Protein AF-0000000087805393 (afdb_homodimer)

InterPro domains:
  IPR003439 ABC transporter-like, ATP-binding domain [PF00005] (348-496)
  IPR003439 ABC transporter-like, ATP-binding domain [PS50893] (333-565)
  IPR003593 AAA+ ATPase domain [SM00382] (357-542)
  IPR011527 ABC transporter type 1, transmembrane domain [PF00664] (20-288)
  IPR011527 ABC transporter type 1, transmembrane domain [PS50929] (19-300)
  IPR017871 ABC transporter-like, conserved site [PS00211] (469-483)
  IPR027417 P-loop containing nucleoside triphosphate hydrolase [G3DSA:3.40.50.300] (324-570)
  IPR027417 P-loop containing nucleoside triphosphate hydrolase [SSF52540] (329-566)
  IPR036640 ABC transporter type 1, transmembrane domain superfamily [G3DSA:1.20.1560.10] (1-318)
  IPR036640 ABC transporter type 1, transmembrane domain superfamily [SSF90123] (7-321)
  IPR039421 Type 1 protein exporter [PTHR43394] (3-567)

Solvent-accessible surface area (backbone atoms only — not comparable to full-atom values): 58254 Å² total; per-residue (Å²): 122,57,74,63,54,60,49,44,59,44,39,70,74,43,28,66,48,35,49,49,13,52,53,32,47,50,49,38,55,54,56,55,62,46,48,33,52,51,55,11,50,44,44,39,35,52,71,64,70,46,89,60,54,67,62,48,45,52,52,50,52,52,51,49,53,50,42,42,53,37,44,29,49,16,37,36,30,32,51,47,39,38,48,50,45,43,45,51,51,39,50,52,50,50,54,47,61,64,29,38,50,56,62,54,43,76,72,61,38,51,61,53,59,50,40,45,57,46,55,27,40,47,36,34,36,45,20,65,42,60,35,46,52,51,51,51,48,35,51,48,34,44,51,53,44,48,52,53,45,31,72,71,73,32,63,70,61,41,48,65,32,48,46,49,54,56,53,45,53,51,48,49,53,56,53,47,52,53,43,48,55,36,44,52,52,22,49,51,35,44,49,50,42,51,51,50,50,52,52,50,46,73,31,43,68,58,37,54,38,39,67,31,50,67,59,52,45,51,53,47,47,53,45,47,50,51,27,40,53,34,44,45,54,34,45,50,53,47,23,48,52,55,46,53,57,67,44,36,46,54,54,25,40,47,46,37,49,54,55,46,45,52,36,32,65,71,65,77,38,52,72,13,55,48,50,17,54,51,45,44,48,48,58,37,46,51,50,56,58,51,45,70,60,39,53,56,38,42,51,50,13,50,54,27,48,50,52,49,45,56,58,70,61,49,70,60,57,77,73,56,94,56,87,48,61,61,74,82,42,36,36,40,34,42,60,30,62,40,58,55,91,91,48,97,54,65,42,28,47,60,29,64,52,73,45,60,55,31,35,40,35,18,38,35,59,55,89,83,15,30,68,67,57,52,51,34,36,70,50,53,60,36,89,52,58,74,84,18,41,22,53,54,88,44,46,53,63,75,50,54,56,32,28,46,16,55,20,35,18,64,23,57,59,69,64,67,54,63,66,36,26,56,55,53,51,29,52,60,44,63,92,49,91,61,41,52,50,69,67,59,15,30,55,46,37,55,37,58,80,82,41,39,70,53,51,72,30,87,76,48,57,40,42,69,72,34,68,83,46,52,72,38,56,42,34,30,47,38,42,14,23,24,46,16,48,48,30,35,27,34,40,34,39,41,52,61,75,65,47,54,70,69,59,48,52,55,33,45,62,61,52,71,77,44,60,81,29,26,36,41,34,36,44,88,48,60,81,62,43,59,68,22,68,33,33,40,32,31,50,83,12,24,70,78,47,75,36,33,52,71,57,36,57,73,35,96,47,71,62,30,51,55,46,34,68,55,41,39,94,68,78,74,75,89,120,120,56,73,64,55,60,48,43,58,45,39,71,74,43,27,64,48,34,48,48,13,51,51,29,47,50,49,37,55,54,56,56,62,46,47,32,52,52,55,10,50,45,45,40,34,51,72,64,70,45,89,60,52,66,61,48,43,52,52,50,54,52,48,50,52,50,42,43,51,35,45,28,50,15,37,36,30,33,52,48,38,38,48,50,45,43,44,50,50,38,49,50,50,50,53,47,60,66,29,37,50,56,63,54,43,75,71,62,37,52,63,53,58,50,41,45,57,46,56,27,41,48,36,33,36,44,19,65,40,60,35,45,53,51,50,51,47,36,51,48,32,44,52,52,45,48,51,53,45,30,72,73,71,33,62,70,60,42,49,64,32,48,47,50,52,56,55,44,52,51,47,49,53,56,53,46,52,53,44,48,55,37,43,51,53,23,49,51,36,45,50,50,43,52,50,50,50,53,53,49,46,72,30,43,68,56,38,56,38,37,66,29,48,68,60,52,45,51,53,48,46,54,45,45,49,50,29,41,54,34,43,46,53,33,46,50,52,46,23,48,52,55,46,53,56,66,44,36,49,54,54,24,40,48,47,37,50,54,55,46,46,52,37,31,62,73,65,78,39,52,72,12,54,46,52,18,53,50,45,43,46,48,58,37,44,51,50,56,61,54,45,71,60,39,52,56,37,41,51,49,13,51,53,27,47,51,54,50,44,57,58,71,62,48,69,62,56,78,73,56,93,54,88,50,61,61,74,81,42,36,37,40,33,44,59,30,62,41,58,55,92,92,47,96,54,66,41,29,47,59,28,65,51,73,46,62,55,30,35,40,34,18,39,35,59,56,90,83,14,29,70,67,56,52,51,33,36,70,50,54,60,36,87,52,60,73,82,19,41,22,54,52,88,43,46,54,63,75,50,53,54,32,29,45,15,56,20,36,18,66,23,57,59,68,65,68,53,62,65,37,26,57,54,53,54,31,54,60,44,61,91,49,91,60,39,52,49,70,65,58,16,30,55,47,36,56,38,57,80,81,41,40,71,53,51,72,30,84,78,48,58,40,41,68,73,33,67,82,46,52,73,41,54,42,34,30,46,38,42,13,22,23,47,16,48,48,29,36,30,34,40,34,38,42,51,62,74,67,47,54,70,67,58,49,51,55,32,45,62,61,53,70,76,42,61,81,30,25,35,42,34,36,44,86,48,62,80,62,42,57,70,21,66,33,32,40,34,32,50,83,11,24,71,78,47,74,37,33,54,70,58,36,55,71,34,96,46,70,61,29,52,56,47,34,68,55,39,41,92,68,78,75,76,89,119

Structure (mmCIF, N/CA/C/O backbone):
data_AF-0000000087805393-model_v1
#
loop_
_entity.id
_entity.type
_entity.pdbx_description
1 polymer 'ABC transporter ATP-binding protein'
#
loop_
_atom_site.group_PDB
_atom_site.id
_atom_site.type_symbol
_atom_site.label_atom_id
_atom_site.label_alt_id
_atom_site.label_comp_id
_atom_site.label_asym_id
_atom_site.label_entity_id
_atom_site.label_seq_id
_atom_site.pdbx_PDB_ins_code
_atom_site.Cartn_x
_atom_site.Cartn_y
_atom_site.Cartn_z
_atom_site.occupancy
_atom_site.B_iso_or_equiv
_atom_site.auth_seq_id
_atom_site.auth_comp_id
_atom_site.auth_asym_id
_atom_site.auth_atom_id
_atom_site.pdbx_PDB_model_num
ATOM 1 N N . MET A 1 1 ? -23.406 -13.211 14.641 1 61.66 1 MET A N 1
ATOM 2 C CA . MET A 1 1 ? -23.453 -13.867 13.336 1 61.66 1 MET A CA 1
ATOM 3 C C . MET A 1 1 ? -22.312 -14.875 13.203 1 61.66 1 MET A C 1
ATOM 5 O O . MET A 1 1 ? -21.172 -14.57 13.539 1 61.66 1 MET A O 1
ATOM 9 N N . LYS A 1 2 ? -22.672 -16.125 13.18 1 68.19 2 LYS A N 1
ATOM 10 C CA . LYS A 1 2 ? -21.672 -17.172 12.945 1 68.19 2 LYS A CA 1
ATOM 11 C C . LYS A 1 2 ? -21.156 -17.125 11.516 1 68.19 2 LYS A C 1
ATOM 13 O O . LYS A 1 2 ? -21.859 -16.672 10.609 1 68.19 2 LYS A O 1
ATOM 18 N N . PRO A 1 3 ? -19.75 -17.359 11.289 1 74.56 3 PRO A N 1
ATOM 19 C CA . PRO A 1 3 ? -19.188 -17.375 9.938 1 74.56 3 PRO A CA 1
ATOM 20 C C . PRO A 1 3 ? -20.078 -18.125 8.945 1 74.56 3 PRO A C 1
ATOM 22 O O . PRO A 1 3 ? -20.219 -17.703 7.797 1 74.56 3 PRO A O 1
ATOM 25 N N . ILE A 1 4 ? -20.656 -19.172 9.391 1 74.12 4 ILE A N 1
ATOM 26 C CA . ILE A 1 4 ? -21.484 -20.016 8.539 1 74.12 4 ILE A CA 1
ATOM 27 C C . ILE A 1 4 ? -22.703 -19.25 8.055 1 74.12 4 ILE A C 1
ATOM 29 O O . ILE A 1 4 ? -23.172 -19.438 6.934 1 74.12 4 ILE A O 1
ATOM 33 N N . ASP A 1 5 ? -23.156 -18.344 8.883 1 75.25 5 ASP A N 1
ATOM 34 C CA . ASP A 1 5 ? -24.328 -17.547 8.508 1 75.25 5 ASP A CA 1
ATOM 35 C C . ASP A 1 5 ? -24 -16.594 7.352 1 75.25 5 ASP A C 1
ATOM 37 O O . ASP A 1 5 ? -24.828 -16.391 6.461 1 75.25 5 ASP A O 1
ATOM 41 N N . LEU A 1 6 ? -22.812 -16.125 7.398 1 75.94 6 LEU A N 1
ATOM 42 C CA . LEU A 1 6 ? -22.359 -15.234 6.332 1 75.94 6 LEU A CA 1
ATOM 43 C C . LEU A 1 6 ? -22.266 -15.984 5.008 1 75.94 6 LEU A C 1
ATOM 45 O O . LEU A 1 6 ? -22.719 -15.484 3.975 1 75.94 6 LEU A O 1
ATOM 49 N N . PHE A 1 7 ? -21.781 -17.156 5.184 1 79.75 7 PHE A N 1
ATOM 50 C CA . PHE A 1 7 ? -21.625 -17.969 3.984 1 79.75 7 PHE A CA 1
ATOM 51 C C . PHE A 1 7 ? -22.969 -18.484 3.496 1 79.75 7 PHE A C 1
ATOM 53 O O . PHE A 1 7 ? -23.203 -18.578 2.289 1 79.75 7 PHE A O 1
ATOM 60 N N . MET A 1 8 ? -23.812 -18.734 4.43 1 74.88 8 MET A N 1
ATOM 61 C CA . MET A 1 8 ? -25.125 -19.25 4.074 1 74.88 8 MET A CA 1
ATOM 62 C C . MET A 1 8 ? -25.938 -18.203 3.312 1 74.88 8 MET A C 1
ATOM 64 O O . MET A 1 8 ? -26.719 -18.547 2.424 1 74.88 8 MET A O 1
ATOM 68 N N . GLN A 1 9 ? -25.688 -16.953 3.717 1 72.88 9 GLN A N 1
ATOM 69 C CA . GLN A 1 9 ? -26.375 -15.898 2.977 1 72.88 9 GLN A CA 1
ATOM 70 C C . GLN A 1 9 ? -25.922 -15.875 1.516 1 72.88 9 GLN A C 1
ATOM 72 O O . GLN A 1 9 ? -26.75 -15.672 0.617 1 72.88 9 GLN A O 1
ATOM 77 N N . PHE A 1 10 ? -24.75 -16.141 1.365 1 75.31 10 PHE A N 1
ATOM 78 C CA . PHE A 1 10 ? -24.234 -16.203 0.006 1 75.31 10 PHE A CA 1
ATOM 79 C C . PHE A 1 10 ? -24.672 -17.5 -0.679 1 75.31 10 PHE A C 1
ATOM 81 O O . PHE A 1 10 ? -25.109 -17.469 -1.83 1 75.31 10 PHE A O 1
ATOM 88 N N . PHE A 1 11 ? -24.547 -18.516 0.058 1 76.56 11 PHE A N 1
ATOM 89 C CA . PHE A 1 11 ? -24.844 -19.828 -0.528 1 76.56 11 PHE A CA 1
ATOM 90 C C . PHE A 1 11 ? -26.328 -19.969 -0.806 1 76.56 11 PHE A C 1
ATOM 92 O O . PHE A 1 11 ? -26.734 -20.688 -1.728 1 76.56 11 PHE A O 1
ATOM 99 N N . ARG A 1 12 ? -27.172 -19.266 -0.081 1 74.88 12 ARG A N 1
ATOM 100 C CA . ARG A 1 12 ? -28.609 -19.328 -0.311 1 74.88 12 ARG A CA 1
ATOM 101 C C . ARG A 1 12 ? -28.984 -18.625 -1.609 1 74.88 12 ARG A C 1
ATOM 103 O O . ARG A 1 12 ? -29.875 -19.062 -2.332 1 74.88 12 ARG A O 1
ATOM 110 N N . ARG A 1 13 ? -28.234 -17.641 -1.979 1 72.88 13 ARG A N 1
ATOM 111 C CA . ARG A 1 13 ? -28.578 -16.875 -3.176 1 72.88 13 ARG A CA 1
ATOM 112 C C . ARG A 1 13 ? -27.844 -17.422 -4.398 1 72.88 13 ARG A C 1
ATOM 114 O O . ARG A 1 13 ? -28.438 -17.578 -5.465 1 72.88 13 ARG A O 1
ATOM 121 N N . GLU A 1 14 ? -26.547 -17.703 -4.23 1 78.56 14 GLU A N 1
ATOM 122 C CA . GLU A 1 14 ? -25.719 -18.141 -5.355 1 78.56 14 GLU A CA 1
ATOM 123 C C . GLU A 1 14 ? -25.156 -19.531 -5.113 1 78.56 14 GLU A C 1
ATOM 125 O O . GLU A 1 14 ? -24.266 -19.984 -5.84 1 78.56 14 GLU A O 1
ATOM 130 N N . GLY A 1 15 ? -25.781 -20.188 -4.168 1 80.81 15 GLY A N 1
ATOM 131 C CA . GLY A 1 15 ? -25.25 -21.469 -3.779 1 80.81 15 GLY A CA 1
ATOM 132 C C . GLY A 1 15 ? -25.406 -22.531 -4.852 1 80.81 15 GLY A C 1
ATOM 133 O O . GLY A 1 15 ? -24.5 -23.344 -5.07 1 80.81 15 GLY A O 1
ATOM 134 N N . TRP A 1 16 ? -26.453 -22.297 -5.582 1 84.75 16 TRP A N 1
ATOM 135 C CA . TRP A 1 16 ? -26.719 -23.297 -6.613 1 84.75 16 TRP A CA 1
ATOM 136 C C . TRP A 1 16 ? -25.703 -23.188 -7.742 1 84.75 16 TRP A C 1
ATOM 138 O O . TRP A 1 16 ? -25.266 -24.203 -8.297 1 84.75 16 TRP A O 1
ATOM 148 N N . ILE A 1 17 ? -25.328 -22.031 -8.109 1 88.81 17 ILE A N 1
ATOM 149 C CA . ILE A 1 17 ? -24.359 -21.828 -9.18 1 88.81 17 ILE A CA 1
ATOM 150 C C . ILE A 1 17 ? -22.984 -22.328 -8.734 1 88.81 17 ILE A C 1
ATOM 152 O O . ILE A 1 17 ? -22.25 -22.953 -9.516 1 88.81 17 ILE A O 1
ATOM 156 N N . TYR A 1 18 ? -22.703 -22.078 -7.5 1 89.31 18 TYR A N 1
ATOM 157 C CA . TYR A 1 18 ? -21.438 -22.562 -6.934 1 89.31 18 TYR A CA 1
ATOM 158 C C . TYR A 1 18 ? -21.422 -24.078 -6.871 1 89.31 18 TYR A C 1
ATOM 160 O O . TYR A 1 18 ? -20.406 -24.703 -7.188 1 89.31 18 TYR A O 1
ATOM 168 N N . ALA A 1 19 ? -22.5 -24.703 -6.516 1 89.06 19 ALA A N 1
ATOM 169 C CA . ALA A 1 19 ? -22.609 -26.156 -6.453 1 89.06 19 ALA A CA 1
ATOM 170 C C . ALA A 1 19 ? -22.469 -26.781 -7.84 1 89.06 19 ALA A C 1
ATOM 172 O O . ALA A 1 19 ? -21.859 -27.844 -7.996 1 89.06 19 ALA A O 1
ATOM 173 N N . ILE A 1 20 ? -23.047 -26.094 -8.758 1 90.94 20 ILE A N 1
ATOM 174 C CA . ILE A 1 20 ? -22.922 -26.547 -10.141 1 90.94 20 ILE A CA 1
ATOM 175 C C . ILE A 1 20 ? -21.453 -26.531 -10.562 1 90.94 20 ILE A C 1
ATOM 177 O O . ILE A 1 20 ? -20.969 -27.453 -11.211 1 90.94 20 ILE A O 1
ATOM 181 N N . GLY A 1 21 ? -20.828 -25.453 -10.195 1 91.06 21 GLY A N 1
ATOM 182 C CA . GLY A 1 21 ? -19.406 -25.375 -10.5 1 91.06 21 GLY A CA 1
ATOM 183 C C . GLY A 1 21 ? -18.594 -26.469 -9.852 1 91.06 21 GLY A C 1
ATOM 184 O O . GLY A 1 21 ? -17.719 -27.062 -10.484 1 91.06 21 GLY A O 1
ATOM 185 N N . LEU A 1 22 ? -18.922 -26.828 -8.688 1 90.12 22 LEU A N 1
ATOM 186 C CA . LEU A 1 22 ? -18.219 -27.875 -7.961 1 90.12 22 LEU A CA 1
ATOM 187 C C . LEU A 1 22 ? -18.516 -29.25 -8.555 1 90.12 22 LEU A C 1
ATOM 189 O O . LEU A 1 22 ? -17.625 -30.109 -8.641 1 90.12 22 LEU A O 1
ATOM 193 N N . THR A 1 23 ? -19.734 -29.469 -8.906 1 91.12 23 THR A N 1
ATOM 194 C CA . THR A 1 23 ? -20.125 -30.734 -9.531 1 91.12 23 THR A CA 1
ATOM 195 C C . THR A 1 23 ? -19.406 -30.906 -10.867 1 91.12 23 THR A C 1
ATOM 197 O O . THR A 1 23 ? -18.984 -32 -11.211 1 91.12 23 THR A O 1
ATOM 200 N N . MET A 1 24 ? -19.359 -29.797 -11.562 1 92.31 24 MET A N 1
ATOM 201 C CA . MET A 1 24 ? -18.641 -29.844 -12.836 1 92.31 24 MET A CA 1
ATOM 202 C C . MET A 1 24 ? -17.156 -30.141 -12.609 1 92.31 24 MET A C 1
ATOM 204 O O . MET A 1 24 ? -16.531 -30.828 -13.406 1 92.31 24 MET A O 1
ATOM 208 N N . LEU A 1 25 ? -16.656 -29.625 -11.578 1 90.38 25 LEU A N 1
ATOM 209 C CA . LEU A 1 25 ? -15.258 -29.875 -11.234 1 90.38 25 LEU A CA 1
ATOM 210 C C . LEU A 1 25 ? -15.039 -31.359 -10.93 1 90.38 25 LEU A C 1
ATOM 212 O O . LEU A 1 25 ? -14.055 -31.953 -11.375 1 90.38 25 LEU A O 1
ATOM 216 N N . MET A 1 26 ? -15.922 -31.953 -10.266 1 90.88 26 MET A N 1
ATOM 217 C CA . MET A 1 26 ? -15.836 -33.375 -9.961 1 90.88 26 MET A CA 1
ATOM 218 C C . MET A 1 26 ? -15.977 -34.219 -11.227 1 90.88 26 MET A C 1
ATOM 220 O O . MET A 1 26 ? -15.297 -35.219 -11.383 1 90.88 26 MET A O 1
ATOM 224 N N . ALA A 1 27 ? -16.859 -33.719 -12.031 1 91.12 27 ALA A N 1
ATOM 225 C CA . ALA A 1 27 ? -17.047 -34.438 -13.305 1 91.12 27 ALA A CA 1
ATOM 226 C C . ALA A 1 27 ? -15.758 -34.375 -14.141 1 91.12 27 ALA A C 1
ATOM 228 O O . ALA A 1 27 ? -15.43 -35.375 -14.82 1 91.12 27 ALA A O 1
ATOM 229 N N . ILE A 1 28 ? -15.141 -33.281 -14.078 1 90.06 28 ILE A N 1
ATOM 230 C CA . ILE A 1 28 ? -13.875 -33.125 -14.781 1 90.06 28 ILE A CA 1
ATOM 231 C C . ILE A 1 28 ? -12.852 -34.125 -14.211 1 90.06 28 ILE A C 1
ATOM 233 O O . ILE A 1 28 ? -12.141 -34.781 -14.969 1 90.06 28 ILE A O 1
ATOM 237 N N . ASP A 1 29 ? -12.789 -34.188 -12.922 1 87.38 29 ASP A N 1
ATOM 238 C CA . ASP A 1 29 ? -11.844 -35.094 -12.273 1 87.38 29 ASP A CA 1
ATOM 239 C C . ASP A 1 29 ? -12.133 -36.562 -12.648 1 87.38 29 ASP A C 1
ATOM 241 O O . ASP A 1 29 ? -11.203 -37.344 -12.891 1 87.38 29 ASP A O 1
ATOM 245 N N . VAL A 1 30 ? -13.383 -36.906 -12.773 1 86.25 30 VAL A N 1
ATOM 246 C CA . VAL A 1 30 ? -13.766 -38.25 -13.172 1 86.25 30 VAL A CA 1
ATOM 247 C C . VAL A 1 30 ? -13.367 -38.5 -14.625 1 86.25 30 VAL A C 1
ATOM 249 O O . VAL A 1 30 ? -12.859 -39.562 -14.953 1 86.25 30 VAL A O 1
ATOM 252 N N . ALA A 1 31 ? -13.648 -37.469 -15.406 1 87.62 31 ALA A N 1
ATOM 253 C CA . ALA A 1 31 ? -13.305 -37.625 -16.828 1 87.62 31 ALA A CA 1
ATOM 254 C C . ALA A 1 31 ? -11.805 -37.812 -17.016 1 87.62 31 ALA A C 1
ATOM 256 O O . ALA A 1 31 ? -11.375 -38.594 -17.859 1 87.62 31 ALA A O 1
ATOM 257 N N . PHE A 1 32 ? -11.039 -37.156 -16.25 1 85.88 32 PHE A N 1
ATOM 258 C CA . PHE A 1 32 ? -9.586 -37.219 -16.359 1 85.88 32 PHE A CA 1
ATOM 259 C C . PHE A 1 32 ? -9.078 -38.594 -15.898 1 85.88 32 PHE A C 1
ATOM 261 O O . PHE A 1 32 ? -8.016 -39.031 -16.328 1 85.88 32 PHE A O 1
ATOM 268 N N . LEU A 1 33 ? -9.836 -39.219 -15.055 1 83.69 33 LEU A N 1
ATOM 269 C CA . LEU A 1 33 ? -9.461 -40.531 -14.562 1 83.69 33 LEU A CA 1
ATOM 270 C C . LEU A 1 33 ? -9.562 -41.562 -15.672 1 83.69 33 LEU A C 1
ATOM 272 O O . LEU A 1 33 ? -8.938 -42.625 -15.594 1 83.69 33 LEU A O 1
ATOM 276 N N . PHE A 1 34 ? -10.281 -41.25 -16.719 1 85.19 34 PHE A N 1
ATOM 277 C CA . PHE A 1 34 ? -10.438 -42.188 -17.828 1 85.19 34 PHE A CA 1
ATOM 278 C C . PHE A 1 34 ? -9.297 -42.031 -18.828 1 85.19 34 PHE A C 1
ATOM 280 O O . PHE A 1 34 ? -9.078 -42.906 -19.656 1 85.19 34 PHE A O 1
ATOM 287 N N . VAL A 1 35 ? -8.562 -40.969 -18.672 1 83.44 35 VAL A N 1
ATOM 288 C CA . VAL A 1 35 ? -7.535 -40.688 -19.656 1 83.44 35 VAL A CA 1
ATOM 289 C C . VAL A 1 35 ? -6.441 -41.75 -19.625 1 83.44 35 VAL A C 1
ATOM 291 O O . VAL A 1 35 ? -6.117 -42.344 -20.641 1 83.44 35 VAL A O 1
ATOM 294 N N . PRO A 1 36 ? -5.906 -42.094 -18.422 1 82 36 PRO A N 1
ATOM 295 C CA . PRO A 1 36 ? -4.879 -43.125 -18.375 1 82 36 PRO A CA 1
ATOM 296 C C . PRO A 1 36 ? -5.383 -44.469 -18.906 1 82 36 PRO A C 1
ATOM 298 O O . PRO A 1 36 ? -4.637 -45.188 -19.578 1 82 36 PRO A O 1
ATOM 301 N N . GLN A 1 37 ? -6.602 -44.812 -18.641 1 82.88 37 GLN A N 1
ATOM 302 C CA . GLN A 1 37 ? -7.168 -46.094 -19.109 1 82.88 37 GLN A CA 1
ATOM 303 C C . GLN A 1 37 ? -7.266 -46.094 -20.641 1 82.88 37 GLN A C 1
ATOM 305 O O . GLN A 1 37 ? -7.031 -47.156 -21.266 1 82.88 37 GLN A O 1
ATOM 310 N N . PHE A 1 38 ? -7.621 -45.031 -21.172 1 82.94 38 PHE A N 1
ATOM 311 C CA . PHE A 1 38 ? -7.715 -44.938 -22.625 1 82.94 38 PHE A CA 1
ATOM 312 C C . PHE A 1 38 ? -6.344 -45.125 -23.266 1 82.94 38 PHE A C 1
ATOM 314 O O . PHE A 1 38 ? -6.219 -45.812 -24.281 1 82.94 38 PHE A O 1
ATOM 321 N N . ILE A 1 39 ? -5.332 -44.5 -22.656 1 80.38 39 ILE A N 1
ATOM 322 C CA . ILE A 1 39 ? -3.975 -44.625 -23.172 1 80.38 39 ILE A CA 1
ATOM 323 C C . ILE A 1 39 ? -3.51 -46.062 -23.078 1 80.38 39 ILE A C 1
ATOM 325 O O . ILE A 1 39 ? -2.945 -46.625 -24.031 1 80.38 39 ILE A O 1
ATOM 329 N N . GLY A 1 40 ? -3.748 -46.719 -21.922 1 81.94 40 GLY A N 1
ATOM 330 C CA . GLY A 1 40 ? -3.385 -48.125 -21.734 1 81.94 40 GLY A CA 1
ATOM 331 C C . GLY A 1 40 ? -4.07 -49.062 -22.719 1 81.94 40 GLY A C 1
ATOM 332 O O . GLY A 1 40 ? -3.43 -49.938 -23.297 1 81.94 40 GLY A O 1
ATOM 333 N N . ASN A 1 41 ? -5.371 -48.844 -22.938 1 81.81 41 ASN A N 1
ATOM 334 C CA . ASN A 1 41 ? -6.121 -49.656 -23.875 1 81.81 41 ASN A CA 1
ATOM 335 C C . ASN A 1 41 ? -5.621 -49.5 -25.297 1 81.81 41 ASN A C 1
ATOM 337 O O . ASN A 1 41 ? -5.605 -50.438 -26.078 1 81.81 41 ASN A O 1
ATOM 341 N N . ALA A 1 42 ? -5.293 -48.281 -25.609 1 79.5 42 ALA A N 1
ATOM 342 C CA . ALA A 1 42 ? -4.73 -48.031 -26.938 1 79.5 42 ALA A CA 1
ATOM 343 C C . ALA A 1 42 ? -3.424 -48.781 -27.125 1 79.5 42 ALA A C 1
ATOM 345 O O . ALA A 1 42 ? -3.189 -49.375 -28.203 1 79.5 42 ALA A O 1
ATOM 346 N N . ILE A 1 43 ? -2.637 -48.844 -26.109 1 79.44 43 ILE A N 1
ATOM 347 C CA . ILE A 1 43 ? -1.349 -49.531 -26.156 1 79.44 43 ILE A CA 1
ATOM 348 C C . ILE A 1 43 ? -1.569 -51.031 -26.266 1 79.44 43 ILE A C 1
ATOM 350 O O . ILE A 1 43 ? -0.891 -51.719 -27.031 1 79.44 43 ILE A O 1
ATOM 354 N N . ASP A 1 44 ? -2.494 -51.562 -25.5 1 81.31 44 ASP A N 1
ATOM 355 C CA . ASP A 1 44 ? -2.797 -53 -25.562 1 81.31 44 ASP A CA 1
ATOM 356 C C . ASP A 1 44 ? -3.318 -53.375 -26.938 1 81.31 44 ASP A C 1
ATOM 358 O O . ASP A 1 44 ? -3.012 -54.469 -27.438 1 81.31 44 ASP A O 1
ATOM 362 N N . THR A 1 45 ? -4.141 -52.531 -27.484 1 79.94 45 THR A N 1
ATOM 363 C CA . THR A 1 45 ? -4.652 -52.812 -28.828 1 79.94 45 THR A CA 1
ATOM 364 C C . THR A 1 45 ? -3.523 -52.781 -29.844 1 79.94 45 THR A C 1
ATOM 366 O O . THR A 1 45 ? -3.508 -53.594 -30.781 1 79.94 45 THR A O 1
ATOM 369 N N . LEU A 1 46 ? -2.633 -51.875 -29.656 1 74.62 46 LEU A N 1
ATOM 370 C CA . LEU A 1 46 ? -1.476 -51.781 -30.531 1 74.62 46 LEU A CA 1
ATOM 371 C C . LEU A 1 46 ? -0.587 -53.031 -30.391 1 74.62 46 LEU A C 1
ATOM 373 O O . LEU A 1 46 ? -0.015 -53.5 -31.391 1 74.62 46 LEU A O 1
ATOM 377 N N . SER A 1 47 ? -0.491 -53.438 -29.156 1 71.81 47 SER A N 1
ATOM 378 C CA . SER A 1 47 ? 0.356 -54.594 -28.891 1 71.81 47 SER A CA 1
ATOM 379 C C . SER A 1 47 ? -0.25 -55.875 -29.469 1 71.81 47 SER A C 1
ATOM 381 O O . SER A 1 47 ? 0.475 -56.781 -29.859 1 71.81 47 SER A O 1
ATOM 383 N N . ASN A 1 48 ? -1.533 -55.906 -29.516 1 69.44 48 ASN A N 1
ATOM 384 C CA . ASN A 1 48 ? -2.184 -57.094 -30 1 69.44 48 ASN A CA 1
ATOM 385 C C . ASN A 1 48 ? -2.674 -56.938 -31.438 1 69.44 48 ASN A C 1
ATOM 387 O O . ASN A 1 48 ? -3.414 -57.781 -31.938 1 69.44 48 ASN A O 1
ATOM 391 N N . ASN A 1 49 ? -2.094 -56.031 -32.312 1 61.34 49 ASN A N 1
ATOM 392 C CA . ASN A 1 49 ? -2.305 -55.812 -33.75 1 61.34 49 ASN A CA 1
ATOM 393 C C . ASN A 1 49 ? -3.791 -55.719 -34.094 1 61.34 49 ASN A C 1
ATOM 395 O O . ASN A 1 49 ? -4.215 -56.156 -35.156 1 61.34 49 ASN A O 1
ATOM 399 N N . LYS A 1 50 ? -4.492 -55.25 -33.156 1 63.59 50 LYS A N 1
ATOM 400 C CA . LYS A 1 50 ? -5.926 -55.25 -33.438 1 63.59 50 LYS A CA 1
ATOM 401 C C . LYS A 1 50 ? -6.387 -53.938 -34.062 1 63.59 50 LYS A C 1
ATOM 403 O O . LYS A 1 50 ? -5.773 -52.906 -33.844 1 63.59 50 LYS A O 1
ATOM 408 N N . GLU A 1 51 ? -7.23 -53.844 -35.094 1 65.56 51 GLU A N 1
ATOM 409 C CA . GLU A 1 51 ? -7.781 -52.812 -35.969 1 65.56 51 GLU A CA 1
ATOM 410 C C . GLU A 1 51 ? -8.555 -51.781 -35.125 1 65.56 51 GLU A C 1
ATOM 412 O O . GLU A 1 51 ? -8.867 -50.688 -35.625 1 65.56 51 GLU A O 1
ATOM 417 N N . GLY A 1 52 ? -8.445 -51.75 -33.812 1 72.88 52 GLY A N 1
ATOM 418 C CA . GLY A 1 52 ? -9.328 -50.875 -33.031 1 72.88 52 GLY A CA 1
ATOM 419 C C . GLY A 1 52 ? -8.656 -49.594 -32.562 1 72.88 52 GLY A C 1
ATOM 420 O O . GLY A 1 52 ? -9.195 -48.906 -31.703 1 72.88 52 GLY A O 1
ATOM 421 N N . LEU A 1 53 ? -7.621 -49.156 -33.25 1 76.5 53 LEU A N 1
ATOM 422 C CA . LEU A 1 53 ? -6.875 -48 -32.75 1 76.5 53 LEU A CA 1
ATOM 423 C C . LEU A 1 53 ? -7.582 -46.719 -33.094 1 76.5 53 LEU A C 1
ATOM 425 O O . LEU A 1 53 ? -7.617 -45.781 -32.312 1 76.5 53 LEU A O 1
ATOM 429 N N . VAL A 1 54 ? -8.234 -46.656 -34.312 1 76.94 54 VAL A N 1
ATOM 430 C CA . VAL A 1 54 ? -8.898 -45.438 -34.781 1 76.94 54 VAL A CA 1
ATOM 431 C C . VAL A 1 54 ? -10.078 -45.125 -33.875 1 76.94 54 VAL A C 1
ATOM 433 O O . VAL A 1 54 ? -10.344 -43.938 -33.562 1 76.94 54 VAL A O 1
ATOM 436 N N . THR A 1 55 ? -10.688 -46.156 -33.406 1 78.94 55 THR A N 1
ATOM 437 C CA . THR A 1 55 ? -11.836 -45.969 -32.5 1 78.94 55 THR A CA 1
ATOM 438 C C . THR A 1 55 ? -11.391 -45.375 -31.172 1 78.94 55 THR A C 1
ATOM 440 O O . THR A 1 55 ? -12.055 -44.5 -30.625 1 78.94 55 THR A O 1
ATOM 443 N N . TYR A 1 56 ? -10.281 -45.719 -30.656 1 77.12 56 TYR A N 1
ATOM 444 C CA . TYR A 1 56 ? -9.773 -45.219 -29.375 1 77.12 56 TYR A CA 1
ATOM 445 C C . TYR A 1 56 ? -9.336 -43.781 -29.516 1 77.12 56 TYR A C 1
ATOM 447 O O . TYR A 1 56 ? -9.508 -42.969 -28.578 1 77.12 56 TYR A O 1
ATOM 455 N N . ILE A 1 57 ? -8.906 -43.438 -30.688 1 77.12 57 ILE A N 1
ATOM 456 C CA . ILE A 1 57 ? -8.477 -42.062 -30.922 1 77.12 57 ILE A CA 1
ATOM 457 C C . ILE A 1 57 ? -9.695 -41.125 -30.906 1 77.12 57 ILE A C 1
ATOM 459 O O . ILE A 1 57 ? -9.641 -40.031 -30.328 1 77.12 57 ILE A O 1
ATOM 463 N N . PHE A 1 58 ? -10.648 -41.656 -31.531 1 79.81 58 PHE A N 1
ATOM 464 C CA . PHE A 1 58 ? -11.867 -40.844 -31.562 1 79.81 58 PHE A CA 1
ATOM 465 C C . PHE A 1 58 ? -12.422 -40.656 -30.156 1 79.81 58 PHE A C 1
ATOM 467 O O . PHE A 1 58 ? -12.844 -39.562 -29.797 1 79.81 58 PHE A O 1
ATOM 474 N N . TYR A 1 59 ? -12.367 -41.688 -29.344 1 81.81 59 TYR A N 1
ATOM 475 C CA . TYR A 1 59 ? -12.844 -41.594 -27.969 1 81.81 59 TYR A CA 1
ATOM 476 C C . TYR A 1 59 ? -11.977 -40.625 -27.141 1 81.81 59 TYR A C 1
ATOM 478 O O . TYR A 1 59 ? -12.477 -39.906 -26.281 1 81.81 59 TYR A O 1
ATOM 486 N N . PHE A 1 60 ? -10.742 -40.625 -27.453 1 82.31 60 PHE A N 1
ATOM 487 C CA . PHE A 1 60 ? -9.797 -39.781 -26.719 1 82.31 60 PHE A CA 1
ATOM 488 C C . PHE A 1 60 ? -10.055 -38.312 -27.031 1 82.31 60 PHE A C 1
ATOM 490 O O . PHE A 1 60 ? -10.109 -37.469 -26.125 1 82.31 60 PHE A O 1
ATOM 497 N N . ILE A 1 61 ? -10.242 -37.969 -28.266 1 81.38 61 ILE A N 1
ATOM 498 C CA . ILE A 1 61 ? -10.5 -36.594 -28.688 1 81.38 61 ILE A CA 1
ATOM 499 C C . ILE A 1 61 ? -11.836 -36.125 -28.109 1 81.38 61 ILE A C 1
ATOM 501 O O . ILE A 1 61 ? -11.945 -35 -27.594 1 81.38 61 ILE A O 1
ATOM 505 N N . LEU A 1 62 ? -12.781 -37 -28.219 1 85.38 62 LEU A N 1
ATOM 506 C CA . LEU A 1 62 ? -14.102 -36.688 -27.703 1 85.38 62 LEU A CA 1
ATOM 507 C C . LEU A 1 62 ? -14.047 -36.438 -26.203 1 85.38 62 LEU A C 1
ATOM 509 O O . LEU A 1 62 ? -14.68 -35.5 -25.703 1 85.38 62 LEU A O 1
ATOM 513 N N . LEU A 1 63 ? -13.305 -37.188 -25.484 1 88.25 63 LEU A N 1
ATOM 514 C CA . LEU A 1 63 ? -13.164 -37.031 -24.047 1 88.25 63 LEU A CA 1
ATOM 515 C C . LEU A 1 63 ? -12.531 -35.688 -23.688 1 88.25 63 LEU A C 1
ATOM 517 O O . LEU A 1 63 ? -12.977 -35 -22.75 1 88.25 63 LEU A O 1
ATOM 521 N N . PHE A 1 64 ? -11.633 -35.25 -24.438 1 84.31 64 PHE A N 1
ATOM 522 C CA . PHE A 1 64 ? -10.93 -34.031 -24.125 1 84.31 64 PHE A CA 1
ATOM 523 C C . PHE A 1 64 ? -11.789 -32.812 -24.469 1 84.31 64 PHE A C 1
ATOM 525 O O . PHE A 1 64 ? -11.719 -31.781 -23.797 1 84.31 64 PHE A O 1
ATOM 532 N N . ILE A 1 65 ? -12.523 -32.938 -25.516 1 84.62 65 ILE A N 1
ATOM 533 C CA . ILE A 1 65 ? -13.469 -31.875 -25.844 1 84.62 65 ILE A CA 1
ATOM 534 C C . ILE A 1 65 ? -14.469 -31.703 -24.703 1 84.62 65 ILE A C 1
ATOM 536 O O . ILE A 1 65 ? -14.766 -30.578 -24.281 1 84.62 65 ILE A O 1
ATOM 540 N N . ILE A 1 66 ? -14.914 -32.844 -24.203 1 89.94 66 ILE A N 1
ATOM 541 C CA . ILE A 1 66 ? -15.867 -32.812 -23.109 1 89.94 66 ILE A CA 1
ATOM 542 C C . ILE A 1 66 ? -15.211 -32.219 -21.875 1 89.94 66 ILE A C 1
ATOM 544 O O . ILE A 1 66 ? -15.805 -31.375 -21.188 1 89.94 66 ILE A O 1
ATOM 548 N N . ILE A 1 67 ? -14.016 -32.562 -21.625 1 89.94 67 ILE A N 1
ATOM 549 C CA . ILE A 1 67 ? -13.289 -32.062 -20.453 1 89.94 67 ILE A CA 1
ATOM 550 C C . ILE A 1 67 ? -13.102 -30.562 -20.578 1 89.94 67 ILE A C 1
ATOM 552 O O . ILE A 1 67 ? -13.281 -29.828 -19.609 1 89.94 67 ILE A O 1
ATOM 556 N N . THR A 1 68 ? -12.828 -30.109 -21.766 1 86.81 68 THR A N 1
ATOM 557 C CA . THR A 1 68 ? -12.609 -28.688 -21.984 1 86.81 68 THR A CA 1
ATOM 558 C C . THR A 1 68 ? -13.898 -27.906 -21.766 1 86.81 68 THR A C 1
ATOM 560 O O . THR A 1 68 ? -13.875 -26.859 -21.109 1 86.81 68 THR A O 1
ATOM 563 N N . ILE A 1 69 ? -14.914 -28.391 -22.25 1 89.81 69 ILE A N 1
ATOM 564 C CA . ILE A 1 69 ? -16.203 -27.734 -22.078 1 89.81 69 ILE A CA 1
ATOM 565 C C . ILE A 1 69 ? -16.578 -27.703 -20.594 1 89.81 69 ILE A C 1
ATOM 567 O O . ILE A 1 69 ? -17.031 -26.688 -20.078 1 89.81 69 ILE A O 1
ATOM 571 N N . LEU A 1 70 ? -16.406 -28.828 -19.969 1 91.88 70 LEU A N 1
ATOM 572 C CA . LEU A 1 70 ? -16.719 -28.906 -18.547 1 91.88 70 LEU A CA 1
ATOM 573 C C . LEU A 1 70 ? -15.836 -27.938 -17.75 1 91.88 70 LEU A C 1
ATOM 575 O O . LEU A 1 70 ? -16.297 -27.328 -16.781 1 91.88 70 LEU A O 1
ATOM 579 N N . LYS A 1 71 ? -14.664 -27.812 -18.172 1 89.19 71 LYS A N 1
ATOM 580 C CA . LYS A 1 71 ? -13.742 -26.922 -17.469 1 89.19 71 LYS A CA 1
ATOM 581 C C . LYS A 1 71 ? -14.148 -25.469 -17.641 1 89.19 71 LYS A C 1
ATOM 583 O O . LYS A 1 71 ? -14.078 -24.688 -16.688 1 89.19 71 LYS A O 1
ATOM 588 N N . VAL A 1 72 ? -14.516 -25.125 -18.812 1 88.94 72 VAL A N 1
ATOM 589 C CA . VAL A 1 72 ? -14.945 -23.766 -19.062 1 88.94 72 VAL A CA 1
ATOM 590 C C . VAL A 1 72 ? -16.188 -23.438 -18.25 1 88.94 72 VAL A C 1
ATOM 592 O O . VAL A 1 72 ? -16.266 -22.391 -17.594 1 88.94 72 VAL A O 1
ATOM 595 N N . ILE A 1 73 ? -17.047 -24.344 -18.219 1 90.75 73 ILE A N 1
ATOM 596 C CA . ILE A 1 73 ? -18.281 -24.156 -17.484 1 90.75 73 ILE A CA 1
ATOM 597 C C . ILE A 1 73 ? -18 -24.094 -15.984 1 90.75 73 ILE A C 1
ATOM 599 O O . ILE A 1 73 ? -18.531 -23.234 -15.273 1 90.75 73 ILE A O 1
ATOM 603 N N . SER A 1 74 ? -17.234 -24.969 -15.555 1 90.88 74 SER A N 1
ATOM 604 C CA . SER A 1 74 ? -16.891 -25.016 -14.141 1 90.88 74 SER A CA 1
ATOM 605 C C . SER A 1 74 ? -16.219 -23.734 -13.688 1 90.88 74 SER A C 1
ATOM 607 O O . SER A 1 74 ? -16.594 -23.156 -12.664 1 90.88 74 SER A O 1
ATOM 609 N N . ARG A 1 75 ? -15.312 -23.328 -14.484 1 87.12 75 ARG A N 1
ATOM 610 C CA . ARG A 1 75 ? -14.562 -22.125 -14.125 1 87.12 75 ARG A CA 1
ATOM 611 C C . ARG A 1 75 ? -15.461 -20.891 -14.156 1 87.12 75 ARG A C 1
ATOM 613 O O . ARG A 1 75 ? -15.367 -20.016 -13.289 1 87.12 75 ARG A O 1
ATOM 620 N N . ARG A 1 76 ? -16.281 -20.859 -15.172 1 87.44 76 ARG A N 1
ATOM 621 C CA . ARG A 1 76 ? -17.203 -19.719 -15.297 1 87.44 76 ARG A CA 1
ATOM 622 C C . ARG A 1 76 ? -18.156 -19.672 -14.117 1 87.44 76 ARG A C 1
ATOM 624 O O . ARG A 1 76 ? -18.422 -18.594 -13.57 1 87.44 76 ARG A O 1
ATOM 631 N N . THR A 1 77 ? -18.641 -20.766 -13.773 1 90 77 THR A N 1
ATOM 632 C CA . THR A 1 77 ? -19.641 -20.797 -12.711 1 90 77 THR A CA 1
ATOM 633 C C . THR A 1 77 ? -18.969 -20.578 -11.352 1 90 77 THR A C 1
ATOM 635 O O . THR A 1 77 ? -19.484 -19.828 -10.523 1 90 77 THR A O 1
ATOM 638 N N . LEU A 1 78 ? -17.906 -21.172 -11.18 1 88.62 78 LEU A N 1
ATOM 639 C CA . LEU A 1 78 ? -17.234 -21.062 -9.891 1 88.62 78 LEU A CA 1
ATOM 640 C C . LEU A 1 78 ? -16.656 -19.672 -9.695 1 88.62 78 LEU A C 1
ATOM 642 O O . LEU A 1 78 ? -16.875 -19.031 -8.656 1 88.62 78 LEU A O 1
ATOM 646 N N . LEU A 1 79 ? -15.922 -19.25 -10.648 1 85.75 79 LEU A N 1
ATOM 647 C CA . LEU A 1 79 ? -15.297 -17.938 -10.531 1 85.75 79 LEU A CA 1
ATOM 648 C C . LEU A 1 79 ? -16.344 -16.828 -10.539 1 85.75 79 LEU A C 1
ATOM 650 O O . LEU A 1 79 ? -16.188 -15.812 -9.844 1 85.75 79 LEU A O 1
ATOM 654 N N . GLY A 1 80 ? -17.359 -17.031 -11.352 1 87.19 80 GLY A N 1
ATOM 655 C CA . GLY A 1 80 ? -18.438 -16.078 -11.344 1 87.19 80 GLY A CA 1
ATOM 656 C C . GLY A 1 80 ? -19.141 -15.977 -10.008 1 87.19 80 GLY A C 1
ATOM 657 O O . GLY A 1 80 ? -19.438 -14.875 -9.539 1 87.19 80 GLY A O 1
ATOM 658 N N . SER A 1 81 ? -19.391 -17.047 -9.414 1 88.94 81 SER A N 1
ATOM 659 C CA . SER A 1 81 ? -20.078 -17.062 -8.125 1 88.94 81 SER A CA 1
ATOM 660 C C . SER A 1 81 ? -19.219 -16.422 -7.039 1 88.94 81 SER A C 1
ATOM 662 O O . SER A 1 81 ? -19.734 -15.719 -6.172 1 88.94 81 SER A O 1
ATOM 664 N N . ILE A 1 82 ? -17.984 -16.672 -7.109 1 89.75 82 ILE A N 1
ATOM 665 C CA . ILE A 1 82 ? -17.109 -16.156 -6.066 1 89.75 82 ILE A CA 1
ATOM 666 C C . ILE A 1 82 ? -16.938 -14.641 -6.223 1 89.75 82 ILE A C 1
ATOM 668 O O . ILE A 1 82 ? -16.828 -13.922 -5.234 1 89.75 82 ILE A O 1
ATOM 672 N N . ARG A 1 83 ? -16.906 -14.211 -7.445 1 89.75 83 ARG A N 1
ATOM 673 C CA . ARG A 1 83 ? -16.859 -12.766 -7.68 1 89.75 83 ARG A CA 1
ATOM 674 C C . ARG A 1 83 ? -18.125 -12.086 -7.152 1 89.75 83 ARG A C 1
ATOM 676 O O . ARG A 1 83 ? -18.062 -10.969 -6.641 1 89.75 83 ARG A O 1
ATOM 683 N N . ARG A 1 84 ? -19.203 -12.695 -7.344 1 89.56 84 ARG A N 1
ATOM 684 C CA . ARG A 1 84 ? -20.438 -12.164 -6.797 1 89.56 84 ARG A CA 1
ATOM 685 C C . ARG A 1 84 ? -20.406 -12.141 -5.273 1 89.56 84 ARG A C 1
ATOM 687 O O . ARG A 1 84 ? -20.953 -11.234 -4.648 1 89.56 84 ARG A O 1
ATOM 694 N N . MET A 1 85 ? -19.875 -13.141 -4.742 1 89.75 85 MET A N 1
ATOM 695 C CA . MET A 1 85 ? -19.703 -13.164 -3.295 1 89.75 85 MET A CA 1
ATOM 696 C C . MET A 1 85 ? -18.859 -11.992 -2.826 1 89.75 85 MET A C 1
ATOM 698 O O . MET A 1 85 ? -19.156 -11.367 -1.805 1 89.75 85 MET A O 1
ATOM 702 N N . GLU A 1 86 ? -17.719 -11.773 -3.506 1 92.12 86 GLU A N 1
ATOM 703 C CA . GLU A 1 86 ? -16.859 -10.633 -3.205 1 92.12 86 GLU A CA 1
ATOM 704 C C . GLU A 1 86 ? -17.641 -9.328 -3.232 1 92.12 86 GLU A C 1
ATOM 706 O O . GLU A 1 86 ? -17.484 -8.484 -2.348 1 92.12 86 GLU A O 1
ATOM 711 N N . TYR A 1 87 ? -18.5 -9.188 -4.215 1 92 87 TYR A N 1
ATOM 712 C CA . TYR A 1 87 ? -19.375 -8.031 -4.363 1 92 87 TYR A CA 1
ATOM 713 C C . TYR A 1 87 ? -20.312 -7.902 -3.164 1 92 87 TYR A C 1
ATOM 715 O O . TYR A 1 87 ? -20.422 -6.828 -2.566 1 92 87 TYR A O 1
ATOM 723 N N . LEU A 1 88 ? -20.953 -8.93 -2.822 1 89.88 88 LEU A N 1
ATOM 724 C CA . LEU A 1 88 ? -21.938 -8.93 -1.741 1 89.88 88 LEU A CA 1
ATOM 725 C C . LEU A 1 88 ? -21.266 -8.633 -0.402 1 89.88 88 LEU A C 1
ATOM 727 O O . LEU A 1 88 ? -21.812 -7.891 0.419 1 89.88 88 LEU A O 1
ATOM 731 N N . PHE A 1 89 ? -20.156 -9.219 -0.177 1 91.12 89 PHE A N 1
ATOM 732 C CA . PHE A 1 89 ? -19.469 -9.023 1.094 1 91.12 89 PHE A CA 1
ATOM 733 C C . PHE A 1 89 ? -19.016 -7.578 1.252 1 91.12 89 PHE A C 1
ATOM 735 O O . PHE A 1 89 ? -19.078 -7.02 2.35 1 91.12 89 PHE A O 1
ATOM 742 N N . ARG A 1 90 ? -18.516 -7.039 0.177 1 93 90 ARG A N 1
ATOM 743 C CA . ARG A 1 90 ? -18.125 -5.633 0.235 1 93 90 ARG A CA 1
ATOM 744 C C . ARG A 1 90 ? -19.328 -4.746 0.543 1 93 90 ARG A C 1
ATOM 746 O O . ARG A 1 90 ? -19.203 -3.77 1.285 1 93 90 ARG A O 1
ATOM 753 N N . GLU A 1 91 ? -20.422 -5.09 -0.054 1 91.44 91 GLU A N 1
ATOM 754 C CA . GLU A 1 91 ? -21.656 -4.34 0.193 1 91.44 91 GLU A CA 1
ATOM 755 C C . GLU A 1 91 ? -22.078 -4.445 1.653 1 91.44 91 GLU A C 1
ATOM 757 O O . GLU A 1 91 ? -22.469 -3.447 2.266 1 91.44 91 GLU A O 1
ATOM 762 N N . ILE A 1 92 ? -22.047 -5.594 2.174 1 90.44 92 ILE A N 1
ATOM 763 C CA . ILE A 1 92 ? -22.438 -5.836 3.557 1 90.44 92 ILE A CA 1
ATOM 764 C C . ILE A 1 92 ? -21.5 -5.094 4.504 1 90.44 92 ILE A C 1
ATOM 766 O O . ILE A 1 92 ? -21.953 -4.477 5.473 1 90.44 92 ILE A O 1
ATOM 770 N N . LEU A 1 93 ? -20.203 -5.184 4.199 1 92.12 93 LEU A N 1
ATOM 771 C CA . LEU A 1 93 ? -19.219 -4.539 5.055 1 92.12 93 LEU A CA 1
ATOM 772 C C . LEU A 1 93 ? -19.375 -3.021 5.02 1 92.12 93 LEU A C 1
ATOM 774 O O . LEU A 1 93 ? -19.25 -2.355 6.047 1 92.12 93 LEU A O 1
ATOM 778 N N . CYS A 1 94 ? -19.609 -2.52 3.848 1 92.06 94 CYS A N 1
ATOM 779 C CA . CYS A 1 94 ? -19.812 -1.078 3.736 1 92.06 94 CYS A CA 1
ATOM 780 C C . CYS A 1 94 ? -21.078 -0.646 4.488 1 92.06 94 CYS A C 1
ATOM 782 O O . CYS A 1 94 ? -21.047 0.348 5.215 1 92.06 94 CYS A O 1
ATOM 784 N N . SER A 1 95 ? -22.141 -1.319 4.297 1 90.12 95 SER A N 1
ATOM 785 C CA . SER A 1 95 ? -23.375 -1.011 4.992 1 90.12 95 SER A CA 1
ATOM 786 C C . SER A 1 95 ? -23.203 -1.08 6.504 1 90.12 95 SER A C 1
ATOM 788 O O . SER A 1 95 ? -23.703 -0.218 7.234 1 90.12 95 SER A O 1
ATOM 790 N N . LYS A 1 96 ? -22.484 -2.105 6.887 1 91.19 96 LYS A N 1
ATOM 791 C CA . LYS A 1 96 ? -22.203 -2.25 8.312 1 91.19 96 LYS A CA 1
ATOM 792 C C . LYS A 1 96 ? -21.312 -1.115 8.82 1 91.19 96 LYS A C 1
ATOM 794 O O . LYS A 1 96 ? -21.547 -0.588 9.914 1 91.19 96 LYS A O 1
ATOM 799 N N . ALA A 1 97 ? -20.312 -0.801 8.086 1 91.5 97 ALA A N 1
ATOM 800 C CA . ALA A 1 97 ? -19.375 0.255 8.469 1 91.5 97 ALA A CA 1
ATOM 801 C C . ALA A 1 97 ? -20.109 1.58 8.68 1 91.5 97 ALA A C 1
ATO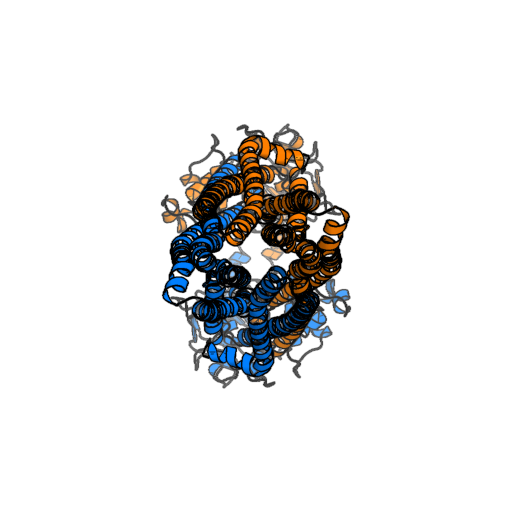M 803 O O . ALA A 1 97 ? -19.719 2.375 9.539 1 91.5 97 ALA A O 1
ATOM 804 N N . LEU A 1 98 ? -21.156 1.783 7.926 1 89.81 98 LEU A N 1
ATOM 805 C CA . LEU A 1 98 ? -21.906 3.031 8 1 89.81 98 LEU A CA 1
ATOM 806 C C . LEU A 1 98 ? -22.844 3.029 9.203 1 89.81 98 LEU A C 1
ATOM 808 O O . LEU A 1 98 ? -23.406 4.066 9.555 1 89.81 98 LEU A O 1
ATOM 812 N N . GLN A 1 99 ? -22.891 1.931 9.883 1 89.88 99 GLN A N 1
ATOM 813 C CA . GLN A 1 99 ? -23.797 1.834 11.023 1 89.88 99 GLN A CA 1
ATOM 814 C C . GLN A 1 99 ? -23.031 1.665 12.328 1 89.88 99 GLN A C 1
ATOM 816 O O . GLN A 1 99 ? -23.578 1.86 13.414 1 89.88 99 GLN A O 1
ATOM 821 N N . VAL A 1 100 ? -21.828 1.305 12.219 1 90.62 100 VAL A N 1
ATOM 822 C CA . VAL A 1 100 ? -21 1.088 13.406 1 90.62 100 VAL A CA 1
ATOM 823 C C . VAL A 1 100 ? -20.766 2.414 14.125 1 90.62 100 VAL A C 1
ATOM 825 O O . VAL A 1 100 ? -20.688 3.469 13.484 1 90.62 100 VAL A O 1
ATOM 828 N N . LYS A 1 101 ? -20.625 2.324 15.414 1 87.31 101 LYS A N 1
ATOM 829 C CA . LYS A 1 101 ? -20.422 3.52 16.234 1 87.31 101 LYS A CA 1
ATOM 830 C C . LYS A 1 101 ? -19.125 4.23 15.828 1 87.31 101 LYS A C 1
ATOM 832 O O . LYS A 1 101 ? -18.125 3.584 15.516 1 87.31 101 LYS A O 1
ATOM 837 N N . THR A 1 102 ? -19.141 5.473 15.883 1 82.06 102 THR A N 1
ATOM 838 C CA . THR A 1 102 ? -18.016 6.293 15.445 1 82.06 102 THR A CA 1
ATOM 839 C C . THR A 1 102 ? -16.812 6.109 16.375 1 82.06 102 THR A C 1
ATOM 841 O O . THR A 1 102 ? -15.672 6.363 15.977 1 82.06 102 THR A O 1
ATOM 844 N N . THR A 1 103 ? -17.094 5.711 17.594 1 80.62 103 THR A N 1
ATOM 845 C CA . THR A 1 103 ? -16.016 5.492 18.562 1 80.62 103 THR A CA 1
ATOM 846 C C . THR A 1 103 ? -15.031 4.449 18.047 1 80.62 103 THR A C 1
ATOM 848 O O . THR A 1 103 ? -13.844 4.484 18.391 1 80.62 103 THR A O 1
ATOM 851 N N . TYR A 1 104 ? -15.594 3.605 17.266 1 83.69 104 TYR A N 1
ATOM 852 C CA . TYR A 1 104 ? -14.742 2.57 16.688 1 83.69 104 TYR A CA 1
ATOM 853 C C . TYR A 1 104 ? -13.688 3.18 15.766 1 83.69 104 TYR A C 1
ATOM 855 O O . TYR A 1 104 ? -12.531 2.756 15.773 1 83.69 104 TYR A O 1
ATOM 863 N N . TYR A 1 105 ? -14.047 4.121 14.992 1 79.88 105 TYR A N 1
ATOM 864 C CA . TYR A 1 105 ? -13.156 4.719 14.008 1 79.88 105 TYR A CA 1
ATOM 865 C C . TYR A 1 105 ? -12.117 5.609 14.68 1 79.88 105 TYR A C 1
ATOM 867 O O . TYR A 1 105 ? -11.016 5.789 14.156 1 79.88 105 TYR A O 1
ATOM 875 N N . GLU A 1 106 ? -12.469 6.164 15.742 1 73.81 106 GLU A N 1
ATOM 876 C CA . GLU A 1 106 ? -11.516 6.961 16.516 1 73.81 106 GLU A CA 1
ATOM 877 C C . GLU A 1 106 ? -10.406 6.09 17.094 1 73.81 106 GLU A C 1
ATOM 879 O O . GLU A 1 106 ? -9.25 6.508 17.172 1 73.81 106 GLU A O 1
ATOM 884 N N . ALA A 1 107 ? -10.789 4.887 17.406 1 72.44 107 ALA A N 1
ATOM 885 C CA . ALA A 1 107 ? -9.844 3.971 18.047 1 72.44 107 ALA A CA 1
ATOM 886 C C . ALA A 1 107 ? -9.023 3.211 17.016 1 72.44 107 ALA A C 1
ATOM 888 O O . ALA A 1 107 ? -7.84 2.939 17.219 1 72.44 107 ALA A O 1
ATOM 889 N N . ASN A 1 108 ? -9.617 2.793 15.984 1 76.75 108 ASN A N 1
ATOM 890 C CA . ASN A 1 108 ? -8.977 1.888 15.039 1 76.75 108 ASN A CA 1
ATOM 891 C C . ASN A 1 108 ? -8.578 2.609 13.75 1 76.75 108 ASN A C 1
ATOM 893 O O . ASN A 1 108 ? -7.75 2.115 12.984 1 76.75 108 ASN A O 1
ATOM 897 N N . GLY A 1 109 ? -9.094 3.744 13.477 1 74.5 109 GLY A N 1
ATOM 898 C CA . GLY A 1 109 ? -8.789 4.488 12.266 1 74.5 109 GLY A CA 1
ATOM 899 C C . GLY A 1 109 ? -9.562 4.004 11.055 1 74.5 109 GLY A C 1
ATOM 900 O O . GLY A 1 109 ? -10.094 2.891 11.055 1 74.5 109 GLY A O 1
ATOM 901 N N . PRO A 1 110 ? -9.633 4.758 10 1 74.75 110 PRO A N 1
ATOM 902 C CA . PRO A 1 110 ? -10.336 4.387 8.766 1 74.75 110 PRO A CA 1
ATOM 903 C C . PRO A 1 110 ? -9.609 3.299 7.98 1 74.75 110 PRO A C 1
ATOM 905 O O . PRO A 1 110 ? -10.234 2.564 7.211 1 74.75 110 PRO A O 1
ATOM 908 N N . GLY A 1 111 ? -8.414 3.127 8.195 1 75.56 111 GLY A N 1
ATOM 909 C CA . GLY A 1 111 ? -7.598 2.178 7.461 1 75.56 111 GLY A CA 1
ATOM 910 C C . GLY A 1 111 ? -7.973 0.731 7.73 1 75.56 111 GLY A C 1
ATOM 911 O O . GLY A 1 111 ? -7.906 -0.11 6.828 1 75.56 111 GLY A O 1
ATOM 912 N N . LYS A 1 112 ? -8.375 0.483 8.898 1 83.38 112 LYS A N 1
ATOM 913 C CA . LYS A 1 112 ? -8.703 -0.891 9.266 1 83.38 112 LYS A CA 1
ATOM 914 C C . LYS A 1 112 ? -9.922 -1.389 8.492 1 83.38 112 LYS A C 1
ATOM 916 O O . LYS A 1 112 ? -9.938 -2.52 8.008 1 83.38 112 LYS A O 1
ATOM 921 N N . VAL A 1 113 ? -10.906 -0.601 8.438 1 87.25 113 VAL A N 1
ATOM 922 C CA . VAL A 1 113 ? -12.117 -1.002 7.734 1 87.25 113 VAL A CA 1
ATOM 923 C C . VAL A 1 113 ? -11.836 -1.109 6.238 1 87.25 113 VAL A C 1
ATOM 925 O O . VAL A 1 113 ? -12.375 -1.99 5.562 1 87.25 113 VAL A O 1
ATOM 928 N N . MET A 1 114 ? -11.047 -0.215 5.805 1 86.5 114 MET A N 1
ATOM 929 C CA . MET A 1 114 ? -10.664 -0.279 4.395 1 86.5 114 MET A CA 1
ATOM 930 C C . MET A 1 114 ? -9.945 -1.585 4.086 1 86.5 114 MET A C 1
ATOM 932 O O . MET A 1 114 ? -10.18 -2.197 3.043 1 86.5 114 MET A O 1
ATOM 936 N N . ALA A 1 115 ? -9.094 -1.996 4.957 1 86.69 115 ALA A N 1
ATOM 937 C CA . ALA A 1 115 ? -8.375 -3.254 4.785 1 86.69 115 ALA A CA 1
ATOM 938 C C . ALA A 1 115 ? -9.336 -4.438 4.75 1 86.69 115 ALA A C 1
ATOM 940 O O . ALA A 1 115 ? -9.117 -5.395 4 1 86.69 115 ALA A O 1
ATOM 941 N N . LEU A 1 116 ? -10.312 -4.426 5.52 1 90.94 116 LEU A N 1
ATOM 942 C CA . LEU A 1 116 ? -11.32 -5.484 5.535 1 90.94 116 LEU A CA 1
ATOM 943 C C . LEU A 1 116 ? -12.047 -5.566 4.195 1 90.94 116 LEU A C 1
ATOM 945 O O . LEU A 1 116 ? -12.227 -6.656 3.648 1 90.94 116 LEU A O 1
ATOM 949 N N . MET A 1 117 ? -12.344 -4.387 3.645 1 90.5 117 MET A N 1
ATOM 950 C CA . MET A 1 117 ? -13.148 -4.316 2.43 1 90.5 117 MET A CA 1
ATOM 951 C C . MET A 1 117 ? -12.312 -4.664 1.202 1 90.5 117 MET A C 1
ATOM 953 O O . MET A 1 117 ? -12.859 -5.039 0.162 1 90.5 117 MET A O 1
ATOM 957 N N . THR A 1 118 ? -11.086 -4.566 1.317 1 89.94 118 THR A N 1
ATOM 958 C CA . THR A 1 118 ? -10.25 -4.777 0.142 1 89.94 118 THR A CA 1
ATOM 959 C C . THR A 1 118 ? -9.445 -6.062 0.277 1 89.94 118 THR A C 1
ATOM 961 O O . THR A 1 118 ? -9.859 -7.117 -0.21 1 89.94 118 THR A O 1
ATOM 964 N N . ASN A 1 119 ? -8.5 -6.078 1.228 1 86.69 119 ASN A N 1
ATOM 965 C CA . ASN A 1 119 ? -7.562 -7.191 1.351 1 86.69 119 ASN A CA 1
ATOM 966 C C . ASN A 1 119 ? -8.242 -8.438 1.899 1 86.69 119 ASN A C 1
ATOM 968 O O . ASN A 1 119 ? -8.062 -9.539 1.367 1 86.69 119 ASN A O 1
ATOM 972 N N . ASP A 1 120 ? -8.922 -8.273 2.906 1 90.25 120 ASP A N 1
ATOM 973 C CA . ASP A 1 120 ? -9.508 -9.43 3.572 1 90.25 120 ASP A CA 1
ATOM 974 C C . ASP A 1 120 ? -10.578 -10.078 2.701 1 90.25 120 ASP A C 1
ATOM 976 O O . ASP A 1 120 ? -10.656 -11.312 2.613 1 90.25 120 ASP A O 1
ATOM 980 N N . VAL A 1 121 ? -11.398 -9.25 2.082 1 93.12 121 VAL A N 1
ATOM 981 C CA . VAL A 1 121 ? -12.43 -9.797 1.207 1 93.12 121 VAL A CA 1
ATOM 982 C C . VAL A 1 121 ? -11.773 -10.523 0.033 1 93.12 121 VAL A C 1
ATOM 984 O O . VAL A 1 121 ? -12.242 -11.586 -0.384 1 93.12 121 VAL A O 1
ATOM 987 N N . THR A 1 122 ? -10.758 -9.992 -0.485 1 90.81 122 THR A N 1
ATOM 988 C CA . THR A 1 122 ? -10.047 -10.617 -1.592 1 90.81 122 THR A CA 1
ATOM 989 C C . THR A 1 122 ? -9.414 -11.938 -1.15 1 90.81 122 THR A C 1
ATOM 991 O O . THR A 1 122 ? -9.461 -12.93 -1.881 1 90.81 122 THR A O 1
ATOM 994 N N . SER A 1 123 ? -8.82 -11.891 0.004 1 89.69 123 SER A N 1
ATOM 995 C CA . SER A 1 123 ? -8.227 -13.117 0.532 1 89.69 123 SER A CA 1
ATOM 996 C C . SER A 1 123 ? -9.281 -14.211 0.7 1 89.69 123 SER A C 1
ATOM 998 O O . SER A 1 123 ? -9.008 -15.383 0.432 1 89.69 123 SER A O 1
ATOM 1000 N N . LEU A 1 124 ? -10.352 -13.828 1.15 1 89.94 124 LEU A N 1
ATOM 1001 C CA . LEU A 1 124 ? -11.453 -14.781 1.308 1 89.94 124 LEU A CA 1
ATOM 1002 C C . LEU A 1 124 ? -11.906 -15.312 -0.046 1 89.94 124 LEU A C 1
ATOM 1004 O O . LEU A 1 124 ? -12.219 -16.5 -0.176 1 89.94 124 LEU A O 1
ATOM 1008 N N . ARG A 1 125 ? -11.992 -14.438 -1 1 90.5 125 ARG A N 1
ATOM 1009 C CA . ARG A 1 125 ? -12.352 -14.844 -2.352 1 90.5 125 ARG A CA 1
ATOM 1010 C C . ARG A 1 125 ? -11.375 -15.875 -2.895 1 90.5 125 ARG A C 1
ATOM 1012 O O . ARG A 1 125 ? -11.781 -16.891 -3.459 1 90.5 125 ARG A O 1
ATOM 1019 N N . VAL A 1 126 ? -10.148 -15.68 -2.74 1 89.94 126 VAL A N 1
ATOM 1020 C CA . VAL A 1 126 ? -9.109 -16.578 -3.244 1 89.94 126 VAL A CA 1
ATOM 1021 C C . VAL A 1 126 ? -9.203 -17.922 -2.529 1 89.94 126 VAL A C 1
ATOM 1023 O O . VAL A 1 126 ? -9.094 -18.984 -3.16 1 89.94 126 VAL A O 1
ATOM 1026 N N . ALA A 1 127 ? -9.406 -17.875 -1.261 1 88.62 127 ALA A N 1
ATOM 1027 C CA . ALA A 1 127 ? -9.523 -19.109 -0.479 1 88.62 127 ALA A CA 1
ATOM 1028 C C . ALA A 1 127 ? -10.742 -19.922 -0.916 1 88.62 127 ALA A C 1
ATOM 1030 O O . ALA A 1 127 ? -10.648 -21.141 -1.093 1 88.62 127 ALA A O 1
ATOM 1031 N N . LEU A 1 128 ? -11.82 -19.281 -1.166 1 87.5 128 LEU A N 1
ATOM 1032 C CA . LEU A 1 128 ? -13.055 -19.969 -1.511 1 87.5 128 LEU A CA 1
ATOM 1033 C C . LEU A 1 128 ? -13.078 -20.344 -2.99 1 87.5 128 LEU A C 1
ATOM 1035 O O . LEU A 1 128 ? -13.812 -21.25 -3.398 1 87.5 128 LEU A O 1
ATOM 1039 N N . GLY A 1 129 ? -12.336 -19.547 -3.693 1 88.06 129 GLY A N 1
ATOM 1040 C CA . GLY A 1 129 ? -12.227 -19.875 -5.105 1 88.06 129 GLY A CA 1
ATOM 1041 C C . GLY A 1 129 ? -11.141 -20.891 -5.406 1 88.06 129 GLY A C 1
ATOM 1042 O O . GLY A 1 129 ? -11.414 -22.078 -5.508 1 88.06 129 GLY A O 1
ATOM 1043 N N . LEU A 1 130 ? -9.922 -20.406 -5.477 1 84.94 130 LEU A N 1
ATOM 1044 C CA . LEU A 1 130 ? -8.766 -21.234 -5.809 1 84.94 130 LEU A CA 1
ATOM 1045 C C . LEU A 1 130 ? -8.516 -22.281 -4.73 1 84.94 130 LEU A C 1
ATOM 1047 O O . LEU A 1 130 ? -8.18 -23.422 -5.039 1 84.94 130 LEU A O 1
ATOM 1051 N N . GLY A 1 131 ? -8.672 -21.906 -3.465 1 86.38 131 GLY A N 1
ATOM 1052 C CA . GLY A 1 131 ? -8.445 -22.844 -2.375 1 86.38 131 GLY A CA 1
ATOM 1053 C C . GLY A 1 131 ? -9.375 -24.047 -2.412 1 86.38 131 GLY A C 1
ATOM 1054 O O . GLY A 1 131 ? -8.922 -25.188 -2.334 1 86.38 131 GLY A O 1
ATOM 1055 N N . VAL A 1 132 ? -10.586 -23.859 -2.59 1 86.5 132 VAL A N 1
ATOM 1056 C CA . VAL A 1 132 ? -11.578 -24.922 -2.611 1 86.5 132 VAL A CA 1
ATOM 1057 C C . VAL A 1 132 ? -11.359 -25.797 -3.844 1 86.5 132 VAL A C 1
ATOM 1059 O O . VAL A 1 132 ? -11.5 -27.031 -3.775 1 86.5 132 VAL A O 1
ATOM 1062 N N . MET A 1 133 ? -11.023 -25.172 -4.965 1 86.56 133 MET A N 1
ATOM 1063 C CA . MET A 1 133 ? -10.766 -25.938 -6.176 1 86.56 133 MET A CA 1
ATOM 1064 C C . MET A 1 133 ? -9.602 -26.906 -5.969 1 86.56 133 MET A C 1
ATOM 1066 O O . MET A 1 133 ? -9.688 -28.078 -6.352 1 86.56 133 MET A O 1
ATOM 1070 N N . ILE A 1 134 ? -8.555 -26.484 -5.344 1 85.94 134 ILE A N 1
ATOM 1071 C CA . ILE A 1 134 ? -7.375 -27.312 -5.105 1 85.94 134 ILE A CA 1
ATOM 1072 C C . ILE A 1 134 ? -7.719 -28.422 -4.121 1 85.94 134 ILE A C 1
ATOM 1074 O O . ILE A 1 134 ? -7.312 -29.578 -4.309 1 85.94 134 ILE A O 1
ATOM 1078 N N . ILE A 1 135 ? -8.492 -28.141 -3.119 1 87.25 135 ILE A N 1
ATOM 1079 C CA . ILE A 1 135 ? -8.875 -29.125 -2.115 1 87.25 135 ILE A CA 1
ATOM 1080 C C . ILE A 1 135 ? -9.703 -30.234 -2.766 1 87.25 135 ILE A C 1
ATOM 1082 O O . ILE A 1 135 ? -9.469 -31.422 -2.514 1 87.25 135 ILE A O 1
ATOM 1086 N N . VAL A 1 136 ? -10.633 -29.828 -3.551 1 87.06 136 VAL A N 1
ATOM 1087 C CA . VAL A 1 136 ? -11.484 -30.797 -4.219 1 87.06 136 VAL A CA 1
ATOM 1088 C C . VAL A 1 136 ? -10.641 -31.688 -5.137 1 87.06 136 VAL A C 1
ATOM 1090 O O . VAL A 1 136 ? -10.805 -32.906 -5.156 1 87.06 136 VAL A O 1
ATOM 1093 N N . ASP A 1 137 ? -9.711 -31.047 -5.852 1 84.94 137 ASP A N 1
ATOM 1094 C CA . ASP A 1 137 ? -8.844 -31.797 -6.746 1 84.94 137 ASP A CA 1
ATOM 1095 C C . ASP A 1 137 ? -7.996 -32.812 -5.965 1 84.94 137 ASP A C 1
ATOM 1097 O O . ASP A 1 137 ? -7.902 -33.969 -6.34 1 84.94 137 ASP A O 1
ATOM 1101 N N . ILE A 1 138 ? -7.449 -32.375 -4.883 1 83.25 138 ILE A N 1
ATOM 1102 C CA . ILE A 1 138 ? -6.566 -33.188 -4.078 1 83.25 138 ILE A CA 1
ATOM 1103 C C . ILE A 1 138 ? -7.352 -34.375 -3.498 1 83.25 138 ILE A C 1
ATOM 1105 O O . ILE A 1 138 ? -6.934 -35.531 -3.619 1 83.25 138 ILE A O 1
ATOM 1109 N N . ILE A 1 139 ? -8.453 -34.094 -2.963 1 83.56 139 ILE A N 1
ATOM 1110 C CA . ILE A 1 139 ? -9.25 -35.125 -2.297 1 83.56 139 ILE A CA 1
ATOM 1111 C C . ILE A 1 139 ? -9.781 -36.125 -3.33 1 83.56 139 ILE A C 1
ATOM 1113 O O . ILE A 1 139 ? -9.656 -37.312 -3.156 1 83.56 139 ILE A O 1
ATOM 1117 N N . PHE A 1 140 ? -10.258 -35.594 -4.383 1 84.56 140 PHE A N 1
ATOM 1118 C CA . PHE A 1 140 ? -10.891 -36.469 -5.375 1 84.56 140 PHE A CA 1
ATOM 1119 C C . PHE A 1 140 ? -9.859 -37.344 -6.07 1 84.56 140 PHE A C 1
ATOM 1121 O O . PHE A 1 140 ? -10.047 -38.562 -6.199 1 84.56 140 PHE A O 1
ATOM 1128 N N . TYR A 1 141 ? -8.75 -36.719 -6.543 1 81.56 141 TYR A N 1
ATOM 1129 C CA . TYR A 1 141 ? -7.719 -37.5 -7.234 1 81.56 141 TYR A CA 1
ATOM 1130 C C . TYR A 1 141 ? -7.059 -38.5 -6.293 1 81.56 141 TYR A C 1
ATOM 1132 O O . TYR A 1 141 ? -6.738 -39.625 -6.695 1 81.56 141 TYR A O 1
ATOM 1140 N N . SER A 1 142 ? -6.844 -38.094 -5.059 1 77.94 142 SER A N 1
ATOM 1141 C CA . SER A 1 142 ? -6.176 -38.969 -4.105 1 77.94 142 SER A CA 1
ATOM 1142 C C . SER A 1 142 ? -7.062 -40.156 -3.732 1 77.94 142 SER A C 1
ATOM 1144 O O . SER A 1 142 ? -6.605 -41.281 -3.715 1 77.94 142 SER A O 1
ATOM 1146 N N . ILE A 1 143 ? -8.305 -39.844 -3.492 1 82 143 ILE A N 1
ATOM 1147 C CA . ILE A 1 143 ? -9.211 -40.906 -3.025 1 82 143 ILE A CA 1
ATOM 1148 C C . ILE A 1 143 ? -9.586 -41.812 -4.191 1 82 143 ILE A C 1
ATOM 1150 O O . ILE A 1 143 ? -9.383 -43.031 -4.133 1 82 143 ILE A O 1
ATOM 1154 N N . VAL A 1 144 ? -10.062 -41.25 -5.234 1 82.19 144 VAL A N 1
ATOM 1155 C CA . VAL A 1 144 ? -10.539 -42.062 -6.359 1 82.19 144 VAL A CA 1
ATOM 1156 C C . VAL A 1 144 ? -9.359 -42.719 -7.055 1 82.19 144 VAL A C 1
ATOM 1158 O O . VAL A 1 144 ? -9.445 -43.875 -7.457 1 82.19 144 VAL A O 1
ATOM 1161 N N . GLY A 1 145 ? -8.289 -41.969 -7.176 1 77.88 145 GLY A N 1
ATOM 1162 C CA . GLY A 1 145 ? -7.098 -42.531 -7.77 1 77.88 145 GLY A CA 1
ATOM 1163 C C . GLY A 1 145 ? -6.562 -43.719 -7.004 1 77.88 145 GLY A C 1
ATOM 1164 O O . GLY A 1 145 ? -6.16 -44.719 -7.602 1 77.88 145 GLY A O 1
ATOM 1165 N N . SER A 1 146 ? -6.598 -43.656 -5.699 1 80.25 146 SER A N 1
ATOM 1166 C CA . SER A 1 146 ? -6.125 -44.781 -4.863 1 80.25 146 SER A CA 1
ATOM 1167 C C . SER A 1 146 ? -7.043 -45.969 -4.965 1 80.25 146 SER A C 1
ATOM 1169 O O . SER A 1 146 ? -6.574 -47.125 -4.977 1 80.25 146 SER A O 1
ATOM 1171 N N . ILE A 1 147 ? -8.297 -45.688 -5.066 1 84.38 147 ILE A N 1
ATOM 1172 C CA . ILE A 1 147 ? -9.266 -46.781 -5.172 1 84.38 147 ILE A CA 1
ATOM 1173 C C . ILE A 1 147 ? -9.047 -47.531 -6.48 1 84.38 147 ILE A C 1
ATOM 1175 O O . ILE A 1 147 ? -9.039 -48.781 -6.496 1 84.38 147 ILE A O 1
ATOM 1179 N N . ILE A 1 148 ? -8.828 -46.844 -7.523 1 81.88 148 ILE A N 1
ATOM 1180 C CA . ILE A 1 148 ? -8.617 -47.469 -8.828 1 81.88 148 ILE A CA 1
ATOM 1181 C C . ILE A 1 148 ? -7.309 -48.25 -8.82 1 81.88 148 ILE A C 1
ATOM 1183 O O . ILE A 1 148 ? -7.246 -49.344 -9.359 1 81.88 148 ILE A O 1
ATOM 1187 N N . LEU A 1 149 ? -6.266 -47.719 -8.25 1 81.88 149 LEU A N 1
ATOM 1188 C CA . LEU A 1 149 ? -4.973 -48.406 -8.172 1 81.88 149 LEU A CA 1
ATOM 1189 C C . LEU A 1 149 ? -5.086 -49.719 -7.383 1 81.88 149 LEU A C 1
ATOM 1191 O O . LEU A 1 149 ? -4.516 -50.719 -7.781 1 81.88 149 LEU A O 1
ATOM 1195 N N . ILE A 1 150 ? -5.828 -49.688 -6.332 1 85.75 150 ILE A N 1
ATOM 1196 C CA . ILE A 1 150 ? -6.008 -50.844 -5.48 1 85.75 150 ILE A CA 1
ATOM 1197 C C . ILE A 1 150 ? -6.773 -51.938 -6.238 1 85.75 150 ILE A C 1
ATOM 1199 O O . ILE A 1 150 ? -6.453 -53.125 -6.133 1 85.75 150 ILE A O 1
ATOM 1203 N N . GLN A 1 151 ? -7.723 -51.562 -7.004 1 85 151 GLN A N 1
ATOM 1204 C CA . GLN A 1 151 ? -8.539 -52.5 -7.762 1 85 151 GLN A CA 1
ATOM 1205 C C . GLN A 1 151 ? -7.73 -53.156 -8.875 1 85 151 GLN A C 1
ATOM 1207 O O . GLN A 1 151 ? -7.934 -54.312 -9.195 1 85 151 GLN A O 1
ATOM 1212 N N . LYS A 1 152 ? -6.828 -52.469 -9.453 1 81.12 152 LYS A N 1
ATOM 1213 C CA . LYS A 1 152 ? -6.086 -53 -10.602 1 81.12 152 LYS A CA 1
ATOM 1214 C C . LYS A 1 152 ? -4.914 -53.875 -10.164 1 81.12 152 LYS A C 1
ATOM 1216 O O . LYS A 1 152 ? -4.5 -54.781 -10.883 1 81.12 152 LYS A O 1
ATOM 1221 N N . ILE A 1 153 ? -4.285 -53.656 -9.148 1 82.5 153 ILE A N 1
ATOM 1222 C CA . ILE A 1 153 ? -3.121 -54.438 -8.742 1 82.5 153 ILE A CA 1
ATOM 1223 C C . ILE A 1 153 ? -3.428 -55.188 -7.449 1 82.5 153 ILE A C 1
ATOM 1225 O O . ILE A 1 153 ? -3.486 -56.406 -7.441 1 82.5 153 ILE A O 1
ATOM 1229 N N . ASN A 1 154 ? -3.25 -54.812 -6.289 1 85.56 154 ASN A N 1
ATOM 1230 C CA . ASN A 1 154 ? -3.484 -55.312 -4.934 1 85.56 154 ASN A CA 1
ATOM 1231 C C . ASN A 1 154 ? -3.203 -54.219 -3.896 1 85.56 154 ASN A C 1
ATOM 1233 O O . ASN A 1 154 ? -2.523 -53.25 -4.188 1 85.56 154 ASN A O 1
ATOM 1237 N N . THR A 1 155 ? -3.838 -54.344 -2.852 1 87.31 155 THR A N 1
ATOM 1238 C CA . THR A 1 155 ? -3.781 -53.344 -1.797 1 87.31 155 THR A CA 1
ATOM 1239 C C . THR A 1 155 ? -2.354 -53.188 -1.278 1 87.31 155 THR A C 1
ATOM 1241 O O . THR A 1 155 ? -1.885 -52.062 -1.068 1 87.31 155 THR A O 1
ATOM 1244 N N . VAL A 1 156 ? -1.648 -54.281 -1.192 1 88.12 156 VAL A N 1
ATOM 1245 C CA . VAL A 1 156 ? -0.307 -54.25 -0.619 1 88.12 156 VAL A CA 1
ATOM 1246 C C . VAL A 1 156 ? 0.661 -53.594 -1.591 1 88.12 156 VAL A C 1
ATOM 1248 O O . VAL A 1 156 ? 1.456 -52.719 -1.193 1 88.12 156 VAL A O 1
ATOM 1251 N N . LEU A 1 157 ? 0.499 -53.875 -2.873 1 88.12 157 LEU A N 1
ATOM 1252 C CA . LEU A 1 157 ? 1.393 -53.312 -3.883 1 88.12 157 LEU A CA 1
ATOM 1253 C C . LEU A 1 157 ? 1.087 -51.844 -4.129 1 88.12 157 LEU A C 1
ATOM 1255 O O . LEU A 1 157 ? 2 -51.062 -4.34 1 88.12 157 LEU A O 1
ATOM 1259 N N . ALA A 1 158 ? -0.144 -51.562 -4.039 1 89.06 158 ALA A N 1
ATOM 1260 C CA . ALA A 1 158 ? -0.542 -50.188 -4.199 1 89.06 158 ALA A CA 1
ATOM 1261 C C . ALA A 1 158 ? 0.039 -49.312 -3.088 1 89.06 158 ALA A C 1
ATOM 1263 O O . ALA A 1 158 ? 0.504 -48.188 -3.342 1 89.06 158 ALA A O 1
ATOM 1264 N N . PHE A 1 159 ? 0.056 -49.781 -1.93 1 88.5 159 PHE A N 1
ATOM 1265 C CA . PHE A 1 159 ? 0.596 -49.031 -0.796 1 88.5 159 PHE A CA 1
ATOM 1266 C C . PHE A 1 159 ? 2.104 -48.875 -0.934 1 88.5 159 PHE A C 1
ATOM 1268 O O . PHE A 1 159 ? 2.648 -47.812 -0.558 1 88.5 159 PHE A O 1
ATOM 1275 N N . LYS A 1 160 ? 2.758 -49.844 -1.433 1 87.19 160 LYS A N 1
ATOM 1276 C CA . LYS A 1 160 ? 4.203 -49.75 -1.636 1 87.19 160 LYS A CA 1
ATOM 1277 C C . LYS A 1 160 ? 4.543 -48.656 -2.66 1 87.19 160 LYS A C 1
ATOM 1279 O O . LYS A 1 160 ? 5.547 -47.969 -2.523 1 87.19 160 LYS A O 1
ATOM 1284 N N . ILE A 1 161 ? 3.668 -48.531 -3.598 1 87.94 161 ILE A N 1
ATOM 1285 C CA . ILE A 1 161 ? 3.889 -47.531 -4.652 1 87.94 161 ILE A CA 1
ATOM 1286 C C . ILE A 1 161 ? 3.607 -46.156 -4.117 1 87.94 161 ILE A C 1
ATOM 1288 O O . ILE A 1 161 ? 4.297 -45.188 -4.477 1 87.94 161 ILE A O 1
ATOM 1292 N N . MET A 1 162 ? 2.68 -46.031 -3.158 1 87 162 MET A N 1
ATOM 1293 C CA . MET A 1 162 ? 2.234 -44.719 -2.689 1 87 162 MET A CA 1
ATOM 1294 C C . MET A 1 162 ? 3.02 -44.281 -1.455 1 87 162 MET A C 1
ATOM 1296 O O . MET A 1 162 ? 2.879 -43.156 -0.99 1 87 162 MET A O 1
ATOM 1300 N N . THR A 1 163 ? 3.898 -45.031 -0.952 1 86.12 163 THR A N 1
ATOM 1301 C CA . THR A 1 163 ? 4.645 -44.75 0.275 1 86.12 163 THR A CA 1
ATOM 1302 C C . THR A 1 163 ? 5.453 -43.469 0.159 1 86.12 163 THR A C 1
ATOM 1304 O O . THR A 1 163 ? 5.477 -42.656 1.089 1 86.12 163 THR A O 1
ATOM 1307 N N . PRO A 1 164 ? 6.109 -43.125 -1.023 1 82.44 164 PRO A N 1
ATOM 1308 C CA . PRO A 1 164 ? 6.875 -41.875 -1.117 1 82.44 164 PRO A CA 1
ATOM 1309 C C . PRO A 1 164 ? 5.996 -40.656 -0.979 1 82.44 164 PRO A C 1
ATOM 1311 O O . PRO A 1 164 ? 6.469 -39.594 -0.53 1 82.44 164 PRO A O 1
ATOM 1314 N N . VAL A 1 165 ? 4.789 -40.781 -1.441 1 80.75 165 VAL A N 1
ATOM 1315 C CA . VAL A 1 165 ? 3.869 -39.656 -1.362 1 80.75 165 VAL A CA 1
ATOM 1316 C C . VAL A 1 165 ? 3.643 -39.281 0.099 1 80.75 165 VAL A C 1
ATOM 1318 O O . VAL A 1 165 ? 3.607 -38.094 0.439 1 80.75 165 VAL A O 1
ATOM 1321 N N . PHE A 1 166 ? 3.5 -40.188 0.909 1 82.19 166 PHE A N 1
ATOM 1322 C CA . PHE A 1 166 ? 3.318 -39.938 2.334 1 82.19 166 PHE A CA 1
ATOM 1323 C C . PHE A 1 166 ? 4.543 -39.25 2.924 1 82.19 166 PHE A C 1
ATOM 1325 O O . PHE A 1 166 ? 4.414 -38.312 3.723 1 82.19 166 PHE A O 1
ATOM 1332 N N . LEU A 1 167 ? 5.695 -39.688 2.541 1 82.62 167 LEU A N 1
ATOM 1333 C CA . LEU A 1 167 ? 6.938 -39.094 3.043 1 82.62 167 LEU A CA 1
ATOM 1334 C C . LEU A 1 167 ? 7.09 -37.656 2.59 1 82.62 167 LEU A C 1
ATOM 1336 O O . LEU A 1 167 ? 7.547 -36.812 3.355 1 82.62 167 LEU A O 1
ATOM 1340 N N . ILE A 1 168 ? 6.668 -37.438 1.496 1 79.56 168 ILE A N 1
ATOM 1341 C CA . ILE A 1 168 ? 6.816 -36.094 0.938 1 79.56 168 ILE A CA 1
ATOM 1342 C C . ILE A 1 168 ? 5.82 -35.156 1.602 1 79.56 168 ILE A C 1
ATOM 1344 O O . ILE A 1 168 ? 6.141 -33.969 1.856 1 79.56 168 ILE A O 1
ATOM 1348 N N . ILE A 1 169 ? 4.652 -35.656 1.851 1 79.19 169 ILE A N 1
ATOM 1349 C CA . ILE A 1 169 ? 3.652 -34.844 2.539 1 79.19 169 ILE A CA 1
ATOM 1350 C C . ILE A 1 169 ? 4.184 -34.406 3.906 1 79.19 169 ILE A C 1
ATOM 1352 O O . ILE A 1 169 ? 4.039 -33.25 4.301 1 79.19 169 ILE A O 1
ATOM 1356 N N . VAL A 1 170 ? 4.824 -35.312 4.57 1 82.25 170 VAL A N 1
ATOM 1357 C CA . VAL A 1 170 ? 5.402 -35 5.879 1 82.25 170 VAL A CA 1
ATOM 1358 C C . VAL A 1 170 ? 6.527 -34 5.727 1 82.25 170 VAL A C 1
ATOM 1360 O O . VAL A 1 170 ? 6.637 -33.062 6.527 1 82.25 170 VAL A O 1
ATOM 1363 N N . ALA A 1 171 ? 7.34 -34.125 4.73 1 81.44 171 ALA A N 1
ATOM 1364 C CA . ALA A 1 171 ? 8.43 -33.188 4.477 1 81.44 171 ALA A CA 1
ATOM 1365 C C . ALA A 1 171 ? 7.902 -31.781 4.184 1 81.44 171 ALA A C 1
ATOM 1367 O O . ALA A 1 171 ? 8.469 -30.781 4.641 1 81.44 171 ALA A O 1
ATOM 1368 N N . ILE A 1 172 ? 6.855 -31.781 3.475 1 79.25 172 ILE A N 1
ATOM 1369 C CA . ILE A 1 172 ? 6.238 -30.5 3.121 1 79.25 172 ILE A CA 1
ATOM 1370 C C . ILE A 1 172 ? 5.719 -29.812 4.379 1 79.25 172 ILE A C 1
ATOM 1372 O O . ILE A 1 172 ? 5.887 -28.594 4.547 1 79.25 172 ILE A O 1
ATOM 1376 N N . PHE A 1 173 ? 5.23 -30.609 5.27 1 80.75 173 PHE A N 1
ATOM 1377 C CA . PHE A 1 173 ? 4.668 -30.047 6.488 1 80.75 173 PHE A CA 1
ATOM 1378 C C . PHE A 1 173 ? 5.773 -29.531 7.402 1 80.75 173 PHE A C 1
ATOM 1380 O O . PHE A 1 173 ? 5.66 -28.438 7.965 1 80.75 173 PHE A O 1
ATOM 1387 N N . VAL A 1 174 ? 6.812 -30.219 7.535 1 85.62 174 VAL A N 1
ATOM 1388 C CA . VAL A 1 174 ? 7.891 -29.859 8.453 1 85.62 174 VAL A CA 1
ATOM 1389 C C . VAL A 1 174 ? 8.688 -28.703 7.879 1 85.62 174 VAL A C 1
ATOM 1391 O O . VAL A 1 174 ? 8.898 -27.688 8.555 1 85.62 174 VAL A O 1
ATOM 1394 N N . LEU A 1 175 ? 9.117 -28.781 6.637 1 85.94 175 LEU A N 1
ATOM 1395 C CA . LEU A 1 175 ? 9.914 -27.75 6.004 1 85.94 175 LEU A CA 1
ATOM 1396 C C . LEU A 1 175 ? 9.07 -26.516 5.699 1 85.94 175 LEU A C 1
ATOM 1398 O O . LEU A 1 175 ? 9.57 -25.391 5.707 1 85.94 175 LEU A O 1
ATOM 1402 N N . GLY A 1 176 ? 7.852 -26.781 5.41 1 82 176 GLY A N 1
ATOM 1403 C CA . GLY A 1 176 ? 6.938 -25.688 5.156 1 82 176 GLY A CA 1
ATOM 1404 C C . GLY A 1 176 ? 6.734 -24.781 6.363 1 82 176 GLY A C 1
ATOM 1405 O O . GLY A 1 176 ? 6.688 -23.562 6.23 1 82 176 GLY A O 1
ATOM 1406 N N . ARG A 1 177 ? 6.652 -25.406 7.504 1 83.19 177 ARG A N 1
ATOM 1407 C CA . ARG A 1 177 ? 6.516 -24.641 8.734 1 83.19 177 ARG A CA 1
ATOM 1408 C C . ARG A 1 177 ? 7.754 -23.781 8.984 1 83.19 177 ARG A C 1
ATOM 1410 O O . ARG A 1 177 ? 7.641 -22.625 9.375 1 83.19 177 ARG A O 1
ATOM 1417 N N . LYS A 1 178 ? 8.891 -24.328 8.805 1 88.19 178 LYS A N 1
ATOM 1418 C CA . LYS A 1 178 ? 10.133 -23.594 8.961 1 88.19 178 LYS A CA 1
ATOM 1419 C C . LYS A 1 178 ? 10.227 -22.453 7.949 1 88.19 178 LYS A C 1
ATOM 1421 O O . LYS A 1 178 ? 10.703 -21.359 8.273 1 88.19 178 LYS A O 1
ATOM 1426 N N . LEU A 1 179 ? 9.828 -22.703 6.824 1 86.06 179 LEU A N 1
ATOM 1427 C CA . LEU A 1 179 ? 9.828 -21.688 5.77 1 86.06 179 LEU A CA 1
ATOM 1428 C C . LEU A 1 179 ? 8.93 -20.516 6.141 1 86.06 179 LEU A C 1
ATOM 1430 O O . LEU A 1 179 ? 9.289 -19.359 5.918 1 86.06 179 LEU A O 1
ATOM 1434 N N . ARG A 1 180 ? 7.902 -20.844 6.738 1 83.06 180 ARG A N 1
ATOM 1435 C CA . ARG A 1 180 ? 6.949 -19.812 7.137 1 83.06 180 ARG A CA 1
ATOM 1436 C C . ARG A 1 180 ? 7.547 -18.906 8.203 1 83.06 180 ARG A C 1
ATOM 1438 O O . ARG A 1 180 ? 7.348 -17.688 8.164 1 83.06 180 ARG A O 1
ATOM 1445 N N . ILE A 1 181 ? 8.188 -19.453 9.125 1 87.19 181 ILE A N 1
ATOM 1446 C CA . ILE A 1 181 ? 8.82 -18.672 10.18 1 87.19 181 ILE A CA 1
ATOM 1447 C C . ILE A 1 181 ? 9.875 -17.75 9.586 1 87.19 181 ILE A C 1
ATOM 1449 O O . ILE A 1 181 ? 9.938 -16.562 9.93 1 87.19 181 ILE A O 1
ATOM 1453 N N . LYS A 1 182 ? 10.648 -18.297 8.68 1 90.06 182 LYS A N 1
ATOM 1454 C CA . LYS A 1 182 ? 11.68 -17.484 8.047 1 90.06 182 LYS A CA 1
ATOM 1455 C C . LYS A 1 182 ? 11.07 -16.406 7.164 1 90.06 182 LYS A C 1
ATOM 1457 O O . LYS A 1 182 ? 11.602 -15.289 7.07 1 90.06 182 LYS A O 1
ATOM 1462 N N . GLN A 1 183 ? 10.031 -16.703 6.574 1 87.19 183 GLN A N 1
ATOM 1463 C CA . GLN A 1 183 ? 9.336 -15.727 5.738 1 87.19 183 GLN A CA 1
ATOM 1464 C C . GLN A 1 183 ? 8.797 -14.57 6.57 1 87.19 183 GLN A C 1
ATOM 1466 O O . GLN A 1 183 ? 8.836 -13.414 6.141 1 87.19 183 GLN A O 1
ATOM 1471 N N . ARG A 1 184 ? 8.297 -14.898 7.699 1 86.19 184 ARG A N 1
ATOM 1472 C CA . ARG A 1 184 ? 7.805 -13.867 8.609 1 86.19 184 ARG A CA 1
ATOM 1473 C C . ARG A 1 184 ? 8.93 -12.938 9.047 1 86.19 184 ARG A C 1
ATOM 1475 O O . ARG A 1 184 ? 8.742 -11.719 9.117 1 86.19 184 ARG A O 1
ATOM 1482 N N . SER A 1 185 ? 9.961 -13.531 9.312 1 90.88 185 SER A N 1
ATOM 1483 C CA . SER A 1 185 ? 11.125 -12.734 9.711 1 90.88 185 SER A CA 1
ATOM 1484 C C . SER A 1 185 ? 11.602 -11.852 8.562 1 90.88 185 SER A C 1
ATOM 1486 O O . SER A 1 185 ? 11.961 -10.688 8.781 1 90.88 185 SER A O 1
ATOM 1488 N N . ALA A 1 186 ? 11.664 -12.344 7.352 1 90.94 186 ALA A N 1
ATOM 1489 C CA . ALA A 1 186 ? 12.062 -11.57 6.176 1 90.94 186 ALA A CA 1
ATOM 1490 C C . ALA A 1 186 ? 11.078 -10.43 5.914 1 90.94 186 ALA A C 1
ATOM 1492 O O . ALA A 1 186 ? 11.477 -9.336 5.52 1 90.94 186 ALA A O 1
ATOM 1493 N N . GLN A 1 187 ? 9.891 -10.711 6.133 1 87.19 187 GLN A N 1
ATOM 1494 C CA . GLN A 1 187 ? 8.859 -9.688 5.934 1 87.19 187 GLN A CA 1
ATOM 1495 C C . GLN A 1 187 ? 9.008 -8.562 6.949 1 87.19 187 GLN A C 1
ATOM 1497 O O . GLN A 1 187 ? 8.797 -7.391 6.617 1 87.19 187 GLN A O 1
ATOM 1502 N N . ALA A 1 188 ? 9.281 -8.891 8.156 1 87.69 188 ALA A N 1
ATOM 1503 C CA . ALA A 1 188 ? 9.492 -7.883 9.195 1 87.69 188 ALA A CA 1
ATOM 1504 C C . ALA A 1 188 ? 10.648 -6.961 8.836 1 87.69 188 ALA A C 1
ATOM 1506 O O . ALA A 1 188 ? 10.555 -5.742 8.992 1 87.69 188 ALA A O 1
ATOM 1507 N N . THR A 1 189 ? 11.688 -7.559 8.375 1 90.75 189 THR A N 1
ATOM 1508 C CA . THR A 1 189 ? 12.852 -6.758 8 1 90.75 189 THR A CA 1
ATOM 1509 C C . THR A 1 189 ? 12.547 -5.902 6.773 1 90.75 189 THR A C 1
ATOM 1511 O O . THR A 1 189 ? 13.047 -4.785 6.648 1 90.75 189 THR A O 1
ATOM 1514 N N . TYR A 1 190 ? 11.781 -6.379 5.934 1 89.62 190 TYR A N 1
ATOM 1515 C CA . TYR A 1 190 ? 11.344 -5.613 4.77 1 89.62 190 TYR A CA 1
ATOM 1516 C C . TYR A 1 190 ? 10.5 -4.418 5.188 1 89.62 190 TYR A C 1
ATOM 1518 O O . TYR A 1 190 ? 10.633 -3.33 4.625 1 89.62 190 TYR A O 1
ATOM 1526 N N . SER A 1 191 ? 9.719 -4.629 6.152 1 85.31 191 SER A N 1
ATOM 1527 C CA . SER A 1 191 ? 8.922 -3.541 6.703 1 85.31 191 SER A CA 1
ATOM 1528 C C . SER A 1 191 ? 9.805 -2.461 7.312 1 85.31 191 SER A C 1
ATOM 1530 O O . SER A 1 191 ? 9.555 -1.268 7.133 1 85.31 191 SER A O 1
ATOM 1532 N N . ASP A 1 192 ? 10.742 -2.941 7.977 1 87.5 192 ASP A N 1
ATOM 1533 C CA . ASP A 1 192 ? 11.711 -2.01 8.547 1 87.5 192 ASP A CA 1
ATOM 1534 C C . ASP A 1 192 ? 12.406 -1.202 7.457 1 87.5 192 ASP A C 1
ATOM 1536 O O . ASP A 1 192 ? 12.625 0.002 7.609 1 87.5 192 ASP A O 1
ATOM 1540 N N . LEU A 1 193 ? 12.773 -1.85 6.441 1 90.06 193 LEU A N 1
ATOM 1541 C CA . LEU A 1 193 ? 13.453 -1.212 5.32 1 90.06 193 LEU A CA 1
ATOM 1542 C C . LEU A 1 193 ? 12.562 -0.157 4.676 1 90.06 193 LEU A C 1
ATOM 1544 O O . LEU A 1 193 ? 13.016 0.954 4.387 1 90.06 193 LEU A O 1
ATOM 1548 N N . THR A 1 194 ? 11.398 -0.481 4.492 1 86.19 194 THR A N 1
ATOM 1549 C CA . THR A 1 194 ? 10.445 0.432 3.867 1 86.19 194 THR A CA 1
ATOM 1550 C C . THR A 1 194 ? 10.172 1.629 4.773 1 86.19 194 THR A C 1
ATOM 1552 O O . THR A 1 194 ? 10.062 2.762 4.297 1 86.19 194 THR A O 1
ATOM 1555 N N . GLU A 1 195 ? 10.023 1.312 5.977 1 82.81 195 GLU A N 1
ATOM 1556 C CA . GLU A 1 195 ? 9.82 2.381 6.953 1 82.81 195 GLU A CA 1
ATOM 1557 C C . GLU A 1 195 ? 11 3.34 6.984 1 82.81 195 GLU A C 1
ATOM 1559 O O . GLU A 1 195 ? 10.82 4.559 7.004 1 82.81 195 GLU A O 1
ATOM 1564 N N . PHE A 1 196 ? 12.102 2.854 7.039 1 85.81 196 PHE A N 1
ATOM 1565 C CA . PHE A 1 196 ? 13.32 3.664 7.031 1 85.81 196 PHE A CA 1
ATOM 1566 C C . PHE A 1 196 ? 13.414 4.48 5.75 1 85.81 196 PHE A C 1
ATOM 1568 O O . PHE A 1 196 ? 13.781 5.656 5.781 1 85.81 196 PHE A O 1
ATOM 1575 N N . GLY A 1 197 ? 13.148 3.844 4.664 1 86 197 GLY A N 1
ATOM 1576 C CA . GLY A 1 197 ? 13.125 4.562 3.4 1 86 197 GLY A CA 1
ATOM 1577 C C . GLY A 1 197 ? 12.164 5.738 3.398 1 86 197 GLY A C 1
ATOM 1578 O O . GLY A 1 197 ? 12.5 6.816 2.898 1 86 197 GLY A O 1
ATOM 1579 N N . GLN A 1 198 ? 11.062 5.531 3.924 1 82.44 198 GLN A N 1
ATOM 1580 C CA . GLN A 1 198 ? 10.07 6.598 4.004 1 82.44 198 GLN A CA 1
ATOM 1581 C C . GLN A 1 198 ? 10.578 7.758 4.859 1 82.44 198 GLN A C 1
ATOM 1583 O O . GLN A 1 198 ? 10.383 8.922 4.508 1 82.44 198 GLN A O 1
ATOM 1588 N N . GLU A 1 199 ? 11.164 7.441 5.926 1 80.56 199 GLU A N 1
ATOM 1589 C CA . GLU A 1 199 ? 11.75 8.453 6.797 1 80.56 199 GLU A CA 1
ATOM 1590 C C . GLU A 1 199 ? 12.852 9.234 6.078 1 80.56 199 GLU A C 1
ATOM 1592 O O . GLU A 1 199 ? 12.945 10.453 6.219 1 80.56 199 GLU A O 1
ATOM 1597 N N . LEU A 1 200 ? 13.625 8.516 5.391 1 84.5 200 LEU A N 1
ATOM 1598 C CA . LEU A 1 200 ? 14.742 9.125 4.676 1 84.5 200 LEU A CA 1
ATOM 1599 C C . LEU A 1 200 ? 14.242 10.141 3.652 1 84.5 200 LEU A C 1
ATOM 1601 O O . LEU A 1 200 ? 14.742 11.266 3.588 1 84.5 200 LEU A O 1
ATOM 1605 N N . PHE A 1 201 ? 13.25 9.852 3.051 1 82.44 201 PHE A N 1
ATOM 1606 C CA . PHE A 1 201 ? 12.852 10.672 1.915 1 82.44 201 PHE A CA 1
ATOM 1607 C C . PHE A 1 201 ? 11.945 11.812 2.365 1 82.44 201 PHE A C 1
ATOM 1609 O O . PHE A 1 201 ? 11.883 12.859 1.713 1 82.44 201 PHE A O 1
ATOM 1616 N N . GLN A 1 202 ? 11.359 11.625 3.514 1 78.44 202 GLN A N 1
ATOM 1617 C CA . GLN A 1 202 ? 10.609 12.727 4.105 1 78.44 202 GLN A CA 1
ATOM 1618 C C . GLN A 1 202 ? 11.547 13.781 4.691 1 78.44 202 GLN A C 1
ATOM 1620 O O . GLN A 1 202 ? 11.203 14.961 4.746 1 78.44 202 GLN A O 1
ATOM 1625 N N . GLY A 1 203 ? 12.656 13.344 5.078 1 83.81 203 GLY A N 1
ATOM 1626 C CA . GLY A 1 203 ? 13.625 14.242 5.699 1 83.81 203 GLY A CA 1
ATOM 1627 C C . GLY A 1 203 ? 14.789 14.578 4.797 1 83.81 203 GLY A C 1
ATOM 1628 O O . GLY A 1 203 ? 15.875 14.922 5.277 1 83.81 203 GLY A O 1
ATOM 1629 N N . MET A 1 204 ? 14.609 14.547 3.57 1 85.94 204 MET A N 1
ATOM 1630 C CA . MET A 1 204 ? 15.703 14.727 2.619 1 85.94 204 MET A CA 1
ATOM 1631 C C . MET A 1 204 ? 16.344 16.109 2.779 1 85.94 204 MET A C 1
ATOM 1633 O O . MET A 1 204 ? 17.562 16.234 2.729 1 85.94 204 MET A O 1
ATOM 1637 N N . ASP A 1 205 ? 15.516 17.109 2.996 1 85.31 205 ASP A N 1
ATOM 1638 C CA . ASP A 1 205 ? 16.016 18.469 3.148 1 85.31 205 ASP A CA 1
ATOM 1639 C C . ASP A 1 205 ? 16.969 18.578 4.344 1 85.31 205 ASP A C 1
ATOM 1641 O O . ASP A 1 205 ? 18 19.234 4.266 1 85.31 205 ASP A O 1
ATOM 1645 N N . VAL A 1 206 ? 16.578 17.922 5.375 1 87.38 206 VAL A N 1
ATOM 1646 C CA . VAL A 1 206 ? 17.375 17.953 6.594 1 87.38 206 VAL A CA 1
ATOM 1647 C C . VAL A 1 206 ? 18.672 17.156 6.395 1 87.38 206 VAL A C 1
ATOM 1649 O O . VAL A 1 206 ? 19.734 17.594 6.812 1 87.38 206 VAL A O 1
ATOM 1652 N N . ILE A 1 207 ? 18.547 16.094 5.777 1 88.88 207 ILE A N 1
ATOM 1653 C CA . ILE A 1 207 ? 19.703 15.242 5.531 1 88.88 207 ILE A CA 1
ATOM 1654 C C . ILE A 1 207 ? 20.734 16 4.695 1 88.88 207 ILE A C 1
ATOM 1656 O O . ILE A 1 207 ? 21.938 15.953 4.984 1 88.88 207 ILE A O 1
ATOM 1660 N N . ARG A 1 208 ? 20.25 16.719 3.783 1 88.06 208 ARG A N 1
ATOM 1661 C CA . ARG A 1 208 ? 21.125 17.5 2.916 1 88.06 208 ARG A CA 1
ATOM 1662 C C . ARG A 1 208 ? 21.703 18.703 3.658 1 88.06 208 ARG A C 1
ATOM 1664 O O . ARG A 1 208 ? 22.891 19.031 3.49 1 88.06 208 ARG A O 1
ATOM 1671 N N . ALA A 1 209 ? 20.859 19.328 4.352 1 88.12 209 ALA A N 1
ATOM 1672 C CA . ALA A 1 209 ? 21.281 20.531 5.074 1 88.12 209 ALA A CA 1
ATOM 1673 C C . ALA A 1 209 ? 22.375 20.203 6.086 1 88.12 209 ALA A C 1
ATOM 1675 O O . ALA A 1 209 ? 23.203 21.062 6.402 1 88.12 209 ALA A O 1
ATOM 1676 N N . PHE A 1 210 ? 22.422 18.969 6.496 1 88.06 210 PHE A N 1
ATOM 1677 C CA . PHE A 1 210 ? 23.391 18.609 7.531 1 88.06 210 PHE A CA 1
ATOM 1678 C C . PHE A 1 210 ? 24.484 17.719 6.965 1 88.06 210 PHE A C 1
ATOM 1680 O O . PHE A 1 210 ? 25.297 17.156 7.715 1 88.06 210 PHE A O 1
ATOM 1687 N N . ASN A 1 211 ? 24.594 17.547 5.711 1 85.12 211 ASN A N 1
ATOM 1688 C CA . ASN A 1 211 ? 25.625 16.781 5.02 1 85.12 211 ASN A CA 1
ATOM 1689 C C . ASN A 1 211 ? 25.75 15.375 5.598 1 85.12 211 ASN A C 1
ATOM 1691 O O . ASN A 1 211 ? 26.859 14.938 5.93 1 85.12 211 ASN A O 1
ATOM 1695 N N . ARG A 1 212 ? 24.625 14.688 5.742 1 83.06 212 ARG A N 1
ATOM 1696 C CA . ARG A 1 212 ? 24.656 13.375 6.379 1 83.06 212 ARG A CA 1
ATOM 1697 C C . ARG A 1 212 ? 24.297 12.281 5.383 1 83.06 212 ARG A C 1
ATOM 1699 O O . ARG A 1 212 ? 23.797 11.227 5.766 1 83.06 212 ARG A O 1
ATOM 1706 N N . GLU A 1 213 ? 24.562 12.477 4.207 1 86.38 213 GLU A N 1
ATOM 1707 C CA . GLU A 1 213 ? 24.203 11.5 3.184 1 86.38 213 GLU A CA 1
ATOM 1708 C C . GLU A 1 213 ? 24.938 10.188 3.389 1 86.38 213 GLU A C 1
ATOM 1710 O O . GLU A 1 213 ? 24.344 9.109 3.285 1 86.38 213 GLU A O 1
ATOM 1715 N N . SER A 1 214 ? 26.219 10.258 3.76 1 82.81 214 SER A N 1
ATOM 1716 C CA . SER A 1 214 ? 27.031 9.055 3.9 1 82.81 214 SER A CA 1
ATOM 1717 C C . SER A 1 214 ? 26.594 8.219 5.098 1 82.81 214 SER A C 1
ATOM 1719 O O . SER A 1 214 ? 26.547 6.992 5.023 1 82.81 214 SER A O 1
ATOM 1721 N N . ILE A 1 215 ? 26.25 8.875 6.113 1 82.75 215 ILE A N 1
ATOM 1722 C CA . ILE A 1 215 ? 25.828 8.172 7.324 1 82.75 215 ILE A CA 1
ATOM 1723 C C . ILE A 1 215 ? 24.484 7.484 7.09 1 82.75 215 ILE A C 1
ATOM 1725 O O . ILE A 1 215 ? 24.281 6.34 7.508 1 82.75 215 ILE A O 1
ATOM 1729 N N . ILE A 1 216 ? 23.656 8.25 6.484 1 87.69 216 ILE A N 1
ATOM 1730 C CA . ILE A 1 216 ? 22.328 7.707 6.215 1 87.69 216 ILE A CA 1
ATOM 1731 C C . ILE A 1 216 ? 22.438 6.551 5.223 1 87.69 216 ILE A C 1
ATOM 1733 O O . ILE A 1 216 ? 21.734 5.543 5.359 1 87.69 216 ILE A O 1
ATOM 1737 N N . SER A 1 217 ? 23.297 6.699 4.277 1 88.62 217 SER A N 1
ATOM 1738 C CA . SER A 1 217 ? 23.531 5.621 3.318 1 88.62 217 SER A CA 1
ATOM 1739 C C . SER A 1 217 ? 24.031 4.363 4.016 1 88.62 217 SER A C 1
ATOM 1741 O O . SER A 1 217 ? 23.594 3.254 3.686 1 88.62 217 SER A O 1
ATOM 1743 N N . ASN A 1 218 ? 24.891 4.527 4.973 1 88.88 218 ASN A N 1
ATOM 1744 C CA . ASN A 1 218 ? 25.422 3.395 5.719 1 88.88 218 ASN A CA 1
ATOM 1745 C C . ASN A 1 218 ? 24.344 2.746 6.594 1 88.88 218 ASN A C 1
ATOM 1747 O O . ASN A 1 218 ? 24.328 1.523 6.746 1 88.88 218 ASN A O 1
ATOM 1751 N N . SER A 1 219 ? 23.547 3.543 7.16 1 88.38 219 SER A N 1
ATOM 1752 C CA . SER A 1 219 ? 22.453 3.01 7.969 1 88.38 219 SER A CA 1
ATOM 1753 C C . SER A 1 219 ? 21.469 2.207 7.121 1 88.38 219 SER A C 1
ATOM 1755 O O . SER A 1 219 ? 20.984 1.157 7.551 1 88.38 219 SER A O 1
ATOM 1757 N N . PHE A 1 220 ? 21.25 2.705 5.98 1 90.88 220 PHE A N 1
ATOM 1758 C CA . PHE A 1 220 ? 20.391 1.982 5.055 1 90.88 220 PHE A CA 1
ATOM 1759 C C . PHE A 1 220 ? 21.016 0.657 4.648 1 90.88 220 PHE A C 1
ATOM 1761 O O . PHE A 1 220 ? 20.328 -0.357 4.535 1 90.88 220 PHE A O 1
ATOM 1768 N N . GLU A 1 221 ? 22.234 0.713 4.406 1 92.81 221 GLU A N 1
ATOM 1769 C CA . GLU A 1 221 ? 22.953 -0.496 3.998 1 92.81 221 GLU A CA 1
ATOM 1770 C C . GLU A 1 221 ? 22.844 -1.586 5.059 1 92.81 221 GLU A C 1
ATOM 1772 O O . GLU A 1 221 ? 22.688 -2.766 4.73 1 92.81 221 GLU A O 1
ATOM 1777 N N . LYS A 1 222 ? 22.906 -1.148 6.27 1 92.44 222 LYS A N 1
ATOM 1778 C CA . LYS A 1 222 ? 22.812 -2.119 7.359 1 92.44 222 LYS A CA 1
ATOM 1779 C C . LYS A 1 222 ? 21.453 -2.793 7.375 1 92.44 222 LYS A C 1
ATOM 1781 O O . LYS A 1 222 ? 21.359 -4.016 7.512 1 92.44 222 LYS A O 1
ATOM 1786 N N . ILE A 1 223 ? 20.438 -2.045 7.211 1 92.81 223 ILE A N 1
ATOM 1787 C CA . ILE A 1 223 ? 19.078 -2.58 7.215 1 92.81 223 ILE A CA 1
ATOM 1788 C C . ILE A 1 223 ? 18.859 -3.43 5.965 1 92.81 223 ILE A C 1
ATOM 1790 O O . ILE A 1 223 ? 18.25 -4.5 6.039 1 92.81 223 ILE A O 1
ATOM 1794 N N . ASN A 1 224 ? 19.328 -2.912 4.867 1 94.25 224 ASN A N 1
ATOM 1795 C CA . ASN A 1 224 ? 19.219 -3.639 3.605 1 94.25 224 ASN A CA 1
ATOM 1796 C C . ASN A 1 224 ? 19.969 -4.969 3.658 1 94.25 224 ASN A C 1
ATOM 1798 O O . ASN A 1 224 ? 19.5 -5.969 3.105 1 94.25 224 ASN A O 1
ATOM 1802 N N . LYS A 1 225 ? 21.141 -4.969 4.281 1 94.38 225 LYS A N 1
ATOM 1803 C CA . LYS A 1 225 ? 21.938 -6.191 4.422 1 94.38 225 LYS A CA 1
ATOM 1804 C C . LYS A 1 225 ? 21.203 -7.219 5.285 1 94.38 225 LYS A C 1
ATOM 1806 O O . LYS A 1 225 ? 21.234 -8.414 4.992 1 94.38 225 LYS A O 1
ATOM 1811 N N . LEU A 1 226 ? 20.625 -6.766 6.297 1 94.56 226 LEU A N 1
ATOM 1812 C CA . LEU A 1 226 ? 19.844 -7.664 7.141 1 94.56 226 LEU A CA 1
ATOM 1813 C C . LEU A 1 226 ? 18.672 -8.25 6.367 1 94.56 226 LEU A C 1
ATOM 1815 O O . LEU A 1 226 ? 18.375 -9.445 6.484 1 94.56 226 LEU A O 1
ATOM 1819 N N . ASN A 1 227 ? 17.953 -7.43 5.613 1 94.31 227 ASN A N 1
ATOM 1820 C CA . ASN A 1 227 ? 16.859 -7.902 4.766 1 94.31 227 ASN A CA 1
ATOM 1821 C C . ASN A 1 227 ? 17.344 -8.953 3.768 1 94.31 227 ASN A C 1
ATOM 1823 O O . ASN A 1 227 ? 16.656 -9.953 3.533 1 94.31 227 ASN A O 1
ATOM 1827 N N . TYR A 1 228 ? 18.484 -8.703 3.225 1 93.12 228 TYR A N 1
ATOM 1828 C CA . TYR A 1 228 ? 19.094 -9.641 2.289 1 93.12 228 TYR A CA 1
ATOM 1829 C C . TYR A 1 228 ? 19.359 -10.984 2.959 1 93.12 228 TYR A C 1
ATOM 1831 O O . TYR A 1 228 ? 19 -12.031 2.414 1 93.12 228 TYR A O 1
ATOM 1839 N N . LYS A 1 229 ? 19.938 -10.938 4.121 1 94.19 229 LYS A N 1
ATOM 1840 C CA . LYS A 1 229 ? 20.266 -12.164 4.836 1 94.19 229 LYS A CA 1
ATOM 1841 C C . LYS A 1 229 ? 19.016 -12.977 5.152 1 94.19 229 LYS A C 1
ATOM 1843 O O . LYS A 1 229 ? 19.016 -14.203 4.977 1 94.19 229 LYS A O 1
ATOM 1848 N N . LYS A 1 230 ? 18.016 -12.352 5.602 1 93.75 230 LYS A N 1
ATOM 1849 C CA . LYS A 1 230 ? 16.781 -13.047 5.945 1 93.75 230 LYS A CA 1
ATOM 1850 C C . LYS A 1 230 ? 16.094 -13.617 4.703 1 93.75 230 LYS A C 1
ATOM 1852 O O . LYS A 1 230 ? 15.562 -14.727 4.734 1 93.75 230 LYS A O 1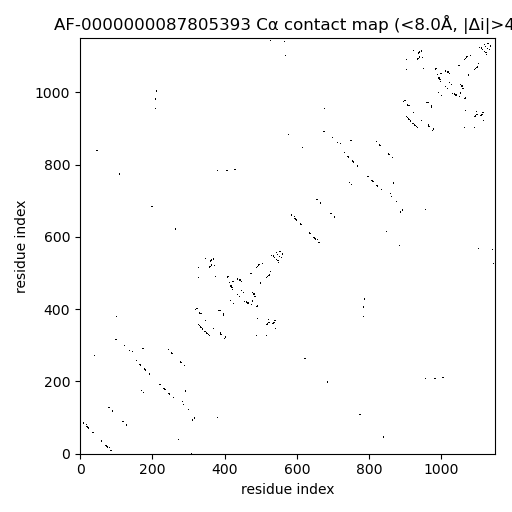
ATOM 1857 N N . ASN A 1 231 ? 16.109 -12.891 3.646 1 91.81 231 ASN A N 1
ATOM 1858 C CA . ASN A 1 231 ? 15.531 -13.383 2.398 1 91.81 231 ASN A CA 1
ATOM 1859 C C . ASN A 1 231 ? 16.344 -14.531 1.819 1 91.81 231 ASN A C 1
ATOM 1861 O O . ASN A 1 231 ? 15.789 -15.438 1.187 1 91.81 231 ASN A O 1
ATOM 1865 N N . MET A 1 232 ? 17.625 -14.453 2.041 1 91 232 MET A N 1
ATOM 1866 C CA . MET A 1 232 ? 18.484 -15.547 1.595 1 91 232 MET A CA 1
ATOM 1867 C C . MET A 1 232 ? 18.141 -16.828 2.344 1 91 232 MET A C 1
ATOM 1869 O O . MET A 1 232 ? 18.141 -17.922 1.752 1 91 232 MET A O 1
ATOM 1873 N N . ASP A 1 233 ? 17.844 -16.719 3.566 1 92.06 233 ASP A N 1
ATOM 1874 C CA . ASP A 1 233 ? 17.422 -17.891 4.344 1 92.06 233 ASP A CA 1
ATOM 1875 C C . ASP A 1 233 ? 16.156 -18.5 3.771 1 92.06 233 ASP A C 1
ATOM 1877 O O . ASP A 1 233 ? 16.016 -19.734 3.707 1 92.06 233 ASP A O 1
ATOM 1881 N N . VAL A 1 234 ? 15.258 -17.688 3.395 1 88.75 234 VAL A N 1
ATOM 1882 C CA . VAL A 1 234 ? 14.008 -18.141 2.797 1 88.75 234 VAL A CA 1
ATOM 1883 C C . VAL A 1 234 ? 14.297 -18.844 1.464 1 88.75 234 VAL A C 1
ATOM 1885 O O . VAL A 1 234 ? 13.797 -19.938 1.208 1 88.75 234 VAL A O 1
ATOM 1888 N N . ALA A 1 235 ? 15.148 -18.172 0.688 1 86.31 235 ALA A N 1
ATOM 1889 C CA . ALA A 1 235 ? 15.469 -18.703 -0.638 1 86.31 235 ALA A CA 1
ATOM 1890 C C . ALA A 1 235 ? 16.156 -20.062 -0.541 1 86.31 235 ALA A C 1
ATOM 1892 O O . ALA A 1 235 ? 15.875 -20.953 -1.336 1 86.31 235 ALA A O 1
ATOM 1893 N N . LEU A 1 236 ? 17.016 -20.281 0.375 1 88.19 236 LEU A N 1
ATOM 1894 C CA . LEU A 1 236 ? 17.766 -21.531 0.55 1 88.19 236 LEU A CA 1
ATOM 1895 C C . LEU A 1 236 ? 16.828 -22.656 0.963 1 88.19 236 LEU A C 1
ATOM 1897 O O . LEU A 1 236 ? 16.953 -23.781 0.467 1 88.19 236 LEU A O 1
ATOM 1901 N N . LEU A 1 237 ? 15.969 -22.344 1.823 1 87.5 237 LEU A N 1
ATOM 1902 C CA . LEU A 1 237 ? 15.016 -23.359 2.244 1 87.5 237 LEU A CA 1
ATOM 1903 C C . LEU A 1 237 ? 14.031 -23.688 1.121 1 87.5 237 LEU A C 1
ATOM 1905 O O . LEU A 1 237 ? 13.656 -24.859 0.941 1 87.5 237 LEU A O 1
ATOM 1909 N N . ASP A 1 238 ? 13.625 -22.719 0.406 1 84.5 238 ASP A N 1
ATOM 1910 C CA . ASP A 1 238 ? 12.742 -22.938 -0.737 1 84.5 238 ASP A CA 1
ATOM 1911 C C . ASP A 1 238 ? 13.438 -23.75 -1.828 1 84.5 238 ASP A C 1
ATOM 1913 O O . ASP A 1 238 ? 12.805 -24.531 -2.523 1 84.5 238 ASP A O 1
ATOM 1917 N N . ALA A 1 239 ? 14.719 -23.531 -2.008 1 86.12 239 ALA A N 1
ATOM 1918 C CA . ALA A 1 239 ? 15.508 -24.234 -3.004 1 86.12 239 ALA A CA 1
ATOM 1919 C C . ALA A 1 239 ? 15.531 -25.734 -2.723 1 86.12 239 ALA A C 1
ATOM 1921 O O . ALA A 1 239 ? 15.742 -26.547 -3.633 1 86.12 239 ALA A O 1
ATOM 1922 N N . ILE A 1 240 ? 15.195 -26.094 -1.504 1 85.69 240 ILE A N 1
ATOM 1923 C CA . ILE A 1 240 ? 15.164 -27.5 -1.136 1 85.69 240 ILE A CA 1
ATOM 1924 C C . ILE A 1 240 ? 13.734 -28.031 -1.212 1 85.69 240 ILE A C 1
ATOM 1926 O O . ILE A 1 240 ? 13.492 -29.125 -1.732 1 85.69 240 ILE A O 1
ATOM 1930 N N . LEU A 1 241 ? 12.859 -27.297 -0.705 1 81.69 241 LEU A N 1
ATOM 1931 C CA . LEU A 1 241 ? 11.477 -27.75 -0.581 1 81.69 241 LEU A CA 1
ATOM 1932 C C . LEU A 1 241 ? 10.836 -27.938 -1.953 1 81.69 241 LEU A C 1
ATOM 1934 O O . LEU A 1 241 ? 10.172 -28.938 -2.199 1 81.69 241 LEU A O 1
ATOM 1938 N N . THR A 1 242 ? 11.047 -27.078 -2.9 1 79.44 242 THR A N 1
ATOM 1939 C CA . THR A 1 242 ? 10.367 -27.078 -4.188 1 79.44 242 THR A CA 1
ATOM 1940 C C . THR A 1 242 ? 10.805 -28.281 -5.02 1 79.44 242 THR A C 1
ATOM 1942 O O . THR A 1 242 ? 9.961 -29.047 -5.516 1 79.44 242 THR A O 1
ATOM 1945 N N . PRO A 1 243 ? 12.109 -28.562 -5.109 1 78.06 243 PRO A N 1
ATOM 1946 C CA . PRO A 1 243 ? 12.523 -29.766 -5.844 1 78.06 243 PRO A CA 1
ATOM 1947 C C . PRO A 1 243 ? 12.07 -31.047 -5.168 1 78.06 243 PRO A C 1
ATOM 1949 O O . PRO A 1 243 ? 11.742 -32.031 -5.852 1 78.06 243 PRO A O 1
ATOM 1952 N N . LEU A 1 244 ? 12 -31.047 -3.91 1 77.19 244 LEU A N 1
ATOM 1953 C CA . LEU A 1 244 ? 11.586 -32.25 -3.195 1 77.19 244 LEU A CA 1
ATOM 1954 C C . LEU A 1 244 ? 10.133 -32.594 -3.514 1 77.19 244 LEU A C 1
ATOM 1956 O O . LEU A 1 244 ? 9.789 -33.781 -3.652 1 77.19 244 LEU A O 1
ATOM 1960 N N . THR A 1 245 ? 9.32 -31.672 -3.666 1 75.69 245 THR A N 1
ATOM 1961 C CA . THR A 1 245 ? 7.91 -31.906 -3.957 1 75.69 245 THR A CA 1
ATOM 1962 C C . THR A 1 245 ? 7.727 -32.344 -5.41 1 75.69 245 THR A C 1
ATOM 1964 O O . THR A 1 245 ? 6.793 -33.062 -5.734 1 75.69 245 THR A O 1
ATOM 1967 N N . ARG A 1 246 ? 8.594 -32.031 -6.297 1 72.94 246 ARG A N 1
ATOM 1968 C CA . ARG A 1 246 ? 8.445 -32.312 -7.719 1 72.94 246 ARG A CA 1
ATOM 1969 C C . ARG A 1 246 ? 9.023 -33.688 -8.055 1 72.94 246 ARG A C 1
ATOM 1971 O O . ARG A 1 246 ? 8.656 -34.281 -9.07 1 72.94 246 ARG A O 1
ATOM 1978 N N . ILE A 1 247 ? 9.836 -34.219 -7.137 1 77.69 247 ILE A N 1
ATOM 1979 C CA . ILE A 1 247 ? 10.5 -35.5 -7.426 1 77.69 247 ILE A CA 1
ATOM 1980 C C . ILE A 1 247 ? 9.641 -36.656 -6.93 1 77.69 247 ILE A C 1
ATOM 1982 O O . ILE A 1 247 ? 9.805 -37.781 -7.375 1 77.69 247 ILE A O 1
ATOM 1986 N N . ALA A 1 248 ? 8.703 -36.375 -6.109 1 77 248 ALA A N 1
ATOM 1987 C CA . ALA A 1 248 ? 7.914 -37.406 -5.453 1 77 248 ALA A CA 1
ATOM 1988 C C . ALA A 1 248 ? 7.234 -38.312 -6.48 1 77 248 ALA A C 1
ATOM 1990 O O . ALA A 1 248 ? 7.316 -39.531 -6.391 1 77 248 ALA A O 1
ATOM 1991 N N . PRO A 1 249 ? 6.648 -37.75 -7.566 1 77.88 249 PRO A N 1
ATOM 1992 C CA . PRO A 1 249 ? 5.98 -38.625 -8.531 1 77.88 249 PRO A CA 1
ATOM 1993 C C . PRO A 1 249 ? 6.945 -39.562 -9.258 1 77.88 249 PRO A C 1
ATOM 1995 O O . PRO A 1 249 ? 6.594 -40.719 -9.547 1 77.88 249 PRO A O 1
ATOM 1998 N N . PHE A 1 250 ? 8.055 -39.125 -9.406 1 77.56 250 PHE A N 1
ATOM 1999 C CA . PHE A 1 250 ? 9.008 -39.906 -10.164 1 77.56 250 PHE A CA 1
ATOM 2000 C C . PHE A 1 250 ? 9.555 -41.062 -9.32 1 77.56 250 PHE A C 1
ATOM 2002 O O . PHE A 1 250 ? 9.852 -42.156 -9.836 1 77.56 250 PHE A O 1
ATOM 2009 N N . ILE A 1 251 ? 9.664 -40.781 -8.055 1 81.25 251 ILE A N 1
ATOM 2010 C CA . ILE A 1 251 ? 10.047 -41.875 -7.164 1 81.25 251 ILE A CA 1
ATOM 2011 C C . ILE A 1 251 ? 8.945 -42.938 -7.141 1 81.25 251 ILE A C 1
ATOM 2013 O O . ILE A 1 251 ? 9.234 -44.125 -7.168 1 81.25 251 ILE A O 1
ATOM 2017 N N . CYS A 1 252 ? 7.754 -42.5 -7.125 1 84.81 252 CYS A N 1
ATOM 2018 C CA . CYS A 1 252 ? 6.633 -43.438 -7.156 1 84.81 252 CYS A CA 1
ATOM 2019 C C . CYS A 1 252 ? 6.621 -44.219 -8.453 1 84.81 252 CYS A C 1
ATOM 2021 O O . CYS A 1 252 ? 6.395 -45.438 -8.438 1 84.81 252 CYS A O 1
ATOM 2023 N N . ILE A 1 253 ? 6.891 -43.562 -9.492 1 84.19 253 ILE A N 1
ATOM 2024 C CA . ILE A 1 253 ? 6.898 -44.188 -10.797 1 84.19 253 ILE A CA 1
ATOM 2025 C C . ILE A 1 253 ? 8.016 -45.219 -10.859 1 84.19 253 ILE A C 1
ATOM 2027 O O . ILE A 1 253 ? 7.832 -46.312 -11.406 1 84.19 253 ILE A O 1
ATOM 2031 N N . SER A 1 254 ? 9.141 -44.875 -10.281 1 82 254 SER A N 1
ATOM 2032 C CA . SER A 1 254 ? 10.258 -45.812 -10.25 1 82 254 SER A CA 1
ATOM 2033 C C . SER A 1 254 ? 9.883 -47.062 -9.5 1 82 254 SER A C 1
ATOM 2035 O O . SER A 1 254 ? 10.18 -48.188 -9.961 1 82 254 SER A O 1
ATOM 2037 N N . ILE A 1 255 ? 9.234 -46.938 -8.438 1 85.38 255 ILE A N 1
ATOM 2038 C CA . ILE A 1 255 ? 8.805 -48.094 -7.648 1 85.38 255 ILE A CA 1
ATOM 2039 C C . ILE A 1 255 ? 7.746 -48.875 -8.422 1 85.38 255 ILE A C 1
ATOM 2041 O O . ILE A 1 255 ? 7.754 -50.094 -8.422 1 85.38 255 ILE A O 1
ATOM 2045 N N . SER A 1 256 ? 6.887 -48.125 -9.086 1 87.62 256 SER A N 1
ATOM 2046 C CA . SER A 1 256 ? 5.836 -48.75 -9.883 1 87.62 256 SER A CA 1
ATOM 2047 C C . SER A 1 256 ? 6.422 -49.562 -11.031 1 87.62 256 SER A C 1
ATOM 2049 O O . SER A 1 256 ? 5.945 -50.656 -11.336 1 87.62 256 SER A O 1
ATOM 2051 N N . ILE A 1 257 ? 7.398 -49 -11.672 1 83.56 257 ILE A N 1
ATOM 2052 C CA . ILE A 1 257 ? 8.031 -49.688 -12.781 1 83.56 257 ILE A CA 1
ATOM 2053 C C . ILE A 1 257 ? 8.633 -51 -12.281 1 83.56 257 ILE A C 1
ATOM 2055 O O . ILE A 1 257 ? 8.555 -52.031 -12.969 1 83.56 257 ILE A O 1
ATOM 2059 N N . PHE A 1 258 ? 9.172 -50.969 -11.125 1 83.12 258 PHE A N 1
ATOM 2060 C CA . PHE A 1 258 ? 9.766 -52.156 -10.547 1 83.12 258 PHE A CA 1
ATOM 2061 C C . PHE A 1 258 ? 8.688 -53.219 -10.227 1 83.12 258 PHE A C 1
ATOM 2063 O O . PHE A 1 258 ? 8.789 -54.375 -10.641 1 83.12 258 PHE A O 1
ATOM 2070 N N . ILE A 1 259 ? 7.719 -52.844 -9.578 1 87.44 259 ILE A N 1
ATOM 2071 C CA . ILE A 1 259 ? 6.691 -53.781 -9.094 1 87.44 259 ILE A CA 1
ATOM 2072 C C . ILE A 1 259 ? 5.824 -54.219 -10.266 1 87.44 259 ILE A C 1
ATOM 2074 O O . ILE A 1 259 ? 5.668 -55.438 -10.5 1 87.44 259 ILE A O 1
ATOM 2078 N N . CYS A 1 260 ? 5.301 -53.281 -11.008 1 86.81 260 CYS A N 1
ATOM 2079 C CA . CYS A 1 260 ? 4.406 -53.594 -12.109 1 86.81 260 CYS A CA 1
ATOM 2080 C C . CYS A 1 260 ? 5.172 -54.25 -13.258 1 86.81 260 CYS A C 1
ATOM 2082 O O . CYS A 1 260 ? 4.617 -55.062 -14 1 86.81 260 CYS A O 1
ATOM 2084 N N . GLY A 1 261 ? 6.402 -53.812 -13.422 1 82.94 261 GLY A N 1
ATOM 2085 C CA . GLY A 1 261 ? 7.23 -54.469 -14.422 1 82.94 261 GLY A CA 1
ATOM 2086 C C . GLY A 1 261 ? 7.402 -55.938 -14.172 1 82.94 261 GLY A C 1
ATOM 2087 O O . GLY A 1 261 ? 7.301 -56.75 -15.102 1 82.94 261 GLY A O 1
ATOM 2088 N N . HIS A 1 262 ? 7.645 -56.344 -12.914 1 83.31 262 HIS A N 1
ATOM 2089 C CA . HIS A 1 262 ? 7.773 -57.75 -12.555 1 83.31 262 HIS A CA 1
ATOM 2090 C C . HIS A 1 262 ? 6.461 -58.5 -12.773 1 83.31 262 HIS A C 1
ATOM 2092 O O . HIS A 1 262 ? 6.465 -59.656 -13.219 1 83.31 262 HIS A O 1
ATOM 2098 N N . LEU A 1 263 ? 5.406 -57.844 -12.508 1 86.5 263 LEU A N 1
ATOM 2099 C CA . LEU A 1 263 ? 4.098 -58.469 -12.695 1 86.5 263 LEU A CA 1
ATOM 2100 C C . LEU A 1 263 ? 3.801 -58.656 -14.18 1 86.5 263 LEU A C 1
ATOM 2102 O O . LEU A 1 263 ? 3.18 -59.656 -14.57 1 86.5 263 LEU A O 1
ATOM 2106 N N . ALA A 1 264 ? 4.242 -57.75 -14.938 1 83.38 264 ALA A N 1
ATOM 2107 C CA . ALA A 1 264 ? 4.039 -57.844 -16.375 1 83.38 264 ALA A CA 1
ATOM 2108 C C . ALA A 1 264 ? 4.871 -58.969 -16.984 1 83.38 264 ALA A C 1
ATOM 2110 O O . ALA A 1 264 ? 4.402 -59.688 -17.875 1 83.38 264 ALA A O 1
ATOM 2111 N N . VAL A 1 265 ? 6.105 -59.156 -16.547 1 80.44 265 VAL A N 1
ATOM 2112 C CA . VAL A 1 265 ? 6.988 -60.219 -17.047 1 80.44 265 VAL A CA 1
ATOM 2113 C C . VAL A 1 265 ? 6.426 -61.594 -16.672 1 80.44 265 VAL A C 1
ATOM 2115 O O . VAL A 1 265 ? 6.543 -62.531 -17.438 1 80.44 265 VAL A O 1
ATOM 2118 N N . GLU A 1 266 ? 5.812 -61.625 -15.531 1 83.94 266 GLU A N 1
ATOM 2119 C CA . GLU A 1 266 ? 5.219 -62.875 -15.078 1 83.94 266 GLU A CA 1
ATOM 2120 C C . GLU A 1 266 ? 3.883 -63.125 -15.766 1 83.94 266 GLU A C 1
ATOM 2122 O O . GLU A 1 266 ? 3.279 -64.188 -15.586 1 83.94 266 GLU A O 1
ATOM 2127 N N . GLY A 1 267 ? 3.355 -62.188 -16.609 1 82.19 267 GLY A N 1
ATOM 2128 C CA . GLY A 1 267 ? 2.125 -62.344 -17.375 1 82.19 267 GLY A CA 1
ATOM 2129 C C . GLY A 1 267 ? 0.883 -62 -16.578 1 82.19 267 GLY A C 1
ATOM 2130 O O . GLY A 1 267 ? -0.238 -62.281 -17 1 82.19 267 GLY A O 1
ATOM 2131 N N . LYS A 1 268 ? 1.078 -61.469 -15.469 1 85.88 268 LYS A N 1
ATOM 2132 C CA . LYS A 1 268 ? -0.058 -61.156 -14.602 1 85.88 268 LYS A CA 1
ATOM 2133 C C . LYS A 1 268 ? -0.648 -59.781 -14.945 1 85.88 268 LYS A C 1
ATOM 2135 O O . LYS A 1 268 ? -1.74 -59.438 -14.484 1 85.88 268 LYS A O 1
ATOM 2140 N N . MET A 1 269 ? 0.083 -59 -15.758 1 86.75 269 MET A N 1
ATOM 2141 C CA . MET A 1 269 ? -0.362 -57.656 -16.156 1 86.75 269 MET A CA 1
ATOM 2142 C C . MET A 1 269 ? 0.021 -57.375 -17.609 1 86.75 269 MET A C 1
ATOM 2144 O O . MET A 1 269 ? 1.068 -57.812 -18.078 1 86.75 269 MET A O 1
ATOM 2148 N N . THR A 1 270 ? -0.879 -56.719 -18.266 1 85.56 270 THR A N 1
ATOM 2149 C CA . THR A 1 270 ? -0.583 -56.344 -19.641 1 85.56 270 THR A CA 1
ATOM 2150 C C . THR A 1 270 ? 0.269 -55.094 -19.719 1 85.56 270 THR A C 1
ATOM 2152 O O . THR A 1 270 ? 0.444 -54.406 -18.703 1 85.56 270 THR A O 1
ATOM 2155 N N . ILE A 1 271 ? 0.833 -54.812 -20.922 1 81.5 271 ILE A N 1
ATOM 2156 C CA . ILE A 1 271 ? 1.636 -53.625 -21.141 1 81.5 271 ILE A CA 1
ATOM 2157 C C . ILE A 1 271 ? 0.756 -52.375 -21 1 81.5 271 ILE A C 1
ATOM 2159 O O . ILE A 1 271 ? 1.18 -51.375 -20.438 1 81.5 271 ILE A O 1
ATOM 2163 N N . GLY A 1 272 ? -0.423 -52.469 -21.484 1 82.5 272 GLY A N 1
ATOM 2164 C CA . GLY A 1 272 ? -1.367 -51.375 -21.344 1 82.5 272 GLY A CA 1
ATOM 2165 C C . GLY A 1 272 ? -1.716 -51.062 -19.906 1 82.5 272 GLY A C 1
ATOM 2166 O O . GLY A 1 272 ? -1.808 -49.875 -19.516 1 82.5 272 GLY A O 1
ATOM 2167 N N . GLU A 1 273 ? -1.876 -52.094 -19.125 1 85.19 273 GLU A N 1
ATOM 2168 C CA . GLU A 1 273 ? -2.166 -51.906 -17.719 1 85.19 273 GLU A CA 1
ATOM 2169 C C . GLU A 1 273 ? -0.986 -51.281 -16.984 1 85.19 273 GLU A C 1
ATOM 2171 O O . GLU A 1 273 ? -1.177 -50.469 -16.078 1 85.19 273 GLU A O 1
ATOM 2176 N N . PHE A 1 274 ? 0.164 -51.688 -17.391 1 84.25 274 PHE A N 1
ATOM 2177 C CA . PHE A 1 274 ? 1.385 -51.094 -16.828 1 84.25 274 PHE A CA 1
ATOM 2178 C C . PHE A 1 274 ? 1.428 -49.594 -17.078 1 84.25 274 PHE A C 1
ATOM 2180 O O . PHE A 1 274 ? 1.684 -48.812 -16.156 1 84.25 274 PHE A O 1
ATOM 2187 N N . VAL A 1 275 ? 1.145 -49.156 -18.297 1 82.38 275 VAL A N 1
ATOM 2188 C CA . VAL A 1 275 ? 1.169 -47.75 -18.656 1 82.38 275 VAL A CA 1
ATOM 2189 C C . VAL A 1 275 ? 0.038 -47 -17.938 1 82.38 275 VAL A C 1
ATOM 2191 O O . VAL A 1 275 ? 0.214 -45.875 -17.5 1 82.38 275 VAL A O 1
ATOM 2194 N N . THR A 1 276 ? -1.02 -47.656 -17.812 1 85.25 276 THR A N 1
ATOM 2195 C CA . THR A 1 276 ? -2.17 -47.062 -17.141 1 85.25 276 THR A CA 1
ATOM 2196 C C . THR A 1 276 ? -1.849 -46.75 -15.68 1 85.25 276 THR A C 1
ATOM 2198 O O . THR A 1 276 ? -2.131 -45.656 -15.195 1 85.25 276 THR A O 1
ATOM 2201 N N . ILE A 1 277 ? -1.264 -47.656 -14.984 1 86.19 277 ILE A N 1
ATOM 2202 C CA . ILE A 1 277 ? -0.954 -47.5 -13.562 1 86.19 277 ILE A CA 1
ATOM 2203 C C . ILE A 1 277 ? 0.046 -46.344 -13.383 1 86.19 277 ILE A C 1
ATOM 2205 O O . ILE A 1 277 ? -0.109 -45.531 -12.484 1 86.19 277 ILE A O 1
ATOM 2209 N N . ASN A 1 278 ? 1 -46.219 -14.18 1 83.06 278 ASN A N 1
ATOM 2210 C CA . ASN A 1 278 ? 1.992 -45.156 -14.094 1 83.06 278 ASN A CA 1
ATOM 2211 C C . ASN A 1 278 ? 1.378 -43.781 -14.383 1 83.06 278 ASN A C 1
ATOM 2213 O O . ASN A 1 278 ? 1.768 -42.781 -13.773 1 83.06 278 ASN A O 1
ATOM 2217 N N . SER A 1 279 ? 0.495 -43.75 -15.32 1 82.94 279 SER A N 1
ATOM 2218 C CA . SER A 1 279 ? -0.204 -42.5 -15.617 1 82.94 279 SER A CA 1
ATOM 2219 C C . SER A 1 279 ? -1.083 -42.062 -14.445 1 82.94 279 SER A C 1
ATOM 2221 O O . SER A 1 279 ? -1.234 -40.875 -14.18 1 82.94 279 SER A O 1
ATOM 2223 N N . PHE A 1 280 ? -1.604 -43.031 -13.75 1 83.56 280 PHE A N 1
ATOM 2224 C CA . PHE A 1 280 ? -2.438 -42.75 -12.586 1 83.56 280 PHE A CA 1
ATOM 2225 C C . PHE A 1 280 ? -1.61 -42.125 -11.469 1 83.56 280 PHE A C 1
ATOM 2227 O O . PHE A 1 280 ? -2.1 -41.281 -10.727 1 83.56 280 PHE A O 1
ATOM 2234 N N . ILE A 1 281 ? -0.454 -42.594 -11.344 1 84.12 281 ILE A N 1
ATOM 2235 C CA . ILE A 1 281 ? 0.426 -42.062 -10.305 1 84.12 281 ILE A CA 1
ATOM 2236 C C . ILE A 1 281 ? 0.638 -40.562 -10.523 1 84.12 281 ILE A C 1
ATOM 2238 O O . ILE A 1 281 ? 0.567 -39.781 -9.57 1 84.12 281 ILE A O 1
ATOM 2242 N N . MET A 1 282 ? 0.793 -40.125 -11.758 1 80.12 282 MET A N 1
ATOM 2243 C CA . MET A 1 282 ? 0.993 -38.719 -12.086 1 80.12 282 MET A CA 1
ATOM 2244 C C . MET A 1 282 ? -0.252 -37.906 -11.758 1 80.12 282 MET A C 1
ATOM 2246 O O . MET A 1 282 ? -0.148 -36.781 -11.297 1 80.12 282 MET A O 1
ATOM 2250 N N . LEU A 1 283 ? -1.335 -38.469 -12.008 1 80 283 LEU A N 1
ATOM 2251 C CA . LEU A 1 283 ? -2.598 -37.781 -11.742 1 80 283 LEU A CA 1
ATOM 2252 C C . LEU A 1 283 ? -2.816 -37.594 -10.242 1 80 283 LEU A C 1
ATOM 2254 O O . LEU A 1 283 ? -3.373 -36.594 -9.812 1 80 283 LEU A O 1
ATOM 2258 N N . ILE A 1 284 ? -2.385 -38.562 -9.453 1 80.31 284 ILE A N 1
ATOM 2259 C CA . ILE A 1 284 ? -2.598 -38.531 -8.008 1 80.31 284 ILE A CA 1
ATOM 2260 C C . ILE A 1 284 ? -1.617 -37.562 -7.355 1 80.31 284 ILE A C 1
ATOM 2262 O O . ILE A 1 284 ? -1.993 -36.812 -6.465 1 80.31 284 ILE A O 1
ATOM 2266 N N . VAL A 1 285 ? -0.467 -37.562 -7.816 1 77.81 285 VAL A N 1
ATOM 2267 C CA . VAL A 1 285 ? 0.587 -36.812 -7.145 1 77.81 285 VAL A CA 1
ATOM 2268 C C . VAL A 1 285 ? 0.581 -35.375 -7.633 1 77.81 285 VAL A C 1
ATOM 2270 O O . VAL A 1 285 ? 1.032 -34.469 -6.922 1 77.81 285 VAL A O 1
ATOM 2273 N N . GLY A 1 286 ? 0.028 -35.031 -8.82 1 75.56 286 GLY A N 1
ATOM 2274 C CA . GLY A 1 286 ? 0.019 -33.719 -9.414 1 75.56 286 GLY A CA 1
ATOM 2275 C C . GLY A 1 286 ? -0.545 -32.656 -8.492 1 75.56 286 GLY A C 1
ATOM 2276 O O . GLY A 1 286 ? 0.144 -31.688 -8.148 1 75.56 286 GLY A O 1
ATOM 2277 N N . PRO A 1 287 ? -1.716 -32.844 -8.039 1 73.88 287 PRO A N 1
ATOM 2278 C CA . PRO A 1 287 ? -2.357 -31.859 -7.18 1 73.88 287 PRO A CA 1
ATOM 2279 C C . PRO A 1 287 ? -1.614 -31.641 -5.863 1 73.88 287 PRO A C 1
ATOM 2281 O O . PRO A 1 287 ? -1.786 -30.609 -5.215 1 73.88 287 PRO A O 1
ATOM 2284 N N . LEU A 1 288 ? -0.829 -32.562 -5.5 1 72.94 288 LEU A N 1
ATOM 2285 C CA . LEU A 1 288 ? -0.129 -32.469 -4.223 1 72.94 288 LEU A CA 1
ATOM 2286 C C . LEU A 1 288 ? 0.947 -31.375 -4.27 1 72.94 288 LEU A C 1
ATOM 2288 O O . LEU A 1 288 ? 1.364 -30.875 -3.229 1 72.94 288 LEU A O 1
ATOM 2292 N N . ILE A 1 289 ? 1.318 -31.016 -5.484 1 70.94 289 ILE A N 1
ATOM 2293 C CA . ILE A 1 289 ? 2.314 -29.953 -5.668 1 70.94 289 ILE A CA 1
ATOM 2294 C C . ILE A 1 289 ? 1.748 -28.625 -5.195 1 70.94 289 ILE A C 1
ATOM 2296 O O . ILE A 1 289 ? 2.469 -27.797 -4.621 1 70.94 289 ILE A O 1
ATOM 2300 N N . GLY A 1 290 ? 0.474 -28.438 -5.406 1 69.06 290 GLY A N 1
ATOM 2301 C CA . GLY A 1 290 ? -0.179 -27.203 -4.988 1 69.06 290 GLY A CA 1
ATOM 2302 C C . GLY A 1 290 ? -0.501 -27.172 -3.508 1 69.06 290 GLY A C 1
ATOM 2303 O O . GLY A 1 290 ? -0.912 -26.141 -2.979 1 69.06 290 GLY A O 1
ATOM 2304 N N . PHE A 1 291 ? -0.254 -28.219 -2.811 1 70.81 291 PHE A N 1
ATOM 2305 C CA . PHE A 1 291 ? -0.674 -28.359 -1.421 1 70.81 291 PHE A CA 1
ATOM 2306 C C . PHE A 1 291 ? 0.049 -27.359 -0.531 1 70.81 291 PHE A C 1
ATOM 2308 O O . PHE A 1 291 ? -0.539 -26.812 0.407 1 70.81 291 PHE A O 1
ATOM 2315 N N . GLY A 1 292 ? 1.335 -27.188 -0.772 1 66.31 292 GLY A N 1
ATOM 2316 C CA . GLY A 1 292 ? 2.074 -26.234 0.03 1 66.31 292 GLY A CA 1
ATOM 2317 C C . GLY A 1 292 ? 1.488 -24.828 -0.024 1 66.31 292 GLY A C 1
ATOM 2318 O O . GLY A 1 292 ? 1.338 -24.172 1.008 1 66.31 292 GLY A O 1
ATOM 2319 N N . GLY A 1 293 ? 1.096 -24.375 -1.261 1 72.56 293 GLY A N 1
ATOM 2320 C CA . GLY A 1 293 ? 0.477 -23.062 -1.417 1 72.56 293 GLY A CA 1
ATOM 2321 C C . GLY A 1 293 ? -0.926 -23 -0.845 1 72.56 293 GLY A C 1
ATOM 2322 O O . GLY A 1 293 ? -1.365 -21.938 -0.389 1 72.56 293 GLY A O 1
ATOM 2323 N N . LEU A 1 294 ? -1.605 -24.109 -0.703 1 79.44 294 LEU A N 1
ATOM 2324 C CA . LEU A 1 294 ? -2.979 -24.203 -0.219 1 79.44 294 LEU A CA 1
ATOM 2325 C C . LEU A 1 294 ? -3.057 -23.828 1.26 1 79.44 294 LEU A C 1
ATOM 2327 O O . LEU A 1 294 ? -3.994 -23.156 1.688 1 79.44 294 LEU A O 1
ATOM 2331 N N . ILE A 1 295 ? -2.08 -24.25 1.931 1 75.75 295 ILE A N 1
ATOM 2332 C CA . ILE A 1 295 ? -2.094 -24 3.367 1 75.75 295 ILE A CA 1
ATOM 2333 C C . ILE A 1 295 ? -2.059 -22.5 3.629 1 75.75 295 ILE A C 1
ATOM 2335 O O . ILE A 1 295 ? -2.834 -21.984 4.438 1 75.75 295 ILE A O 1
ATOM 2339 N N . SER A 1 296 ? -1.247 -21.828 2.928 1 75.31 296 SER A N 1
ATOM 2340 C CA . SER A 1 296 ? -1.134 -20.375 3.082 1 75.31 296 SER A CA 1
ATOM 2341 C C . SER A 1 296 ? -2.42 -19.672 2.66 1 75.31 296 SER A C 1
ATOM 2343 O O . SER A 1 296 ? -2.879 -18.75 3.334 1 75.31 296 SER A O 1
ATOM 2345 N N . ILE A 1 297 ? -2.992 -20.125 1.607 1 84.81 297 ILE A N 1
ATOM 2346 C CA . ILE A 1 297 ? -4.211 -19.531 1.07 1 84.81 297 ILE A CA 1
ATOM 2347 C C . ILE A 1 297 ? -5.352 -19.703 2.07 1 84.81 297 ILE A C 1
ATOM 2349 O O . ILE A 1 297 ? -6.059 -18.75 2.393 1 84.81 297 ILE A O 1
ATOM 2353 N N . VAL A 1 298 ? -5.457 -20.859 2.65 1 84.31 298 VAL A N 1
ATOM 2354 C CA . VAL A 1 298 ? -6.555 -21.188 3.557 1 84.31 298 VAL A CA 1
ATOM 2355 C C . VAL A 1 298 ? -6.363 -20.453 4.883 1 84.31 298 VAL A C 1
ATOM 2357 O O . VAL A 1 298 ? -7.316 -19.891 5.438 1 84.31 298 VAL A O 1
ATOM 2360 N N . GLN A 1 299 ? -5.258 -20.484 5.32 1 80.62 299 GLN A N 1
ATOM 2361 C CA . GLN A 1 299 ? -4.992 -19.812 6.586 1 80.62 299 GLN A CA 1
ATOM 2362 C C . GLN A 1 299 ? -5.234 -18.297 6.477 1 80.62 299 GLN A C 1
ATOM 2364 O O . GLN A 1 299 ? -5.828 -17.703 7.375 1 80.62 299 GLN A O 1
ATOM 2369 N N . LYS A 1 300 ? -4.75 -17.75 5.422 1 83.81 300 LYS A N 1
ATOM 2370 C CA . LYS A 1 300 ? -5 -16.328 5.191 1 83.81 300 LYS A CA 1
ATOM 2371 C C . LYS A 1 300 ? -6.492 -16.047 5.066 1 83.81 300 LYS A C 1
ATOM 2373 O O . LYS A 1 300 ? -6.984 -15.039 5.59 1 83.81 300 LYS A O 1
ATOM 2378 N N . GLY A 1 301 ? -7.16 -16.906 4.363 1 88.25 301 GLY A N 1
ATOM 2379 C CA . GLY A 1 301 ? -8.602 -16.766 4.234 1 88.25 301 GLY A CA 1
ATOM 2380 C C . GLY A 1 301 ? -9.336 -16.859 5.559 1 88.25 301 GLY A C 1
ATOM 2381 O O . GLY A 1 301 ? -10.242 -16.078 5.836 1 88.25 301 GLY A O 1
ATOM 2382 N N . LEU A 1 302 ? -8.914 -17.781 6.387 1 87.06 302 LEU A N 1
ATOM 2383 C CA . LEU A 1 302 ? -9.547 -17.984 7.684 1 87.06 302 LEU A CA 1
ATOM 2384 C C . LEU A 1 302 ? -9.281 -16.812 8.609 1 87.06 302 LEU A C 1
ATOM 2386 O O . LEU A 1 302 ? -10.18 -16.375 9.336 1 87.06 302 LEU A O 1
ATOM 2390 N N . ALA A 1 303 ? -8.117 -16.344 8.617 1 86.56 303 ALA A N 1
ATOM 2391 C CA . ALA A 1 303 ? -7.793 -15.156 9.406 1 86.56 303 ALA A CA 1
ATOM 2392 C C . ALA A 1 303 ? -8.633 -13.961 8.969 1 86.56 303 ALA A C 1
ATOM 2394 O O . ALA A 1 303 ? -9.117 -13.203 9.812 1 86.56 303 ALA A O 1
ATOM 2395 N N . SER A 1 304 ? -8.711 -13.789 7.629 1 90.94 304 SER A N 1
ATOM 2396 C CA . SER A 1 304 ? -9.531 -12.703 7.098 1 90.94 304 SER A CA 1
ATOM 2397 C C . SER A 1 304 ? -10.992 -12.867 7.508 1 90.94 304 SER A C 1
ATOM 2399 O O . SER A 1 304 ? -11.664 -11.891 7.836 1 90.94 304 SER A O 1
ATOM 2401 N N . LEU A 1 305 ? -11.438 -14.086 7.465 1 90.12 305 LEU A N 1
ATOM 2402 C CA . LEU A 1 305 ? -12.812 -14.367 7.879 1 90.12 305 LEU A CA 1
ATOM 2403 C C . LEU A 1 305 ? -13.023 -13.992 9.336 1 90.12 305 LEU A C 1
ATOM 2405 O O . LEU A 1 305 ? -14.055 -13.406 9.688 1 90.12 305 LEU A O 1
ATOM 2409 N N . ASP A 1 306 ? -12.125 -14.305 10.133 1 90.19 306 ASP A N 1
ATOM 2410 C CA . ASP A 1 306 ? -12.219 -13.969 11.547 1 90.19 306 ASP A CA 1
ATOM 2411 C C . ASP A 1 306 ? -12.305 -12.461 11.758 1 90.19 306 ASP A C 1
ATOM 2413 O O . ASP A 1 306 ? -13.117 -11.984 12.555 1 90.19 306 ASP A O 1
ATOM 2417 N N . ARG A 1 307 ? -11.492 -11.742 11.055 1 90.5 307 ARG A N 1
ATOM 2418 C CA . ARG A 1 307 ? -11.5 -10.289 11.172 1 90.5 307 ARG A CA 1
ATOM 2419 C C . ARG A 1 307 ? -12.828 -9.703 10.68 1 90.5 307 ARG A C 1
ATOM 2421 O O . ARG A 1 307 ? -13.375 -8.789 11.297 1 90.5 307 ARG A O 1
ATOM 2428 N N . ILE A 1 308 ? -13.25 -10.227 9.625 1 92.12 308 ILE A N 1
ATOM 2429 C CA . ILE A 1 308 ? -14.516 -9.766 9.062 1 92.12 308 ILE A CA 1
ATOM 2430 C C . ILE A 1 308 ? -15.656 -10.062 10.039 1 92.12 308 ILE A C 1
ATOM 2432 O O . ILE A 1 308 ? -16.516 -9.203 10.281 1 92.12 308 ILE A O 1
ATOM 2436 N N . MET A 1 309 ? -15.633 -11.219 10.617 1 91.31 309 MET A N 1
ATOM 2437 C CA . MET A 1 309 ? -16.688 -11.617 11.562 1 91.31 309 MET A CA 1
ATOM 2438 C C . MET A 1 309 ? -16.641 -10.75 12.812 1 91.31 309 MET A C 1
ATOM 2440 O O . MET A 1 309 ? -17.672 -10.359 13.344 1 91.31 309 MET A O 1
ATOM 2444 N N . ASP A 1 310 ? -15.453 -10.445 13.258 1 90.62 310 ASP A N 1
ATOM 2445 C CA . ASP A 1 310 ? -15.289 -9.562 14.414 1 90.62 310 ASP A CA 1
ATOM 2446 C C . ASP A 1 310 ? -15.898 -8.188 14.141 1 90.62 310 ASP A C 1
ATOM 2448 O O . ASP A 1 310 ? -16.547 -7.602 15.016 1 90.62 310 ASP A O 1
ATOM 2452 N N . PHE A 1 311 ? -15.68 -7.762 12.984 1 92.44 311 PHE A N 1
ATOM 2453 C CA . PHE A 1 311 ? -16.203 -6.457 12.609 1 92.44 311 PHE A CA 1
ATOM 2454 C C . PHE A 1 311 ? -17.734 -6.5 12.5 1 92.44 311 PHE A C 1
ATOM 2456 O O . PHE A 1 311 ? -18.406 -5.57 12.93 1 92.44 311 PHE A O 1
ATOM 2463 N N . LEU A 1 312 ? -18.266 -7.523 11.953 1 91 312 LEU A N 1
ATOM 2464 C CA . LEU A 1 312 ? -19.719 -7.652 11.742 1 91 312 LEU A CA 1
ATOM 2465 C C . LEU A 1 312 ? -20.438 -7.824 13.07 1 91 312 LEU A C 1
ATOM 2467 O O . LEU A 1 312 ? -21.641 -7.559 13.164 1 91 312 LEU A O 1
ATOM 2471 N N . HIS A 1 313 ? -19.75 -8.211 14.086 1 91.25 313 HIS A N 1
ATOM 2472 C CA . HIS A 1 313 ? -20.359 -8.422 15.391 1 91.25 313 HIS A CA 1
ATOM 2473 C C . HIS A 1 313 ? -20.359 -7.141 16.219 1 91.25 313 HIS A C 1
ATOM 2475 O O . HIS A 1 313 ? -20.953 -7.086 17.297 1 91.25 313 HIS A O 1
ATOM 2481 N N . LEU A 1 314 ? -19.781 -6.184 15.664 1 90.62 314 LEU A N 1
ATOM 2482 C CA . LEU A 1 314 ? -19.734 -4.914 16.391 1 90.62 314 LEU A CA 1
ATOM 2483 C C . LEU A 1 314 ? -21.141 -4.332 16.531 1 90.62 314 LEU A C 1
ATOM 2485 O O . LEU A 1 314 ? -21.984 -4.512 15.656 1 90.62 314 LEU A O 1
ATOM 2489 N N . PRO A 1 315 ? -21.328 -3.664 17.625 1 88.69 315 PRO A N 1
ATOM 2490 C CA . PRO A 1 315 ? -22.641 -3.039 17.812 1 88.69 315 PRO A CA 1
ATOM 2491 C C . PRO A 1 315 ? -22.875 -1.881 16.844 1 88.69 315 PRO A C 1
ATOM 2493 O O . PRO A 1 315 ? -21.953 -1.147 16.516 1 88.69 315 PRO A O 1
ATOM 2496 N N . THR A 1 316 ? -24.109 -1.774 16.359 1 89.75 316 THR A N 1
ATOM 2497 C CA . THR A 1 316 ? -24.484 -0.742 15.406 1 89.75 316 THR A CA 1
ATOM 2498 C C . THR A 1 316 ? -25.422 0.275 16.047 1 89.75 316 THR A C 1
ATOM 2500 O O . THR A 1 316 ? -26.047 -0.012 17.062 1 89.75 316 THR A O 1
ATOM 2503 N N . GLU A 1 317 ? -25.328 1.488 15.477 1 87 317 GLU A N 1
ATOM 2504 C CA . GLU A 1 317 ? -26.281 2.525 15.875 1 87 317 GLU A CA 1
ATOM 2505 C C . GLU A 1 317 ? -27.609 2.355 15.164 1 87 317 GLU A C 1
ATOM 2507 O O . GLU A 1 317 ? -27.656 1.912 14.016 1 87 317 GLU A O 1
ATOM 2512 N N . THR A 1 318 ? -28.688 2.518 15.938 1 78.19 318 THR A N 1
ATOM 2513 C CA . THR A 1 318 ? -30.016 2.451 15.328 1 78.19 318 THR A CA 1
ATOM 2514 C C . THR A 1 318 ? -30.359 3.768 14.641 1 78.19 318 THR A C 1
ATOM 2516 O O . THR A 1 318 ? -30.422 4.816 15.281 1 78.19 318 THR A O 1
ATOM 2519 N N . ILE A 1 319 ? -30.297 3.686 13.398 1 74.38 319 ILE A N 1
ATOM 2520 C CA . ILE A 1 319 ? -30.656 4.891 12.664 1 74.38 319 ILE A CA 1
ATOM 2521 C C . ILE A 1 319 ? -32.094 4.77 12.156 1 74.38 319 ILE A C 1
ATOM 2523 O O . ILE A 1 319 ? -32.438 3.797 11.484 1 74.38 319 ILE A O 1
ATOM 2527 N N . ASP A 1 320 ? -32.906 5.648 12.773 1 77.88 320 ASP A N 1
ATOM 2528 C CA . ASP A 1 320 ? -34.281 5.703 12.289 1 77.88 320 ASP A CA 1
ATOM 2529 C C . ASP A 1 320 ? -34.406 6.715 11.156 1 77.88 320 ASP A C 1
ATOM 2531 O O . ASP A 1 320 ? -33.688 7.691 11.094 1 77.88 320 ASP A O 1
ATOM 2535 N N . ASP A 1 321 ? -34.875 6.395 10.102 1 77.31 321 ASP A N 1
ATOM 2536 C CA . ASP A 1 321 ? -35.031 7.277 8.945 1 77.31 321 ASP A CA 1
ATOM 2537 C C . ASP A 1 321 ? -36.219 8.25 9.156 1 77.31 321 ASP A C 1
ATOM 2539 O O . ASP A 1 321 ? -37.188 8.219 8.414 1 77.31 321 ASP A O 1
ATOM 2543 N N . THR A 1 322 ? -36 9.133 10.18 1 83.81 322 THR A N 1
ATOM 2544 C CA . THR A 1 322 ? -37.062 10.117 10.438 1 83.81 322 THR A CA 1
ATOM 2545 C C . THR A 1 322 ? -36.656 11.492 9.906 1 83.81 322 THR A C 1
ATOM 2547 O O . THR A 1 322 ? -35.469 11.766 9.719 1 83.81 322 THR A O 1
ATOM 2550 N N . ASP A 1 323 ? -37.625 12.289 9.57 1 86.31 323 ASP A N 1
ATOM 2551 C CA . ASP A 1 323 ? -37.406 13.664 9.125 1 86.31 323 ASP A CA 1
ATOM 2552 C C . ASP A 1 323 ? -37.719 14.664 10.227 1 86.31 323 ASP A C 1
ATOM 2554 O O . ASP A 1 323 ? -37.781 15.875 9.977 1 86.31 323 ASP A O 1
ATOM 2558 N N . GLU A 1 324 ? -37.875 14.141 11.367 1 89.94 324 GLU A N 1
ATOM 2559 C CA . GLU A 1 324 ? -38.219 15.016 12.477 1 89.94 324 GLU A CA 1
ATOM 2560 C C . GLU A 1 324 ? -37.031 15.867 12.914 1 89.94 324 GLU A C 1
ATOM 2562 O O . GLU A 1 324 ? -35.875 15.453 12.789 1 89.94 324 GLU A O 1
ATOM 2567 N N . VAL A 1 325 ? -37.375 17.078 13.359 1 92.69 325 VAL A N 1
ATOM 2568 C CA . VAL A 1 325 ? -36.375 18.031 13.836 1 92.69 325 VAL A CA 1
ATOM 2569 C C . VAL A 1 325 ? -36.781 18.562 15.203 1 92.69 325 VAL A C 1
ATOM 2571 O O . VAL A 1 325 ? -37.969 18.734 15.477 1 92.69 325 VAL A O 1
ATOM 2574 N N . LEU A 1 326 ? -35.844 18.812 16 1 93.94 326 LEU A N 1
ATOM 2575 C CA . LEU A 1 326 ? -36.094 19.406 17.297 1 93.94 326 LEU A CA 1
ATOM 2576 C C . LEU A 1 326 ? -36.438 20.891 17.156 1 93.94 326 LEU A C 1
ATOM 2578 O O . LEU A 1 326 ? -35.844 21.594 16.328 1 93.94 326 LEU A O 1
ATOM 2582 N N . PRO A 1 327 ? -37.344 21.312 17.938 1 93.44 327 PRO A N 1
ATOM 2583 C CA . PRO A 1 327 ? -37.625 22.75 17.938 1 93.44 327 PRO A CA 1
ATOM 2584 C C . PRO A 1 327 ? -36.5 23.562 18.594 1 93.44 327 PRO A C 1
ATOM 2586 O O . PRO A 1 327 ? -35.75 23.031 19.391 1 93.44 327 PRO A O 1
ATOM 2589 N N . LEU A 1 328 ? -36.469 24.781 18.141 1 95.62 328 LEU A N 1
ATOM 2590 C CA . LEU A 1 328 ? -35.469 25.672 18.734 1 95.62 328 LEU A CA 1
ATOM 2591 C C . LEU A 1 328 ? -35.812 25.969 20.188 1 95.62 328 LEU A C 1
ATOM 2593 O O . LEU A 1 328 ? -36.875 26.531 20.484 1 95.62 328 LEU A O 1
ATOM 2597 N N . GLU A 1 329 ? -34.969 25.5 21.094 1 96.62 329 GLU A N 1
ATOM 2598 C CA . GLU A 1 329 ? -35.125 25.688 22.531 1 96.62 329 GLU A CA 1
ATOM 2599 C C . GLU A 1 329 ? -33.781 25.969 23.203 1 96.62 329 GLU A C 1
ATOM 2601 O O . GLU A 1 329 ? -32.75 25.953 22.547 1 96.62 329 GLU A O 1
ATOM 2606 N N . ASP A 1 330 ? -33.906 26.344 24.453 1 97.38 330 ASP A N 1
ATOM 2607 C CA . ASP A 1 330 ? -32.688 26.5 25.234 1 97.38 330 ASP A CA 1
ATOM 2608 C C . ASP A 1 330 ? -31.984 25.156 25.453 1 97.38 330 ASP A C 1
ATOM 2610 O O . ASP A 1 330 ? -32.656 24.125 25.562 1 97.38 330 ASP A O 1
ATOM 2614 N N . ILE A 1 331 ? -30.703 25.156 25.422 1 97.5 331 ILE A N 1
ATOM 2615 C CA . ILE A 1 331 ? -29.938 23.953 25.75 1 97.5 331 ILE A CA 1
ATOM 2616 C C . ILE A 1 331 ? -29.438 24.047 27.203 1 97.5 331 ILE A C 1
ATOM 2618 O O . ILE A 1 331 ? -28.766 25.016 27.562 1 97.5 331 ILE A O 1
ATOM 2622 N N . HIS A 1 332 ? -29.781 23.078 28 1 97.5 332 HIS A N 1
ATOM 2623 C CA . HIS A 1 332 ? -29.359 23.047 29.391 1 97.5 332 HIS A CA 1
ATOM 2624 C C . HIS A 1 332 ? -28.375 21.906 29.625 1 97.5 332 HIS A C 1
ATOM 2626 O O . HIS A 1 332 ? -28.672 20.734 29.375 1 97.5 332 HIS A O 1
ATOM 2632 N N . ILE A 1 333 ? -27.203 22.266 30.031 1 97.5 333 ILE A N 1
ATOM 2633 C CA . ILE A 1 333 ? -26.188 21.281 30.406 1 97.5 333 ILE A CA 1
ATOM 2634 C C . ILE A 1 333 ? -26.047 21.25 31.922 1 97.5 333 ILE A C 1
ATOM 2636 O O . ILE A 1 333 ? -25.766 22.281 32.562 1 97.5 333 ILE A O 1
ATOM 2640 N N . ARG A 1 334 ? -26.297 20.062 32.469 1 95.94 334 ARG A N 1
ATOM 2641 C CA . ARG A 1 334 ? -26.312 19.938 33.906 1 95.94 334 ARG A CA 1
ATOM 2642 C C . ARG A 1 334 ? -25.281 18.906 34.375 1 95.94 334 ARG A C 1
ATOM 2644 O O . ARG A 1 334 ? -25.469 17.703 34.219 1 95.94 334 ARG A O 1
ATOM 2651 N N . TYR A 1 335 ? -24.219 19.344 35.094 1 94.62 335 TYR A N 1
ATOM 2652 C CA . TYR A 1 335 ? -23.203 18.516 35.719 1 94.62 335 TYR A CA 1
ATOM 2653 C C . TYR A 1 335 ? -22.766 17.406 34.781 1 94.62 335 TYR A C 1
ATOM 2655 O O . TYR A 1 335 ? -22.781 16.219 35.156 1 94.62 335 TYR A O 1
ATOM 2663 N N . LEU A 1 336 ? -22.484 17.781 33.625 1 95.62 336 LEU A N 1
ATOM 2664 C CA . LEU A 1 336 ? -22.109 16.828 32.594 1 95.62 336 LEU A CA 1
ATOM 2665 C C . LEU A 1 336 ? -20.703 16.297 32.812 1 95.62 336 LEU A C 1
ATOM 2667 O O . LEU A 1 336 ? -19.734 17.062 32.906 1 95.62 336 LEU A O 1
ATOM 2671 N N . ASP A 1 337 ? -20.562 14.977 33.031 1 94.25 337 ASP A N 1
ATOM 2672 C CA . ASP A 1 337 ? -19.297 14.242 33.094 1 94.25 337 ASP A CA 1
ATOM 2673 C C . ASP A 1 337 ? -19.172 13.266 31.938 1 94.25 337 ASP A C 1
ATOM 2675 O O . ASP A 1 337 ? -20.109 12.531 31.625 1 94.25 337 ASP A O 1
ATOM 2679 N N . PHE A 1 338 ? -18.078 13.375 31.297 1 93.06 338 PHE A N 1
ATOM 2680 C CA . PHE A 1 338 ? -17.891 12.453 30.172 1 93.06 338 PHE A CA 1
ATOM 2681 C C . PHE A 1 338 ? -16.453 11.969 30.109 1 93.06 338 PHE A C 1
ATOM 2683 O O . PHE A 1 338 ? -15.516 12.766 30.234 1 93.06 338 PHE A O 1
ATOM 2690 N N . THR A 1 339 ? -16.328 10.719 30.016 1 89.44 339 THR A N 1
ATOM 2691 C CA . THR A 1 339 ? -15.039 10.07 29.828 1 89.44 339 THR A CA 1
ATOM 2692 C C . THR A 1 339 ? -15.07 9.141 28.609 1 89.44 339 THR A C 1
ATOM 2694 O O . THR A 1 339 ? -16.016 8.359 28.438 1 89.44 339 THR A O 1
ATOM 2697 N N . TYR A 1 340 ? -14.109 9.352 27.781 1 83.88 340 TYR A N 1
ATOM 2698 C CA . TY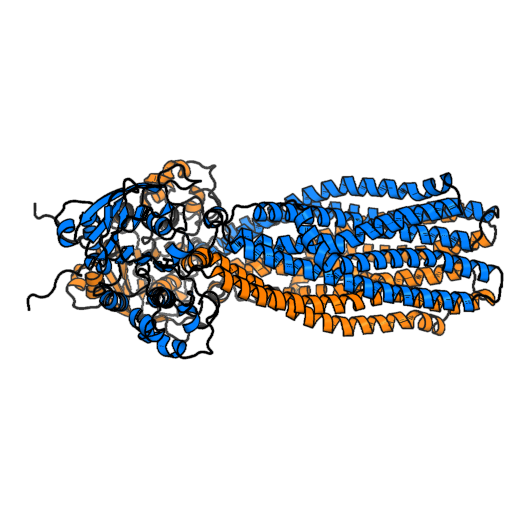R A 1 340 ? -14.008 8.445 26.641 1 83.88 340 TYR A CA 1
ATOM 2699 C C . TYR A 1 340 ? -13.719 7.02 27.109 1 83.88 340 TYR A C 1
ATOM 2701 O O . TYR A 1 340 ? -13.07 6.809 28.125 1 83.88 340 TYR A O 1
ATOM 2709 N N . GLU A 1 341 ? -14.211 6.047 26.438 1 73.81 341 GLU A N 1
ATOM 2710 C CA . GLU A 1 341 ? -14.062 4.645 26.812 1 73.81 341 GLU A CA 1
ATOM 2711 C C . GLU A 1 341 ? -12.594 4.266 26.984 1 73.81 341 GLU A C 1
ATOM 2713 O O . GLU A 1 341 ? -12.25 3.523 27.906 1 73.81 341 GLU A O 1
ATOM 2718 N N . ASN A 1 342 ? -11.672 4.703 26.188 1 66.31 342 ASN A N 1
ATOM 2719 C CA . ASN A 1 342 ? -10.281 4.258 26.266 1 66.31 342 ASN A CA 1
ATOM 2720 C C . ASN A 1 342 ? -9.383 5.336 26.859 1 66.31 342 ASN A C 1
ATOM 2722 O O . ASN A 1 342 ? -8.164 5.301 26.672 1 66.31 342 ASN A O 1
ATOM 2726 N N . SER A 1 343 ? -10.016 6.227 27.578 1 66 343 SER A N 1
ATOM 2727 C CA . SER A 1 343 ? -9.203 7.281 28.172 1 66 343 SER A CA 1
ATOM 2728 C C . SER A 1 343 ? -9.289 7.258 29.688 1 66 343 SER A C 1
ATOM 2730 O O . SER A 1 343 ? -10.297 6.824 30.25 1 66 343 SER A O 1
ATOM 2732 N N . LYS A 1 344 ? -8.148 7.406 30.469 1 63.97 344 LYS A N 1
ATOM 2733 C CA . LYS A 1 344 ? -8.094 7.367 31.922 1 63.97 344 LYS A CA 1
ATOM 2734 C C . LYS A 1 344 ? -8.594 8.68 32.531 1 63.97 344 LYS A C 1
ATOM 2736 O O . LYS A 1 344 ? -9.039 8.711 33.656 1 63.97 344 LYS A O 1
ATOM 2741 N N . GLY A 1 345 ? -8.758 9.75 31.75 1 71.56 345 GLY A N 1
ATOM 2742 C CA . GLY A 1 345 ? -9.148 11.023 32.344 1 71.56 345 GLY A CA 1
ATOM 2743 C C . GLY A 1 345 ? -10.453 11.562 31.781 1 71.56 345 GLY A C 1
ATOM 2744 O O . GLY A 1 345 ? -10.891 11.133 30.703 1 71.56 345 GLY A O 1
ATOM 2745 N N . HIS A 1 346 ? -11.18 12.391 32.688 1 82 346 HIS A N 1
ATOM 2746 C CA . HIS A 1 346 ? -12.406 13.047 32.25 1 82 346 HIS A CA 1
ATOM 2747 C C . HIS A 1 346 ? -12.125 14.055 31.156 1 82 346 HIS A C 1
ATOM 2749 O O . HIS A 1 346 ? -11.266 14.93 31.297 1 82 346 HIS A O 1
ATOM 2755 N N . ALA A 1 347 ? -12.773 13.789 30.062 1 87.38 347 ALA A N 1
ATOM 2756 C CA . ALA A 1 347 ? -12.711 14.805 29.016 1 87.38 347 ALA A CA 1
ATOM 2757 C C . ALA A 1 347 ? -13.523 16.031 29.391 1 87.38 347 ALA A C 1
ATOM 2759 O O . ALA A 1 347 ? -13.148 17.172 29.062 1 87.38 347 ALA A O 1
ATOM 2760 N N . LEU A 1 348 ? -14.703 15.82 30 1 92.88 348 LEU A N 1
ATOM 2761 C CA . LEU A 1 348 ? -15.547 16.859 30.578 1 92.88 348 LEU A CA 1
ATOM 2762 C C . LEU A 1 348 ? -15.883 16.547 32.031 1 92.88 348 LEU A C 1
ATOM 2764 O O . LEU A 1 348 ? -16.125 15.391 32.375 1 92.88 348 LEU A O 1
ATOM 2768 N N . SER A 1 349 ? -15.758 17.578 32.844 1 94.5 349 SER A N 1
ATOM 2769 C CA . SER A 1 349 ? -15.984 17.391 34.281 1 94.5 349 SER A CA 1
ATOM 2770 C C . SER A 1 349 ? -16.984 18.422 34.812 1 94.5 349 SER A C 1
ATOM 2772 O O . SER A 1 349 ? -16.656 19.609 34.906 1 94.5 349 SER A O 1
ATOM 2774 N N . GLN A 1 350 ? -18.078 17.953 35.25 1 93.69 350 GLN A N 1
ATOM 2775 C CA . GLN A 1 350 ? -19.109 18.734 35.938 1 93.69 350 GLN A CA 1
ATOM 2776 C C . GLN A 1 350 ? -19.422 20.016 35.156 1 93.69 350 GLN A C 1
ATOM 2778 O O . GLN A 1 350 ? -19.438 21.109 35.75 1 93.69 350 GLN A O 1
ATOM 2783 N N . LEU A 1 351 ? -19.562 19.891 33.938 1 95.56 351 LEU A N 1
ATOM 2784 C CA . LEU A 1 351 ? -19.875 21.047 33.094 1 95.56 351 LEU A CA 1
ATOM 2785 C C . LEU A 1 351 ? -21.328 21.469 33.25 1 95.56 351 LEU A C 1
ATOM 2787 O O . LEU A 1 351 ? -22.25 20.656 33.125 1 95.56 351 LEU A O 1
ATOM 2791 N N . THR A 1 352 ? -21.516 22.688 33.656 1 96.38 352 THR A N 1
ATOM 2792 C CA . THR A 1 352 ? -22.859 23.219 33.844 1 96.38 352 THR A CA 1
ATOM 2793 C C . THR A 1 352 ? -23 24.578 33.188 1 96.38 352 THR A C 1
ATOM 2795 O O . THR A 1 352 ? -22.188 25.484 33.406 1 96.38 352 THR A O 1
ATOM 2798 N N . THR A 1 353 ? -23.922 24.719 32.312 1 96.75 353 THR A N 1
ATOM 2799 C CA . THR A 1 353 ? -24.188 25.984 31.641 1 96.75 353 THR A CA 1
ATOM 2800 C C . THR A 1 353 ? -25.531 25.953 30.922 1 96.75 353 THR A C 1
ATOM 2802 O O . THR A 1 353 ? -26.141 24.891 30.766 1 96.75 353 THR A O 1
ATOM 2805 N N . THR A 1 354 ? -26.031 27.094 30.625 1 97.06 354 THR A N 1
ATOM 2806 C CA . THR A 1 354 ? -27.25 27.219 29.828 1 97.06 354 THR A CA 1
ATOM 2807 C C . THR A 1 354 ? -26.984 28.016 28.562 1 97.06 354 THR A C 1
ATOM 2809 O O . THR A 1 354 ? -26.422 29.109 28.625 1 97.06 354 THR A O 1
ATOM 2812 N N . ILE A 1 355 ? -27.422 27.484 27.469 1 96.94 355 ILE A N 1
ATOM 2813 C CA . ILE A 1 355 ? -27.297 28.141 26.172 1 96.94 355 ILE A CA 1
ATOM 2814 C C . ILE A 1 355 ? -28.656 28.656 25.719 1 96.94 355 ILE A C 1
ATOM 2816 O O . ILE A 1 355 ? -29.547 27.859 25.359 1 96.94 355 ILE A O 1
ATOM 2820 N N . PRO A 1 356 ? -28.812 29.938 25.688 1 95.81 356 PRO A N 1
ATOM 2821 C CA . PRO A 1 356 ? -30.125 30.484 25.297 1 95.81 356 PRO A CA 1
ATOM 2822 C C . PRO A 1 356 ? -30.438 30.266 23.828 1 95.81 356 PRO A C 1
ATOM 2824 O O . PRO A 1 356 ? -29.547 30.375 22.969 1 95.81 356 PRO A O 1
ATOM 2827 N N . LYS A 1 357 ? -31.734 30.031 23.531 1 95.62 357 LYS A N 1
ATOM 2828 C CA . LYS A 1 357 ? -32.156 29.859 22.141 1 95.62 357 LYS A CA 1
ATOM 2829 C C . LYS A 1 357 ? -31.891 31.141 21.328 1 95.62 357 LYS A C 1
ATOM 2831 O O . LYS A 1 357 ? -32.062 32.25 21.844 1 95.62 357 LYS A O 1
ATOM 2836 N N . GLY A 1 358 ? -31.422 30.984 20.125 1 94.75 358 GLY A N 1
ATOM 2837 C CA . GLY A 1 358 ? -31.234 32.094 19.203 1 94.75 358 GLY A CA 1
ATOM 2838 C C . GLY A 1 358 ? -29.984 32.906 19.469 1 94.75 358 GLY A C 1
ATOM 2839 O O . GLY A 1 358 ? -29.859 34.031 18.984 1 94.75 358 GLY A O 1
ATOM 2840 N N . SER A 1 359 ? -29.094 32.375 20.25 1 94.56 359 SER A N 1
ATOM 2841 C CA . SER A 1 359 ? -27.906 33.125 20.625 1 94.56 359 SER A CA 1
ATOM 2842 C C . SER A 1 359 ? -26.672 32.594 19.875 1 94.56 359 SER A C 1
ATOM 2844 O O . SER A 1 359 ? -26.672 31.469 19.391 1 94.56 359 SER A O 1
ATOM 2846 N N . PHE A 1 360 ? -25.75 33.469 19.734 1 95.69 360 PHE A N 1
ATOM 2847 C CA . PHE A 1 360 ? -24.422 33.125 19.25 1 95.69 360 PHE A CA 1
ATOM 2848 C C . PHE A 1 360 ? -23.453 32.938 20.406 1 95.69 360 PHE A C 1
ATOM 2850 O O . PHE A 1 360 ? -23.094 33.875 21.094 1 95.69 360 PHE A O 1
ATOM 2857 N N . ILE A 1 361 ? -23.016 31.672 20.594 1 95.62 361 ILE A N 1
ATOM 2858 C CA . ILE A 1 361 ? -22.172 31.328 21.734 1 95.62 361 ILE A CA 1
ATOM 2859 C C . ILE A 1 361 ? -20.75 31.031 21.25 1 95.62 361 ILE A C 1
ATOM 2861 O O . ILE A 1 361 ? -20.562 30.219 20.344 1 95.62 361 ILE A O 1
ATOM 2865 N N . GLY A 1 362 ? -19.797 31.688 21.828 1 95.19 362 GLY A N 1
ATOM 2866 C CA . GLY A 1 362 ? -18.391 31.406 21.531 1 95.19 362 GLY A CA 1
ATOM 2867 C C . GLY A 1 362 ? -17.734 30.516 22.578 1 95.19 362 GLY A C 1
ATOM 2868 O O . GLY A 1 362 ? -17.938 30.703 23.781 1 95.19 362 GLY A O 1
ATOM 2869 N N . LEU A 1 363 ? -17.109 29.5 22.109 1 94.75 363 LEU A N 1
ATOM 2870 C CA . LEU A 1 363 ? -16.328 28.625 22.984 1 94.75 363 LEU A CA 1
ATOM 2871 C C . LEU A 1 363 ? -14.828 28.844 22.766 1 94.75 363 LEU A C 1
ATOM 2873 O O . LEU A 1 363 ? -14.336 28.688 21.641 1 94.75 363 LEU A O 1
ATOM 2877 N N . VAL A 1 364 ? -14.156 29.156 23.859 1 90.69 364 VAL A N 1
ATOM 2878 C CA . VAL A 1 364 ? -12.719 29.406 23.781 1 90.69 364 VAL A CA 1
ATOM 2879 C C . VAL A 1 364 ? -11.992 28.594 24.844 1 90.69 364 VAL A C 1
ATOM 2881 O O . VAL A 1 364 ? -12.57 28.266 25.891 1 90.69 364 VAL A O 1
ATOM 2884 N N . GLY A 1 365 ? -10.82 28.25 24.531 1 84.44 365 GLY A N 1
ATOM 2885 C CA . GLY A 1 365 ? -10 27.484 25.453 1 84.44 365 GLY A CA 1
ATOM 2886 C C . GLY A 1 365 ? -8.828 26.797 24.781 1 84.44 365 GLY A C 1
ATOM 2887 O O . GLY A 1 365 ? -8.742 26.75 23.547 1 84.44 365 GLY A O 1
ATOM 2888 N N . LYS A 1 366 ? -8.016 26.266 25.594 1 75 366 LYS A N 1
ATOM 2889 C CA . LYS A 1 366 ? -6.844 25.562 25.078 1 75 366 LYS A CA 1
ATOM 2890 C C . LYS A 1 366 ? -7.25 24.297 24.312 1 75 366 LYS A C 1
ATOM 2892 O O . LYS A 1 366 ? -8.328 23.75 24.547 1 75 366 LYS A O 1
ATOM 2897 N N . PRO A 1 367 ? -6.438 23.969 23.344 1 72 367 PRO A N 1
ATOM 2898 C CA . PRO A 1 367 ? -6.703 22.688 22.703 1 72 367 PRO A CA 1
ATOM 2899 C C . PRO A 1 367 ? -6.789 21.531 23.703 1 72 367 PRO A C 1
ATOM 2901 O O . PRO A 1 367 ? -6 21.469 24.641 1 72 367 PRO A O 1
ATOM 2904 N N . GLY A 1 368 ? -7.742 20.703 23.547 1 75.44 368 GLY A N 1
ATOM 2905 C CA . GLY A 1 368 ? -7.902 19.578 24.453 1 75.44 368 GLY A CA 1
ATOM 2906 C C . GLY A 1 368 ? -8.734 19.922 25.672 1 75.44 368 GLY A C 1
ATOM 2907 O O . GLY A 1 368 ? -8.875 19.094 26.578 1 75.44 368 GLY A O 1
ATOM 2908 N N . SER A 1 369 ? -9.242 21.078 25.656 1 83.44 369 SER A N 1
ATOM 2909 C CA . SER A 1 369 ? -9.977 21.516 26.844 1 83.44 369 SER A CA 1
ATOM 2910 C C . SER A 1 369 ? -11.383 20.922 26.875 1 83.44 369 SER A C 1
ATOM 2912 O O . SER A 1 369 ? -12.125 21.125 27.844 1 83.44 369 SER A O 1
ATOM 2914 N N . GLY A 1 370 ? -11.812 20.219 25.828 1 88.88 370 GLY A N 1
ATOM 2915 C CA . GLY A 1 370 ? -13.086 19.516 25.859 1 88.88 370 GLY A CA 1
ATOM 2916 C C . GLY A 1 370 ? -14.125 20.125 24.938 1 88.88 370 GLY A C 1
ATOM 2917 O O . GLY A 1 370 ? -15.242 19.625 24.828 1 88.88 370 GLY A O 1
ATOM 2918 N N . LYS A 1 371 ? -13.844 21.141 24.266 1 90.94 371 LYS A N 1
ATOM 2919 C CA . LYS A 1 371 ? -14.773 21.859 23.406 1 90.94 371 LYS A CA 1
ATOM 2920 C C . LYS A 1 371 ? -15.352 20.938 22.328 1 90.94 371 LYS A C 1
ATOM 2922 O O . LYS A 1 371 ? -16.578 20.859 22.172 1 90.94 371 LYS A O 1
ATOM 2927 N N . SER A 1 372 ? -14.484 20.25 21.656 1 89 372 SER A N 1
ATOM 2928 C CA . SER A 1 372 ? -14.922 19.359 20.578 1 89 372 SER A CA 1
ATOM 2929 C C . SER A 1 372 ? -15.695 18.172 21.125 1 89 372 SER A C 1
ATOM 2931 O O . SER A 1 372 ? -16.594 17.656 20.469 1 89 372 SER A O 1
ATOM 2933 N N . THR A 1 373 ? -15.336 17.719 22.312 1 91.38 373 THR A N 1
ATOM 2934 C CA . THR A 1 373 ? -16.062 16.641 22.953 1 91.38 373 THR A CA 1
ATOM 2935 C C . THR A 1 373 ? -17.516 17.016 23.188 1 91.38 373 THR A C 1
ATOM 2937 O O . THR A 1 373 ? -18.422 16.203 22.984 1 91.38 373 THR A O 1
ATOM 2940 N N . LEU A 1 374 ? -17.672 18.234 23.609 1 95.31 374 LEU A N 1
ATOM 2941 C CA . LEU A 1 374 ? -19.047 18.719 23.797 1 95.31 374 LEU A CA 1
ATOM 2942 C C . LEU A 1 374 ? -19.828 18.656 22.484 1 95.31 374 LEU A C 1
ATOM 2944 O O . LEU A 1 374 ? -20.984 18.234 22.469 1 95.31 374 LEU A O 1
ATOM 2948 N N . PHE A 1 375 ? -19.25 19.047 21.391 1 95.38 375 PHE A N 1
ATOM 2949 C CA . PHE A 1 375 ? -19.891 19 20.078 1 95.38 375 PHE A CA 1
ATOM 2950 C C . PHE A 1 375 ? -20.234 17.562 19.688 1 95.38 375 PHE A C 1
ATOM 2952 O O . PHE A 1 375 ? -21.328 17.297 19.188 1 95.38 375 PHE A O 1
ATOM 2959 N N . LYS A 1 376 ? -19.359 16.656 19.953 1 92.62 376 LYS A N 1
ATOM 2960 C CA . LYS A 1 376 ? -19.594 15.258 19.609 1 92.62 376 LYS A CA 1
ATOM 2961 C C . LYS A 1 376 ? -20.766 14.68 20.391 1 92.62 376 LYS A C 1
ATOM 2963 O O . LYS A 1 376 ? -21.516 13.852 19.875 1 92.62 376 LYS A O 1
ATOM 2968 N N . LEU A 1 377 ? -20.875 15.141 21.609 1 94.62 377 LEU A N 1
ATOM 2969 C CA . LEU A 1 377 ? -22 14.711 22.422 1 94.62 377 LEU A CA 1
ATOM 2970 C C . LEU A 1 377 ? -23.297 15.32 21.906 1 94.62 377 LEU A C 1
ATOM 2972 O O . LEU A 1 377 ? -24.328 14.633 21.844 1 94.62 377 LEU A O 1
ATOM 2976 N N . LEU A 1 378 ? -23.219 16.547 21.516 1 95.69 378 LEU A N 1
ATOM 2977 C CA . LEU A 1 378 ? -24.406 17.266 21.062 1 95.69 378 LEU A CA 1
ATOM 2978 C C . LEU A 1 378 ? -24.938 16.672 19.766 1 95.69 378 LEU A C 1
ATOM 2980 O O . LEU A 1 378 ? -26.141 16.656 19.531 1 95.69 378 LEU A O 1
ATOM 2984 N N . ILE A 1 379 ? -24.062 16.172 18.938 1 93.44 379 ILE A N 1
ATOM 2985 C CA . ILE A 1 379 ? -24.484 15.664 17.641 1 93.44 379 ILE A CA 1
ATOM 2986 C C . ILE A 1 379 ? -24.703 14.156 17.719 1 93.44 379 ILE A C 1
ATOM 2988 O O . ILE A 1 379 ? -25.125 13.539 16.734 1 93.44 379 ILE A O 1
ATOM 2992 N N . GLY A 1 380 ? -24.344 13.578 18.781 1 91.94 380 GLY A N 1
ATOM 2993 C CA . GLY A 1 380 ? -24.625 12.164 19 1 91.94 380 GLY A CA 1
ATOM 2994 C C . GLY A 1 380 ? -23.547 11.258 18.438 1 91.94 380 GLY A C 1
ATOM 2995 O O . GLY A 1 380 ? -23.797 10.094 18.141 1 91.94 380 GLY A O 1
ATOM 2996 N N . LEU A 1 381 ? -22.438 11.805 18.188 1 90.25 381 LEU A N 1
ATOM 2997 C CA . LEU A 1 381 ? -21.328 10.961 17.781 1 90.25 381 LEU A CA 1
ATOM 2998 C C . LEU A 1 381 ? -20.797 10.156 18.953 1 90.25 381 LEU A C 1
ATOM 3000 O O . LEU A 1 381 ? -20.156 9.117 18.781 1 90.25 381 LEU A O 1
ATOM 3004 N N . GLN A 1 382 ? -20.953 10.711 20.141 1 90.06 382 GLN A N 1
ATOM 3005 C CA . GLN A 1 382 ? -20.719 10.031 21.406 1 90.06 382 GLN A CA 1
ATOM 3006 C C . GLN A 1 382 ? -22 9.93 22.219 1 90.06 382 GLN A C 1
ATOM 3008 O O . GLN A 1 382 ? -22.875 10.789 22.141 1 90.06 382 GLN A O 1
ATOM 3013 N N . GLU A 1 383 ? -22.062 8.891 22.938 1 88.88 383 GLU A N 1
ATOM 3014 C CA . GLU A 1 383 ? -23.266 8.695 23.75 1 88.88 383 GLU A CA 1
ATOM 3015 C C . GLU A 1 383 ? -23.281 9.633 24.953 1 88.88 383 GLU A C 1
ATOM 3017 O O . GLU A 1 383 ? -22.344 9.625 25.75 1 88.88 383 GLU A O 1
ATOM 3022 N N . CYS A 1 384 ? -24.281 10.352 24.969 1 91.5 384 CYS A N 1
ATOM 3023 C CA . CYS A 1 384 ? -24.453 11.297 26.062 1 91.5 384 CYS A CA 1
ATOM 3024 C C . CYS A 1 384 ? -25.031 10.617 27.297 1 91.5 384 CYS A C 1
ATOM 3026 O O . CYS A 1 384 ? -25.984 9.836 27.188 1 91.5 384 CYS A O 1
ATOM 3028 N N . PRO A 1 385 ? -24.453 10.922 28.453 1 92.12 385 PRO A N 1
ATOM 3029 C CA . PRO A 1 385 ? -25.062 10.391 29.688 1 92.12 385 PRO A CA 1
ATOM 3030 C C . PRO A 1 385 ? -26.469 10.914 29.906 1 92.12 385 PRO A C 1
ATOM 3032 O O . PRO A 1 385 ? -26.781 12.047 29.531 1 92.12 385 PRO A O 1
ATOM 3035 N N . GLU A 1 386 ? -27.25 10.102 30.625 1 92.5 386 GLU A N 1
ATOM 3036 C CA . GLU A 1 386 ? -28.641 10.477 30.891 1 92.5 386 GLU A CA 1
ATOM 3037 C C . GLU A 1 386 ? -28.719 11.695 31.797 1 92.5 386 GLU A C 1
ATOM 3039 O O . GLU A 1 386 ? -27.875 11.883 32.656 1 92.5 386 GLU A O 1
ATOM 3044 N N . LYS A 1 387 ? -29.688 12.5 31.547 1 94.12 387 LYS A N 1
ATOM 3045 C CA . LYS A 1 387 ? -30.047 13.648 32.375 1 94.12 387 LYS A CA 1
ATOM 3046 C C . LYS A 1 387 ? -28.891 14.633 32.5 1 94.12 387 LYS A C 1
ATOM 3048 O O . LYS A 1 387 ? -28.656 15.211 33.562 1 94.12 387 LYS A O 1
ATOM 3053 N N . SER A 1 388 ? -28.156 14.789 31.469 1 95.44 388 SER A N 1
ATOM 3054 C CA . SER A 1 388 ? -27 15.672 31.484 1 95.44 388 SER A CA 1
ATOM 3055 C C . SER A 1 388 ? -27.172 16.844 30.531 1 95.44 388 SER A C 1
ATOM 3057 O O . SER A 1 388 ? -26.75 17.969 30.828 1 95.44 388 SER A O 1
ATOM 3059 N N . ILE A 1 389 ? -27.766 16.594 29.375 1 97 389 ILE A N 1
ATOM 3060 C CA . ILE A 1 389 ? -28.016 17.641 28.391 1 97 389 ILE A CA 1
ATOM 3061 C C . ILE A 1 389 ? -29.484 17.641 28 1 97 389 ILE A C 1
ATOM 3063 O O . ILE A 1 389 ? -30.047 16.578 27.688 1 97 389 ILE A O 1
ATOM 3067 N N . TYR A 1 390 ? -30.062 18.828 28.016 1 96.62 390 TYR A N 1
ATOM 3068 C CA . TYR A 1 390 ? -31.484 18.969 27.672 1 96.62 390 TYR A CA 1
ATOM 3069 C C . TYR A 1 390 ? -31.672 20 26.562 1 96.62 390 TYR A C 1
ATOM 3071 O O . TYR A 1 390 ? -31.078 21.078 26.594 1 96.62 390 TYR A O 1
ATOM 3079 N N . PHE A 1 391 ? -32.438 19.625 25.594 1 96.44 391 PHE A N 1
ATOM 3080 C CA . PHE A 1 391 ? -33 20.578 24.656 1 96.44 391 PHE A CA 1
ATOM 3081 C C . PHE A 1 391 ? -34.406 20.969 25.062 1 96.44 391 PHE A C 1
ATOM 3083 O O . PHE A 1 391 ? -35.344 20.234 24.812 1 96.44 391 PHE A O 1
ATOM 3090 N N . GLY A 1 392 ? -34.469 22.109 25.531 1 94.81 392 GLY A N 1
ATOM 3091 C CA . GLY A 1 392 ? -35.719 22.422 26.203 1 94.81 392 GLY A CA 1
ATOM 3092 C C . GLY A 1 392 ? -36.031 21.5 27.375 1 94.81 392 GLY A C 1
ATOM 3093 O O . GLY A 1 392 ? -35.25 21.453 28.328 1 94.81 392 GLY A O 1
ATOM 3094 N N . SER A 1 393 ? -37.062 20.734 27.172 1 93 393 SER A N 1
ATOM 3095 C CA . SER A 1 393 ? -37.438 19.812 28.234 1 93 393 SER A CA 1
ATOM 3096 C C . SER A 1 393 ? -37.062 18.375 27.875 1 93 393 SER A C 1
ATOM 3098 O O . SER A 1 393 ? -37.188 17.469 28.719 1 93 393 SER A O 1
ATOM 3100 N N . GLN A 1 394 ? -36.562 18.219 26.781 1 94.38 394 GLN A N 1
ATOM 3101 C CA . GLN A 1 394 ? -36.312 16.875 26.297 1 94.38 394 GLN A CA 1
ATOM 3102 C C . GLN A 1 394 ? -34.844 16.469 26.594 1 94.38 394 GLN A C 1
ATOM 3104 O O . GLN A 1 394 ? -33.906 17.172 26.203 1 94.38 394 GLN A O 1
ATOM 3109 N N . ASP A 1 395 ? -34.75 15.297 27.141 1 95.69 395 ASP A N 1
ATOM 3110 C CA . ASP A 1 395 ? -33.438 14.742 27.406 1 95.69 395 ASP A CA 1
ATOM 3111 C C . ASP A 1 395 ? -32.781 14.234 26.109 1 95.69 395 ASP A C 1
ATOM 3113 O O . ASP A 1 395 ? -33.375 13.461 25.375 1 95.69 395 ASP A O 1
ATOM 3117 N N . LEU A 1 396 ? -31.531 14.68 25.906 1 94.94 396 LEU A N 1
ATOM 3118 C CA . LEU A 1 396 ? -30.812 14.336 24.688 1 94.94 396 LEU A CA 1
ATOM 3119 C C . LEU A 1 396 ? -30.672 12.82 24.547 1 94.94 396 LEU A C 1
ATOM 3121 O O . LEU A 1 396 ? -30.719 12.289 23.438 1 94.94 396 LEU A O 1
ATOM 3125 N N . ALA A 1 397 ? -30.5 12.133 25.656 1 93 397 ALA A N 1
ATOM 3126 C CA . ALA A 1 397 ? -30.281 10.695 25.641 1 93 397 ALA A CA 1
ATOM 3127 C C . ALA A 1 397 ? -31.5 9.945 25.125 1 93 397 ALA A C 1
ATOM 3129 O O . ALA A 1 397 ? -31.391 8.805 24.656 1 93 397 ALA A O 1
ATOM 3130 N N . THR A 1 398 ? -32.656 10.555 25.125 1 92.12 398 THR A N 1
ATOM 3131 C CA . THR A 1 398 ? -33.875 9.891 24.734 1 92.12 398 THR A CA 1
ATOM 3132 C C . THR A 1 398 ? -34.25 10.273 23.297 1 92.12 398 THR A C 1
ATOM 3134 O O . THR A 1 398 ? -35.188 9.688 22.719 1 92.12 398 THR A O 1
ATOM 3137 N N . VAL A 1 399 ? -33.625 11.18 22.703 1 92.25 399 VAL A N 1
ATOM 3138 C CA . VAL A 1 399 ? -33.906 11.617 21.344 1 92.25 399 VAL A CA 1
ATOM 3139 C C . VAL A 1 399 ? -33.219 10.664 20.359 1 92.25 399 VAL A C 1
ATOM 3141 O O . VAL A 1 399 ? -32.094 10.227 20.562 1 92.25 399 VAL A O 1
ATOM 3144 N N . SER A 1 400 ? -33.969 10.352 19.375 1 92.12 400 SER A N 1
ATOM 3145 C CA . SER A 1 400 ? -33.375 9.5 18.344 1 92.12 400 SER A CA 1
ATOM 3146 C C . SER A 1 400 ? -32.219 10.203 17.641 1 92.12 400 SER A C 1
ATOM 3148 O O . SER A 1 400 ? -32.25 11.422 17.469 1 92.12 400 SER A O 1
ATOM 3150 N N . LEU A 1 401 ? -31.297 9.469 17.234 1 91.94 401 LEU A N 1
ATOM 3151 C CA . LEU A 1 401 ? -30.078 10.016 16.625 1 91.94 401 LEU A CA 1
ATOM 3152 C C . LEU A 1 401 ? -30.422 10.758 15.336 1 91.94 401 LEU A C 1
ATOM 3154 O O . LEU A 1 401 ? -29.844 11.82 15.055 1 91.94 401 LEU A O 1
ATOM 3158 N N . SER A 1 402 ? -31.297 10.227 14.578 1 91.38 402 SER A N 1
ATOM 3159 C CA . SER A 1 402 ? -31.672 10.852 13.32 1 91.38 402 SER A CA 1
ATOM 3160 C C . SER A 1 402 ? -32.312 12.219 13.547 1 91.38 402 SER A C 1
ATOM 3162 O O . SER A 1 402 ? -31.984 13.188 12.859 1 91.38 402 SER A O 1
ATOM 3164 N N . LYS A 1 403 ? -33.188 12.227 14.531 1 92.25 403 LYS A N 1
ATOM 3165 C CA . LYS A 1 403 ? -33.844 13.477 14.883 1 92.25 403 LYS A CA 1
ATOM 3166 C C . LYS A 1 403 ? -32.844 14.516 15.375 1 92.25 403 LYS A C 1
ATOM 3168 O O . LYS A 1 403 ? -32.906 15.688 14.992 1 92.25 403 LYS A O 1
ATOM 3173 N N . LEU A 1 404 ? -31.984 14.055 16.125 1 93.88 404 LEU A N 1
ATOM 3174 C CA . LEU A 1 404 ? -30.953 14.922 16.672 1 93.88 404 LEU A CA 1
ATOM 3175 C C . LEU A 1 404 ? -30.062 15.477 15.578 1 93.88 404 LEU A C 1
ATOM 3177 O O . LEU A 1 404 ? -29.844 16.688 15.492 1 93.88 404 LEU A O 1
ATOM 3181 N N . ARG A 1 405 ? -29.625 14.672 14.766 1 92.75 405 ARG A N 1
ATOM 3182 C CA . ARG A 1 405 ? -28.672 15.047 13.727 1 92.75 405 ARG A CA 1
ATOM 3183 C C . ARG A 1 405 ? -29.344 15.875 12.641 1 92.75 405 ARG A C 1
ATOM 3185 O O . ARG A 1 405 ? -28.734 16.75 12.039 1 92.75 405 ARG A O 1
ATOM 3192 N N . ASN A 1 406 ? -30.625 15.648 12.461 1 92.25 406 ASN A N 1
ATOM 3193 C CA . ASN A 1 406 ? -31.391 16.5 11.562 1 92.25 406 ASN A CA 1
ATOM 3194 C C . ASN A 1 406 ? -31.469 17.938 12.086 1 92.25 406 ASN A C 1
ATOM 3196 O O . ASN A 1 406 ? -31.578 18.875 11.305 1 92.25 406 ASN A O 1
ATOM 3200 N N . SER A 1 407 ? -31.359 18.047 13.32 1 94.44 407 SER A N 1
ATOM 3201 C CA . SER A 1 407 ? -31.594 19.328 13.969 1 94.44 407 SER A CA 1
ATOM 3202 C C . SER A 1 407 ? -30.297 20.125 14.109 1 94.44 407 SER A C 1
ATOM 3204 O O . SER A 1 407 ? -30.328 21.281 14.555 1 94.44 407 SER A O 1
ATOM 3206 N N . ILE A 1 408 ? -29.25 19.547 13.68 1 95 408 ILE A N 1
ATOM 3207 C CA . ILE A 1 408 ? -27.969 20.203 13.922 1 95 408 ILE A CA 1
ATOM 3208 C C . ILE A 1 408 ? -27.172 20.266 12.625 1 95 408 ILE A C 1
ATOM 3210 O O . ILE A 1 408 ? -27 19.266 11.93 1 95 408 ILE A O 1
ATOM 3214 N N . ALA A 1 409 ? -26.781 21.422 12.227 1 93.88 409 ALA A N 1
ATOM 3215 C CA . ALA A 1 409 ? -25.797 21.609 11.156 1 93.88 409 ALA A CA 1
ATOM 3216 C C . ALA A 1 409 ? -24.375 21.656 11.711 1 93.88 409 ALA A C 1
ATOM 3218 O O . ALA A 1 409 ? -24.016 22.594 12.438 1 93.88 409 ALA A O 1
ATOM 3219 N N . TYR A 1 410 ? -23.609 20.688 11.398 1 93.94 410 TYR A N 1
ATOM 3220 C CA . TYR A 1 410 ? -22.25 20.562 11.938 1 93.94 410 TYR A CA 1
ATOM 3221 C C . TYR A 1 410 ? -21.203 20.891 10.883 1 93.94 410 TYR A C 1
ATOM 3223 O O . TYR A 1 410 ? -21.234 20.344 9.773 1 93.94 410 TYR A O 1
ATOM 3231 N N . VAL A 1 411 ? -20.375 21.781 11.172 1 93.69 411 VAL A N 1
ATOM 3232 C CA . VAL A 1 411 ? -19.234 22.109 10.32 1 93.69 411 VAL A CA 1
ATOM 3233 C C . VAL A 1 411 ? -17.938 21.734 11.039 1 93.69 411 VAL A C 1
ATOM 3235 O O . VAL A 1 411 ? -17.469 22.453 11.93 1 93.69 411 VAL A O 1
ATOM 3238 N N . PRO A 1 412 ? -17.297 20.719 10.578 1 90.25 412 PRO A N 1
ATOM 3239 C CA . PRO A 1 412 ? -16.094 20.234 11.266 1 90.25 412 PRO A CA 1
ATOM 3240 C C . PRO A 1 412 ? -14.859 21.078 10.945 1 90.25 412 PRO A C 1
ATOM 3242 O O . PRO A 1 412 ? -14.883 21.891 10.023 1 90.25 412 PRO A O 1
ATOM 3245 N N . THR A 1 413 ? -13.891 20.812 11.805 1 83.62 413 THR A N 1
ATOM 3246 C CA . THR A 1 413 ? -12.602 21.469 11.617 1 83.62 413 THR A CA 1
ATOM 3247 C C . THR A 1 413 ? -11.953 21.016 10.312 1 83.62 413 THR A C 1
ATOM 3249 O O . THR A 1 413 ? -11.445 21.844 9.547 1 83.62 413 THR A O 1
ATOM 3252 N N . GLN A 1 414 ? -12.016 19.719 10.133 1 79.31 414 GLN A N 1
ATOM 3253 C CA . GLN A 1 414 ? -11.43 19.156 8.914 1 79.31 414 GLN A CA 1
ATOM 3254 C C . GLN A 1 414 ? -12.453 19.109 7.785 1 79.31 414 GLN A C 1
ATOM 3256 O O . GLN A 1 414 ? -13.562 18.594 7.969 1 79.31 414 GLN A O 1
ATOM 3261 N N . SER A 1 415 ? -11.984 19.672 6.645 1 78.75 415 SER A N 1
ATOM 3262 C CA . SER A 1 415 ? -12.891 19.703 5.5 1 78.75 415 SER A CA 1
ATOM 3263 C C . SER A 1 415 ? -13.023 18.328 4.859 1 78.75 415 SER A C 1
ATOM 3265 O O . SER A 1 415 ? -12.047 17.578 4.75 1 78.75 415 SER A O 1
ATOM 3267 N N . TYR A 1 416 ? -14.203 17.969 4.641 1 84 416 TYR A N 1
ATOM 3268 C CA . TYR A 1 416 ? -14.523 16.719 3.939 1 84 416 TYR A CA 1
ATOM 3269 C C . TYR A 1 416 ? -15.359 17 2.693 1 84 416 TYR A C 1
ATOM 3271 O O . TYR A 1 416 ? -16.453 17.578 2.785 1 84 416 TYR A O 1
ATOM 3279 N N . LEU A 1 417 ? -14.781 16.688 1.569 1 86.12 417 LEU A N 1
ATOM 3280 C CA . LEU A 1 417 ? -15.477 16.891 0.307 1 86.12 417 LEU A CA 1
ATOM 3281 C C . LEU A 1 417 ? -15.523 15.609 -0.513 1 86.12 417 LEU A C 1
ATOM 3283 O O . LEU A 1 417 ? -14.555 14.844 -0.523 1 86.12 417 LEU A O 1
ATOM 3287 N N . LEU A 1 418 ? -16.641 15.398 -1.09 1 83.62 418 LEU A N 1
ATOM 3288 C CA . LEU A 1 418 ? -16.766 14.289 -2.025 1 83.62 418 LEU A CA 1
ATOM 3289 C C . LEU A 1 418 ? -16.312 14.688 -3.422 1 83.62 418 LEU A C 1
ATOM 3291 O O . LEU A 1 418 ? -16.312 15.875 -3.758 1 83.62 418 LEU A O 1
ATOM 3295 N N . SER A 1 419 ? -15.914 13.672 -4.168 1 83.19 419 SER A N 1
ATOM 3296 C CA . SER A 1 419 ? -15.516 13.93 -5.551 1 83.19 419 SER A CA 1
ATOM 3297 C C . SER A 1 419 ? -16.734 14.133 -6.449 1 83.19 419 SER A C 1
ATOM 3299 O O . SER A 1 419 ? -16.984 13.328 -7.344 1 83.19 419 SER A O 1
ATOM 3301 N N . THR A 1 420 ? -17.391 15.086 -6.25 1 85.31 420 THR A N 1
ATOM 3302 C CA . THR A 1 420 ? -18.578 15.492 -7.004 1 85.31 420 THR A CA 1
ATOM 3303 C C . THR A 1 420 ? -18.594 17 -7.203 1 85.31 420 THR A C 1
ATOM 3305 O O . THR A 1 420 ? -17.594 17.672 -6.961 1 85.31 420 THR A O 1
ATOM 3308 N N . THR A 1 421 ? -19.672 17.516 -7.656 1 88.81 421 THR A N 1
ATOM 3309 C CA . THR A 1 421 ? -19.766 18.953 -7.914 1 88.81 421 THR A CA 1
ATOM 3310 C C . THR A 1 421 ? -19.844 19.734 -6.602 1 88.81 421 THR A C 1
ATOM 3312 O O . THR A 1 421 ? -20.203 19.172 -5.562 1 88.81 421 THR A O 1
ATOM 3315 N N . ILE A 1 422 ? -19.516 21 -6.703 1 91.06 422 ILE A N 1
ATOM 3316 C CA . ILE A 1 422 ? -19.578 21.859 -5.527 1 91.06 422 ILE A CA 1
ATOM 3317 C C . ILE A 1 422 ? -21.031 21.953 -5.039 1 91.06 422 ILE A C 1
ATOM 3319 O O . ILE A 1 422 ? -21.281 21.891 -3.836 1 91.06 422 ILE A O 1
ATOM 3323 N N . ALA A 1 423 ? -21.922 22.031 -5.988 1 90.19 423 ALA A N 1
ATOM 3324 C CA . ALA A 1 423 ? -23.344 22.094 -5.645 1 90.19 423 ALA A CA 1
ATOM 3325 C C . ALA A 1 423 ? -23.797 20.844 -4.902 1 90.19 423 ALA A C 1
ATOM 3327 O O . ALA A 1 423 ? -24.531 20.922 -3.928 1 90.19 423 ALA A O 1
ATOM 3328 N N . ASP A 1 424 ? -23.359 19.766 -5.336 1 88.25 424 ASP A N 1
ATOM 3329 C CA . ASP A 1 424 ? -23.734 18.5 -4.711 1 88.25 424 ASP A CA 1
ATOM 3330 C C . ASP A 1 424 ? -23.125 18.375 -3.322 1 88.25 424 ASP A C 1
ATOM 3332 O O . ASP A 1 424 ? -23.719 17.781 -2.424 1 88.25 424 ASP A O 1
ATOM 3336 N N . ASN A 1 425 ? -21.922 18.844 -3.199 1 90.19 425 ASN A N 1
ATOM 3337 C CA . ASN A 1 425 ? -21.281 18.844 -1.887 1 90.19 425 ASN A CA 1
ATOM 3338 C C . ASN A 1 425 ? -22.047 19.703 -0.889 1 90.19 425 ASN A C 1
ATOM 3340 O O . ASN A 1 425 ? -22.141 19.359 0.292 1 90.19 425 ASN A O 1
ATOM 3344 N N . ILE A 1 426 ? -22.578 20.75 -1.394 1 91.12 426 ILE A N 1
ATOM 3345 C CA . ILE A 1 426 ? -23.359 21.656 -0.547 1 91.12 426 ILE A CA 1
ATOM 3346 C C . ILE A 1 426 ? -24.688 21 -0.191 1 91.12 426 ILE A C 1
ATOM 3348 O O . ILE A 1 426 ? -25.141 21.078 0.959 1 91.12 426 ILE A O 1
ATOM 3352 N N . LYS A 1 427 ? -25.219 20.281 -1.169 1 87.81 427 LYS A N 1
ATOM 3353 C CA . LYS A 1 427 ? -26.516 19.641 -0.975 1 87.81 427 LYS A CA 1
ATOM 3354 C C . LYS A 1 427 ? -26.375 18.312 -0.239 1 87.81 427 LYS A C 1
ATOM 3356 O O . LYS A 1 427 ? -27.312 17.531 -0.185 1 87.81 427 LYS A O 1
ATOM 3361 N N . PHE A 1 428 ? -25.266 17.938 0.245 1 78.12 428 PHE A N 1
ATOM 3362 C CA . PHE A 1 428 ? -24.922 16.641 0.824 1 78.12 428 PHE A CA 1
ATOM 3363 C C . PHE A 1 428 ? -25.953 16.234 1.883 1 78.12 428 PHE A C 1
ATOM 3365 O O . PHE A 1 428 ? -26.219 15.047 2.072 1 78.12 428 PHE A O 1
ATOM 3372 N N . GLY A 1 429 ? -26.828 17 2.404 1 65.31 429 GLY A N 1
ATOM 3373 C CA . GLY A 1 429 ? -27.75 16.672 3.479 1 65.31 429 GLY A CA 1
ATOM 3374 C C . GLY A 1 429 ? -29.109 16.203 2.98 1 65.31 429 GLY A C 1
ATOM 3375 O O . GLY A 1 429 ? -29.359 16.219 1.776 1 65.31 429 GLY A O 1
ATOM 3376 N N . LYS A 1 430 ? -29.688 15.398 3.779 1 67.88 430 LYS A N 1
ATOM 3377 C CA . LYS A 1 430 ? -31.078 15.008 3.52 1 67.88 430 LYS A CA 1
ATOM 3378 C C . LYS A 1 430 ? -31.906 16.203 3.096 1 67.88 430 LYS A C 1
ATOM 3380 O O . LYS A 1 430 ? -31.719 17.312 3.602 1 67.88 430 LYS A O 1
ATOM 3385 N N . ASP A 1 431 ? -32.531 15.898 2.055 1 73.75 431 ASP A N 1
ATOM 3386 C CA . ASP A 1 431 ? -33.469 16.953 1.646 1 73.75 431 ASP A CA 1
ATOM 3387 C C . ASP A 1 431 ? -34.5 17.219 2.719 1 73.75 431 ASP A C 1
ATOM 3389 O O . ASP A 1 431 ? -35.438 16.422 2.885 1 73.75 431 ASP A O 1
ATOM 3393 N N . LEU A 1 432 ? -34.219 18.125 3.494 1 76.19 432 LEU A N 1
ATOM 3394 C CA . LEU A 1 432 ? -35.156 18.5 4.543 1 76.19 432 LEU A CA 1
ATOM 3395 C C . LEU A 1 432 ? -35.969 19.719 4.125 1 76.19 432 LEU A C 1
ATOM 3397 O O . LEU A 1 432 ? -35.594 20.469 3.221 1 76.19 432 LEU A O 1
ATOM 3401 N N . SER A 1 433 ? -37.094 19.828 4.785 1 76.25 433 SER A N 1
ATOM 3402 C CA . SER A 1 433 ? -38.031 20.891 4.41 1 76.25 433 SER A CA 1
ATOM 3403 C C . SER A 1 433 ? -37.469 22.266 4.73 1 76.25 433 SER A C 1
ATOM 3405 O O . SER A 1 433 ? -37.812 23.25 4.078 1 76.25 433 SER A O 1
ATOM 3407 N N . MET A 1 434 ? -36.594 22.281 5.617 1 78 434 MET A N 1
ATOM 3408 C CA . MET A 1 434 ? -36.125 23.578 6.074 1 78 434 MET A CA 1
ATOM 3409 C C . MET A 1 434 ? -34.875 24 5.301 1 78 434 MET A C 1
ATOM 3411 O O . MET A 1 434 ? -34.344 25.078 5.535 1 78 434 MET A O 1
ATOM 3415 N N . HIS A 1 435 ? -34.531 23.281 4.312 1 78.75 435 HIS A N 1
ATOM 3416 C CA . HIS A 1 435 ? -33.25 23.562 3.676 1 78.75 435 HIS A CA 1
ATOM 3417 C C . HIS A 1 435 ? -33.312 24.859 2.861 1 78.75 435 HIS A C 1
ATOM 3419 O O . HIS A 1 435 ? -34.375 25.219 2.357 1 78.75 435 HIS A O 1
ATOM 3425 N N . GLU A 1 436 ? -32.125 25.516 2.883 1 86.69 436 GLU A N 1
ATOM 3426 C CA . GLU A 1 436 ? -31.969 26.719 2.072 1 86.69 436 GLU A CA 1
ATOM 3427 C C . GLU A 1 436 ? -31.609 26.375 0.63 1 86.69 436 GLU A C 1
ATOM 3429 O O . GLU A 1 436 ? -31.641 25.203 0.243 1 86.69 436 GLU A O 1
ATOM 3434 N N . THR A 1 437 ? -31.547 27.438 -0.155 1 88.31 437 THR A N 1
ATOM 3435 C CA . THR A 1 437 ? -31.062 27.234 -1.517 1 88.31 437 THR A CA 1
ATOM 3436 C C . THR A 1 437 ? -29.547 27.203 -1.553 1 88.31 437 THR A C 1
ATOM 3438 O O . THR A 1 437 ? -28.891 27.766 -0.671 1 88.31 437 THR A O 1
ATOM 3441 N N . VAL A 1 438 ? -29.047 26.5 -2.521 1 91.44 438 VAL A N 1
ATOM 3442 C CA . VAL A 1 438 ? -27.609 26.406 -2.699 1 91.44 438 VAL A CA 1
ATOM 3443 C C . VAL A 1 438 ? -27.016 27.797 -2.883 1 91.44 438 VAL A C 1
ATOM 3445 O O . VAL A 1 438 ? -25.938 28.094 -2.369 1 91.44 438 VAL A O 1
ATOM 3448 N N . GLU A 1 439 ? -27.688 28.641 -3.543 1 91.25 439 GLU A N 1
ATOM 3449 C CA . GLU A 1 439 ? -27.219 29.984 -3.816 1 91.25 439 GLU A CA 1
ATOM 3450 C C . GLU A 1 439 ? -27.078 30.797 -2.527 1 91.25 439 GLU A C 1
ATOM 3452 O O . GLU A 1 439 ? -26.062 31.469 -2.322 1 91.25 439 GLU A O 1
ATOM 3457 N N . LEU A 1 440 ? -28.062 30.734 -1.696 1 91.12 440 LEU A N 1
ATOM 3458 C CA . LEU A 1 440 ? -28.047 31.484 -0.445 1 91.12 440 LEU A CA 1
ATOM 3459 C C . LEU A 1 440 ? -26.953 30.953 0.479 1 91.12 440 LEU A C 1
ATOM 3461 O O . LEU A 1 440 ? -26.266 31.734 1.143 1 91.12 440 LEU A O 1
ATOM 3465 N N . ALA A 1 441 ? -26.875 29.641 0.601 1 92.62 441 ALA A N 1
ATOM 3466 C CA . ALA A 1 441 ? -25.844 29.047 1.433 1 92.62 441 ALA A CA 1
ATOM 3467 C C . ALA A 1 441 ? -24.453 29.438 0.945 1 92.62 441 ALA A C 1
ATOM 3469 O O . ALA A 1 441 ? -23.562 29.719 1.752 1 92.62 441 ALA A O 1
ATOM 3470 N N . ALA A 1 442 ? -24.297 29.469 -0.371 1 93.44 442 ALA A N 1
ATOM 3471 C CA . ALA A 1 442 ? -23.016 29.859 -0.974 1 93.44 442 ALA A CA 1
ATOM 3472 C C . ALA A 1 442 ? -22.688 31.312 -0.689 1 93.44 442 ALA A C 1
ATOM 3474 O O . ALA A 1 442 ? -21.531 31.672 -0.485 1 93.44 442 ALA A O 1
ATOM 3475 N N . GLN A 1 443 ? -23.656 32.125 -0.727 1 91.56 443 GLN A N 1
ATOM 3476 C CA . GLN A 1 443 ? -23.484 33.531 -0.43 1 91.56 443 GLN A CA 1
ATOM 3477 C C . GLN A 1 443 ? -23.062 33.75 1.023 1 91.56 443 GLN A C 1
ATOM 3479 O O . GLN A 1 443 ? -22.156 34.531 1.309 1 91.56 443 GLN A O 1
ATOM 3484 N N . LYS A 1 444 ? -23.75 33.031 1.892 1 91.31 444 LYS A N 1
ATOM 3485 C CA . LYS A 1 444 ? -23.438 33.125 3.314 1 91.31 444 LYS A CA 1
ATOM 3486 C C . LYS A 1 444 ? -22 32.719 3.602 1 91.31 444 LYS A C 1
ATOM 3488 O O . LYS A 1 444 ? -21.359 33.281 4.504 1 91.31 444 LYS A O 1
ATOM 3493 N N . ALA A 1 445 ? -21.531 31.766 2.842 1 93.81 445 ALA A N 1
ATOM 3494 C CA . ALA A 1 445 ? -20.188 31.25 3.051 1 93.81 445 ALA A CA 1
ATOM 3495 C C . ALA A 1 445 ? -19.172 31.984 2.168 1 93.81 445 ALA A C 1
ATOM 3497 O O . ALA A 1 445 ? -18.016 31.594 2.088 1 93.81 445 ALA A O 1
ATOM 3498 N N . ASP A 1 446 ? -19.578 32.938 1.407 1 92.06 446 ASP A N 1
ATOM 3499 C CA . ASP A 1 446 ? -18.75 33.781 0.563 1 92.06 446 ASP A CA 1
ATOM 3500 C C . ASP A 1 446 ? -18.047 32.969 -0.511 1 92.06 446 ASP A C 1
ATOM 3502 O O . ASP A 1 446 ? -16.859 33.156 -0.772 1 92.06 446 ASP A O 1
ATOM 3506 N N . LEU A 1 447 ? -18.688 32.062 -1.066 1 91.06 447 LEU A N 1
ATOM 3507 C CA . LEU A 1 447 ? -18.094 31.188 -2.074 1 91.06 447 LEU A CA 1
ATOM 3508 C C . LEU A 1 447 ? -18 31.906 -3.418 1 91.06 447 LEU A C 1
ATOM 3510 O O . LEU A 1 447 ? -17.125 31.594 -4.227 1 91.06 447 LEU A O 1
ATOM 3514 N N . TYR A 1 448 ? -18.812 32.812 -3.703 1 87.62 448 TYR A N 1
ATOM 3515 C CA . TYR A 1 448 ? -18.891 33.469 -5.004 1 87.62 448 TYR A CA 1
ATOM 3516 C C . TYR A 1 448 ? -17.641 34.344 -5.25 1 87.62 448 TYR A C 1
ATOM 3518 O O . TYR A 1 448 ? -17.328 34.656 -6.395 1 87.62 448 TYR A O 1
ATOM 3526 N N . ARG A 1 449 ? -17.078 34.625 -4.273 1 79.12 449 ARG A N 1
ATOM 3527 C CA . ARG A 1 449 ? -15.875 35.469 -4.391 1 79.12 449 ARG A CA 1
ATOM 3528 C C . ARG A 1 449 ? -14.852 34.812 -5.309 1 79.12 449 ARG A C 1
ATOM 3530 O O . ARG A 1 449 ? -14.195 35.469 -6.105 1 79.12 449 ARG A O 1
ATOM 3537 N N . ASP A 1 450 ? -14.625 33.5 -5.242 1 79.94 450 ASP A N 1
ATOM 3538 C CA . ASP A 1 450 ? -13.57 32.875 -6.02 1 79.94 450 ASP A CA 1
ATOM 3539 C C . ASP A 1 450 ? -14.062 31.562 -6.648 1 79.94 450 ASP A C 1
ATOM 3541 O O . ASP A 1 450 ? -13.398 31 -7.523 1 79.94 450 ASP A O 1
ATOM 3545 N N . LEU A 1 451 ? -15.188 31.078 -6.184 1 85.25 451 LEU A N 1
ATOM 3546 C CA . LEU A 1 451 ? -15.633 29.781 -6.684 1 85.25 451 LEU A CA 1
ATOM 3547 C C . LEU A 1 451 ? -16.953 29.922 -7.426 1 85.25 451 LEU A C 1
ATOM 3549 O O . LEU A 1 451 ? -17.656 28.922 -7.648 1 85.25 451 LEU A O 1
ATOM 3553 N N . GLY A 1 452 ? -17.266 31.062 -7.754 1 85.31 452 GLY A N 1
ATOM 3554 C CA . GLY A 1 452 ? -18.531 31.312 -8.406 1 85.31 452 GLY A CA 1
ATOM 3555 C C . GLY A 1 452 ? -18.703 30.547 -9.703 1 85.31 452 GLY A C 1
ATOM 3556 O O . GLY A 1 452 ? -19.734 29.891 -9.922 1 85.31 452 GLY A O 1
ATOM 3557 N N . ASP A 1 453 ? -17.766 30.562 -10.555 1 81.5 453 ASP A N 1
ATOM 3558 C CA . ASP A 1 453 ? -17.812 29.891 -11.852 1 81.5 453 ASP A CA 1
ATOM 3559 C C . ASP A 1 453 ? -17.922 28.375 -11.672 1 81.5 453 ASP A C 1
ATOM 3561 O O . ASP A 1 453 ? -18.672 27.703 -12.406 1 81.5 453 ASP A O 1
ATOM 3565 N N . LEU A 1 454 ? -17.25 27.875 -10.773 1 83.75 454 LEU A N 1
ATOM 3566 C CA . LEU A 1 454 ? -17.25 26.438 -10.539 1 83.75 454 LEU A CA 1
ATOM 3567 C C . LEU A 1 454 ? -18.562 26 -9.906 1 83.75 454 LEU A C 1
ATOM 3569 O O . LEU A 1 454 ? -19.016 24.875 -10.125 1 83.75 454 LEU A O 1
ATOM 3573 N N . LEU A 1 455 ? -19.094 26.797 -9.102 1 86.12 455 LEU A N 1
ATOM 3574 C CA . LEU A 1 455 ? -20.359 26.531 -8.445 1 86.12 455 LEU A CA 1
ATOM 3575 C C . LEU A 1 455 ? -21.484 26.391 -9.469 1 86.12 455 LEU A C 1
ATOM 3577 O O . LEU A 1 455 ? -22.375 25.547 -9.312 1 86.12 455 LEU A O 1
ATOM 3581 N N . ASN A 1 456 ? -21.375 27.156 -10.492 1 82 456 ASN A N 1
ATOM 3582 C CA . ASN A 1 456 ? -22.422 27.172 -11.5 1 82 456 ASN A CA 1
ATOM 3583 C C . ASN A 1 456 ? -22.172 26.125 -12.578 1 82 456 ASN A C 1
ATOM 3585 O O . ASN A 1 456 ? -23.016 25.906 -13.453 1 82 456 ASN A O 1
ATOM 3589 N N . ASP A 1 457 ? -21.062 25.547 -12.492 1 82.06 457 ASP A N 1
ATOM 3590 C CA . ASP A 1 457 ? -20.734 24.5 -13.461 1 82.06 457 ASP A CA 1
ATOM 3591 C C . ASP A 1 457 ? -21.125 23.125 -12.938 1 82.06 457 ASP A C 1
ATOM 3593 O O . ASP A 1 457 ? -20.359 22.5 -12.195 1 82.06 457 ASP A O 1
ATOM 3597 N N . ASP A 1 458 ? -22.188 22.656 -13.469 1 77.88 458 ASP A N 1
ATOM 3598 C CA . ASP A 1 458 ? -22.719 21.391 -13 1 77.88 458 ASP A CA 1
ATOM 3599 C C . ASP A 1 458 ? -21.891 20.219 -13.508 1 77.88 458 ASP A C 1
ATOM 3601 O O . ASP A 1 458 ? -22.078 19.078 -13.07 1 77.88 458 ASP A O 1
ATOM 3605 N N . LEU A 1 459 ? -20.938 20.594 -14.234 1 75.62 459 LEU A N 1
ATOM 3606 C CA . LEU A 1 459 ? -20.188 19.516 -14.859 1 75.62 459 LEU A CA 1
ATOM 3607 C C . LEU A 1 459 ? -18.812 19.359 -14.211 1 75.62 459 LEU A C 1
ATOM 3609 O O . LEU A 1 459 ? -18.156 18.328 -14.375 1 75.62 459 LEU A O 1
ATOM 3613 N N . HIS A 1 460 ? -18.516 20.281 -13.453 1 80.62 460 HIS A N 1
ATOM 3614 C CA . HIS A 1 460 ? -17.172 20.219 -12.891 1 80.62 460 HIS A CA 1
ATOM 3615 C C . HIS A 1 460 ? -17.156 19.422 -11.594 1 80.62 460 HIS A C 1
ATOM 3617 O O . HIS A 1 460 ? -17.734 19.844 -10.594 1 80.62 460 HIS A O 1
ATOM 3623 N N . GLU A 1 461 ? -16.484 18.359 -11.625 1 82.56 461 GLU A N 1
ATOM 3624 C CA . GLU A 1 461 ? -16.328 17.531 -10.43 1 82.56 461 GLU A CA 1
ATOM 3625 C C . GLU A 1 461 ? -15 17.828 -9.734 1 82.56 461 GLU A C 1
ATOM 3627 O O . GLU A 1 461 ? -13.977 18.031 -10.391 1 82.56 461 GLU A O 1
ATOM 3632 N N . LEU A 1 462 ? -15.156 17.938 -8.461 1 80.62 462 LEU A N 1
ATOM 3633 C CA . LEU A 1 462 ? -13.961 18.156 -7.66 1 80.62 462 LEU A CA 1
ATOM 3634 C C . LEU A 1 462 ? -13.055 16.938 -7.676 1 80.62 462 LEU A C 1
ATOM 3636 O O . LEU A 1 462 ? -13.531 15.805 -7.789 1 80.62 462 LEU A O 1
ATOM 3640 N N . ALA A 1 463 ? -11.805 17.297 -7.633 1 71.75 463 ALA A N 1
ATOM 3641 C CA . ALA A 1 463 ? -10.828 16.219 -7.496 1 71.75 463 ALA A CA 1
ATOM 3642 C C . ALA A 1 463 ? -10.945 15.547 -6.133 1 71.75 463 ALA A C 1
ATOM 3644 O O . ALA A 1 463 ? -11.641 16.047 -5.246 1 71.75 463 ALA A O 1
ATOM 3645 N N . GLU A 1 464 ? -10.25 14.516 -6.012 1 70.69 464 GLU A N 1
ATOM 3646 C CA . GLU A 1 464 ? -10.25 13.766 -4.762 1 70.69 464 GLU A CA 1
ATOM 3647 C C . GLU A 1 464 ? -9.844 14.648 -3.586 1 70.69 464 GLU A C 1
ATOM 3649 O O . GLU A 1 464 ? -8.867 15.391 -3.672 1 70.69 464 GLU A O 1
ATOM 3654 N N . GLU A 1 465 ? -10.633 14.523 -2.564 1 65.31 465 GLU A N 1
ATOM 3655 C CA . GLU A 1 465 ? -10.406 15.281 -1.337 1 65.31 465 GLU A CA 1
ATOM 3656 C C . GLU A 1 465 ? -10.281 16.781 -1.625 1 65.31 465 GLU A C 1
ATOM 3658 O O . GLU A 1 465 ? -9.734 17.531 -0.819 1 65.31 465 GLU A O 1
ATOM 3663 N N . GLY A 1 466 ? -10.734 17.188 -2.834 1 68.06 466 GLY A N 1
ATOM 3664 C CA . GLY A 1 466 ? -10.672 18.594 -3.189 1 68.06 466 GLY A CA 1
ATOM 3665 C C . GLY A 1 466 ? -9.25 19.109 -3.342 1 68.06 466 GLY A C 1
ATOM 3666 O O . GLY A 1 466 ? -8.945 20.234 -2.953 1 68.06 466 GLY A O 1
ATOM 3667 N N . HIS A 1 467 ? -8.422 18.25 -3.717 1 63.19 467 HIS A N 1
ATOM 3668 C CA . HIS A 1 467 ? -7.016 18.625 -3.822 1 63.19 467 HIS A CA 1
ATOM 3669 C C . HIS A 1 467 ? -6.824 19.797 -4.781 1 63.19 467 HIS A C 1
ATOM 3671 O O . HIS A 1 467 ? -5.805 20.484 -4.727 1 63.19 467 HIS A O 1
ATOM 3677 N N . ASP A 1 468 ? -7.781 20.109 -5.531 1 65.19 468 ASP A N 1
ATOM 3678 C CA . ASP A 1 468 ? -7.711 21.188 -6.508 1 65.19 468 ASP A CA 1
ATOM 3679 C C . ASP A 1 468 ? -8.117 22.516 -5.879 1 65.19 468 ASP A C 1
ATOM 3681 O O . ASP A 1 468 ? -8.047 23.562 -6.527 1 65.19 468 ASP A O 1
ATOM 3685 N N . LEU A 1 469 ? -8.539 22.406 -4.621 1 76.06 469 LEU A N 1
ATOM 3686 C CA . LEU A 1 469 ? -8.992 23.594 -3.91 1 76.06 469 LEU A CA 1
ATOM 3687 C C . LEU A 1 469 ? -8.031 23.953 -2.781 1 76.06 469 LEU A C 1
ATOM 3689 O O . LEU A 1 469 ? -7.309 23.094 -2.277 1 76.06 469 LEU A O 1
ATOM 3693 N N . SER A 1 470 ? -8.047 25.172 -2.496 1 70.69 470 SER A N 1
ATOM 3694 C CA . SER A 1 470 ? -7.289 25.594 -1.321 1 70.69 470 SER A CA 1
ATOM 3695 C C . SER A 1 470 ? -7.996 25.203 -0.032 1 70.69 470 SER A C 1
ATOM 3697 O O . SER A 1 470 ? -9.18 24.844 -0.051 1 70.69 470 SER A O 1
ATOM 3699 N N . GLY A 1 471 ? -7.242 25.141 1.075 1 76.38 471 GLY A N 1
ATOM 3700 C CA . GLY A 1 471 ? -7.824 24.812 2.369 1 76.38 471 GLY A CA 1
ATOM 3701 C C . GLY A 1 471 ? -9 25.719 2.729 1 76.38 471 GLY A C 1
ATOM 3702 O O . GLY A 1 471 ? -10.016 25.234 3.242 1 76.38 471 GLY A O 1
ATOM 3703 N N . GLY A 1 472 ? -8.867 27 2.48 1 80.56 472 GLY A N 1
ATOM 3704 C CA . GLY A 1 472 ? -9.938 27.938 2.75 1 80.56 472 GLY A CA 1
ATOM 3705 C C . GLY A 1 472 ? -11.172 27.703 1.899 1 80.56 472 GLY A C 1
ATOM 3706 O O . GLY A 1 472 ? -12.297 27.844 2.377 1 80.56 472 GLY A O 1
ATOM 3707 N N . GLN A 1 473 ? -10.906 27.391 0.676 1 82.88 473 GLN A N 1
ATOM 3708 C CA . GLN A 1 473 ? -12.023 27.094 -0.219 1 82.88 473 GLN A CA 1
ATOM 3709 C C . GLN A 1 473 ? -12.789 25.859 0.249 1 82.88 473 GLN A C 1
ATOM 3711 O O . GLN A 1 473 ? -14.023 25.859 0.267 1 82.88 473 GLN A O 1
ATOM 3716 N N . LYS A 1 474 ? -12.078 24.875 0.641 1 88.06 474 LYS A N 1
ATOM 3717 C CA . LYS A 1 474 ? -12.695 23.656 1.139 1 88.06 474 LYS A CA 1
ATOM 3718 C C . LYS A 1 474 ? -13.547 23.922 2.377 1 88.06 474 LYS A C 1
ATOM 3720 O O . LYS A 1 474 ? -14.664 23.422 2.496 1 88.06 474 LYS A O 1
ATOM 3725 N N . GLN A 1 475 ? -12.953 24.672 3.197 1 89.44 475 GLN A N 1
ATOM 3726 C CA . GLN A 1 475 ? -13.648 24.984 4.438 1 89.44 475 GLN A CA 1
ATOM 3727 C C . GLN A 1 475 ? -14.938 25.766 4.168 1 89.44 475 GLN A C 1
ATOM 3729 O O . GLN A 1 475 ? -15.953 25.531 4.824 1 89.44 475 GLN A O 1
ATOM 3734 N N . ARG A 1 476 ? -14.883 26.672 3.264 1 92.44 476 ARG A N 1
ATOM 3735 C CA . ARG A 1 476 ? -16.062 27.469 2.943 1 92.44 476 ARG A CA 1
ATOM 3736 C C . ARG A 1 476 ? -17.156 26.609 2.326 1 92.44 476 ARG A C 1
ATOM 3738 O O . ARG A 1 476 ? -18.344 26.844 2.553 1 92.44 476 ARG A O 1
ATOM 3745 N N . ILE A 1 477 ? -16.781 25.688 1.536 1 91.94 477 ILE A N 1
ATOM 3746 C CA . ILE A 1 477 ? -17.766 24.75 0.99 1 91.94 477 ILE A CA 1
ATOM 3747 C C . ILE A 1 477 ? -18.406 23.953 2.123 1 91.94 477 ILE A C 1
ATOM 3749 O O . ILE A 1 477 ? -19.609 23.734 2.121 1 91.94 477 ILE A O 1
ATOM 3753 N N . ASN A 1 478 ? -17.594 23.5 3.053 1 92.56 478 ASN A N 1
ATOM 3754 C CA . ASN A 1 478 ? -18.125 22.812 4.227 1 92.56 478 ASN A CA 1
ATOM 3755 C C . ASN A 1 478 ? -19.094 23.688 5.004 1 92.56 478 ASN A C 1
ATOM 3757 O O . ASN A 1 478 ? -20.109 23.203 5.5 1 92.56 478 ASN A O 1
ATOM 3761 N N . MET A 1 479 ? -18.688 24.906 5.125 1 94.19 479 MET A N 1
ATOM 3762 C CA . MET A 1 479 ? -19.578 25.844 5.809 1 94.19 479 MET A CA 1
ATOM 3763 C C . MET A 1 479 ? -20.891 26 5.047 1 94.19 479 MET A C 1
ATOM 3765 O O . MET A 1 479 ? -21.969 26 5.652 1 94.19 479 MET A O 1
ATOM 3769 N N . ALA A 1 480 ? -20.766 26.156 3.744 1 92.94 480 ALA A N 1
ATOM 3770 C CA . ALA A 1 480 ? -21.969 26.266 2.916 1 92.94 480 ALA A CA 1
ATOM 3771 C C . ALA A 1 480 ? -22.875 25.062 3.107 1 92.94 480 ALA A C 1
ATOM 3773 O O . ALA A 1 480 ? -24.109 25.188 3.111 1 92.94 480 ALA A O 1
ATOM 3774 N N . ARG A 1 481 ? -22.328 23.922 3.211 1 92.38 481 ARG A N 1
ATOM 3775 C CA . ARG A 1 481 ? -23.078 22.703 3.475 1 92.38 481 ARG A CA 1
ATOM 3776 C C . ARG A 1 481 ? -23.875 22.828 4.773 1 92.38 481 ARG A C 1
ATOM 3778 O O . ARG A 1 481 ? -25.047 22.453 4.828 1 92.38 481 ARG A O 1
ATOM 3785 N N . GLY A 1 482 ? -23.203 23.219 5.766 1 92.12 482 GLY A N 1
ATOM 3786 C CA . GLY A 1 482 ? -23.875 23.438 7.035 1 92.12 482 GLY A CA 1
ATOM 3787 C C . GLY A 1 482 ? -25 24.453 6.949 1 92.12 482 GLY A C 1
ATOM 3788 O O . GLY A 1 482 ? -26.078 24.25 7.508 1 92.12 482 GLY A O 1
ATOM 3789 N N . PHE A 1 483 ? -24.75 25.562 6.23 1 92.88 483 PHE A N 1
ATOM 3790 C CA . PHE A 1 483 ? -25.75 26.625 6.098 1 92.88 483 PHE A CA 1
ATOM 3791 C C . PHE A 1 483 ? -26.922 26.172 5.254 1 92.88 483 PHE A C 1
ATOM 3793 O O . PHE A 1 483 ? -28.062 26.609 5.469 1 92.88 483 PHE A O 1
ATOM 3800 N N . TYR A 1 484 ? -26.656 25.391 4.273 1 92.69 484 TYR A N 1
ATOM 3801 C CA . TYR A 1 484 ? -27.703 24.859 3.408 1 92.69 484 TYR A CA 1
ATOM 3802 C C . TYR A 1 484 ? -28.734 24.094 4.219 1 92.69 484 TYR A C 1
ATOM 3804 O O . TYR A 1 484 ? -29.938 24.188 3.947 1 92.69 484 TYR A O 1
ATOM 3812 N N . LYS A 1 485 ? -28.266 23.328 5.156 1 91 485 LYS A N 1
ATOM 3813 C CA . LYS A 1 485 ? -29.156 22.516 5.977 1 91 485 LYS A CA 1
ATOM 3814 C C . LYS A 1 485 ? -30.156 23.391 6.738 1 91 485 LYS A C 1
ATOM 3816 O O . LYS A 1 485 ? -31.281 22.969 6.988 1 91 485 LYS A O 1
ATOM 3821 N N . ASN A 1 486 ? -29.703 24.625 7.113 1 90.38 486 ASN A N 1
ATOM 3822 C CA . ASN A 1 486 ? -30.547 25.594 7.809 1 90.38 486 ASN A CA 1
ATOM 3823 C C . ASN A 1 486 ? -31.219 24.969 9.031 1 90.38 486 ASN A C 1
ATOM 3825 O O . ASN A 1 486 ? -32.438 25.078 9.211 1 90.38 486 ASN A O 1
ATOM 3829 N N . ALA A 1 487 ? -30.484 24.25 9.859 1 93.44 487 ALA A N 1
ATOM 3830 C CA . ALA A 1 487 ? -30.984 23.609 11.07 1 93.44 487 ALA A CA 1
ATOM 3831 C C . ALA A 1 487 ? -31.141 24.609 12.203 1 93.44 487 ALA A C 1
ATOM 3833 O O . ALA A 1 487 ? -30.5 25.672 12.188 1 93.44 487 ALA A O 1
ATOM 3834 N N . PRO A 1 488 ? -31.938 24.266 13.156 1 95.12 488 PRO A N 1
ATOM 3835 C CA . PRO A 1 488 ? -32.125 25.188 14.281 1 95.12 488 PRO A CA 1
ATOM 3836 C C . PRO A 1 488 ? -30.859 25.391 15.094 1 95.12 488 PRO A C 1
ATOM 3838 O O . PRO A 1 488 ? -30.672 26.453 15.711 1 95.12 488 PRO A O 1
ATOM 3841 N N . TYR A 1 489 ? -30.047 24.406 15.078 1 96.44 489 TYR A N 1
ATOM 3842 C CA . TYR A 1 489 ? -28.781 24.5 15.812 1 96.44 489 TYR A CA 1
ATOM 3843 C C . TYR A 1 489 ? -27.594 24.359 14.867 1 96.44 489 TYR A C 1
ATOM 3845 O O . TYR A 1 489 ? -27.609 23.516 13.977 1 96.44 489 TYR A O 1
ATOM 3853 N N . VAL A 1 490 ? -26.609 25.203 15.008 1 95.94 490 VAL A N 1
ATOM 3854 C CA . VAL A 1 490 ? -25.422 25.188 14.156 1 95.94 490 VAL A CA 1
ATOM 3855 C C . VAL A 1 490 ? -24.172 25.062 15.008 1 95.94 490 VAL A C 1
ATOM 3857 O O . VAL A 1 490 ? -23.969 25.828 15.953 1 95.94 490 VAL A O 1
ATOM 3860 N N . LEU A 1 491 ? -23.422 24.062 14.742 1 96.75 491 LEU A N 1
ATOM 3861 C CA . LEU A 1 491 ? -22.141 23.859 15.43 1 96.75 491 LEU A CA 1
ATOM 3862 C C . LEU A 1 491 ? -20.969 24.109 14.5 1 96.75 491 LEU A C 1
ATOM 3864 O O . LEU A 1 491 ? -20.766 23.359 13.531 1 96.75 491 LEU A O 1
ATOM 3868 N N . LEU A 1 492 ? -20.203 25.109 14.797 1 95.88 492 LEU A N 1
ATOM 3869 C CA . LEU A 1 492 ? -19 25.453 14.031 1 95.88 492 LEU A CA 1
ATOM 3870 C C . LEU A 1 492 ? -17.734 25.078 14.789 1 95.88 492 LEU A C 1
ATOM 3872 O O . LEU A 1 492 ? -17.344 25.766 15.742 1 95.88 492 LEU A O 1
ATOM 3876 N N . ASP A 1 493 ? -17.062 24.109 14.375 1 93.31 493 ASP A N 1
ATOM 3877 C CA . ASP A 1 493 ? -15.898 23.562 15.078 1 93.31 493 ASP A CA 1
ATOM 3878 C C . ASP A 1 493 ? -14.602 24.062 14.461 1 93.31 493 ASP A C 1
ATOM 3880 O O . ASP A 1 493 ? -14 23.391 13.625 1 93.31 493 ASP A O 1
ATOM 3884 N N . ASP A 1 494 ? -14.141 25.172 14.898 1 89.69 494 ASP A N 1
ATOM 3885 C CA . ASP A 1 494 ? -12.891 25.828 14.5 1 89.69 494 ASP A CA 1
ATOM 3886 C C . ASP A 1 494 ? -12.797 25.922 12.977 1 89.69 494 ASP A C 1
ATOM 3888 O O . ASP A 1 494 ? -11.734 25.672 12.398 1 89.69 494 ASP A O 1
ATOM 3892 N N . CYS A 1 495 ? -13.82 26.234 12.391 1 88.5 495 CYS A N 1
ATOM 3893 C CA . CYS A 1 495 ? -13.898 26.219 10.938 1 88.5 495 CYS A CA 1
ATOM 3894 C C . CYS A 1 495 ? -13.391 27.531 10.344 1 88.5 495 CYS A C 1
ATOM 3896 O O . CYS A 1 495 ? -13.234 27.641 9.125 1 88.5 495 CYS A O 1
ATOM 3898 N N . PHE A 1 496 ? -13.031 28.531 11.188 1 87.44 496 PHE A N 1
ATOM 3899 C CA . PHE A 1 496 ? -12.562 29.812 10.695 1 87.44 496 PHE A CA 1
ATOM 3900 C C . PHE A 1 496 ? -11.039 29.859 10.641 1 87.44 496 PHE A C 1
ATOM 3902 O O . PHE A 1 496 ? -10.461 30.828 10.141 1 87.44 496 PHE A O 1
ATOM 3909 N N . SER A 1 497 ? -10.445 28.859 11.086 1 74.75 497 SER A N 1
ATOM 3910 C CA . SER A 1 497 ? -9 28.859 11.297 1 74.75 497 SER A CA 1
ATOM 3911 C C . SER A 1 497 ? -8.25 29.062 9.984 1 74.75 497 SER A C 1
ATOM 3913 O O . SER A 1 497 ? -7.203 29.703 9.953 1 74.75 497 SER A O 1
ATOM 3915 N N . ALA A 1 498 ? -8.719 28.547 8.875 1 68.44 498 ALA A N 1
ATOM 3916 C CA . ALA A 1 498 ? -7.996 28.578 7.609 1 68.44 498 ALA A CA 1
ATOM 3917 C C . ALA A 1 498 ? -8.492 29.719 6.727 1 68.44 498 ALA A C 1
ATOM 3919 O O . ALA A 1 498 ? -8.062 29.859 5.574 1 68.44 498 ALA A O 1
ATOM 3920 N N . LEU A 1 499 ? -9.297 30.609 7.301 1 79 499 LEU A N 1
ATOM 3921 C CA . LEU A 1 499 ? -9.906 31.656 6.492 1 79 499 LEU A CA 1
ATOM 3922 C C . LEU A 1 499 ? -9.203 33 6.719 1 79 499 LEU A C 1
ATOM 3924 O O . LEU A 1 499 ? -8.641 33.219 7.789 1 79 499 LEU A O 1
ATOM 3928 N N . ASP A 1 500 ? -9.211 33.781 5.691 1 72.44 500 ASP A N 1
ATOM 3929 C CA . ASP A 1 500 ? -8.68 35.156 5.816 1 72.44 500 ASP A CA 1
ATOM 3930 C C . ASP A 1 500 ? -9.664 36.031 6.555 1 72.44 500 ASP A C 1
ATOM 3932 O O . ASP A 1 500 ? -10.852 35.719 6.656 1 72.44 500 ASP A O 1
ATOM 3936 N N . ALA A 1 501 ? -9.156 37.156 7.02 1 72.56 501 ALA A N 1
ATOM 3937 C CA . ALA A 1 501 ? -9.898 38.062 7.895 1 72.56 501 ALA A CA 1
ATOM 3938 C C . ALA A 1 501 ? -11.133 38.594 7.188 1 72.56 501 ALA A C 1
ATOM 3940 O O . ALA A 1 501 ? -12.195 38.75 7.801 1 72.56 501 ALA A O 1
ATOM 3941 N N . VAL A 1 502 ? -11 38.906 5.91 1 75.06 502 VAL A N 1
ATOM 3942 C CA . VAL A 1 502 ? -12.109 39.5 5.152 1 75.06 502 VAL A CA 1
ATOM 3943 C C . VAL A 1 502 ? -13.242 38.469 5.043 1 75.06 502 VAL A C 1
ATOM 3945 O O . VAL A 1 502 ? -14.414 38.812 5.254 1 75.06 502 VAL A O 1
ATOM 3948 N N . THR 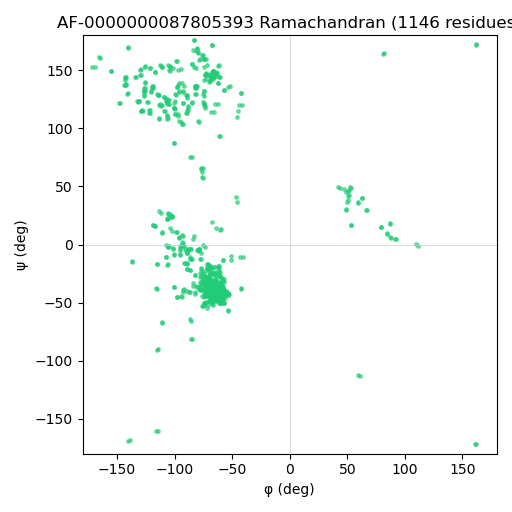A 1 503 ? -12.93 37.344 4.727 1 83.81 503 THR A N 1
ATOM 3949 C CA . THR A 1 503 ? -13.906 36.25 4.605 1 83.81 503 THR A CA 1
ATOM 3950 C C . THR A 1 503 ? -14.578 35.969 5.945 1 83.81 503 THR A C 1
ATOM 3952 O O . THR A 1 503 ? -15.789 35.781 6.008 1 83.81 503 THR A O 1
ATOM 3955 N N . VAL A 1 504 ? -13.758 35.969 6.988 1 86.94 504 VAL A N 1
ATOM 3956 C CA . VAL A 1 504 ? -14.281 35.75 8.328 1 86.94 504 VAL A CA 1
ATOM 3957 C C . VAL A 1 504 ? -15.328 36.812 8.664 1 86.94 504 VAL A C 1
ATOM 3959 O O . VAL A 1 504 ? -16.422 36.469 9.141 1 86.94 504 VAL A O 1
ATOM 3962 N N . THR A 1 505 ? -14.969 38.031 8.383 1 83.38 505 THR A N 1
ATOM 3963 C CA . THR A 1 505 ? -15.875 39.156 8.688 1 83.38 505 THR A CA 1
ATOM 3964 C C . THR A 1 505 ? -17.172 39 7.898 1 83.38 505 THR A C 1
ATOM 3966 O O . THR A 1 505 ? -18.266 39.219 8.438 1 83.38 505 THR A O 1
ATOM 3969 N N . THR A 1 506 ? -17.109 38.688 6.676 1 86.44 506 THR A N 1
ATOM 3970 C CA . THR A 1 506 ? -18.281 38.531 5.816 1 86.44 506 THR A CA 1
ATOM 3971 C C . THR A 1 506 ? -19.203 37.438 6.355 1 86.44 506 THR A C 1
ATOM 3973 O O . THR A 1 506 ? -20.406 37.625 6.445 1 86.44 506 THR A O 1
ATOM 3976 N N . ILE A 1 507 ? -18.641 36.375 6.684 1 91.62 507 ILE A N 1
ATOM 3977 C CA . ILE A 1 507 ? -19.422 35.219 7.164 1 91.62 507 ILE A CA 1
ATOM 3978 C C . ILE A 1 507 ? -20.016 35.562 8.531 1 91.62 507 ILE A C 1
ATOM 3980 O O . ILE A 1 507 ? -21.188 35.25 8.789 1 91.62 507 ILE A O 1
ATOM 3984 N N . LEU A 1 508 ? -19.203 36.188 9.352 1 89.94 508 LEU A N 1
ATOM 3985 C CA . LEU A 1 508 ? -19.688 36.531 10.688 1 89.94 508 LEU A CA 1
ATOM 3986 C C . LEU A 1 508 ? -20.859 37.5 10.602 1 89.94 508 LEU A C 1
ATOM 3988 O O . LEU A 1 508 ? -21.781 37.438 11.422 1 89.94 508 LEU A O 1
ATOM 3992 N N . ASN A 1 509 ? -20.797 38.406 9.664 1 87.06 509 ASN A N 1
ATOM 3993 C CA . ASN A 1 509 ? -21.875 39.375 9.477 1 87.06 509 ASN A CA 1
ATOM 3994 C C . ASN A 1 509 ? -23.172 38.656 9.086 1 87.06 509 ASN A C 1
ATOM 3996 O O . ASN A 1 509 ? -24.266 39.125 9.453 1 87.06 509 ASN A O 1
ATOM 4000 N N . SER A 1 510 ? -23.047 37.625 8.422 1 86.69 510 SER A N 1
ATOM 4001 C CA . SER A 1 510 ? -24.219 36.875 8.016 1 86.69 510 SER A CA 1
ATOM 4002 C C . SER A 1 510 ? -24.781 36.031 9.18 1 86.69 510 SER A C 1
ATOM 4004 O O . SER A 1 510 ? -25.953 35.688 9.188 1 86.69 510 SER A O 1
ATOM 4006 N N . LEU A 1 511 ? -23.984 35.688 10.125 1 87.19 511 LEU A N 1
ATOM 4007 C CA . LEU A 1 511 ? -24.359 34.844 11.234 1 87.19 511 LEU A CA 1
ATOM 4008 C C . LEU A 1 511 ? -24.844 35.656 12.422 1 87.19 511 LEU A C 1
ATOM 4010 O O . LEU A 1 511 ? -25.688 35.219 13.203 1 87.19 511 LEU A O 1
ATOM 4014 N N . HIS A 1 512 ? -24.266 36.75 12.688 1 77.25 512 HIS A N 1
ATOM 4015 C CA . HIS A 1 512 ? -24.484 37.562 13.883 1 77.25 512 HIS A CA 1
ATOM 4016 C C . HIS A 1 512 ? -25.938 38.031 13.969 1 77.25 512 HIS A C 1
ATOM 4018 O O . HIS A 1 512 ? -26.484 38.156 15.07 1 77.25 512 HIS A O 1
ATOM 4024 N N . ASN A 1 513 ? -26.641 38.156 12.883 1 72.94 513 ASN A N 1
ATOM 4025 C CA . ASN A 1 513 ? -27.969 38.75 12.977 1 72.94 513 ASN A CA 1
ATOM 4026 C C . ASN A 1 513 ? -29.062 37.688 12.82 1 72.94 513 ASN A C 1
ATOM 4028 O O . ASN A 1 513 ? -30.234 38 12.695 1 72.94 513 ASN A O 1
ATOM 4032 N N . VAL A 1 514 ? -28.625 36.5 13.086 1 79.06 514 VAL A N 1
ATOM 4033 C CA . VAL A 1 514 ? -29.594 35.406 12.914 1 79.06 514 VAL A CA 1
ATOM 4034 C C . VAL A 1 514 ? -30.172 35.031 14.266 1 79.06 514 VAL A C 1
ATOM 4036 O O . VAL A 1 514 ? -29.438 34.625 15.172 1 79.06 514 VAL A O 1
ATOM 4039 N N . LYS A 1 515 ? -31.484 35.219 14.453 1 85.12 515 LYS A N 1
ATOM 4040 C CA . LYS A 1 515 ? -32.125 34.906 15.727 1 85.12 515 LYS A CA 1
ATOM 4041 C C . LYS A 1 515 ? -32.938 33.625 15.633 1 85.12 515 LYS A C 1
ATOM 4043 O O . LYS A 1 515 ? -33.406 33.094 16.656 1 85.12 515 LYS A O 1
ATOM 4048 N N . ASP A 1 516 ? -32.938 33.094 14.484 1 91.06 516 ASP A N 1
ATOM 4049 C CA . ASP A 1 516 ? -33.75 31.906 14.273 1 91.06 516 ASP A CA 1
ATOM 4050 C C . ASP A 1 516 ? -32.906 30.641 14.422 1 91.06 516 ASP A C 1
ATOM 4052 O O . ASP A 1 516 ? -33.438 29.531 14.266 1 91.06 516 ASP A O 1
ATOM 4056 N N . GLN A 1 517 ? -31.75 30.734 14.789 1 94.81 517 GLN A N 1
ATOM 4057 C CA . GLN A 1 517 ? -30.844 29.609 15.016 1 94.81 517 GLN A CA 1
ATOM 4058 C C . GLN A 1 517 ? -29.938 29.859 16.219 1 94.81 517 GLN A C 1
ATOM 4060 O O . GLN A 1 517 ? -29.609 31 16.531 1 94.81 517 GLN A O 1
ATOM 4065 N N . THR A 1 518 ? -29.625 28.859 16.969 1 96.38 518 THR A N 1
ATOM 4066 C CA . THR A 1 518 ? -28.609 28.906 18 1 96.38 518 THR A CA 1
ATOM 4067 C C . THR A 1 518 ? -27.25 28.453 17.438 1 96.38 518 THR A C 1
ATOM 4069 O O . THR A 1 518 ? -27.141 27.344 16.922 1 96.38 518 THR A O 1
ATOM 4072 N N . ILE A 1 519 ? -26.266 29.266 17.516 1 96.38 519 ILE A N 1
ATOM 4073 C CA . ILE A 1 519 ? -24.969 28.984 16.906 1 96.38 519 ILE A CA 1
ATOM 4074 C C . ILE A 1 519 ? -23.922 28.797 18 1 96.38 519 ILE A C 1
ATOM 4076 O O . ILE A 1 519 ? -23.766 29.672 18.875 1 96.38 519 ILE A O 1
ATOM 4080 N N . LEU A 1 520 ? -23.297 27.672 18.062 1 96.75 520 LEU A N 1
ATOM 4081 C CA . LEU A 1 520 ? -22.141 27.422 18.891 1 96.75 520 LEU A CA 1
ATOM 4082 C C . LEU A 1 520 ? -20.859 27.391 18.062 1 96.75 520 LEU A C 1
ATOM 4084 O O . LEU A 1 520 ? -20.75 26.594 17.125 1 96.75 520 LEU A O 1
ATOM 4088 N N . CYS A 1 521 ? -19.922 28.188 18.406 1 95.75 521 CYS A N 1
ATOM 4089 C CA . CYS A 1 521 ? -18.734 28.344 17.578 1 95.75 521 CYS A CA 1
ATOM 4090 C C . CYS A 1 521 ? -17.469 28.188 18.406 1 95.75 521 CYS A C 1
ATOM 4092 O O . CYS A 1 521 ? -17.219 28.969 19.344 1 95.75 521 CYS A O 1
ATOM 4094 N N . ILE A 1 522 ? -16.75 27.172 18.109 1 93.94 522 ILE A N 1
ATOM 4095 C CA . ILE A 1 522 ? -15.414 27.031 18.656 1 93.94 522 ILE A CA 1
ATOM 4096 C C . ILE A 1 522 ? -14.414 27.797 17.797 1 93.94 522 ILE A C 1
ATOM 4098 O O . ILE A 1 522 ? -14.328 27.562 16.594 1 93.94 522 ILE A O 1
ATOM 4102 N N . SER A 1 523 ? -13.711 28.703 18.312 1 88.75 523 SER A N 1
ATOM 4103 C CA . SER A 1 523 ? -12.703 29.438 17.547 1 88.75 523 SER A CA 1
ATOM 4104 C C . SER A 1 523 ? -11.617 30 18.453 1 88.75 523 SER A C 1
ATOM 4106 O O . SER A 1 523 ? -11.898 30.375 19.594 1 88.75 523 SER A O 1
ATOM 4108 N N . GLN A 1 524 ? -10.555 30.078 17.938 1 74.25 524 GLN A N 1
ATOM 4109 C CA . GLN A 1 524 ? -9.461 30.734 18.656 1 74.25 524 GLN A CA 1
ATOM 4110 C C . GLN A 1 524 ? -9.25 32.156 18.141 1 74.25 524 GLN A C 1
ATOM 4112 O O . GLN A 1 524 ? -8.461 32.906 18.703 1 74.25 524 GLN A O 1
ATOM 4117 N N . ARG A 1 525 ? -9.969 32.438 17.203 1 75.75 525 ARG A N 1
ATOM 4118 C CA . ARG A 1 525 ? -9.852 33.781 16.625 1 75.75 525 ARG A CA 1
ATOM 4119 C C . ARG A 1 525 ? -10.641 34.812 17.438 1 75.75 525 ARG A C 1
ATOM 4121 O O . ARG A 1 525 ? -11.836 34.625 17.672 1 75.75 525 ARG A O 1
ATOM 4128 N N . LEU A 1 526 ? -9.992 35.844 17.75 1 73.38 526 LEU A N 1
ATOM 4129 C CA . LEU A 1 526 ? -10.578 36.875 18.609 1 73.38 526 LEU A CA 1
ATOM 4130 C C . LEU A 1 526 ? -11.75 37.562 17.906 1 73.38 526 LEU A C 1
ATOM 4132 O O . LEU A 1 526 ? -12.758 37.875 18.547 1 73.38 526 LEU A O 1
ATOM 4136 N N . GLU A 1 527 ? -11.602 37.812 16.625 1 76.81 527 GLU A N 1
ATOM 4137 C CA . GLU A 1 527 ? -12.633 38.5 15.875 1 76.81 527 GLU A CA 1
ATOM 4138 C C . GLU A 1 527 ? -13.953 37.75 15.914 1 76.81 527 GLU A C 1
ATOM 4140 O O . GLU A 1 527 ? -15.031 38.344 15.852 1 76.81 527 GLU A O 1
ATOM 4145 N N . VAL A 1 528 ? -13.93 36.469 16.031 1 85.75 528 VAL A N 1
ATOM 4146 C CA . VAL A 1 528 ? -15.109 35.625 16.047 1 85.75 528 VAL A CA 1
ATOM 4147 C C . VAL A 1 528 ? -15.719 35.594 17.453 1 85.75 528 VAL A C 1
ATOM 4149 O O . VAL A 1 528 ? -16.938 35.781 17.609 1 85.75 528 VAL A O 1
ATOM 4152 N N . VAL A 1 529 ? -14.914 35.531 18.375 1 83.88 529 VAL A N 1
ATOM 4153 C CA . VAL A 1 529 ? -15.344 35.344 19.766 1 83.88 529 VAL A CA 1
ATOM 4154 C C . VAL A 1 529 ? -15.914 36.656 20.281 1 83.88 529 VAL A C 1
ATOM 4156 O O . VAL A 1 529 ? -16.859 36.656 21.094 1 83.88 529 VAL A O 1
ATOM 4159 N N . GLU A 1 530 ? -15.367 37.75 19.812 1 86.69 530 GLU A N 1
ATOM 4160 C CA . GLU A 1 530 ? -15.805 39.094 20.266 1 86.69 530 GLU A CA 1
ATOM 4161 C C . GLU A 1 530 ? -17.25 39.344 19.859 1 86.69 530 GLU A C 1
ATOM 4163 O O . GLU A 1 530 ? -17.953 40.125 20.531 1 86.69 530 GLU A O 1
ATOM 4168 N N . LYS A 1 531 ? -17.75 38.719 18.875 1 86.94 531 LYS A N 1
ATOM 4169 C CA . LYS A 1 531 ? -19.094 38.969 18.359 1 86.94 531 LYS A CA 1
ATOM 4170 C C . LYS A 1 531 ? -20.109 38.062 19.047 1 86.94 531 LYS A C 1
ATOM 4172 O O . LYS A 1 531 ? -21.312 38.219 18.844 1 86.94 531 LYS A O 1
ATOM 4177 N N . ALA A 1 532 ? -19.703 37.219 19.844 1 92.62 532 ALA A N 1
ATOM 4178 C CA . ALA A 1 532 ? -20.594 36.25 20.5 1 92.62 532 ALA A CA 1
ATOM 4179 C C . ALA A 1 532 ? -21.422 36.938 21.578 1 92.62 532 ALA A C 1
ATOM 4181 O O . ALA A 1 532 ? -20.969 37.875 22.234 1 92.62 532 ALA A O 1
ATOM 4182 N N . ASP A 1 533 ? -22.656 36.469 21.734 1 92.94 533 ASP A N 1
ATOM 4183 C CA . ASP A 1 533 ? -23.531 36.969 22.781 1 92.94 533 ASP A CA 1
ATOM 4184 C C . ASP A 1 533 ? -23.047 36.5 24.156 1 92.94 533 ASP A C 1
ATOM 4186 O O . ASP A 1 533 ? -23.25 37.188 25.156 1 92.94 533 ASP A O 1
ATOM 4190 N N . LYS A 1 534 ? -22.547 35.375 24.188 1 94.62 534 LYS A N 1
ATOM 4191 C CA . LYS A 1 534 ? -22 34.75 25.391 1 94.62 534 LYS A CA 1
ATOM 4192 C C . LYS A 1 534 ? -20.766 33.906 25.047 1 94.62 534 LYS A C 1
ATOM 4194 O O . LYS A 1 534 ? -20.719 33.25 24.016 1 94.62 534 LYS A O 1
ATOM 4199 N N . ILE A 1 535 ? -19.766 34.031 25.891 1 95.75 535 ILE A N 1
ATOM 4200 C CA . ILE A 1 535 ? -18.516 33.312 25.672 1 95.75 535 ILE A CA 1
ATOM 4201 C C . ILE A 1 535 ? -18.312 32.312 26.812 1 95.75 535 ILE A C 1
ATOM 4203 O O . ILE A 1 535 ? -18.484 32.656 27.984 1 95.75 535 ILE A O 1
ATOM 4207 N N . LEU A 1 536 ? -18.047 31.141 26.469 1 96.06 536 LEU A N 1
ATOM 4208 C CA . LEU A 1 536 ? -17.703 30.094 27.422 1 96.06 536 LEU A CA 1
ATOM 4209 C C . LEU A 1 536 ? -16.219 29.766 27.359 1 96.06 536 LEU A C 1
ATOM 4211 O O . LEU A 1 536 ? -15.711 29.359 26.312 1 96.06 536 LEU A O 1
ATOM 4215 N N . VAL A 1 537 ? -15.531 29.906 28.469 1 94.88 537 VAL A N 1
ATOM 4216 C CA . VAL A 1 537 ? -14.102 29.641 28.516 1 94.88 537 VAL A CA 1
ATOM 4217 C C . VAL A 1 537 ? -13.859 28.266 29.125 1 94.88 537 VAL A C 1
ATOM 4219 O O . VAL A 1 537 ? -14.219 28.016 30.281 1 94.88 537 VAL A O 1
ATOM 4222 N N . PHE A 1 538 ? -13.281 27.438 28.312 1 92.69 538 PHE A N 1
ATOM 4223 C CA . PHE A 1 538 ? -13.023 26.062 28.703 1 92.69 538 PHE A CA 1
ATOM 4224 C C . PHE A 1 538 ? -11.594 25.891 29.203 1 92.69 538 PHE A C 1
ATOM 4226 O O . PHE A 1 538 ? -10.664 26.484 28.656 1 92.69 538 PHE A O 1
ATOM 4233 N N . ASP A 1 539 ? -11.438 25.172 30.25 1 90.56 539 ASP A N 1
ATOM 4234 C CA . ASP A 1 539 ? -10.133 24.797 30.781 1 90.56 539 ASP A CA 1
ATOM 4235 C C . ASP A 1 539 ? -10.18 23.422 31.438 1 90.56 539 ASP A C 1
ATOM 4237 O O . ASP A 1 539 ? -10.953 23.188 32.375 1 90.56 539 ASP A O 1
ATOM 4241 N N . GLU A 1 540 ? -9.375 22.531 30.953 1 88.38 540 GLU A N 1
ATOM 4242 C CA . GLU A 1 540 ? -9.219 21.188 31.5 1 88.38 540 GLU A CA 1
ATOM 4243 C C . GLU A 1 540 ? -10.57 20.516 31.688 1 88.38 540 GLU A C 1
ATOM 4245 O O . GLU A 1 540 ? -10.859 19.984 32.781 1 88.38 540 GLU A O 1
ATOM 4250 N N . GLY A 1 541 ? -11.461 20.734 30.781 1 91.69 541 GLY A N 1
ATOM 4251 C CA . GLY A 1 541 ? -12.727 20 30.766 1 91.69 541 GLY A CA 1
ATOM 4252 C C . GLY A 1 541 ? -13.828 20.703 31.531 1 91.69 541 GLY A C 1
ATOM 4253 O O . GLY A 1 541 ? -14.922 20.156 31.703 1 91.69 541 GLY A O 1
ATOM 4254 N N . ARG A 1 542 ? -13.531 21.922 32.031 1 94.38 542 ARG A N 1
ATOM 4255 C CA . ARG A 1 542 ? -14.516 22.688 32.812 1 94.38 542 ARG A CA 1
ATOM 4256 C C . ARG A 1 542 ? -14.711 24.078 32.219 1 94.38 542 ARG A C 1
ATOM 4258 O O . ARG A 1 542 ? -13.836 24.578 31.484 1 94.38 542 ARG A O 1
ATOM 4265 N N . ILE A 1 543 ? -15.883 24.578 32.469 1 95.69 543 ILE A N 1
ATOM 4266 C CA . ILE A 1 543 ? -16.094 25.984 32.125 1 95.69 543 ILE A CA 1
ATOM 4267 C C . ILE A 1 543 ? -15.68 26.859 33.312 1 95.69 543 ILE A C 1
ATOM 4269 O O . ILE A 1 543 ? -16.297 26.812 34.375 1 95.69 543 ILE A O 1
ATOM 4273 N N . VAL A 1 544 ? -14.734 27.703 33.125 1 94.19 544 VAL A N 1
ATOM 4274 C CA . VAL A 1 544 ? -14.148 28.453 34.219 1 94.19 544 VAL A CA 1
ATOM 4275 C C . VAL A 1 544 ? -14.711 29.859 34.25 1 94.19 544 VAL A C 1
ATOM 4277 O O . VAL A 1 544 ? -14.703 30.531 35.281 1 94.19 544 VAL A O 1
ATOM 4280 N N . GLU A 1 545 ? -14.938 30.375 33.062 1 94.62 545 GLU A N 1
ATOM 4281 C CA . GLU A 1 545 ? -15.523 31.703 32.938 1 94.62 545 GLU A CA 1
ATOM 4282 C C . GLU A 1 545 ? -16.656 31.719 31.906 1 94.62 545 GLU A C 1
ATOM 4284 O O . GLU A 1 545 ? -16.609 30.953 30.938 1 94.62 545 GLU A O 1
ATOM 4289 N N . GLU A 1 546 ? -17.703 32.5 32.156 1 95.44 546 GLU A N 1
ATOM 4290 C CA . GLU A 1 546 ? -18.766 32.719 31.172 1 95.44 546 GLU A CA 1
ATOM 4291 C C . GLU A 1 546 ? -19.266 34.156 31.219 1 95.44 546 GLU A C 1
ATOM 4293 O O . GLU A 1 546 ? -19.359 34.75 32.281 1 95.44 546 GLU A O 1
ATOM 4298 N N . GLY A 1 547 ? -19.469 34.688 30.094 1 94.56 547 GLY A N 1
ATOM 4299 C CA . GLY A 1 547 ? -19.953 36.062 30 1 94.56 547 GLY A CA 1
ATOM 4300 C C . GLY A 1 547 ? -19.719 36.688 28.641 1 94.56 547 GLY A C 1
ATOM 4301 O O . GLY A 1 547 ? -19.453 35.969 27.656 1 94.56 547 GLY A O 1
ATOM 4302 N N . THR A 1 548 ? -19.969 37.938 28.516 1 93.81 548 THR A N 1
ATOM 4303 C CA . THR A 1 548 ? -19.719 38.688 27.266 1 93.81 548 THR A CA 1
ATOM 4304 C C . THR A 1 548 ? -18.25 39.062 27.156 1 93.81 548 THR A C 1
ATOM 4306 O O . THR A 1 548 ? -17.5 38.938 28.125 1 93.81 548 THR A O 1
ATOM 4309 N N . HIS A 1 549 ? -17.953 39.5 25.984 1 91.5 549 HIS A N 1
ATOM 4310 C CA . HIS A 1 549 ? -16.562 39.906 25.734 1 91.5 549 HIS A CA 1
ATOM 4311 C C . HIS A 1 549 ? -16.125 40.969 26.719 1 91.5 549 HIS A C 1
ATOM 4313 O O . HIS A 1 549 ? -15.078 40.875 27.359 1 91.5 549 HIS A O 1
ATOM 4319 N N . GLU A 1 550 ? -16.984 41.969 26.922 1 90.56 550 GLU A N 1
ATOM 4320 C CA . GLU A 1 550 ? -16.672 43.094 27.781 1 90.56 550 GLU A CA 1
ATOM 4321 C C . GLU A 1 550 ? -16.578 42.688 29.25 1 90.56 550 GLU A C 1
ATOM 4323 O O . GLU A 1 550 ? -15.672 43.094 29.969 1 90.56 550 GLU A O 1
ATOM 4328 N N . GLU A 1 551 ? -17.438 41.812 29.609 1 93.19 551 GLU A N 1
ATOM 4329 C CA . GLU A 1 551 ? -17.469 41.344 31 1 93.19 551 GLU A CA 1
ATOM 4330 C C . GLU A 1 551 ? -16.234 40.5 31.312 1 93.19 551 GLU A C 1
ATOM 4332 O O . GLU A 1 551 ? -15.633 40.656 32.375 1 93.19 551 GLU A O 1
ATOM 4337 N N . LEU A 1 552 ? -15.875 39.719 30.406 1 92 552 LEU A N 1
ATOM 4338 C CA . LEU A 1 552 ? -14.781 38.781 30.641 1 92 552 LEU A CA 1
ATOM 4339 C C . LEU A 1 552 ? -13.438 39.531 30.609 1 92 552 LEU A C 1
ATOM 4341 O O . LEU A 1 552 ? -12.492 39.125 31.297 1 92 552 LEU A O 1
ATOM 4345 N N . LEU A 1 553 ? -13.391 40.5 29.797 1 88.81 553 LEU A N 1
ATOM 4346 C CA . LEU A 1 553 ? -12.164 41.312 29.75 1 88.81 553 LEU A CA 1
ATOM 4347 C C . LEU A 1 553 ? -11.969 42.062 31.062 1 88.81 553 LEU A C 1
ATOM 4349 O O . LEU A 1 553 ? -10.836 42.312 31.484 1 88.81 553 LEU A O 1
ATOM 4353 N N . GLY A 1 554 ? -13.055 42.438 31.594 1 87.12 554 GLY A N 1
ATOM 4354 C CA . GLY A 1 554 ? -13.008 43.156 32.844 1 87.12 554 GLY A CA 1
ATOM 4355 C C . GLY A 1 554 ? -12.625 42.281 34.031 1 87.12 554 GLY A C 1
ATOM 4356 O O . GLY A 1 554 ? -12.094 42.75 35.031 1 87.12 554 GLY A O 1
ATOM 4357 N N . ASN A 1 555 ? -12.773 41.031 33.719 1 84 555 ASN A N 1
ATOM 4358 C CA . ASN A 1 555 ? -12.445 40.062 34.75 1 84 555 ASN A CA 1
ATOM 4359 C C . ASN A 1 555 ? -10.992 39.594 34.656 1 84 555 ASN A C 1
ATOM 4361 O O . ASN A 1 555 ? -10.414 39.594 33.562 1 84 555 ASN A O 1
ATOM 4365 N N . ASN A 1 556 ? -10.195 39.562 35.719 1 81.81 556 ASN A N 1
ATOM 4366 C CA . ASN A 1 556 ? -8.82 39.094 35.688 1 81.81 556 ASN A CA 1
ATOM 4367 C C . ASN A 1 556 ? -8.742 37.562 35.625 1 81.81 556 ASN A C 1
ATOM 4369 O O . ASN A 1 556 ? -8.109 36.938 36.469 1 81.81 556 ASN A O 1
ATOM 4373 N N . GLY A 1 557 ? -9.391 37.062 34.531 1 87.19 557 GLY A N 1
ATOM 4374 C CA . GLY A 1 557 ? -9.406 35.594 34.469 1 87.19 557 GLY A CA 1
ATOM 4375 C C . GLY A 1 557 ? -8.641 35.062 33.25 1 87.19 557 GLY A C 1
ATOM 4376 O O . GLY A 1 557 ? -7.738 35.719 32.75 1 87.19 557 GLY A O 1
ATOM 4377 N N . LEU A 1 558 ? -8.945 33.812 32.906 1 86.12 558 LEU A N 1
ATOM 4378 C CA . LEU A 1 558 ? -8.242 33.125 31.828 1 86.12 558 LEU A CA 1
ATOM 4379 C C . LEU A 1 558 ? -8.508 33.781 30.484 1 86.12 558 LEU A C 1
ATOM 4381 O O . LEU A 1 558 ? -7.621 33.844 29.625 1 86.12 558 LEU A O 1
ATOM 4385 N N . TYR A 1 559 ? -9.633 34.281 30.297 1 89.38 559 TYR A N 1
ATOM 4386 C CA . TYR A 1 559 ? -10.008 34.906 29.047 1 89.38 559 TYR A CA 1
ATOM 4387 C C . TYR A 1 559 ? -9.109 36.125 28.766 1 89.38 559 TYR A C 1
ATOM 4389 O O . TYR A 1 559 ? -8.633 36.312 27.641 1 89.38 559 TYR A O 1
ATOM 4397 N N . ARG A 1 560 ? -9 36.906 29.734 1 85.12 560 ARG A N 1
ATOM 4398 C CA . ARG A 1 560 ? -8.148 38.094 29.609 1 85.12 560 ARG A CA 1
ATOM 4399 C C . ARG A 1 560 ? -6.719 37.719 29.266 1 85.12 560 ARG A C 1
ATOM 4401 O O . ARG A 1 560 ? -6.082 38.344 28.422 1 85.12 560 ARG A O 1
ATOM 4408 N N . THR A 1 561 ? -6.305 36.719 29.906 1 78.44 561 THR A N 1
ATOM 4409 C CA . THR A 1 561 ? -4.949 36.25 29.656 1 78.44 561 THR A CA 1
ATOM 4410 C C . THR A 1 561 ? -4.793 35.781 28.203 1 78.44 561 THR A C 1
ATOM 4412 O O . THR A 1 561 ? -3.791 36.094 27.562 1 78.44 561 THR A O 1
ATOM 4415 N N . LEU A 1 562 ? -5.773 35.062 27.781 1 76.06 562 LEU A N 1
ATOM 4416 C CA . LEU A 1 562 ? -5.738 34.562 26.406 1 76.06 562 LEU A CA 1
ATOM 4417 C C . LEU A 1 562 ? -5.828 35.719 25.422 1 76.06 562 LEU A C 1
ATOM 4419 O O . LEU A 1 562 ? -5.148 35.719 24.391 1 76.06 562 LEU A O 1
ATOM 4423 N N . TYR A 1 563 ? -6.621 36.688 25.781 1 75.25 563 TYR A N 1
ATOM 4424 C CA . TYR A 1 563 ? -6.84 37.844 24.938 1 75.25 563 TYR A CA 1
ATOM 4425 C C . TYR A 1 563 ? -5.578 38.688 24.859 1 75.25 563 TYR A C 1
ATOM 4427 O O . TYR A 1 563 ? -5.191 39.156 23.766 1 75.25 563 TYR A O 1
ATOM 4435 N N . GLU A 1 564 ? -4.996 38.969 26.016 1 68 564 GLU A N 1
ATOM 4436 C CA . GLU A 1 564 ? -3.787 39.781 26.078 1 68 564 GLU A CA 1
ATOM 4437 C C . GLU A 1 564 ? -2.621 39.094 25.375 1 68 564 GLU A C 1
ATOM 4439 O O . GLU A 1 564 ? -1.791 39.75 24.75 1 68 564 GLU A O 1
ATOM 4444 N N . ALA A 1 565 ? -2.641 37.875 25.656 1 60.97 565 ALA A N 1
ATOM 4445 C CA . ALA A 1 565 ? -1.585 37.125 24.984 1 60.97 565 ALA A CA 1
ATOM 4446 C C . ALA A 1 565 ? -1.683 37.281 23.469 1 60.97 565 ALA A C 1
ATOM 4448 O O . ALA A 1 565 ? -0.663 37.312 22.781 1 60.97 565 ALA A O 1
ATOM 4449 N N . GLN A 1 566 ? -2.861 37.312 23.109 1 59.34 566 GLN A N 1
ATOM 4450 C CA . GLN A 1 566 ? -3.072 37.469 21.672 1 59.34 566 GLN A CA 1
ATOM 4451 C C . GLN A 1 566 ? -2.873 38.906 21.219 1 59.34 566 GLN A C 1
ATOM 4453 O O . GLN A 1 566 ? -2.344 39.125 20.125 1 59.34 566 GLN A O 1
ATOM 4458 N N . ASN A 1 567 ? -3.416 39.969 22.25 1 51.91 567 ASN A N 1
ATOM 4459 C CA . ASN A 1 567 ? -3.295 41.375 21.906 1 51.91 567 ASN A CA 1
ATOM 4460 C C . ASN A 1 567 ? -1.941 41.938 22.312 1 51.91 567 ASN A C 1
ATOM 4462 O O . ASN A 1 567 ? -1.433 42.875 21.688 1 51.91 567 ASN A O 1
ATOM 4466 N N . GLY A 1 568 ? -1.616 42 23.969 1 46.94 568 GLY A N 1
ATOM 4467 C CA . GLY A 1 568 ? -0.674 42.781 24.766 1 46.94 568 GLY A CA 1
ATOM 4468 C C . GLY A 1 568 ? 0.773 42.406 24.5 1 46.94 568 GLY A C 1
ATOM 4469 O O . GLY A 1 568 ? 1.663 42.781 25.266 1 46.94 568 GLY A O 1
ATOM 4470 N N . GLY A 1 569 ? 1.669 41.938 23.891 1 38.44 569 GLY A N 1
ATOM 4471 C CA . GLY A 1 569 ? 3.006 42.219 24.391 1 38.44 569 GLY A CA 1
ATOM 4472 C C . GLY A 1 569 ? 3.193 43.656 24.797 1 38.44 569 GLY A C 1
ATOM 4473 O O . GLY A 1 569 ? 4.301 44.062 25.156 1 38.44 569 GLY A O 1
ATOM 4474 N N . GLY A 1 570 ? 2.365 44.688 24.562 1 33.72 570 GLY A N 1
ATOM 4475 C CA . GLY A 1 570 ? 2.893 46.031 24.781 1 33.72 570 GLY A CA 1
ATOM 4476 C C . GLY A 1 570 ? 2.689 46.531 26.188 1 33.72 570 GLY A C 1
ATOM 4477 O O . GLY A 1 570 ? 3.158 47.625 26.547 1 33.72 570 GLY A O 1
ATOM 4478 N N . HIS A 1 571 ? 1.617 46.375 26.969 1 33.47 571 HIS A N 1
ATOM 4479 C CA . HIS A 1 571 ? 1.437 47.344 28.047 1 33.47 571 HIS A CA 1
ATOM 4480 C C . HIS A 1 571 ? 2.223 46.969 29.297 1 33.47 571 HIS A C 1
ATOM 4482 O O . HIS A 1 571 ? 1.893 45.969 29.953 1 33.47 571 HIS A O 1
ATOM 4488 N N . HIS A 1 572 ? 3.658 47.156 29.328 1 30.67 572 HIS A N 1
ATOM 4489 C CA . HIS A 1 572 ? 4.367 47.312 30.594 1 30.67 572 HIS A CA 1
ATOM 4490 C C . HIS A 1 572 ? 3.594 48.219 31.547 1 30.67 572 HIS A C 1
ATOM 4492 O O . HIS A 1 572 ? 3.066 49.25 31.125 1 30.67 572 HIS A O 1
ATOM 4498 N N . GLU A 1 573 ? 3.17 47.844 32.719 1 28.12 573 GLU A N 1
ATOM 4499 C CA . GLU A 1 573 ? 2.838 48.625 33.875 1 28.12 573 GLU A CA 1
ATOM 4500 C C . GLU A 1 573 ? 3.914 49.688 34.156 1 28.12 573 GLU A C 1
ATOM 4502 O O . GLU A 1 573 ? 5.109 49.375 34.156 1 28.12 573 GLU A O 1
ATOM 4507 N N . GLU A 1 574 ? 3.758 51.031 34 1 25.69 574 GLU A N 1
ATOM 4508 C CA . GLU A 1 574 ? 4.371 52.156 34.719 1 25.69 574 GLU A CA 1
ATOM 4509 C C . GLU A 1 574 ? 4.309 51.906 36.219 1 25.69 574 GLU A C 1
ATOM 4511 O O . GLU A 1 574 ? 4.727 52.75 37.031 1 25.69 574 GLU A O 1
ATOM 4516 N N . ALA A 1 575 ? 4.543 50.688 36.844 1 28.94 575 ALA A N 1
ATOM 4517 C CA . ALA A 1 575 ? 4.961 50.906 38.219 1 28.94 575 ALA A CA 1
ATOM 4518 C C . ALA A 1 575 ? 6.453 51.219 38.312 1 28.94 575 ALA A C 1
ATOM 4520 O O . ALA A 1 575 ? 7.25 50.625 37.594 1 28.94 575 ALA A O 1
ATOM 4521 N N . MET B 1 1 ? 23.922 5.93 -18.234 1 61.41 1 MET B N 1
ATOM 4522 C CA . MET B 1 1 ? 24.141 4.52 -17.938 1 61.41 1 MET B CA 1
ATOM 4523 C C . MET B 1 1 ? 23.141 3.643 -18.688 1 61.41 1 MET B C 1
ATOM 4525 O O . MET B 1 1 ? 21.953 3.945 -18.719 1 61.41 1 MET B O 1
ATOM 4529 N N . LYS B 1 2 ? 23.656 2.889 -19.609 1 68 2 LYS B N 1
ATOM 4530 C CA . LYS B 1 2 ? 22.812 1.939 -20.328 1 68 2 LYS B CA 1
ATOM 4531 C C . LYS B 1 2 ? 22.375 0.796 -19.422 1 68 2 LYS B C 1
ATOM 4533 O O . LYS B 1 2 ? 23.078 0.461 -18.453 1 68 2 LYS B O 1
ATOM 4538 N N . PRO B 1 3 ? 21.031 0.32 -19.547 1 74.62 3 PRO B N 1
ATOM 4539 C CA . PRO B 1 3 ? 20.547 -0.804 -18.734 1 74.62 3 PRO B CA 1
ATOM 4540 C C . PRO B 1 3 ? 21.578 -1.934 -18.641 1 74.62 3 PRO B C 1
ATOM 4542 O O . PRO B 1 3 ? 21.75 -2.533 -17.578 1 74.62 3 PRO B O 1
ATOM 4545 N N . ILE B 1 4 ? 22.25 -2.17 -19.688 1 73.75 4 ILE B N 1
ATOM 4546 C CA . ILE B 1 4 ? 23.234 -3.256 -19.766 1 73.75 4 ILE B CA 1
ATOM 4547 C C . ILE B 1 4 ? 24.375 -2.992 -18.781 1 73.75 4 ILE B C 1
ATOM 4549 O O . ILE B 1 4 ? 24.922 -3.926 -18.188 1 73.75 4 ILE B O 1
ATOM 4553 N N . ASP B 1 5 ? 24.672 -1.727 -18.578 1 75.38 5 ASP B N 1
ATOM 4554 C CA . ASP B 1 5 ? 25.75 -1.385 -17.656 1 75.38 5 ASP B CA 1
ATOM 4555 C C . ASP B 1 5 ? 25.375 -1.719 -16.219 1 75.38 5 ASP B C 1
ATOM 4557 O O . ASP B 1 5 ? 26.219 -2.178 -15.438 1 75.38 5 ASP B O 1
ATOM 4561 N N . LEU B 1 6 ? 24.141 -1.523 -15.945 1 76.12 6 LEU B N 1
ATOM 4562 C CA . LEU B 1 6 ? 23.656 -1.846 -14.609 1 76.12 6 LEU B CA 1
ATOM 4563 C C . LEU B 1 6 ? 23.719 -3.348 -14.352 1 76.12 6 LEU B C 1
ATOM 4565 O O . LEU B 1 6 ? 24.172 -3.777 -13.281 1 76.12 6 LEU B O 1
ATOM 4569 N N . PHE B 1 7 ? 23.359 -3.996 -15.383 1 79.94 7 PHE B N 1
ATOM 4570 C CA . PHE B 1 7 ? 23.375 -5.449 -15.258 1 79.94 7 PHE B CA 1
ATOM 4571 C C . PHE B 1 7 ? 24.797 -5.984 -15.266 1 79.94 7 PHE B C 1
ATOM 4573 O O . PHE B 1 7 ? 25.109 -6.953 -14.57 1 79.94 7 PHE B O 1
ATOM 4580 N N . MET B 1 8 ? 25.609 -5.332 -16.016 1 75.12 8 MET B N 1
ATOM 4581 C CA . MET B 1 8 ? 27 -5.77 -16.109 1 75.12 8 MET B CA 1
ATOM 4582 C C . MET B 1 8 ? 27.719 -5.609 -14.773 1 75.12 8 MET B C 1
ATOM 4584 O O . MET B 1 8 ? 28.578 -6.414 -14.43 1 75.12 8 MET B O 1
ATOM 4588 N N . GLN B 1 9 ? 27.297 -4.551 -14.07 1 73.12 9 GLN B N 1
ATOM 4589 C CA . GLN B 1 9 ? 27.875 -4.379 -12.742 1 73.12 9 GLN B CA 1
ATOM 4590 C C . GLN B 1 9 ? 27.516 -5.551 -11.828 1 73.12 9 GLN B C 1
ATOM 4592 O O . GLN B 1 9 ? 28.359 -6.02 -11.055 1 73.12 9 GLN B O 1
ATOM 4597 N N . PHE B 1 10 ? 26.391 -5.957 -12.008 1 75.62 10 PHE B N 1
ATOM 4598 C CA . PHE B 1 10 ? 25.953 -7.113 -11.234 1 75.62 10 PHE B CA 1
ATOM 4599 C C . PHE B 1 10 ? 26.594 -8.391 -11.766 1 75.62 10 PHE B C 1
ATOM 4601 O O . PHE B 1 10 ? 27.094 -9.211 -10.992 1 75.62 10 PHE B O 1
ATOM 4608 N N . PHE B 1 11 ? 26.562 -8.484 -13.031 1 76.75 11 PHE B N 1
ATOM 4609 C CA . PHE B 1 11 ? 27.047 -9.711 -13.648 1 76.75 11 PHE B CA 1
ATOM 4610 C C . PHE B 1 11 ? 28.547 -9.836 -13.5 1 76.75 11 PHE B C 1
ATOM 4612 O O . PHE B 1 11 ? 29.094 -10.953 -13.445 1 76.75 11 PHE B O 1
ATOM 4619 N N . ARG B 1 12 ? 29.266 -8.734 -13.359 1 74.94 12 ARG B N 1
ATOM 4620 C CA . ARG B 1 12 ? 30.703 -8.773 -13.172 1 74.94 12 ARG B CA 1
ATOM 4621 C C . ARG B 1 12 ? 31.062 -9.289 -11.781 1 74.94 12 ARG B C 1
ATOM 4623 O O . ARG B 1 12 ? 32.031 -10.023 -11.617 1 74.94 12 ARG B O 1
ATOM 4630 N N . ARG B 1 13 ? 30.219 -9.055 -10.836 1 72.88 13 ARG B N 1
ATOM 4631 C CA . ARG B 1 13 ? 30.516 -9.461 -9.469 1 72.88 13 ARG B CA 1
ATOM 4632 C C . ARG B 1 13 ? 29.938 -10.836 -9.164 1 72.88 13 ARG B C 1
ATOM 4634 O O . ARG B 1 13 ? 30.609 -11.68 -8.562 1 72.88 13 ARG B O 1
ATOM 4641 N N . GLU B 1 14 ? 28.672 -11.047 -9.57 1 78.69 14 GLU B N 1
ATOM 4642 C CA . GLU B 1 14 ? 27.969 -12.289 -9.242 1 78.69 14 GLU B CA 1
ATOM 4643 C C . GLU B 1 14 ? 27.578 -13.039 -10.508 1 78.69 14 GLU B C 1
ATOM 4645 O O . GLU B 1 14 ? 26.781 -13.977 -10.445 1 78.69 14 GLU B O 1
ATOM 4650 N N . GLY B 1 15 ? 28.234 -12.633 -11.562 1 81.06 15 GLY B N 1
ATOM 4651 C CA . GLY B 1 15 ? 27.828 -13.203 -12.844 1 81.06 15 GLY B CA 1
ATOM 4652 C C . GLY B 1 15 ? 28.172 -14.672 -12.977 1 81.06 15 GLY B C 1
ATOM 4653 O O . GLY B 1 15 ? 27.391 -15.453 -13.516 1 81.06 15 GLY B O 1
ATOM 4654 N N . TRP B 1 16 ? 29.234 -14.961 -12.266 1 84.94 16 TRP B N 1
ATOM 4655 C CA . TRP B 1 16 ? 29.656 -16.344 -12.367 1 84.94 16 TRP B CA 1
ATOM 4656 C C . TRP B 1 16 ? 28.703 -17.281 -11.633 1 84.94 16 TRP B C 1
ATOM 4658 O O . TRP B 1 16 ? 28.422 -18.391 -12.086 1 84.94 16 TRP B O 1
ATOM 4668 N N . ILE B 1 17 ? 28.219 -16.891 -10.531 1 89.06 17 ILE B N 1
ATOM 4669 C CA . ILE B 1 17 ? 27.297 -17.703 -9.758 1 89.06 17 ILE B CA 1
ATOM 4670 C C . ILE B 1 17 ? 25.969 -17.828 -10.508 1 89.06 17 ILE B C 1
ATOM 4672 O O . ILE B 1 17 ? 25.375 -18.906 -10.539 1 89.06 17 ILE B O 1
ATOM 4676 N N . TYR B 1 18 ? 25.594 -16.75 -11.102 1 89.5 18 TYR B N 1
ATOM 4677 C CA . TYR B 1 18 ? 24.375 -16.766 -11.898 1 89.5 18 TYR B CA 1
ATOM 4678 C C . TYR B 1 18 ? 24.516 -17.672 -13.117 1 89.5 18 TYR B C 1
ATOM 4680 O O . TYR B 1 18 ? 23.609 -18.422 -13.453 1 89.5 18 TYR B O 1
ATOM 4688 N N . ALA B 1 19 ? 25.656 -17.656 -13.758 1 89.12 19 ALA B N 1
ATOM 4689 C CA . ALA B 1 19 ? 25.922 -18.516 -14.914 1 89.12 19 ALA B CA 1
ATOM 4690 C C . ALA B 1 19 ? 25.938 -19.984 -14.523 1 89.12 19 ALA B C 1
ATOM 4692 O O . ALA B 1 19 ? 25.469 -20.844 -15.281 1 89.12 19 ALA B O 1
ATOM 4693 N N . ILE B 1 20 ? 26.469 -20.188 -13.383 1 90.94 20 ILE B N 1
ATOM 4694 C CA . ILE B 1 20 ? 26.484 -21.547 -12.883 1 90.94 20 ILE B CA 1
ATOM 4695 C C . ILE B 1 20 ? 25.047 -22.047 -12.68 1 90.94 20 ILE B C 1
ATOM 4697 O O . ILE B 1 20 ? 24.734 -23.188 -13.008 1 90.94 20 ILE B O 1
ATOM 4701 N N . GLY B 1 21 ? 24.297 -21.172 -12.109 1 91.25 21 GLY B N 1
ATOM 4702 C CA . GLY B 1 21 ? 22.891 -21.531 -11.938 1 91.25 21 GLY B CA 1
ATOM 4703 C C . GLY B 1 21 ? 22.188 -21.812 -13.25 1 91.25 21 GLY B C 1
ATOM 4704 O O . GLY B 1 21 ? 21.422 -22.781 -13.352 1 91.25 21 GLY B O 1
ATOM 4705 N N . LEU B 1 22 ? 22.484 -21.109 -14.25 1 90.12 22 LEU B N 1
ATOM 4706 C CA . LEU B 1 22 ? 21.875 -21.281 -15.555 1 90.12 22 LEU B CA 1
ATOM 4707 C C . LEU B 1 22 ? 22.375 -22.562 -16.219 1 90.12 22 LEU B C 1
ATOM 4709 O O . LEU B 1 22 ? 21.594 -23.266 -16.875 1 90.12 22 LEU B O 1
ATOM 4713 N N . THR B 1 23 ? 23.625 -22.812 -16.094 1 91.12 23 THR B N 1
ATOM 4714 C CA . THR B 1 23 ? 24.188 -24.031 -16.656 1 91.12 23 THR B CA 1
ATOM 4715 C C . THR B 1 23 ? 23.578 -25.266 -15.977 1 91.12 23 THR B C 1
ATOM 4717 O O . THR B 1 23 ? 23.312 -26.266 -16.641 1 91.12 23 THR B O 1
ATOM 4720 N N . MET B 1 24 ? 23.438 -25.109 -14.688 1 92.38 24 MET B N 1
ATOM 4721 C CA . MET B 1 24 ? 22.797 -26.219 -13.969 1 92.38 24 MET B CA 1
ATOM 4722 C C . MET B 1 24 ? 21.359 -26.406 -14.414 1 92.38 24 MET B C 1
ATOM 4724 O O . MET B 1 24 ? 20.859 -27.531 -14.484 1 92.38 24 MET B O 1
ATOM 4728 N N . LEU B 1 25 ? 20.75 -25.344 -14.703 1 90.38 25 LEU B N 1
ATOM 4729 C CA . LEU B 1 25 ? 19.375 -25.422 -15.195 1 90.38 25 LEU B CA 1
ATOM 4730 C C . LEU B 1 25 ? 19.328 -26.125 -16.547 1 90.38 25 LEU B C 1
ATOM 4732 O O . LEU B 1 25 ? 18.438 -26.969 -16.766 1 90.38 25 LEU B O 1
ATOM 4736 N N . MET B 1 26 ? 20.219 -25.875 -17.375 1 90.88 26 MET B N 1
ATOM 4737 C CA . MET B 1 26 ? 20.297 -26.531 -18.672 1 90.88 26 MET B CA 1
ATOM 4738 C C . MET B 1 26 ? 20.609 -28.016 -18.516 1 90.88 26 MET B C 1
ATOM 4740 O O . MET B 1 26 ? 20.062 -28.859 -19.234 1 90.88 26 MET B O 1
ATOM 4744 N N . ALA B 1 27 ? 21.469 -28.234 -17.562 1 91.25 27 ALA B N 1
ATOM 4745 C CA . ALA B 1 27 ? 21.812 -29.625 -17.281 1 91.25 27 ALA B CA 1
ATOM 4746 C C . ALA B 1 27 ? 20.578 -30.406 -16.812 1 91.25 27 ALA B C 1
ATOM 4748 O O . ALA B 1 27 ? 20.422 -31.578 -17.141 1 91.25 27 ALA B O 1
ATOM 4749 N N . ILE B 1 28 ? 19.828 -29.734 -16.016 1 90.12 28 ILE B N 1
ATOM 4750 C CA . ILE B 1 28 ? 18.594 -30.344 -15.531 1 90.12 28 ILE B CA 1
ATOM 4751 C C . ILE B 1 28 ? 17.672 -30.656 -16.719 1 90.12 28 ILE B C 1
ATOM 4753 O O . ILE B 1 28 ? 17.094 -31.734 -16.797 1 90.12 28 ILE B O 1
ATOM 4757 N N . ASP B 1 29 ? 17.547 -29.719 -17.594 1 87.44 29 ASP B N 1
ATOM 4758 C CA . ASP B 1 29 ? 16.688 -29.891 -18.766 1 87.44 29 ASP B CA 1
ATOM 4759 C C . ASP B 1 29 ? 17.172 -31.062 -19.625 1 87.44 29 ASP B C 1
ATOM 4761 O O . ASP B 1 29 ? 16.359 -31.844 -20.125 1 87.44 29 ASP B O 1
ATOM 4765 N N . VAL B 1 30 ? 18.453 -31.203 -19.734 1 86.25 30 VAL B N 1
ATOM 4766 C CA . VAL B 1 30 ? 19.031 -32.312 -20.5 1 86.25 30 VAL B CA 1
ATOM 4767 C C . VAL B 1 30 ? 18.75 -33.625 -19.797 1 86.25 30 VAL B C 1
ATOM 4769 O O . VAL B 1 30 ? 18.391 -34.625 -20.453 1 86.25 30 VAL B O 1
ATOM 4772 N N . ALA B 1 31 ? 18.953 -33.562 -18.516 1 87.75 31 ALA B N 1
ATOM 4773 C CA . ALA B 1 31 ? 18.719 -34.781 -17.734 1 87.75 31 ALA B CA 1
ATOM 4774 C C . ALA B 1 31 ? 17.266 -35.25 -17.844 1 87.75 31 ALA B C 1
ATOM 4776 O O . ALA B 1 31 ? 16.984 -36.438 -17.953 1 87.75 31 ALA B O 1
ATOM 4777 N N . PHE B 1 32 ? 16.391 -34.344 -17.859 1 85.94 32 PHE B N 1
ATOM 4778 C CA . PHE B 1 32 ? 14.961 -34.656 -17.938 1 85.94 32 PHE B CA 1
ATOM 4779 C C . PHE B 1 32 ? 14.594 -35.219 -19.312 1 85.94 32 PHE B C 1
ATOM 4781 O O . PHE B 1 32 ? 13.625 -35.969 -19.438 1 85.94 32 PHE B O 1
ATOM 4788 N N . LEU B 1 33 ? 15.375 -34.875 -20.281 1 83.5 33 LEU B N 1
ATOM 4789 C CA . LEU B 1 33 ? 15.133 -35.344 -21.625 1 83.5 33 LEU B CA 1
ATOM 4790 C C . LEU B 1 33 ? 15.43 -36.844 -21.719 1 83.5 33 LEU B C 1
ATOM 4792 O O . LEU B 1 33 ? 14.938 -37.531 -22.625 1 83.5 33 LEU B O 1
ATOM 4796 N N . PHE B 1 34 ? 16.156 -37.344 -20.766 1 85.19 34 PHE B N 1
ATOM 4797 C CA . PHE B 1 34 ? 16.484 -38.781 -20.766 1 85.19 34 PHE B CA 1
ATOM 4798 C C . PHE B 1 34 ? 15.398 -39.594 -20.078 1 85.19 34 PHE B C 1
ATOM 4800 O O . PHE B 1 34 ? 15.336 -40.812 -20.234 1 85.19 34 PHE B O 1
ATOM 4807 N N . VAL B 1 35 ? 14.531 -38.906 -19.438 1 83.56 35 VAL B N 1
ATOM 4808 C CA . VAL B 1 35 ? 13.531 -39.594 -18.625 1 83.56 35 VAL B CA 1
ATOM 4809 C C . VAL B 1 35 ? 12.578 -40.375 -19.531 1 83.56 35 VAL B C 1
ATOM 4811 O O . VAL B 1 35 ? 12.391 -41.562 -19.359 1 83.56 35 VAL B O 1
ATOM 4814 N N . PRO B 1 36 ? 12.023 -39.719 -20.594 1 82 36 PRO B N 1
ATOM 4815 C CA . PRO B 1 36 ? 11.133 -40.469 -21.484 1 82 36 PRO B CA 1
ATOM 4816 C C . PRO B 1 36 ? 11.82 -41.656 -22.141 1 82 36 PRO B C 1
ATOM 4818 O O . PRO B 1 36 ? 11.211 -42.719 -22.328 1 82 36 PRO B O 1
ATOM 4821 N N . GLN B 1 37 ? 13.055 -41.531 -22.516 1 82.88 37 GLN B N 1
ATOM 4822 C CA . GLN B 1 37 ? 13.797 -42.594 -23.156 1 82.88 37 GLN B CA 1
ATOM 4823 C C . GLN B 1 37 ? 13.984 -43.781 -22.203 1 82.88 37 GLN B C 1
ATOM 4825 O O . GLN B 1 37 ? 13.914 -44.938 -22.609 1 82.88 37 GLN B O 1
ATOM 4830 N N . PHE B 1 38 ? 14.227 -43.469 -21.016 1 83 38 PHE B N 1
ATOM 4831 C CA . PHE B 1 38 ? 14.398 -44.531 -20.016 1 83 38 PHE B CA 1
ATOM 4832 C C . PHE B 1 38 ? 13.094 -45.312 -19.828 1 83 38 PHE B C 1
ATOM 4834 O O . PHE B 1 38 ? 13.109 -46.531 -19.703 1 83 38 PHE B O 1
ATOM 4841 N N . ILE B 1 39 ? 11.977 -44.562 -19.781 1 80.5 39 ILE B N 1
ATOM 4842 C CA . ILE B 1 39 ? 10.672 -45.219 -19.625 1 80.5 39 ILE B CA 1
ATOM 4843 C C . ILE B 1 39 ? 10.383 -46.094 -20.844 1 80.5 39 ILE B C 1
ATOM 4845 O O . ILE B 1 39 ? 9.945 -47.219 -20.688 1 80.5 39 ILE B O 1
ATOM 4849 N N . GLY B 1 40 ? 10.633 -45.594 -22.062 1 81.94 40 GLY B N 1
ATOM 4850 C CA . GLY B 1 40 ? 10.43 -46.375 -23.281 1 81.94 40 GLY B CA 1
ATOM 4851 C C . GLY B 1 40 ? 11.273 -47.625 -23.328 1 81.94 40 GLY B C 1
ATOM 4852 O O . GLY B 1 40 ? 10.781 -48.688 -23.688 1 81.94 40 GLY B O 1
ATOM 4853 N N . ASN B 1 41 ? 12.547 -47.5 -22.969 1 81.88 41 ASN B N 1
ATOM 4854 C CA . ASN B 1 41 ? 13.438 -48.656 -22.969 1 81.88 41 ASN B CA 1
ATOM 4855 C C . ASN B 1 41 ? 13 -49.719 -21.953 1 81.88 41 ASN B C 1
ATOM 4857 O O . ASN B 1 41 ? 13.148 -50.906 -22.188 1 81.88 41 ASN B O 1
ATOM 4861 N N . ALA B 1 42 ? 12.555 -49.219 -20.844 1 79.62 42 ALA B N 1
ATOM 4862 C CA . ALA B 1 42 ? 12.039 -50.156 -19.828 1 79.62 42 ALA B CA 1
ATOM 4863 C C . ALA B 1 42 ? 10.844 -50.938 -20.375 1 79.62 42 ALA B C 1
ATOM 4865 O O . ALA B 1 42 ? 10.742 -52.156 -20.156 1 79.62 42 ALA B O 1
ATOM 4866 N N . ILE B 1 43 ? 10.023 -50.25 -21.109 1 79.44 43 ILE B N 1
ATOM 4867 C CA . ILE B 1 43 ? 8.828 -50.875 -21.672 1 79.44 43 ILE B CA 1
ATOM 4868 C C . ILE B 1 43 ? 9.234 -51.875 -22.766 1 79.44 43 ILE B C 1
ATOM 4870 O O . ILE B 1 43 ? 8.688 -53 -22.828 1 79.44 43 ILE B O 1
ATOM 4874 N N . ASP B 1 44 ? 10.18 -51.5 -23.594 1 81.38 44 ASP B N 1
ATOM 4875 C CA . ASP B 1 44 ? 10.656 -52.406 -24.641 1 81.38 44 ASP B CA 1
ATOM 4876 C C . ASP B 1 44 ? 11.297 -53.656 -24.031 1 81.38 44 ASP B C 1
ATOM 4878 O O . ASP B 1 44 ? 11.148 -54.75 -24.578 1 81.38 44 ASP B O 1
ATOM 4882 N N . THR B 1 45 ? 12.031 -53.469 -22.984 1 80.12 45 THR B N 1
ATOM 4883 C CA . THR B 1 45 ? 12.648 -54.594 -22.312 1 80.12 45 THR B CA 1
ATOM 4884 C C . THR B 1 45 ? 11.578 -55.531 -21.719 1 80.12 45 THR B C 1
ATOM 4886 O O . THR B 1 45 ? 11.719 -56.75 -21.75 1 80.12 45 THR B O 1
ATOM 4889 N N . LEU B 1 46 ? 10.578 -54.906 -21.203 1 74.88 46 LEU B N 1
ATOM 4890 C CA . LEU B 1 46 ? 9.469 -55.656 -20.641 1 74.88 46 LEU B CA 1
ATOM 4891 C C . LEU B 1 46 ? 8.727 -56.438 -21.734 1 74.88 46 LEU B C 1
ATOM 4893 O O . LEU B 1 46 ? 8.273 -57.562 -21.5 1 74.88 46 LEU B O 1
ATOM 4897 N N . SER B 1 47 ? 8.617 -55.75 -22.844 1 72.06 47 SER B N 1
ATOM 4898 C CA . SER B 1 47 ? 7.902 -56.375 -23.953 1 72.06 47 SER B CA 1
ATOM 4899 C C . SER B 1 47 ? 8.688 -57.531 -24.516 1 72.06 47 SER B C 1
ATOM 4901 O O . SER B 1 47 ? 8.102 -58.5 -25.016 1 72.06 47 SER B O 1
ATOM 4903 N N . ASN B 1 48 ? 9.977 -57.438 -24.422 1 69.94 48 ASN B N 1
ATOM 4904 C CA . ASN B 1 48 ? 10.797 -58.5 -25 1 69.94 48 ASN B CA 1
ATOM 4905 C C . ASN B 1 48 ? 11.328 -59.469 -23.938 1 69.94 48 ASN B C 1
ATOM 4907 O O . ASN B 1 48 ? 12.18 -60.312 -24.219 1 69.94 48 ASN B O 1
ATOM 4911 N N . ASN B 1 49 ? 10.68 -59.625 -22.703 1 61.5 49 ASN B N 1
ATOM 4912 C CA . ASN B 1 49 ? 10.93 -60.562 -21.609 1 61.5 49 ASN B CA 1
ATOM 4913 C C . ASN B 1 49 ? 12.406 -60.594 -21.234 1 61.5 49 ASN B C 1
ATOM 4915 O O . ASN B 1 49 ? 12.93 -61.656 -20.859 1 61.5 49 ASN B O 1
ATOM 4919 N N . LYS B 1 50 ? 13.008 -59.5 -21.422 1 63.56 50 LYS B N 1
ATOM 4920 C CA . LYS B 1 50 ? 14.445 -59.594 -21.188 1 63.56 50 LYS B CA 1
ATOM 4921 C C . LYS B 1 50 ? 14.789 -59.188 -19.75 1 63.56 50 LYS B C 1
ATOM 4923 O O . LYS B 1 50 ? 14.055 -58.406 -19.125 1 63.56 50 LYS B O 1
ATOM 4928 N N . GLU B 1 51 ? 15.688 -59.812 -18.953 1 65.62 51 GLU B N 1
ATOM 4929 C CA . GLU B 1 51 ? 16.172 -59.75 -17.578 1 65.62 51 GLU B CA 1
ATOM 4930 C C . GLU B 1 51 ? 16.766 -58.375 -17.266 1 65.62 51 GLU B C 1
ATOM 4932 O O . GLU B 1 51 ? 16.969 -58.031 -16.109 1 65.62 51 GLU B O 1
ATOM 4937 N N . GLY B 1 52 ? 16.547 -57.344 -18.109 1 73.19 52 GLY B N 1
ATOM 4938 C CA . GLY B 1 52 ? 17.281 -56.125 -17.891 1 73.19 52 GLY B CA 1
ATOM 4939 C C . GLY B 1 52 ? 16.438 -55.031 -17.266 1 73.19 52 GLY B C 1
ATOM 4940 O O . GLY B 1 52 ? 16.828 -53.875 -17.234 1 73.19 52 GLY B O 1
ATOM 4941 N N . LEU B 1 53 ? 15.398 -55.406 -16.531 1 76.5 53 LEU B N 1
ATOM 4942 C CA . LEU B 1 53 ? 14.492 -54.375 -16 1 76.5 53 LEU B CA 1
ATOM 4943 C C . LEU B 1 53 ? 15.062 -53.75 -14.742 1 76.5 53 LEU B C 1
ATOM 4945 O O . LEU B 1 53 ? 14.938 -52.531 -14.539 1 76.5 53 LEU B O 1
ATOM 4949 N N . VAL B 1 54 ? 15.758 -54.562 -13.898 1 76.88 54 VAL B N 1
ATOM 4950 C CA . VAL B 1 54 ? 16.297 -54.094 -12.633 1 76.88 54 VAL B CA 1
ATOM 4951 C C . VAL B 1 54 ? 17.391 -53.031 -12.891 1 76.88 54 VAL B C 1
ATOM 4953 O O . VAL B 1 54 ? 17.484 -52.062 -12.172 1 76.88 54 VAL B O 1
ATOM 4956 N N . THR B 1 55 ? 18.094 -53.25 -13.969 1 78.81 55 THR B N 1
ATOM 4957 C CA . THR B 1 55 ? 19.156 -52.312 -14.305 1 78.81 55 THR B CA 1
ATOM 4958 C C . THR B 1 55 ? 18.562 -50.969 -14.734 1 78.81 55 THR B C 1
ATOM 4960 O O . THR B 1 55 ? 19.094 -49.906 -14.359 1 78.81 55 THR B O 1
ATOM 4963 N N . TYR B 1 56 ? 17.484 -50.938 -15.398 1 77.19 56 TYR B N 1
ATOM 4964 C CA . TYR B 1 56 ? 16.844 -49.688 -15.852 1 77.19 56 TYR B CA 1
ATOM 4965 C C . TYR B 1 56 ? 16.234 -48.938 -14.672 1 77.19 56 TYR B C 1
ATOM 4967 O O . TYR B 1 56 ? 16.266 -47.688 -14.641 1 77.19 56 TYR B O 1
ATOM 4975 N N . ILE B 1 57 ? 15.844 -49.656 -13.695 1 77.25 57 ILE B N 1
ATOM 4976 C CA . ILE B 1 57 ? 15.266 -49.031 -12.508 1 77.25 57 ILE B CA 1
ATOM 4977 C C . ILE B 1 57 ? 16.359 -48.312 -11.734 1 77.25 57 ILE B C 1
ATOM 4979 O O . ILE B 1 57 ? 16.141 -47.188 -11.273 1 77.25 57 ILE B O 1
ATOM 4983 N N . PHE B 1 58 ? 17.406 -49 -11.664 1 79.75 58 PHE B N 1
ATOM 4984 C CA . PHE B 1 58 ? 18.516 -48.375 -10.953 1 79.75 58 PHE B CA 1
ATOM 4985 C C . PHE B 1 58 ? 18.953 -47.094 -11.664 1 79.75 58 PHE B C 1
ATOM 4987 O O . PHE B 1 58 ? 19.219 -46.094 -11.023 1 79.75 58 PHE B O 1
ATOM 4994 N N . TYR B 1 59 ? 18.984 -47.125 -13 1 81.88 59 TYR B N 1
ATOM 4995 C CA . TYR B 1 59 ? 19.375 -45.938 -13.766 1 81.88 59 TYR B CA 1
ATOM 4996 C C . TYR B 1 59 ? 18.344 -44.812 -13.609 1 81.88 59 TYR B C 1
ATOM 4998 O O . TYR B 1 59 ? 18.703 -43.656 -13.562 1 81.88 59 TYR B O 1
ATOM 5006 N N . PHE B 1 60 ? 17.141 -45.188 -13.477 1 82.38 60 PHE B N 1
ATOM 5007 C CA . PHE B 1 60 ? 16.062 -44.219 -13.336 1 82.38 60 PHE B CA 1
ATOM 5008 C C . PHE B 1 60 ? 16.156 -43.5 -11.992 1 82.38 60 PHE B C 1
ATOM 5010 O O . PHE B 1 60 ? 16.047 -42.281 -11.922 1 82.38 60 PHE B O 1
ATOM 5017 N N . ILE B 1 61 ? 16.375 -44.219 -10.93 1 81.31 61 ILE B N 1
ATOM 5018 C CA . ILE B 1 61 ? 16.484 -43.656 -9.594 1 81.31 61 ILE B CA 1
ATOM 5019 C C . ILE B 1 61 ? 17.719 -42.75 -9.516 1 81.31 61 ILE B C 1
ATOM 5021 O O . ILE B 1 61 ? 17.656 -41.656 -8.977 1 81.31 61 ILE B O 1
ATOM 5025 N N . LEU B 1 62 ? 18.766 -43.281 -10.078 1 85.44 62 LEU B N 1
ATOM 5026 C CA . LEU B 1 62 ? 20.016 -42.5 -10.078 1 85.44 62 LEU B CA 1
ATOM 5027 C C . LEU B 1 62 ? 19.844 -41.219 -10.844 1 85.44 62 LEU B C 1
ATOM 5029 O O . LEU B 1 62 ? 20.328 -40.156 -10.406 1 85.44 62 LEU B O 1
ATOM 5033 N N . LEU B 1 63 ? 19.141 -41.219 -11.906 1 88.31 63 LEU B N 1
ATOM 5034 C CA . LEU B 1 63 ? 18.906 -40.031 -12.727 1 88.31 63 LEU B CA 1
ATOM 5035 C C . LEU B 1 63 ? 18.094 -39 -11.953 1 88.31 63 LEU B C 1
ATOM 5037 O O . LEU B 1 63 ? 18.406 -37.812 -12 1 88.31 63 LEU B O 1
ATOM 5041 N N . PHE B 1 64 ? 17.203 -39.406 -11.203 1 84.38 64 PHE B N 1
ATOM 5042 C CA . PHE B 1 64 ? 16.344 -38.469 -10.492 1 84.38 64 PHE B CA 1
ATOM 5043 C C . PHE B 1 64 ? 17.062 -37.875 -9.289 1 84.38 64 PHE B C 1
ATOM 5045 O O . PHE B 1 64 ? 16.828 -36.719 -8.922 1 84.38 64 PHE B O 1
ATOM 5052 N N . ILE B 1 65 ? 17.859 -38.656 -8.672 1 84.69 65 ILE B N 1
ATOM 5053 C CA . ILE B 1 65 ? 18.672 -38.125 -7.59 1 84.69 65 ILE B CA 1
ATOM 5054 C C . ILE B 1 65 ? 19.594 -37.031 -8.133 1 84.69 65 ILE B C 1
ATOM 5056 O O . ILE B 1 65 ? 19.719 -35.969 -7.516 1 84.69 65 ILE B O 1
ATOM 5060 N N . ILE B 1 66 ? 20.141 -37.312 -9.289 1 90.06 66 ILE B N 1
ATOM 5061 C CA . ILE B 1 66 ? 21.016 -36.344 -9.922 1 90.06 66 ILE B CA 1
ATOM 5062 C C . ILE B 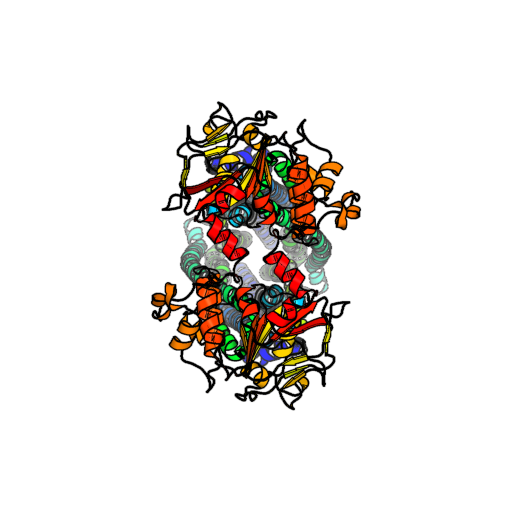1 66 ? 20.219 -35.094 -10.273 1 90.06 66 ILE B C 1
ATOM 5064 O O . ILE B 1 66 ? 20.672 -33.969 -10.031 1 90.06 66 ILE B O 1
ATOM 5068 N N . ILE B 1 67 ? 19.062 -35.25 -10.766 1 90.06 67 ILE B N 1
ATOM 5069 C CA . ILE B 1 67 ? 18.219 -34.156 -11.164 1 90.06 67 ILE B CA 1
ATOM 5070 C C . ILE B 1 67 ? 17.859 -33.312 -9.938 1 90.06 67 ILE B C 1
ATOM 5072 O O . ILE B 1 67 ? 17.891 -32.094 -9.977 1 90.06 67 ILE B O 1
ATOM 5076 N N . THR B 1 68 ? 17.609 -34 -8.859 1 87 68 THR B N 1
ATOM 5077 C CA . THR B 1 68 ? 17.234 -33.281 -7.637 1 87 68 THR B CA 1
ATOM 5078 C C . THR B 1 68 ? 18.391 -32.469 -7.098 1 87 68 THR B C 1
ATOM 5080 O O . THR B 1 68 ? 18.219 -31.312 -6.695 1 87 68 THR B O 1
ATOM 5083 N N . ILE B 1 69 ? 19.484 -33.031 -7.102 1 89.88 69 ILE B N 1
ATOM 5084 C CA . ILE B 1 69 ? 20.672 -32.312 -6.621 1 89.88 69 ILE B CA 1
ATOM 5085 C C . ILE B 1 69 ? 20.969 -31.125 -7.516 1 89.88 69 ILE B C 1
ATOM 5087 O O . ILE B 1 69 ? 21.25 -30.031 -7.023 1 89.88 69 ILE B O 1
ATOM 5091 N N . LEU B 1 70 ? 20.891 -31.344 -8.797 1 92 70 LEU B N 1
ATOM 5092 C CA . LEU B 1 70 ? 21.125 -30.25 -9.734 1 92 70 LEU B CA 1
ATOM 5093 C C . LEU B 1 70 ? 20.094 -29.141 -9.547 1 92 70 LEU B C 1
ATOM 5095 O O . LEU B 1 70 ? 20.422 -27.969 -9.656 1 92 70 LEU B O 1
ATOM 5099 N N . LYS B 1 71 ? 18.938 -29.547 -9.242 1 89.38 71 LYS B N 1
ATOM 5100 C CA . LYS B 1 71 ? 17.875 -28.562 -9.062 1 89.38 71 LYS B CA 1
ATOM 5101 C C . LYS B 1 71 ? 18.109 -27.719 -7.809 1 89.38 71 LYS B C 1
ATOM 5103 O O . LYS B 1 71 ? 17.891 -26.516 -7.816 1 89.38 71 LYS B O 1
ATOM 5108 N N . VAL B 1 72 ? 18.5 -28.375 -6.785 1 89 72 VAL B N 1
ATOM 5109 C CA . VAL B 1 72 ? 18.781 -27.656 -5.539 1 89 72 VAL B CA 1
ATOM 5110 C C . VAL B 1 72 ? 19.922 -26.672 -5.746 1 89 72 VAL B C 1
ATOM 5112 O O . VAL B 1 72 ? 19.844 -25.516 -5.348 1 89 72 VAL B O 1
ATOM 5115 N N . ILE B 1 73 ? 20.875 -27.125 -6.41 1 90.75 73 ILE B N 1
ATOM 5116 C CA . ILE B 1 73 ? 22.047 -26.281 -6.652 1 90.75 73 ILE B CA 1
ATOM 5117 C C . ILE B 1 73 ? 21.672 -25.125 -7.578 1 90.75 73 ILE B C 1
ATOM 5119 O O . ILE B 1 73 ? 22.047 -23.969 -7.336 1 90.75 73 ILE B O 1
ATOM 5123 N N . SER B 1 74 ? 20.984 -25.438 -8.57 1 91 74 SER B N 1
ATOM 5124 C CA . SER B 1 74 ? 20.578 -24.406 -9.523 1 91 74 SER B CA 1
ATOM 5125 C C . SER B 1 74 ? 19.719 -23.344 -8.852 1 91 74 SER B C 1
ATOM 5127 O O . SER B 1 74 ? 19.969 -22.141 -9.031 1 91 74 SER B O 1
ATOM 5129 N N . ARG B 1 75 ? 18.828 -23.797 -8.078 1 87.19 75 ARG B N 1
ATOM 5130 C CA . ARG B 1 75 ? 17.922 -22.859 -7.426 1 87.19 75 ARG B CA 1
ATOM 5131 C C . ARG B 1 75 ? 18.656 -22.016 -6.398 1 87.19 75 ARG B C 1
ATOM 5133 O O . ARG B 1 75 ? 18.406 -20.812 -6.289 1 87.19 75 ARG B O 1
ATOM 5140 N N . ARG B 1 76 ? 19.516 -22.672 -5.68 1 87.56 76 ARG B N 1
ATOM 5141 C CA . ARG B 1 76 ? 20.297 -21.953 -4.68 1 87.56 76 ARG B CA 1
ATOM 5142 C C . ARG B 1 76 ? 21.172 -20.906 -5.332 1 87.56 76 ARG B C 1
ATOM 5144 O O . ARG B 1 76 ? 21.266 -19.766 -4.84 1 87.56 76 ARG B O 1
ATOM 5151 N N . THR B 1 77 ? 21.766 -21.266 -6.363 1 90 77 THR B N 1
ATOM 5152 C CA . THR B 1 77 ? 22.703 -20.344 -7.016 1 90 77 THR B CA 1
ATOM 5153 C C . THR B 1 77 ? 21.938 -19.234 -7.746 1 90 77 THR B C 1
ATOM 5155 O O . THR B 1 77 ? 22.297 -18.062 -7.66 1 90 77 THR B O 1
ATOM 5158 N N . LEU B 1 78 ? 20.922 -19.594 -8.367 1 88.62 78 LEU B N 1
ATOM 5159 C CA . LEU B 1 78 ? 20.188 -18.609 -9.148 1 88.62 78 LEU B CA 1
ATOM 5160 C C . LEU B 1 78 ? 19.422 -17.672 -8.227 1 88.62 78 LEU B C 1
ATOM 5162 O O . LEU B 1 78 ? 19.5 -16.438 -8.375 1 88.62 78 LEU B O 1
ATOM 5166 N N . LEU B 1 79 ? 18.703 -18.219 -7.332 1 85.75 79 LEU B N 1
ATOM 5167 C CA . LEU B 1 79 ? 17.906 -17.391 -6.43 1 85.75 79 LEU B CA 1
ATOM 5168 C C . LEU B 1 79 ? 18.812 -16.578 -5.508 1 85.75 79 LEU B C 1
ATOM 5170 O O . LEU B 1 79 ? 18.5 -15.438 -5.176 1 85.75 79 LEU B O 1
ATOM 5174 N N . GLY B 1 80 ? 19.891 -17.219 -5.105 1 87.19 80 GLY B N 1
ATOM 5175 C CA . GLY B 1 80 ? 20.859 -16.484 -4.305 1 87.19 80 GLY B CA 1
ATOM 5176 C C . GLY B 1 80 ? 21.453 -15.305 -5.035 1 87.19 80 GLY B C 1
ATOM 5177 O O . GLY B 1 80 ? 21.594 -14.219 -4.465 1 87.19 80 GLY B O 1
ATOM 5178 N N . SER B 1 81 ? 21.797 -15.484 -6.215 1 89 81 SER B N 1
ATOM 5179 C CA . SER B 1 81 ? 22.406 -14.414 -7.012 1 89 81 SER B CA 1
ATOM 5180 C C . SER B 1 81 ? 21.406 -13.281 -7.254 1 89 81 SER B C 1
ATOM 5182 O O . SER B 1 81 ? 21.781 -12.109 -7.234 1 89 81 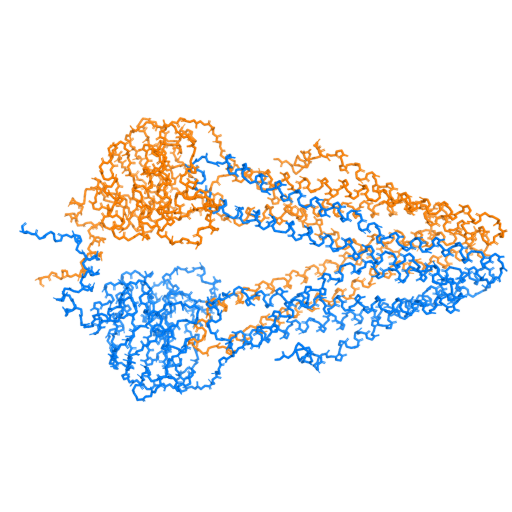SER B O 1
ATOM 5184 N N . ILE B 1 82 ? 20.219 -13.641 -7.469 1 89.81 82 ILE B N 1
ATOM 5185 C CA . ILE B 1 82 ? 19.219 -12.625 -7.785 1 89.81 82 ILE B CA 1
ATOM 5186 C C . ILE B 1 82 ? 18.891 -11.82 -6.531 1 89.81 82 ILE B C 1
ATOM 5188 O O . ILE B 1 82 ? 18.625 -10.617 -6.605 1 89.81 82 ILE B O 1
ATOM 5192 N N . ARG B 1 83 ? 18.891 -12.492 -5.414 1 89.62 83 ARG B N 1
ATOM 5193 C CA . ARG B 1 83 ? 18.672 -11.781 -4.16 1 89.62 83 ARG B CA 1
ATOM 5194 C C . ARG B 1 83 ? 19.812 -10.797 -3.895 1 89.62 83 ARG B C 1
ATOM 5196 O O . ARG B 1 83 ? 19.578 -9.711 -3.361 1 89.62 83 ARG B O 1
ATOM 5203 N N . ARG B 1 84 ? 20.953 -11.18 -4.184 1 89.56 84 ARG B N 1
ATOM 5204 C CA . ARG B 1 84 ? 22.094 -10.273 -4.051 1 89.56 84 ARG B CA 1
ATOM 5205 C C . ARG B 1 84 ? 21.969 -9.094 -5 1 89.56 84 ARG B C 1
ATOM 5207 O O . ARG B 1 84 ? 22.375 -7.973 -4.668 1 89.56 84 ARG B O 1
ATOM 5214 N N . MET B 1 85 ? 21.531 -9.383 -6.137 1 89.94 85 MET B N 1
ATOM 5215 C CA . MET B 1 85 ? 21.281 -8.305 -7.086 1 89.94 85 MET B CA 1
ATOM 5216 C C . MET B 1 85 ? 20.266 -7.309 -6.523 1 89.94 85 MET B C 1
ATOM 5218 O O . MET B 1 85 ? 20.438 -6.098 -6.672 1 89.94 85 MET B O 1
ATOM 5222 N N . GLU B 1 86 ? 19.156 -7.84 -5.988 1 92.19 86 GLU B N 1
ATOM 5223 C CA . GLU B 1 86 ? 18.156 -7 -5.352 1 92.19 86 GLU B CA 1
ATOM 5224 C C . GLU B 1 86 ? 18.781 -6.105 -4.281 1 92.19 86 GLU B C 1
ATOM 5226 O O . GLU B 1 86 ? 18.469 -4.918 -4.199 1 92.19 86 GLU B O 1
ATOM 5231 N N . TYR B 1 87 ? 19.656 -6.68 -3.504 1 92 87 TYR B N 1
ATOM 5232 C CA . TYR B 1 87 ? 20.391 -5.965 -2.469 1 92 87 TYR B CA 1
ATOM 5233 C C . TYR B 1 87 ? 21.234 -4.848 -3.074 1 92 87 TYR B C 1
ATOM 5235 O O . TYR B 1 87 ? 21.188 -3.703 -2.621 1 92 87 TYR B O 1
ATOM 5243 N N . LEU B 1 88 ? 21.984 -5.141 -4.043 1 89.94 88 LEU B N 1
ATOM 5244 C CA . LEU B 1 88 ? 22.891 -4.188 -4.668 1 89.94 88 LEU B CA 1
ATOM 5245 C C . LEU B 1 88 ? 22.125 -3.053 -5.332 1 89.94 88 LEU B C 1
ATOM 5247 O O . LEU B 1 88 ? 22.531 -1.891 -5.25 1 89.94 88 LEU B O 1
ATOM 5251 N N . PHE B 1 89 ? 21.078 -3.377 -5.992 1 91.25 89 PHE B N 1
ATOM 5252 C CA . PHE B 1 89 ? 20.297 -2.359 -6.691 1 91.25 89 PHE B CA 1
ATOM 5253 C C . PHE B 1 89 ? 19.672 -1.386 -5.703 1 91.25 89 PHE B C 1
ATOM 5255 O O . PHE B 1 89 ? 19.609 -0.183 -5.965 1 91.25 89 PHE B O 1
ATOM 5262 N N . ARG B 1 90 ? 19.156 -1.943 -4.633 1 93 90 ARG B N 1
ATOM 5263 C CA . ARG B 1 90 ? 18.594 -1.066 -3.611 1 93 90 ARG B CA 1
ATOM 5264 C C . ARG B 1 90 ? 19.656 -0.13 -3.047 1 93 90 ARG B C 1
ATOM 5266 O O . ARG B 1 90 ? 19.391 1.037 -2.768 1 93 90 ARG B O 1
ATOM 5273 N N . GLU B 1 91 ? 20.828 -0.672 -2.873 1 91.38 91 GLU B N 1
ATOM 5274 C CA . GLU B 1 91 ? 21.938 0.135 -2.379 1 91.38 91 GLU B CA 1
ATOM 5275 C C . GLU B 1 91 ? 22.297 1.246 -3.361 1 91.38 91 GLU B C 1
ATOM 5277 O O . GLU B 1 91 ? 22.531 2.387 -2.959 1 91.38 91 GLU B O 1
ATOM 5282 N N . ILE B 1 92 ? 22.359 0.933 -4.578 1 90.38 92 ILE B N 1
ATOM 5283 C CA . ILE B 1 92 ? 22.719 1.896 -5.617 1 90.38 92 ILE B CA 1
ATOM 5284 C C . ILE B 1 92 ? 21.641 2.977 -5.699 1 90.38 92 ILE B C 1
ATOM 5286 O O . ILE B 1 92 ? 21.953 4.164 -5.812 1 90.38 92 ILE B O 1
ATOM 5290 N N . LEU B 1 93 ? 20.391 2.527 -5.648 1 92.06 93 LEU B N 1
ATOM 5291 C CA . LEU B 1 93 ? 19.281 3.471 -5.746 1 92.06 93 LEU B CA 1
ATOM 5292 C C . LEU B 1 93 ? 19.25 4.41 -4.547 1 92.06 93 LEU B C 1
ATOM 5294 O O . LEU B 1 93 ? 18.984 5.605 -4.691 1 92.06 93 LEU B O 1
ATOM 5298 N N . CYS B 1 94 ? 19.5 3.85 -3.41 1 91.94 94 CYS B N 1
ATOM 5299 C CA . CYS B 1 94 ? 19.531 4.688 -2.217 1 91.94 94 CYS B CA 1
ATOM 5300 C C . CYS B 1 94 ? 20.688 5.688 -2.287 1 91.94 94 CYS B C 1
ATOM 5302 O O . CYS B 1 94 ? 20.5 6.867 -1.984 1 91.94 94 CYS B O 1
ATOM 5304 N N . SER B 1 95 ? 21.828 5.254 -2.627 1 89.94 95 SER B N 1
ATOM 5305 C CA . SER B 1 95 ? 22.984 6.133 -2.758 1 89.94 95 SER B CA 1
ATOM 5306 C C . SER B 1 95 ? 22.734 7.234 -3.781 1 89.94 95 SER B C 1
ATOM 5308 O O . SER B 1 95 ? 23.078 8.398 -3.551 1 89.94 95 SER B O 1
ATOM 5310 N N . LYS B 1 96 ? 22.109 6.801 -4.863 1 91.06 96 LYS B N 1
ATOM 5311 C CA . LYS B 1 96 ? 21.781 7.777 -5.895 1 91.06 96 LYS B CA 1
ATOM 5312 C C . LYS B 1 96 ? 20.734 8.766 -5.395 1 91.06 96 LYS B C 1
ATOM 5314 O O . LYS B 1 96 ? 20.828 9.969 -5.664 1 91.06 96 LYS B O 1
ATOM 5319 N N . ALA B 1 97 ? 19.734 8.273 -4.734 1 91.38 97 ALA B N 1
ATOM 5320 C CA . ALA B 1 97 ? 18.656 9.117 -4.219 1 91.38 97 ALA B CA 1
ATOM 5321 C C . ALA B 1 97 ? 19.203 10.195 -3.289 1 91.38 97 ALA B C 1
ATOM 5323 O O . ALA B 1 97 ? 18.688 11.312 -3.246 1 91.38 97 ALA B O 1
ATOM 5324 N N . LEU B 1 98 ? 20.266 9.867 -2.604 1 89.62 98 LEU B N 1
ATOM 5325 C CA . LEU B 1 98 ? 20.859 10.797 -1.646 1 89.62 98 LEU B CA 1
ATOM 5326 C C . LEU B 1 98 ? 21.719 11.844 -2.359 1 89.62 98 LEU B C 1
ATOM 5328 O O . LEU B 1 98 ? 22.141 12.828 -1.753 1 89.62 98 LEU B O 1
ATOM 5332 N N . GLN B 1 99 ? 21.859 11.68 -3.637 1 89.75 99 GLN B N 1
ATOM 5333 C CA . GLN B 1 99 ? 22.703 12.609 -4.383 1 89.75 99 GLN B CA 1
ATOM 5334 C C . GLN B 1 99 ? 21.891 13.414 -5.387 1 89.75 99 GLN B C 1
ATOM 5336 O O . GLN B 1 99 ? 22.344 14.438 -5.891 1 89.75 99 GLN B O 1
ATOM 5341 N N . VAL B 1 100 ? 20.734 12.961 -5.66 1 90.56 100 VAL B N 1
ATOM 5342 C CA . VAL B 1 100 ? 19.875 13.641 -6.625 1 90.56 100 VAL B CA 1
ATOM 5343 C C . VAL B 1 100 ? 19.438 14.992 -6.07 1 90.56 100 VAL B C 1
ATOM 5345 O O . VAL B 1 100 ? 19.281 15.148 -4.859 1 90.56 100 VAL B O 1
ATOM 5348 N N . LYS B 1 101 ? 19.25 15.914 -6.973 1 87.19 101 LYS B N 1
ATOM 5349 C CA . LYS B 1 101 ? 18.844 17.266 -6.578 1 87.19 101 LYS B CA 1
ATOM 5350 C C . LYS B 1 101 ? 17.5 17.25 -5.852 1 87.19 101 LYS B C 1
ATOM 5352 O O . LYS B 1 101 ? 16.609 16.484 -6.207 1 87.19 101 LYS B O 1
ATOM 5357 N N . THR B 1 102 ? 17.375 18.062 -4.926 1 81.69 102 THR B N 1
ATOM 5358 C CA . THR B 1 102 ? 16.188 18.094 -4.078 1 81.69 102 THR B CA 1
ATOM 5359 C C . THR B 1 102 ? 14.961 18.547 -4.875 1 81.69 102 THR B C 1
ATOM 5361 O O . THR B 1 102 ? 13.82 18.266 -4.492 1 81.69 102 THR B O 1
ATOM 5364 N N . THR B 1 103 ? 15.211 19.281 -5.938 1 80.44 103 THR B N 1
ATOM 5365 C CA . THR B 1 103 ? 14.125 19.75 -6.785 1 80.44 103 THR B CA 1
ATOM 5366 C C . THR B 1 103 ? 13.297 18.578 -7.312 1 80.44 103 THR B C 1
ATOM 5368 O O . THR B 1 103 ? 12.102 18.734 -7.574 1 80.44 103 THR B O 1
ATOM 5371 N N . TYR B 1 104 ? 14.008 17.516 -7.43 1 83.19 104 TYR B N 1
ATOM 5372 C CA . TYR B 1 104 ? 13.32 16.328 -7.914 1 83.19 104 TYR B CA 1
ATOM 5373 C C . TYR B 1 104 ? 12.258 15.875 -6.918 1 83.19 104 TYR B C 1
ATOM 5375 O O . TYR B 1 104 ? 11.156 15.477 -7.312 1 83.19 104 TYR B O 1
ATOM 5383 N N . TYR B 1 105 ? 12.531 15.914 -5.684 1 79.5 105 TYR B N 1
ATOM 5384 C CA . TYR B 1 105 ? 11.633 15.422 -4.645 1 79.5 105 TYR B CA 1
ATOM 5385 C C . TYR B 1 105 ? 10.453 16.375 -4.445 1 79.5 105 TYR B C 1
ATOM 5387 O O . TYR B 1 105 ? 9.375 15.945 -4.035 1 79.5 105 TYR B O 1
ATOM 5395 N N . GLU B 1 106 ? 10.68 17.594 -4.676 1 73.38 106 GLU B N 1
ATOM 5396 C CA . GLU B 1 106 ? 9.594 18.562 -4.602 1 73.38 106 GLU B CA 1
ATOM 5397 C C . GLU B 1 106 ? 8.57 18.344 -5.711 1 73.38 106 GLU B C 1
ATOM 5399 O O . GLU B 1 106 ? 7.367 18.516 -5.5 1 73.38 106 GLU B O 1
ATOM 5404 N N . ALA B 1 107 ? 9.078 17.875 -6.832 1 72.12 107 ALA B N 1
ATOM 5405 C CA . ALA B 1 107 ? 8.219 17.672 -7.996 1 72.12 107 ALA B CA 1
ATOM 5406 C C . ALA B 1 107 ? 7.555 16.297 -7.965 1 72.12 107 ALA B C 1
ATOM 5408 O O . ALA B 1 107 ? 6.402 16.156 -8.375 1 72.12 107 ALA B O 1
ATOM 5409 N N . ASN B 1 108 ? 8.242 15.32 -7.59 1 76.44 108 ASN B N 1
ATOM 5410 C CA . ASN B 1 108 ? 7.766 13.945 -7.719 1 76.44 108 ASN B CA 1
ATOM 5411 C C . ASN B 1 108 ? 7.363 13.367 -6.367 1 76.44 108 ASN B C 1
ATOM 5413 O O . ASN B 1 108 ? 6.637 12.375 -6.305 1 76.44 108 ASN B O 1
ATOM 5417 N N . GLY B 1 109 ? 7.758 13.914 -5.301 1 74.5 109 GLY B N 1
ATOM 5418 C CA . GLY B 1 109 ? 7.438 13.406 -3.973 1 74.5 109 GLY B CA 1
ATOM 5419 C C . GLY B 1 109 ? 8.336 12.266 -3.535 1 74.5 109 GLY B C 1
ATOM 5420 O O . GLY B 1 109 ? 9 11.633 -4.363 1 74.5 109 GLY B O 1
ATOM 5421 N N . PRO B 1 110 ? 8.367 11.922 -2.281 1 74.88 110 PRO B N 1
ATOM 5422 C CA . PRO B 1 110 ? 9.172 10.828 -1.748 1 74.88 110 PRO B CA 1
ATOM 5423 C C . PRO B 1 110 ? 8.633 9.453 -2.135 1 74.88 110 PRO B C 1
ATOM 5425 O O . PRO B 1 110 ? 9.383 8.477 -2.178 1 74.88 110 PRO B O 1
ATOM 5428 N N . GLY B 1 111 ? 7.457 9.359 -2.477 1 75.69 111 GLY B N 1
ATOM 5429 C CA . GLY B 1 111 ? 6.805 8.102 -2.791 1 75.69 111 GLY B CA 1
ATOM 5430 C C . GLY B 1 111 ? 7.34 7.449 -4.055 1 75.69 111 GLY B C 1
ATOM 5431 O O . GLY B 1 111 ? 7.434 6.223 -4.137 1 75.69 111 GLY B O 1
ATOM 5432 N N . LYS B 1 112 ? 7.699 8.25 -4.969 1 83.56 112 LYS B N 1
ATOM 5433 C CA . LYS B 1 112 ? 8.18 7.715 -6.238 1 83.56 112 LYS B CA 1
ATOM 5434 C C . LYS B 1 112 ? 9.492 6.957 -6.059 1 83.56 112 LYS B C 1
ATOM 5436 O O . LYS B 1 112 ? 9.664 5.875 -6.617 1 83.56 112 LYS B O 1
ATOM 5441 N N . VAL B 1 113 ? 10.359 7.535 -5.344 1 87.25 113 VAL B N 1
ATOM 5442 C CA . VAL B 1 113 ? 11.648 6.887 -5.133 1 87.25 113 VAL B CA 1
ATOM 5443 C C . VAL B 1 113 ? 11.469 5.629 -4.285 1 87.25 113 VAL B C 1
ATOM 5445 O O . VAL B 1 113 ? 12.141 4.621 -4.504 1 87.25 113 VAL B O 1
ATOM 5448 N N . MET B 1 114 ? 10.602 5.754 -3.377 1 86.62 114 MET B N 1
ATOM 5449 C CA . MET B 1 114 ? 10.305 4.582 -2.557 1 86.62 114 MET B CA 1
ATOM 5450 C C . MET B 1 114 ? 9.766 3.441 -3.414 1 86.62 114 MET B C 1
ATOM 5452 O O . MET B 1 114 ? 10.133 2.281 -3.211 1 86.62 114 MET B O 1
ATOM 5456 N N . ALA B 1 115 ? 8.938 3.756 -4.328 1 86.81 115 ALA B N 1
ATOM 5457 C CA . ALA B 1 115 ? 8.375 2.752 -5.23 1 86.81 115 ALA B CA 1
ATOM 5458 C C . ALA B 1 115 ? 9.477 2.098 -6.066 1 86.81 115 ALA B C 1
ATOM 5460 O O . ALA B 1 115 ? 9.422 0.898 -6.344 1 86.81 115 ALA B O 1
ATOM 5461 N N . LEU B 1 116 ? 10.398 2.82 -6.488 1 90.94 116 LEU B N 1
ATOM 5462 C CA . LEU B 1 116 ? 11.523 2.293 -7.258 1 90.94 116 LEU B CA 1
ATOM 5463 C C . LEU B 1 116 ? 12.32 1.291 -6.43 1 90.94 116 LEU B C 1
ATOM 5465 O O . LEU B 1 116 ? 12.664 0.21 -6.918 1 90.94 116 LEU B O 1
ATOM 5469 N N . MET B 1 117 ? 12.516 1.639 -5.152 1 90.5 117 MET B N 1
ATOM 5470 C CA . MET B 1 117 ? 13.375 0.838 -4.281 1 90.5 117 MET B CA 1
ATOM 5471 C C . MET B 1 117 ? 12.656 -0.425 -3.822 1 90.5 117 MET B C 1
ATOM 5473 O O . MET B 1 117 ? 13.297 -1.402 -3.434 1 90.5 117 MET B O 1
ATOM 5477 N N . THR B 1 118 ? 11.43 -0.418 -3.879 1 90 118 THR B N 1
ATOM 5478 C CA . THR B 1 118 ? 10.688 -1.555 -3.342 1 90 118 THR B CA 1
ATOM 5479 C C . THR B 1 118 ? 10.031 -2.352 -4.465 1 90 118 THR B C 1
ATOM 5481 O O . THR B 1 118 ? 10.594 -3.34 -4.941 1 90 118 THR B O 1
ATOM 5484 N N . ASN B 1 119 ? 9.055 -1.741 -5.141 1 86.69 119 ASN B N 1
ATOM 5485 C CA . ASN B 1 119 ? 8.25 -2.455 -6.129 1 86.69 119 ASN B CA 1
ATOM 5486 C C . ASN B 1 119 ? 9.055 -2.732 -7.398 1 86.69 119 ASN B C 1
ATOM 5488 O O . ASN B 1 119 ? 9.039 -3.852 -7.914 1 86.69 119 ASN B O 1
ATOM 5492 N N . ASP B 1 120 ? 9.656 -1.768 -7.871 1 90.31 120 ASP B N 1
ATOM 5493 C CA . ASP B 1 120 ? 10.336 -1.907 -9.156 1 90.31 120 ASP B CA 1
ATOM 5494 C C . ASP B 1 120 ? 11.523 -2.859 -9.039 1 90.31 120 ASP B C 1
ATOM 5496 O O . ASP B 1 120 ? 11.75 -3.688 -9.922 1 90.31 120 ASP B O 1
ATOM 5500 N N . VAL B 1 121 ? 12.266 -2.715 -7.957 1 93.19 121 VAL B N 1
ATOM 5501 C CA . VAL B 1 121 ? 13.398 -3.607 -7.762 1 93.19 121 VAL B CA 1
ATOM 5502 C C . VAL B 1 121 ? 12.914 -5.047 -7.613 1 93.19 121 VAL B C 1
ATOM 5504 O O . VAL B 1 121 ? 13.523 -5.977 -8.141 1 93.19 121 VAL B O 1
ATOM 5507 N N . THR B 1 122 ? 11.875 -5.238 -6.938 1 90.94 122 THR B N 1
ATOM 5508 C CA . THR B 1 122 ? 11.305 -6.57 -6.758 1 90.94 122 THR B CA 1
ATOM 5509 C C . THR B 1 122 ? 10.812 -7.133 -8.086 1 90.94 122 THR B C 1
ATOM 5511 O O . THR B 1 122 ? 11.023 -8.312 -8.383 1 90.94 122 THR B O 1
ATOM 5514 N N . SER B 1 123 ? 10.148 -6.289 -8.828 1 89.56 123 SER B N 1
ATOM 5515 C CA . SER B 1 123 ? 9.68 -6.723 -10.133 1 89.56 123 SER B CA 1
ATOM 5516 C C . SER B 1 123 ? 10.844 -7.148 -11.023 1 89.56 123 SER B C 1
ATOM 5518 O O . SER B 1 123 ? 10.734 -8.125 -11.773 1 89.56 123 SER B O 1
ATOM 5520 N N . LEU B 1 124 ? 11.844 -6.43 -10.945 1 90 124 LEU B N 1
ATOM 5521 C CA . LEU B 1 124 ? 13.039 -6.77 -11.719 1 90 124 LEU B CA 1
ATOM 5522 C C . LEU B 1 124 ? 13.633 -8.094 -11.25 1 90 124 LEU B C 1
ATOM 5524 O O . LEU B 1 124 ? 14.086 -8.898 -12.062 1 90 124 LEU B O 1
ATOM 5528 N N . ARG B 1 125 ? 13.656 -8.266 -9.961 1 90.62 125 ARG B N 1
ATOM 5529 C CA . ARG B 1 125 ? 14.141 -9.523 -9.398 1 90.62 125 ARG B CA 1
ATOM 5530 C C . ARG B 1 125 ? 13.32 -10.703 -9.898 1 90.62 125 ARG B C 1
ATOM 5532 O O . ARG B 1 125 ? 13.883 -11.727 -10.305 1 90.62 125 ARG B O 1
ATOM 5539 N N . VAL B 1 126 ? 12.078 -10.609 -9.922 1 89.94 126 VAL B N 1
ATOM 5540 C CA . VAL B 1 126 ? 11.195 -11.688 -10.359 1 89.94 126 VAL B CA 1
ATOM 5541 C C . VAL B 1 126 ? 11.406 -11.969 -11.844 1 89.94 126 VAL B C 1
ATOM 5543 O O . VAL B 1 126 ? 11.461 -13.125 -12.258 1 89.94 126 VAL B O 1
ATOM 5546 N N . ALA B 1 127 ? 11.523 -10.93 -12.594 1 88.69 127 ALA B N 1
ATOM 5547 C CA . ALA B 1 127 ? 11.75 -11.086 -14.031 1 88.69 127 ALA B CA 1
ATOM 5548 C C . ALA B 1 127 ? 13.078 -11.781 -14.312 1 88.69 127 ALA B C 1
ATOM 5550 O O . ALA B 1 127 ? 13.141 -12.688 -15.141 1 88.69 127 ALA B O 1
ATOM 5551 N N . LEU B 1 128 ? 14.086 -11.453 -13.602 1 87.5 128 LEU B N 1
ATOM 5552 C CA . LEU B 1 128 ? 15.414 -12 -13.844 1 87.5 128 LEU B CA 1
ATOM 5553 C C . LEU B 1 128 ? 15.57 -13.367 -13.188 1 87.5 128 LEU B C 1
ATOM 5555 O O . LEU B 1 128 ? 16.422 -14.156 -13.586 1 87.5 128 LEU B O 1
ATOM 5559 N N . GLY B 1 129 ? 14.781 -13.492 -12.172 1 88.12 129 GLY B N 1
ATOM 5560 C CA . GLY B 1 129 ? 14.789 -14.797 -11.531 1 88.12 129 GLY B CA 1
ATOM 5561 C C . GLY B 1 129 ? 13.859 -15.797 -12.188 1 88.12 129 GLY B C 1
ATOM 5562 O O . GLY B 1 129 ? 14.281 -16.594 -13.031 1 88.12 129 GLY B O 1
ATOM 5563 N N . LEU B 1 130 ? 12.594 -15.703 -11.844 1 84.81 130 LEU B N 1
ATOM 5564 C CA . LEU B 1 130 ? 11.57 -16.625 -12.336 1 84.81 130 LEU B CA 1
ATOM 5565 C C . LEU B 1 130 ? 11.391 -16.469 -13.844 1 84.81 130 LEU B C 1
ATOM 5567 O O . LEU B 1 130 ? 11.211 -17.469 -14.547 1 84.81 130 LEU B O 1
ATOM 5571 N N . GLY B 1 131 ? 11.422 -15.25 -14.344 1 86.44 131 GLY B N 1
ATOM 5572 C CA . GLY B 1 131 ? 11.242 -15.023 -15.773 1 86.44 131 GLY B CA 1
ATOM 5573 C C . GLY B 1 131 ? 12.312 -15.688 -16.609 1 86.44 131 GLY B C 1
ATOM 5574 O O . GLY B 1 131 ? 12.008 -16.391 -17.578 1 86.44 131 GLY B O 1
ATOM 5575 N N . VAL B 1 132 ? 13.508 -15.555 -16.281 1 86.62 132 VAL B N 1
ATOM 5576 C CA . VAL B 1 132 ? 14.625 -16.125 -17.031 1 86.62 132 VAL B CA 1
ATOM 5577 C C . VAL B 1 132 ? 14.586 -17.641 -16.953 1 86.62 132 VAL B C 1
ATOM 5579 O O . VAL B 1 132 ? 14.867 -18.344 -17.922 1 86.62 132 VAL B O 1
ATOM 5582 N N . MET B 1 133 ? 14.234 -18.156 -15.773 1 86.62 133 MET B N 1
ATOM 5583 C CA . MET B 1 133 ? 14.141 -19.609 -15.617 1 86.62 133 MET B CA 1
ATOM 5584 C C . MET B 1 133 ? 13.094 -20.188 -16.562 1 86.62 133 MET B C 1
ATOM 5586 O O . MET B 1 133 ? 13.336 -21.203 -17.219 1 86.62 133 MET B O 1
ATOM 5590 N N . ILE B 1 134 ? 11.969 -19.578 -16.688 1 85.81 134 ILE B N 1
ATOM 5591 C CA . ILE B 1 134 ? 10.883 -20.047 -17.547 1 85.81 134 ILE B CA 1
ATOM 5592 C C . ILE B 1 134 ? 11.305 -19.953 -19 1 85.81 134 ILE B C 1
ATOM 5594 O O . ILE B 1 134 ? 11.055 -20.859 -19.797 1 85.81 134 ILE B O 1
ATOM 5598 N N . ILE B 1 135 ? 11.977 -18.891 -19.375 1 87.06 135 ILE B N 1
ATOM 5599 C CA . ILE B 1 135 ? 12.414 -18.688 -20.75 1 87.06 135 ILE B CA 1
ATOM 5600 C C . ILE B 1 135 ? 13.406 -19.781 -21.141 1 87.06 135 ILE B C 1
ATOM 5602 O O . ILE B 1 135 ? 13.312 -20.344 -22.234 1 87.06 135 ILE B O 1
ATOM 5606 N N . VAL B 1 136 ? 14.328 -20.016 -20.281 1 87 136 VAL B N 1
ATOM 5607 C CA . VAL B 1 136 ? 15.336 -21.031 -20.562 1 87 136 VAL B CA 1
ATOM 5608 C C . VAL B 1 136 ? 14.656 -22.391 -20.703 1 87 136 VAL B C 1
ATOM 5610 O O . VAL B 1 136 ? 14.977 -23.156 -21.625 1 87 136 VAL B O 1
ATOM 5613 N N . ASP B 1 137 ? 13.703 -22.656 -19.812 1 84.81 137 ASP B N 1
ATOM 5614 C CA . ASP B 1 137 ? 12.984 -23.938 -19.891 1 84.81 137 ASP B CA 1
ATOM 5615 C C . ASP B 1 137 ? 12.219 -24.062 -21.203 1 84.81 137 ASP B C 1
ATOM 5617 O O . ASP B 1 137 ? 12.289 -25.094 -21.875 1 84.81 137 ASP B O 1
ATOM 5621 N N . ILE B 1 138 ? 11.57 -23.016 -21.578 1 83.19 138 ILE B N 1
ATOM 5622 C CA . ILE B 1 138 ? 10.75 -23.031 -22.781 1 83.19 138 ILE B CA 1
ATOM 5623 C C . ILE B 1 138 ? 11.641 -23.219 -24 1 83.19 138 ILE B C 1
ATOM 5625 O O . ILE B 1 138 ? 11.367 -24.078 -24.844 1 83.19 138 ILE B O 1
ATOM 5629 N N . ILE B 1 139 ? 12.664 -22.484 -24.078 1 83.5 139 ILE B N 1
ATOM 5630 C CA . ILE B 1 139 ? 13.539 -22.516 -25.234 1 83.5 139 ILE B CA 1
ATOM 5631 C C . ILE B 1 139 ? 14.242 -23.875 -25.328 1 83.5 139 ILE B C 1
ATOM 5633 O O . ILE B 1 139 ? 14.258 -24.516 -26.375 1 83.5 139 ILE B O 1
ATOM 5637 N N . PHE B 1 140 ? 14.711 -24.312 -24.234 1 84.38 140 PHE B N 1
ATOM 5638 C CA . PHE B 1 140 ? 15.5 -25.547 -24.234 1 84.38 140 PHE B CA 1
ATOM 5639 C C . PHE B 1 140 ? 14.617 -26.75 -24.516 1 84.38 140 PHE B C 1
ATOM 5641 O O . PHE B 1 140 ? 14.961 -27.594 -25.359 1 84.38 140 PHE B O 1
ATOM 5648 N N . TYR B 1 141 ? 13.477 -26.859 -23.812 1 81.25 141 TYR B N 1
ATOM 5649 C CA . TYR B 1 141 ? 12.578 -28 -24.016 1 81.25 141 TYR B CA 1
ATOM 5650 C C . TYR B 1 141 ? 12 -27.984 -25.422 1 81.25 141 TYR B C 1
ATOM 5652 O O . TYR B 1 141 ? 11.844 -29.031 -26.062 1 81.25 141 TYR B O 1
ATOM 5660 N N . SER B 1 142 ? 11.664 -26.797 -25.906 1 78 142 SER B N 1
ATOM 5661 C CA . SER B 1 142 ? 11.055 -26.688 -27.234 1 78 142 SER B CA 1
ATOM 5662 C C . SER B 1 142 ? 12.055 -27.031 -28.328 1 78 142 SER B C 1
ATOM 5664 O O . SER B 1 142 ? 11.742 -27.797 -29.25 1 78 142 SER B O 1
ATOM 5666 N N . ILE B 1 143 ? 13.242 -26.516 -28.188 1 82.06 143 ILE B N 1
ATOM 5667 C CA . ILE B 1 143 ? 14.234 -26.703 -29.25 1 82.06 143 ILE B CA 1
ATOM 5668 C C . ILE B 1 143 ? 14.789 -28.125 -29.188 1 82.06 143 ILE B C 1
ATOM 5670 O O . ILE B 1 143 ? 14.734 -28.859 -30.172 1 82.06 143 ILE B O 1
ATOM 5674 N N . VAL B 1 144 ? 15.25 -28.516 -28.062 1 82.06 144 VAL B N 1
ATOM 5675 C CA . VAL B 1 144 ? 15.883 -29.828 -27.938 1 82.06 144 VAL B CA 1
ATOM 5676 C C . VAL B 1 144 ? 14.836 -30.922 -28.078 1 82.06 144 VAL B C 1
ATOM 5678 O O . VAL B 1 144 ? 15.086 -31.953 -28.719 1 82.06 144 VAL B O 1
ATOM 5681 N N . GLY B 1 145 ? 13.695 -30.672 -27.469 1 77.69 145 GLY B N 1
ATOM 5682 C CA . GLY B 1 145 ? 12.617 -31.641 -27.609 1 77.69 145 GLY B CA 1
ATOM 5683 C C . GLY B 1 145 ? 12.188 -31.859 -29.047 1 77.69 145 GLY B C 1
ATOM 5684 O O . GLY B 1 145 ? 11.945 -33 -29.469 1 77.69 145 GLY B O 1
ATOM 5685 N N . SER B 1 146 ? 12.141 -30.812 -29.828 1 80.19 146 SER B N 1
ATOM 5686 C CA . SER B 1 146 ? 11.758 -30.906 -31.234 1 80.19 146 SER B CA 1
ATOM 5687 C C . SER B 1 146 ? 12.82 -31.625 -32.031 1 80.19 146 SER B C 1
ATOM 5689 O O . SER B 1 146 ? 12.5 -32.406 -32.938 1 80.19 146 SER B O 1
ATOM 5691 N N . ILE B 1 147 ? 14.031 -31.391 -31.703 1 84.5 147 ILE B N 1
ATOM 5692 C CA . ILE B 1 147 ? 15.133 -32.031 -32.406 1 84.5 147 ILE B CA 1
ATOM 5693 C C . ILE B 1 147 ? 15.086 -33.531 -32.188 1 84.5 147 ILE B C 1
ATOM 5695 O O . ILE B 1 147 ? 15.227 -34.312 -33.125 1 84.5 147 ILE B O 1
ATOM 5699 N N . ILE B 1 148 ? 14.844 -33.906 -30.984 1 81.69 148 ILE B N 1
ATOM 5700 C CA . ILE B 1 148 ? 14.789 -35.344 -30.656 1 81.69 148 ILE B CA 1
ATOM 5701 C C . ILE B 1 148 ? 13.594 -36 -31.344 1 81.69 148 ILE B C 1
ATOM 5703 O O . ILE B 1 148 ? 13.695 -37.094 -31.859 1 81.69 148 ILE B O 1
ATOM 5707 N N . LEU B 1 149 ? 12.461 -35.344 -31.359 1 81.81 149 LEU B N 1
ATOM 5708 C CA . LEU B 1 149 ? 11.258 -35.875 -32 1 81.81 149 LEU B CA 1
ATOM 5709 C C . LEU B 1 149 ? 11.484 -36.062 -33.5 1 81.81 149 LEU B C 1
ATOM 5711 O O . LEU B 1 149 ? 11.062 -37.062 -34.062 1 81.81 149 LEU B O 1
ATOM 5715 N N . ILE B 1 150 ? 12.156 -35.156 -34.094 1 85.81 150 ILE B N 1
ATOM 5716 C CA . ILE B 1 150 ? 12.422 -35.188 -35.531 1 85.81 150 ILE B CA 1
ATOM 5717 C C . ILE B 1 150 ? 13.359 -36.375 -35.844 1 85.81 150 ILE B C 1
ATOM 5719 O O . ILE B 1 150 ? 13.188 -37.062 -36.844 1 85.81 150 ILE B O 1
ATOM 5723 N N . GLN B 1 151 ? 14.289 -36.594 -35 1 84.88 151 GLN B N 1
ATOM 5724 C CA . GLN B 1 151 ? 15.258 -37.656 -35.219 1 84.88 151 GLN B CA 1
ATOM 5725 C C . GLN B 1 151 ? 14.602 -39.031 -35.062 1 84.88 151 GLN B C 1
ATOM 5727 O O . GLN B 1 151 ? 14.977 -40 -35.75 1 84.88 151 GLN B O 1
ATOM 5732 N N . LYS B 1 152 ? 13.672 -39.188 -34.25 1 80.88 152 LYS B N 1
ATOM 5733 C CA . LYS B 1 152 ? 13.07 -40.469 -33.938 1 80.88 152 LYS B CA 1
ATOM 5734 C C . LYS B 1 152 ? 11.992 -40.812 -34.969 1 80.88 152 LYS B C 1
ATOM 5736 O O . LYS B 1 152 ? 11.719 -42 -35.219 1 80.88 152 LYS B O 1
ATOM 5741 N N . ILE B 1 153 ? 11.281 -39.969 -35.469 1 82.38 153 ILE B N 1
ATOM 5742 C CA . ILE B 1 153 ? 10.203 -40.312 -36.406 1 82.38 153 ILE B CA 1
ATOM 5743 C C . ILE B 1 153 ? 10.516 -39.719 -37.781 1 82.38 153 ILE B C 1
ATOM 5745 O O . ILE B 1 153 ? 10.758 -40.469 -38.719 1 82.38 153 ILE B O 1
ATOM 5749 N N . ASN B 1 154 ? 10.219 -38.656 -38.25 1 85.38 154 ASN B N 1
ATOM 5750 C CA . ASN B 1 154 ? 10.43 -37.875 -39.469 1 85.38 154 ASN B CA 1
ATOM 5751 C C . ASN B 1 154 ? 9.953 -36.438 -39.312 1 85.38 154 ASN B C 1
ATOM 5753 O O . ASN B 1 154 ? 9.18 -36.125 -38.406 1 85.38 154 ASN B O 1
ATOM 5757 N N . THR B 1 155 ? 10.531 -35.625 -40.031 1 87.12 155 THR B N 1
ATOM 5758 C CA . THR B 1 155 ? 10.297 -34.188 -39.938 1 87.12 155 THR B CA 1
ATOM 5759 C C . THR B 1 155 ? 8.828 -33.875 -40.219 1 87.12 155 THR B C 1
ATOM 5761 O O . THR B 1 155 ? 8.219 -33.062 -39.531 1 87.12 155 THR B O 1
ATOM 5764 N N . VAL B 1 156 ? 8.273 -34.562 -41.156 1 87.88 156 VAL B N 1
ATOM 5765 C CA . VAL B 1 156 ? 6.906 -34.25 -41.562 1 87.88 156 VAL B CA 1
ATOM 5766 C C . VAL B 1 156 ? 5.926 -34.719 -40.5 1 87.88 156 VAL B C 1
ATOM 5768 O O . VAL B 1 156 ? 5.008 -33.969 -40.125 1 87.88 156 VAL B O 1
ATOM 5771 N N . LEU B 1 157 ? 6.191 -35.875 -39.906 1 88 157 LEU B N 1
ATOM 5772 C CA . LEU B 1 157 ? 5.297 -36.406 -38.875 1 88 157 LEU B CA 1
ATOM 5773 C C . LEU B 1 157 ? 5.438 -35.656 -37.562 1 88 157 LEU B C 1
ATOM 5775 O O . LEU B 1 157 ? 4.449 -35.406 -36.875 1 88 157 LEU B O 1
ATOM 5779 N N . ALA B 1 158 ? 6.609 -35.25 -37.344 1 89.06 158 ALA B N 1
ATOM 5780 C CA . ALA B 1 158 ? 6.848 -34.469 -36.125 1 89.06 158 ALA B CA 1
ATOM 5781 C C . ALA B 1 158 ? 6.105 -33.125 -36.188 1 89.06 158 ALA B C 1
ATOM 5783 O O . ALA B 1 158 ? 5.527 -32.688 -35.219 1 89.06 158 ALA B O 1
ATOM 5784 N N . PHE B 1 159 ? 6.082 -32.531 -37.312 1 88.5 159 PHE B N 1
ATOM 5785 C CA . PHE B 1 159 ? 5.391 -31.25 -37.469 1 88.5 159 PHE B CA 1
ATOM 5786 C C . PHE B 1 159 ? 3.885 -31.438 -37.344 1 88.5 159 PHE B C 1
ATOM 5788 O O . PHE B 1 159 ? 3.199 -30.562 -36.812 1 88.5 159 PHE B O 1
ATOM 5795 N N . LYS B 1 160 ? 3.383 -32.5 -37.812 1 87.12 160 LYS B N 1
ATOM 5796 C CA . LYS B 1 160 ? 1.952 -32.781 -37.688 1 87.12 160 LYS B CA 1
ATOM 5797 C C . LYS B 1 160 ? 1.547 -32.938 -36.219 1 87.12 160 LYS B C 1
ATOM 5799 O O . LYS B 1 160 ? 0.458 -32.5 -35.844 1 87.12 160 LYS B O 1
ATOM 5804 N N . ILE B 1 161 ? 2.445 -33.469 -35.5 1 87.81 161 ILE B N 1
ATOM 5805 C CA . ILE B 1 161 ? 2.172 -33.688 -34.062 1 87.81 161 ILE B CA 1
ATOM 5806 C C . ILE B 1 161 ? 2.252 -32.375 -33.312 1 87.81 161 ILE B C 1
ATOM 5808 O O . ILE B 1 161 ? 1.481 -32.125 -32.375 1 87.81 161 ILE B O 1
ATOM 5812 N N . MET B 1 162 ? 3.104 -31.438 -33.781 1 86.94 162 MET B N 1
ATOM 5813 C CA . MET B 1 162 ? 3.363 -30.203 -33.031 1 86.94 162 MET B CA 1
ATOM 5814 C C . MET B 1 162 ? 2.461 -29.078 -33.531 1 86.94 162 MET B C 1
ATOM 5816 O O . MET B 1 162 ? 2.434 -28 -32.938 1 86.94 162 MET B O 1
ATOM 5820 N N . THR B 1 163 ? 1.646 -29.25 -34.469 1 86.12 163 THR B N 1
ATOM 5821 C CA . THR B 1 163 ? 0.802 -28.234 -35.094 1 86.12 163 THR B CA 1
ATOM 5822 C C . THR B 1 163 ? -0.147 -27.625 -34.062 1 86.12 163 THR B C 1
ATOM 5824 O O . THR B 1 163 ? -0.322 -26.406 -34.031 1 86.12 163 THR B O 1
ATOM 5827 N N . PRO B 1 164 ? -0.763 -28.422 -33.094 1 82.31 164 PRO B N 1
ATOM 5828 C CA . PRO B 1 164 ? -1.664 -27.812 -32.094 1 82.31 164 PRO B CA 1
ATOM 5829 C C . PRO B 1 164 ? -0.951 -26.828 -31.188 1 82.31 164 PRO B C 1
ATOM 5831 O O . PRO B 1 164 ? -1.571 -25.891 -30.688 1 82.31 164 PRO B O 1
ATOM 5834 N N . VAL B 1 165 ? 0.275 -27.109 -30.922 1 80.75 165 VAL B N 1
ATOM 5835 C CA . VAL B 1 165 ? 1.05 -26.234 -30.047 1 80.75 165 VAL B CA 1
ATOM 5836 C C . VAL B 1 165 ? 1.145 -24.844 -30.672 1 80.75 165 VAL B C 1
ATOM 5838 O O . VAL B 1 165 ? 1.015 -23.828 -29.969 1 80.75 165 VAL B O 1
ATOM 5841 N N . PHE B 1 166 ? 1.366 -24.766 -31.875 1 82.25 166 PHE B N 1
ATOM 5842 C CA . PHE B 1 166 ? 1.435 -23.5 -32.594 1 82.25 166 PHE B CA 1
ATOM 5843 C C . PHE B 1 166 ? 0.104 -22.75 -32.5 1 82.25 166 PHE B C 1
ATOM 5845 O O . PHE B 1 166 ? 0.074 -21.547 -32.281 1 82.25 166 PHE B O 1
ATOM 5852 N N . LEU B 1 167 ? -0.968 -23.469 -32.656 1 82.5 167 LEU B N 1
ATOM 5853 C CA . LEU B 1 167 ? -2.297 -22.875 -32.594 1 82.5 167 LEU B CA 1
ATOM 5854 C C . LEU B 1 167 ? -2.598 -22.344 -31.219 1 82.5 167 LEU B C 1
ATOM 5856 O O . LEU B 1 167 ? -3.193 -21.266 -31.078 1 82.5 167 LEU B O 1
ATOM 5860 N N . ILE B 1 168 ? -2.145 -22.984 -30.328 1 79.5 168 ILE B N 1
ATOM 5861 C CA . ILE B 1 168 ? -2.418 -22.594 -28.953 1 79.5 168 ILE B CA 1
ATOM 5862 C C . ILE B 1 168 ? -1.583 -21.359 -28.578 1 79.5 168 ILE B C 1
ATOM 5864 O O . ILE B 1 168 ? -2.053 -20.469 -27.875 1 79.5 168 ILE B O 1
ATOM 5868 N N . ILE B 1 169 ? -0.374 -21.359 -29.062 1 79.38 169 ILE B N 1
ATOM 5869 C CA . ILE B 1 169 ? 0.481 -20.203 -28.828 1 79.38 169 ILE B CA 1
ATOM 5870 C C . ILE B 1 169 ? -0.176 -18.953 -29.406 1 79.38 169 ILE B C 1
ATOM 5872 O O . ILE B 1 169 ? -0.191 -17.891 -28.75 1 79.38 169 ILE B O 1
ATOM 5876 N N . VAL B 1 170 ? -0.744 -19.078 -30.547 1 82.38 170 VAL B N 1
ATOM 5877 C CA . VAL B 1 170 ? -1.426 -17.953 -31.172 1 82.38 170 VAL B CA 1
ATOM 5878 C C . VAL B 1 170 ? -2.654 -17.562 -30.359 1 82.38 170 VAL B C 1
ATOM 5880 O O . VAL B 1 170 ? -2.92 -16.375 -30.156 1 82.38 170 VAL B O 1
ATOM 5883 N N . ALA B 1 171 ? -3.387 -18.516 -29.875 1 81.19 171 ALA B N 1
ATOM 5884 C CA . ALA B 1 171 ? -4.57 -18.25 -29.062 1 81.19 171 ALA B CA 1
ATOM 5885 C C . ALA B 1 171 ? -4.199 -17.531 -27.766 1 81.19 171 ALA B C 1
ATOM 5887 O O . ALA B 1 171 ? -4.906 -16.625 -27.328 1 81.19 171 ALA B O 1
ATOM 5888 N N . ILE B 1 172 ? -3.119 -17.938 -27.25 1 79.38 172 ILE B N 1
ATOM 5889 C CA . ILE B 1 172 ? -2.641 -17.344 -26 1 79.38 172 ILE B CA 1
ATOM 5890 C C . ILE B 1 172 ? -2.283 -15.875 -26.25 1 79.38 172 ILE B C 1
ATOM 5892 O O . ILE B 1 172 ? -2.604 -15.008 -25.422 1 79.38 172 ILE B O 1
ATOM 5896 N N . PHE B 1 173 ? -1.756 -15.633 -27.391 1 81 173 PHE B N 1
ATOM 5897 C CA . PHE B 1 173 ? -1.337 -14.273 -27.703 1 81 173 PHE B CA 1
ATOM 5898 C C . PHE B 1 173 ? -2.545 -13.375 -27.953 1 81 173 PHE B C 1
ATOM 5900 O O . PHE B 1 173 ? -2.598 -12.242 -27.453 1 81 173 PHE B O 1
ATOM 5907 N N . VAL B 1 174 ? -3.496 -13.836 -28.641 1 85.69 174 VAL B N 1
ATOM 5908 C CA . VAL B 1 174 ? -4.66 -13.039 -29 1 85.69 174 VAL B CA 1
ATOM 5909 C C . VAL B 1 174 ? -5.562 -12.852 -27.797 1 85.69 174 VAL B C 1
ATOM 5911 O O . VAL B 1 174 ? -5.93 -11.719 -27.453 1 85.69 174 VAL B O 1
ATOM 5914 N N . LEU B 1 175 ? -5.91 -13.906 -27.094 1 86 175 LEU B N 1
ATOM 5915 C CA . LEU B 1 175 ? -6.797 -13.844 -25.938 1 86 175 LEU B CA 1
ATOM 5916 C C . LEU B 1 175 ? -6.09 -13.203 -24.75 1 86 175 LEU B C 1
ATOM 5918 O O . LEU B 1 175 ? -6.73 -12.555 -23.906 1 86 175 LEU B O 1
ATOM 5922 N N . GLY B 1 176 ? -4.84 -13.453 -24.688 1 81.94 176 GLY B N 1
ATOM 5923 C CA . GLY B 1 176 ? -4.055 -12.852 -23.625 1 81.94 176 GLY B CA 1
ATOM 5924 C C . GLY B 1 176 ? -4.031 -11.336 -23.688 1 81.94 176 GLY B C 1
ATOM 5925 O O . GLY B 1 176 ? -4.125 -10.664 -22.656 1 81.94 176 GLY B O 1
ATOM 5926 N N . ARG B 1 177 ? -3.926 -10.844 -24.906 1 83.19 177 ARG B N 1
ATOM 5927 C CA . ARG B 1 177 ? -3.955 -9.391 -25.078 1 83.19 177 ARG B CA 1
ATOM 5928 C C . ARG B 1 177 ? -5.301 -8.812 -24.656 1 83.19 177 ARG B C 1
ATOM 5930 O O . ARG B 1 177 ? -5.355 -7.773 -24 1 83.19 177 ARG B O 1
ATOM 5937 N N . LYS B 1 178 ? -6.352 -9.438 -25.031 1 88.06 178 LYS B N 1
ATOM 5938 C CA . LYS B 1 178 ? -7.688 -9 -24.625 1 88.06 178 LYS B CA 1
ATOM 5939 C C . LYS B 1 178 ? -7.863 -9.078 -23.109 1 88.06 178 LYS B C 1
ATOM 5941 O O . LYS B 1 178 ? -8.492 -8.211 -22.516 1 88.06 178 LYS B O 1
ATOM 5946 N N . LEU B 1 179 ? -7.375 -10.055 -22.562 1 86.12 179 LEU B N 1
ATOM 5947 C CA . LEU B 1 179 ? -7.441 -10.234 -21.125 1 86.12 179 LEU B CA 1
ATOM 5948 C C . LEU B 1 179 ? -6.723 -9.102 -20.391 1 86.12 179 LEU B C 1
ATOM 5950 O O . LEU B 1 179 ? -7.211 -8.602 -19.375 1 86.12 179 LEU B O 1
ATOM 5954 N N . ARG B 1 180 ? -5.691 -8.727 -20.969 1 83.12 180 ARG B N 1
ATOM 5955 C CA . ARG B 1 180 ? -4.902 -7.656 -20.375 1 83.12 180 ARG B CA 1
ATOM 5956 C C . ARG B 1 180 ? -5.668 -6.34 -20.375 1 83.12 180 ARG B C 1
ATOM 5958 O O . ARG B 1 180 ? -5.617 -5.578 -19.406 1 83.12 180 ARG B O 1
ATOM 5965 N N . ILE B 1 181 ? -6.281 -6.051 -21.422 1 87.31 181 ILE B N 1
ATOM 5966 C CA . ILE B 1 181 ? -7.07 -4.828 -21.531 1 87.31 181 ILE B CA 1
ATOM 5967 C C . ILE B 1 181 ? -8.195 -4.84 -20.5 1 87.31 181 ILE B C 1
ATOM 5969 O O . ILE B 1 181 ? -8.422 -3.842 -19.812 1 87.31 181 ILE B O 1
ATOM 5973 N N . LYS B 1 182 ? -8.836 -5.965 -20.391 1 90 182 LYS B N 1
ATOM 5974 C CA . LYS B 1 182 ? -9.922 -6.082 -19.422 1 90 182 LYS B CA 1
ATOM 5975 C C . LYS B 1 182 ? -9.398 -6.004 -18 1 90 182 LYS B C 1
ATOM 5977 O O . LYS B 1 182 ? -10.062 -5.449 -17.125 1 90 182 LYS B O 1
ATOM 5982 N N . GLN B 1 183 ? -8.312 -6.512 -17.797 1 87.12 183 GLN B N 1
ATOM 5983 C CA . GLN B 1 183 ? -7.691 -6.465 -16.469 1 87.12 183 GLN B CA 1
ATOM 5984 C C . GLN B 1 183 ? -7.344 -5.031 -16.078 1 87.12 183 GLN B C 1
ATOM 5986 O O . GLN B 1 183 ? -7.5 -4.645 -14.914 1 87.12 183 GLN B O 1
ATOM 5991 N N . ARG B 1 184 ? -6.875 -4.297 -17.016 1 86.25 184 ARG B N 1
ATOM 5992 C CA . ARG B 1 184 ? -6.562 -2.895 -16.781 1 86.25 184 ARG B CA 1
ATOM 5993 C C . ARG B 1 184 ? -7.82 -2.113 -16.406 1 86.25 184 ARG B C 1
ATOM 5995 O O . ARG B 1 184 ? -7.789 -1.273 -15.5 1 86.25 184 ARG B O 1
ATOM 6002 N N . SER B 1 185 ? -8.789 -2.412 -17.078 1 91 185 SER B N 1
ATOM 6003 C CA . SER B 1 185 ? -10.055 -1.753 -16.797 1 91 185 SER B CA 1
ATOM 6004 C C . SER B 1 185 ? -10.57 -2.137 -15.414 1 91 185 SER B C 1
ATOM 6006 O O . SER B 1 185 ? -11.086 -1.29 -14.672 1 91 185 SER B O 1
ATOM 6008 N N . ALA B 1 186 ? -10.508 -3.391 -15.016 1 90.94 186 ALA B N 1
ATOM 6009 C CA . ALA B 1 186 ? -10.922 -3.861 -13.695 1 90.94 186 ALA B CA 1
ATOM 6010 C C . ALA B 1 186 ? -10.078 -3.234 -12.594 1 90.94 186 ALA B C 1
ATOM 6012 O O . ALA B 1 186 ? -10.586 -2.896 -11.523 1 90.94 186 ALA B O 1
ATOM 6013 N N . GLN B 1 187 ? -8.875 -3.09 -12.883 1 87.06 187 GLN B N 1
ATOM 6014 C CA . GLN B 1 187 ? -7.965 -2.479 -11.914 1 87.06 187 GLN B CA 1
ATOM 6015 C C . GLN B 1 187 ? -8.312 -1.007 -11.695 1 87.06 187 GLN B C 1
ATOM 6017 O O . GLN B 1 187 ? -8.227 -0.505 -10.578 1 87.06 187 GLN B O 1
ATOM 6022 N N . ALA B 1 188 ? -8.609 -0.303 -12.734 1 87.81 188 ALA B N 1
ATOM 6023 C CA . ALA B 1 188 ? -9.008 1.1 -12.625 1 87.81 188 ALA B CA 1
ATOM 6024 C C . ALA B 1 188 ? -10.242 1.258 -11.75 1 87.81 188 ALA B C 1
ATOM 6026 O O . ALA B 1 188 ? -10.305 2.152 -10.906 1 87.81 188 ALA B O 1
ATOM 6027 N N . THR B 1 189 ? -11.172 0.401 -11.984 1 90.81 189 THR B N 1
ATOM 6028 C CA . THR B 1 189 ? -12.391 0.472 -11.195 1 90.81 189 THR B CA 1
ATOM 6029 C C . THR B 1 189 ? -12.125 0.094 -9.742 1 90.81 189 THR B C 1
ATOM 6031 O O . THR B 1 189 ? -12.75 0.632 -8.828 1 90.81 189 THR B O 1
ATOM 6034 N N . TYR B 1 190 ? -11.266 -0.762 -9.523 1 89.69 190 TYR B N 1
ATOM 6035 C CA . TYR B 1 190 ? -10.859 -1.126 -8.172 1 89.69 190 TYR B CA 1
ATOM 6036 C C . TYR B 1 190 ? -10.188 0.049 -7.469 1 89.69 190 TYR B C 1
ATOM 6038 O O . TYR B 1 190 ? -10.414 0.278 -6.281 1 89.69 190 TYR B O 1
ATOM 6046 N N . SER B 1 191 ? -9.438 0.756 -8.195 1 85.38 191 SER B N 1
ATOM 6047 C CA . SER B 1 191 ? -8.812 1.962 -7.66 1 85.38 191 SER B CA 1
ATOM 6048 C C . SER B 1 191 ? -9.859 2.998 -7.266 1 85.38 191 SER B C 1
ATOM 6050 O O . SER B 1 191 ? -9.75 3.635 -6.219 1 85.38 191 SER B O 1
ATOM 6052 N N . ASP B 1 192 ? -10.773 3.092 -8.117 1 87.62 192 ASP B N 1
ATOM 6053 C CA . ASP B 1 192 ? -11.883 3.996 -7.812 1 87.62 192 ASP B CA 1
ATOM 6054 C C . ASP B 1 192 ? -12.602 3.574 -6.535 1 87.62 192 ASP B C 1
ATOM 6056 O O . ASP B 1 192 ? -12.969 4.418 -5.715 1 87.62 192 ASP B O 1
ATOM 6060 N N . LEU B 1 193 ? -12.828 2.338 -6.41 1 90.19 193 LEU B N 1
ATOM 6061 C CA . LEU B 1 193 ? -13.508 1.786 -5.242 1 90.19 193 LEU B CA 1
ATOM 6062 C C . LEU B 1 193 ? -12.711 2.057 -3.971 1 90.19 193 LEU B C 1
ATOM 6064 O O . LEU B 1 193 ? -13.273 2.477 -2.959 1 90.19 193 LEU B O 1
ATOM 6068 N N . THR B 1 194 ? -11.508 1.858 -4.039 1 86.19 194 THR B N 1
ATOM 6069 C CA . THR B 1 194 ? -10.633 2.066 -2.887 1 86.19 194 THR B CA 1
ATOM 6070 C C . THR B 1 194 ? -10.562 3.545 -2.523 1 86.19 194 THR B C 1
ATOM 6072 O O . THR B 1 194 ? -10.562 3.9 -1.343 1 86.19 194 THR B O 1
ATOM 6075 N N . GLU B 1 195 ? -10.453 4.301 -3.523 1 82.81 195 GLU B N 1
ATOM 6076 C CA . GLU B 1 195 ? -10.438 5.742 -3.303 1 82.81 195 GLU B CA 1
ATOM 6077 C C . GLU B 1 195 ? -11.727 6.219 -2.646 1 82.81 195 GLU B C 1
ATOM 6079 O O . GLU B 1 195 ? -11.703 7.016 -1.708 1 82.81 195 GLU B O 1
ATOM 6084 N N . PHE B 1 196 ? -12.773 5.824 -3.121 1 86.06 196 PHE B N 1
ATOM 6085 C CA . PHE B 1 196 ? -14.07 6.172 -2.557 1 86.06 196 PHE B CA 1
ATOM 6086 C C . PHE B 1 196 ? -14.188 5.684 -1.118 1 86.06 196 PHE B C 1
ATOM 6088 O O . PHE B 1 196 ? -14.695 6.395 -0.252 1 86.06 196 PHE B O 1
ATOM 6095 N N . GLY B 1 197 ? -13.781 4.477 -0.907 1 86.31 197 GLY B N 1
ATOM 6096 C CA . GLY B 1 197 ? -13.766 3.953 0.451 1 86.31 197 GLY B CA 1
ATOM 6097 C C . GLY B 1 197 ? -12.961 4.809 1.411 1 86.31 197 GLY B C 1
ATOM 6098 O O . GLY B 1 197 ? -13.391 5.055 2.541 1 86.31 197 GLY B O 1
ATOM 6099 N N . GLN B 1 198 ? -11.867 5.227 0.988 1 82.56 198 GLN B N 1
ATOM 6100 C CA . GLN B 1 198 ? -11.023 6.086 1.812 1 82.56 198 GLN B CA 1
ATOM 6101 C C . GLN B 1 198 ? -11.727 7.402 2.135 1 82.56 198 GLN B C 1
ATOM 6103 O O . GLN B 1 198 ? -11.656 7.887 3.268 1 82.56 198 GLN B O 1
ATOM 6108 N N . GLU B 1 199 ? -12.344 7.965 1.18 1 80.88 199 GLU B N 1
ATOM 6109 C CA . GLU B 1 199 ? -13.102 9.195 1.373 1 80.88 199 GLU B CA 1
ATOM 6110 C C . GLU B 1 199 ? -14.242 8.984 2.365 1 80.88 199 GLU B C 1
ATOM 6112 O O . GLU B 1 199 ? -14.5 9.844 3.213 1 80.88 199 GLU B O 1
ATOM 6117 N N . LEU B 1 200 ? -14.875 7.906 2.199 1 84.81 200 LEU B N 1
ATOM 6118 C CA . LEU B 1 200 ? -16.016 7.598 3.059 1 84.81 200 LEU B CA 1
ATOM 6119 C C . LEU B 1 200 ? -15.578 7.504 4.52 1 84.81 200 LEU B C 1
ATOM 6121 O O . LEU B 1 200 ? -16.219 8.086 5.398 1 84.81 200 LEU B O 1
ATOM 6125 N N . PHE B 1 201 ? -14.523 6.984 4.73 1 82.62 201 PHE B N 1
ATOM 6126 C CA . PHE B 1 201 ? -14.156 6.68 6.109 1 82.62 201 PHE B CA 1
ATOM 6127 C C . PHE B 1 201 ? -13.438 7.855 6.754 1 82.62 201 PHE B C 1
ATOM 6129 O O . PHE B 1 201 ? -13.469 8.023 7.973 1 82.62 201 PHE B O 1
ATOM 6136 N N . GLN B 1 202 ? -12.891 8.703 5.918 1 78.81 202 GLN B N 1
ATOM 6137 C CA . GLN B 1 202 ? -12.328 9.945 6.43 1 78.81 202 GLN B CA 1
ATOM 6138 C C . GLN B 1 202 ? -13.422 10.93 6.812 1 78.81 202 GLN B C 1
ATOM 6140 O O . GLN B 1 202 ? -13.242 11.758 7.707 1 78.81 202 GLN B O 1
ATOM 6145 N N . GLY B 1 203 ? -14.492 10.82 6.16 1 84.25 203 GLY B N 1
ATOM 6146 C CA . GLY B 1 203 ? -15.594 11.734 6.398 1 84.25 203 GLY B CA 1
ATOM 6147 C C . GLY B 1 203 ? -16.734 11.109 7.168 1 84.25 203 GLY B C 1
ATOM 6148 O O . GLY B 1 203 ? -17.891 11.562 7.066 1 84.25 203 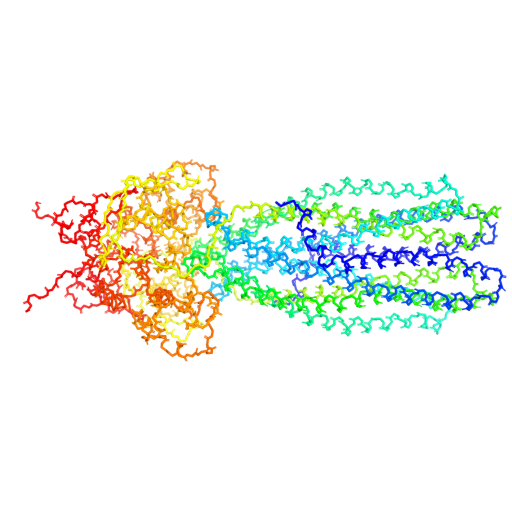GLY B O 1
ATOM 6149 N N . MET B 1 204 ? -16.484 10.156 7.93 1 86.19 204 MET B N 1
ATOM 6150 C CA . MET B 1 204 ? -17.531 9.398 8.609 1 86.19 204 MET B CA 1
ATOM 6151 C C . MET B 1 204 ? -18.344 10.305 9.539 1 86.19 204 MET B C 1
ATOM 6153 O O . MET B 1 204 ? -19.562 10.195 9.602 1 86.19 204 MET B O 1
ATOM 6157 N N . ASP B 1 205 ? -17.656 11.203 10.219 1 85.69 205 ASP B N 1
ATOM 6158 C CA . ASP B 1 205 ? -18.328 12.109 11.141 1 85.69 205 ASP B CA 1
ATOM 6159 C C . ASP B 1 205 ? -19.344 12.977 10.414 1 85.69 205 ASP B C 1
ATOM 6161 O O . ASP B 1 205 ? -20.453 13.203 10.914 1 85.69 205 ASP B O 1
ATOM 6165 N N . VAL B 1 206 ? -18.953 13.422 9.281 1 87.75 206 VAL B N 1
ATOM 6166 C CA . VAL B 1 206 ? -19.812 14.281 8.492 1 87.75 206 VAL B CA 1
ATOM 6167 C C . VAL B 1 206 ? -20.984 13.469 7.934 1 87.75 206 VAL B C 1
ATOM 6169 O O . VAL B 1 206 ? -22.125 13.93 7.941 1 87.75 206 VAL B O 1
ATOM 6172 N N . ILE B 1 207 ? -20.703 12.344 7.5 1 89.06 207 ILE B N 1
ATOM 6173 C CA . ILE B 1 207 ? -21.734 11.477 6.938 1 89.06 207 ILE B CA 1
ATOM 6174 C C . ILE B 1 207 ? -22.797 11.18 7.996 1 89.06 207 ILE B C 1
ATOM 6176 O O . ILE B 1 207 ? -24 11.227 7.711 1 89.06 207 ILE B O 1
ATOM 6180 N N . ARG B 1 208 ? -22.344 10.984 9.164 1 88.25 208 ARG B N 1
ATOM 6181 C CA . ARG B 1 208 ? -23.266 10.695 10.273 1 88.25 208 ARG B CA 1
ATOM 6182 C C . ARG B 1 208 ? -24.031 11.945 10.695 1 88.25 208 ARG B C 1
ATOM 6184 O O . ARG B 1 208 ? -25.219 11.875 10.984 1 88.25 208 ARG B O 1
ATOM 6191 N N . ALA B 1 209 ? -23.297 12.984 10.789 1 88.5 209 ALA B N 1
ATOM 6192 C CA . ALA B 1 209 ? -23.906 14.242 11.234 1 88.5 209 ALA B CA 1
ATOM 6193 C C . ALA B 1 209 ? -25.016 14.688 10.281 1 88.5 209 ALA B C 1
ATOM 6195 O O . ALA B 1 209 ? -25.953 15.359 10.688 1 88.5 209 ALA B O 1
ATOM 6196 N N . PHE B 1 210 ? -24.938 14.219 9.07 1 88.38 210 PHE B N 1
ATOM 6197 C CA . PHE B 1 210 ? -25.906 14.68 8.078 1 88.38 210 PHE B CA 1
ATOM 6198 C C . PHE B 1 210 ? -26.859 13.547 7.684 1 88.38 210 PHE B C 1
ATOM 6200 O O . PHE B 1 210 ? -27.641 13.68 6.734 1 88.38 210 PHE B O 1
ATOM 6207 N N . ASN B 1 211 ? -26.859 12.453 8.336 1 85.75 211 ASN B N 1
ATOM 6208 C CA . ASN B 1 211 ? -27.75 11.32 8.125 1 85.75 211 ASN B CA 1
ATOM 6209 C C . ASN B 1 211 ? -27.734 10.867 6.664 1 85.75 211 ASN B C 1
ATOM 6211 O O . ASN B 1 211 ? -28.797 10.719 6.051 1 85.75 211 ASN B O 1
ATOM 6215 N N . ARG B 1 212 ? -26.547 10.695 6.105 1 83.94 212 ARG B N 1
ATOM 6216 C CA . ARG B 1 212 ? -26.438 10.359 4.688 1 83.94 212 ARG B CA 1
ATOM 6217 C C . ARG B 1 212 ? -25.906 8.945 4.496 1 83.94 212 ARG B C 1
ATOM 6219 O O . ARG B 1 212 ? -25.297 8.648 3.467 1 83.94 212 ARG B O 1
ATOM 6226 N N . GLU B 1 213 ? -26.109 8.133 5.383 1 86.88 213 GLU B N 1
ATOM 6227 C CA . GLU B 1 213 ? -25.578 6.781 5.305 1 86.88 213 GLU B CA 1
ATOM 6228 C C . GLU B 1 213 ? -26.156 6.023 4.117 1 86.88 213 GLU B C 1
ATOM 6230 O O . GLU B 1 213 ? -25.438 5.344 3.387 1 86.88 213 GLU B O 1
ATOM 6235 N N . SER B 1 214 ? -27.453 6.195 3.863 1 83.38 214 SER B N 1
ATOM 6236 C CA . SER B 1 214 ? -28.125 5.453 2.801 1 83.38 214 SER B CA 1
ATOM 6237 C C . SER B 1 214 ? -27.656 5.914 1.424 1 83.38 214 SER B C 1
ATOM 6239 O O . SER B 1 214 ? -27.453 5.094 0.528 1 83.38 214 SER B O 1
ATOM 6241 N N . ILE B 1 215 ? -27.469 7.152 1.302 1 83.06 215 ILE B N 1
ATOM 6242 C CA . ILE B 1 215 ? -27.031 7.703 0.018 1 83.06 215 ILE B CA 1
ATOM 6243 C C . ILE B 1 215 ? -25.609 7.254 -0.286 1 83.06 215 ILE B C 1
ATOM 6245 O O . ILE B 1 215 ? -25.297 6.887 -1.421 1 83.06 215 ILE B O 1
ATOM 6249 N N . ILE B 1 216 ? -24.844 7.363 0.735 1 88.06 216 ILE B N 1
ATOM 6250 C CA . ILE B 1 216 ? -23.438 6.98 0.564 1 88.06 216 ILE B CA 1
ATOM 6251 C C . ILE B 1 216 ? -23.344 5.48 0.294 1 88.06 216 ILE B C 1
ATOM 6253 O O . ILE B 1 216 ? -22.531 5.043 -0.528 1 88.06 216 ILE B O 1
ATOM 6257 N N . SER B 1 217 ? -24.156 4.734 0.963 1 88.81 217 SER B N 1
ATOM 6258 C CA . SER B 1 217 ? -24.203 3.295 0.727 1 88.81 217 SER B CA 1
ATOM 6259 C C . SER B 1 217 ? -24.578 2.98 -0.715 1 88.81 217 SER B C 1
ATOM 6261 O O . SER B 1 217 ? -24 2.088 -1.337 1 88.81 217 SER B O 1
ATOM 6263 N N . ASN B 1 218 ? -25.516 3.713 -1.247 1 89.12 218 ASN B N 1
ATOM 6264 C CA . ASN B 1 218 ? -25.953 3.512 -2.625 1 89.12 218 ASN B CA 1
ATOM 6265 C C . ASN B 1 218 ? -24.875 3.914 -3.621 1 89.12 218 ASN B C 1
ATOM 6267 O O . ASN B 1 218 ? -24.703 3.271 -4.66 1 89.12 218 ASN B O 1
ATOM 6271 N N . SER B 1 219 ? -24.188 4.941 -3.32 1 88.62 219 SER B N 1
ATOM 6272 C CA . SER B 1 219 ? -23.094 5.371 -4.184 1 88.62 219 SER B CA 1
ATOM 6273 C C . SER B 1 219 ? -21.984 4.336 -4.211 1 88.62 219 SER B C 1
ATOM 6275 O O . SER B 1 219 ? -21.391 4.07 -5.262 1 88.62 219 SER B O 1
ATOM 6277 N N . PHE B 1 220 ? -21.766 3.793 -3.086 1 91.06 220 PHE B N 1
ATOM 6278 C CA . PHE B 1 220 ? -20.75 2.738 -3.006 1 91.06 220 PHE B CA 1
ATOM 6279 C C . PHE B 1 220 ? -21.188 1.515 -3.803 1 91.06 220 PHE B C 1
ATOM 6281 O O . PHE B 1 220 ? -20.375 0.88 -4.477 1 91.06 220 PHE B O 1
ATOM 6288 N N . GLU B 1 221 ? -22.391 1.209 -3.68 1 92.94 221 GLU B N 1
ATOM 6289 C CA . GLU B 1 221 ? -22.922 0.051 -4.395 1 92.94 221 GLU B CA 1
ATOM 6290 C C . GLU B 1 221 ? -22.75 0.202 -5.902 1 92.94 221 GLU B C 1
ATOM 6292 O O . GLU B 1 221 ? -22.438 -0.769 -6.594 1 92.94 221 GLU B O 1
ATOM 6297 N N . LYS B 1 222 ? -22.938 1.402 -6.336 1 92.69 222 LYS B N 1
ATOM 6298 C CA . LYS B 1 222 ? -22.797 1.646 -7.77 1 92.69 222 LYS B CA 1
ATOM 6299 C C . LYS B 1 222 ? -21.359 1.403 -8.219 1 92.69 222 LYS B C 1
ATOM 6301 O O . LYS B 1 222 ? -21.125 0.754 -9.242 1 92.69 222 LYS B O 1
ATOM 6306 N N . ILE B 1 223 ? -20.438 1.866 -7.477 1 92.94 223 ILE B N 1
ATOM 6307 C CA . ILE B 1 223 ? -19.031 1.699 -7.816 1 92.94 223 ILE B CA 1
ATOM 6308 C C . ILE B 1 223 ? -18.625 0.232 -7.668 1 92.94 223 ILE B C 1
ATOM 6310 O O . ILE B 1 223 ? -17.906 -0.31 -8.508 1 92.94 223 ILE B O 1
ATOM 6314 N N . ASN B 1 224 ? -19.094 -0.352 -6.605 1 94.38 224 ASN B N 1
ATOM 6315 C CA . ASN B 1 224 ? -18.828 -1.765 -6.359 1 94.38 224 ASN B CA 1
ATOM 6316 C C . ASN B 1 224 ? -19.406 -2.646 -7.461 1 94.38 224 ASN B C 1
ATOM 6318 O O . ASN B 1 224 ? -18.797 -3.639 -7.855 1 94.38 224 ASN B O 1
ATOM 6322 N N . LYS B 1 225 ? -20.609 -2.312 -7.922 1 94.5 225 LYS B N 1
ATOM 6323 C CA . LYS B 1 225 ? -21.25 -3.062 -9 1 94.5 225 LYS B CA 1
ATOM 6324 C C . LYS B 1 225 ? -20.453 -2.947 -10.297 1 94.5 225 LYS B C 1
ATOM 6326 O O . LYS B 1 225 ? -20.312 -3.924 -11.039 1 94.5 225 LYS B O 1
ATOM 6331 N N . LEU B 1 226 ? -20 -1.812 -10.555 1 94.69 226 LEU B N 1
ATOM 6332 C CA . LEU B 1 226 ? -19.156 -1.626 -11.734 1 94.69 226 LEU B CA 1
ATOM 6333 C C . LEU B 1 226 ? -17.875 -2.447 -11.641 1 94.69 226 LEU B C 1
ATOM 6335 O O . LEU B 1 226 ? -17.453 -3.066 -12.617 1 94.69 226 LEU B O 1
ATOM 6339 N N . ASN B 1 227 ? -17.219 -2.436 -10.477 1 94.38 227 ASN B N 1
ATOM 6340 C CA . ASN B 1 227 ? -16.047 -3.254 -10.242 1 94.38 227 ASN B CA 1
ATOM 6341 C C . ASN B 1 227 ? -16.328 -4.738 -10.445 1 94.38 227 ASN B C 1
ATOM 6343 O O . ASN B 1 227 ? -15.523 -5.461 -11.031 1 94.38 227 ASN B O 1
ATOM 6347 N N . TYR B 1 228 ? -17.469 -5.137 -9.977 1 93.31 228 TYR B N 1
ATOM 6348 C CA . TYR B 1 228 ? -17.906 -6.52 -10.148 1 93.31 228 TYR B CA 1
ATOM 6349 C C . TYR B 1 228 ? -18.047 -6.871 -11.617 1 93.31 228 TYR B C 1
ATOM 6351 O O . TYR B 1 228 ? -17.547 -7.906 -12.07 1 93.31 228 TYR B O 1
ATOM 6359 N N . LYS B 1 229 ? -18.688 -6.02 -12.359 1 94.31 229 LYS B N 1
ATOM 6360 C CA . LYS B 1 229 ? -18.906 -6.27 -13.781 1 94.31 229 LYS B CA 1
ATOM 6361 C C . LYS B 1 229 ? -17.594 -6.387 -14.539 1 94.31 229 LYS B C 1
ATOM 6363 O O . LYS B 1 229 ? -17.422 -7.281 -15.367 1 94.31 229 LYS B O 1
ATOM 6368 N N . LYS B 1 230 ? -16.688 -5.523 -14.273 1 93.75 230 LYS B N 1
ATOM 6369 C CA . LYS B 1 230 ? -15.406 -5.543 -14.961 1 93.75 230 LYS B CA 1
ATOM 6370 C C . LYS B 1 230 ? -14.594 -6.777 -14.57 1 93.75 230 LYS B C 1
ATOM 6372 O O . LYS B 1 230 ? -13.938 -7.383 -15.422 1 93.75 230 LYS B O 1
ATOM 6377 N N . ASN B 1 231 ? -14.625 -7.148 -13.352 1 91.88 231 ASN B N 1
ATOM 6378 C CA . ASN B 1 231 ? -13.922 -8.344 -12.906 1 91.88 231 ASN B CA 1
ATOM 6379 C C . ASN B 1 231 ? -14.555 -9.609 -13.477 1 91.88 231 ASN B C 1
ATOM 6381 O O . ASN B 1 231 ? -13.867 -10.594 -13.742 1 91.88 231 ASN B O 1
ATOM 6385 N N . MET B 1 232 ? -15.844 -9.547 -13.625 1 91.06 232 MET B N 1
ATOM 6386 C CA . MET B 1 232 ? -16.531 -10.68 -14.242 1 91.06 232 MET B CA 1
ATOM 6387 C C . MET B 1 232 ? -16.094 -10.859 -15.688 1 91.06 232 MET B C 1
ATOM 6389 O O . MET B 1 232 ? -15.922 -11.992 -16.156 1 91.06 232 MET B O 1
ATOM 6393 N N . ASP B 1 233 ? -15.875 -9.805 -16.359 1 92.25 233 ASP B N 1
ATOM 6394 C CA . ASP B 1 233 ? -15.367 -9.883 -17.719 1 92.25 233 ASP B CA 1
ATOM 6395 C C . ASP B 1 233 ? -13.992 -10.555 -17.766 1 92.25 233 ASP B C 1
ATOM 6397 O O . ASP B 1 233 ? -13.711 -11.352 -18.656 1 92.25 233 ASP B O 1
ATOM 6401 N N . VAL B 1 234 ? -13.188 -10.227 -16.844 1 88.81 234 VAL B N 1
ATOM 6402 C CA . VAL B 1 234 ? -11.859 -10.82 -16.734 1 88.81 234 VAL B CA 1
ATOM 6403 C C . VAL B 1 234 ? -11.977 -12.312 -16.438 1 88.81 234 VAL B C 1
ATOM 6405 O O . VAL B 1 234 ? -11.336 -13.141 -17.094 1 88.81 234 VAL B O 1
ATOM 6408 N N . ALA B 1 235 ? -12.867 -12.602 -15.508 1 86.44 235 ALA B N 1
ATOM 6409 C CA . ALA B 1 235 ? -13.047 -13.992 -15.086 1 86.44 235 ALA B CA 1
ATOM 6410 C C . ALA B 1 235 ? -13.562 -14.852 -16.234 1 86.44 235 ALA B C 1
ATOM 6412 O O . ALA B 1 235 ? -13.133 -15.992 -16.406 1 86.44 235 ALA B O 1
ATOM 6413 N N . LEU B 1 236 ? -14.445 -14.383 -17.031 1 88.31 236 LEU B N 1
ATOM 6414 C CA . LEU B 1 236 ? -15.031 -15.117 -18.156 1 88.31 236 LEU B CA 1
ATOM 6415 C C . LEU B 1 236 ? -13.992 -15.391 -19.234 1 88.31 236 LEU B C 1
ATOM 6417 O O . LEU B 1 236 ? -13.945 -16.484 -19.781 1 88.31 236 LEU B O 1
ATOM 6421 N N . LEU B 1 237 ? -13.227 -14.43 -19.484 1 87.5 237 LEU B N 1
ATOM 6422 C CA . LEU B 1 237 ? -12.18 -14.625 -20.484 1 87.5 237 LEU B CA 1
ATOM 6423 C C . LEU B 1 237 ? -11.109 -15.578 -19.969 1 87.5 237 LEU B C 1
ATOM 6425 O O . LEU B 1 237 ? -10.578 -16.391 -20.719 1 87.5 237 LEU B O 1
ATOM 6429 N N . ASP B 1 238 ? -10.781 -15.477 -18.734 1 84.56 238 ASP B N 1
ATOM 6430 C CA . ASP B 1 238 ? -9.82 -16.375 -18.125 1 84.56 238 ASP B CA 1
ATOM 6431 C C . ASP B 1 238 ? -10.352 -17.812 -18.094 1 84.56 238 ASP B C 1
ATOM 6433 O O . ASP B 1 238 ? -9.578 -18.766 -18.234 1 84.56 238 ASP B O 1
ATOM 6437 N N . ALA B 1 239 ? -11.633 -17.969 -17.891 1 86.19 239 ALA B N 1
ATOM 6438 C CA . ALA B 1 239 ? -12.281 -19.281 -17.859 1 86.19 239 ALA B CA 1
ATOM 6439 C C 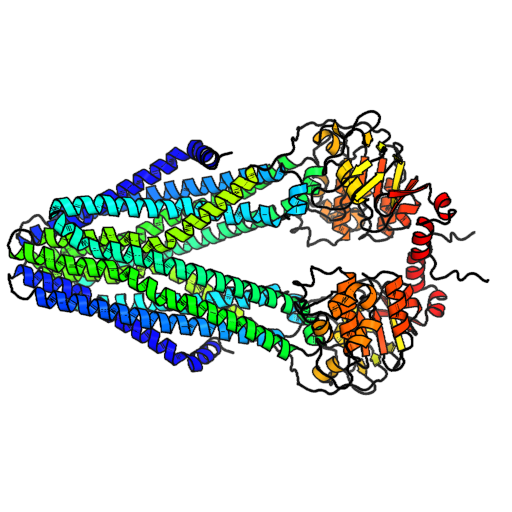. ALA B 1 239 ? -12.133 -20 -19.188 1 86.19 239 ALA B C 1
ATOM 6441 O O . ALA B 1 239 ? -12.195 -21.234 -19.25 1 86.19 239 ALA B O 1
ATOM 6442 N N . ILE B 1 240 ? -11.828 -19.25 -20.219 1 85.69 240 ILE B N 1
ATOM 6443 C CA . ILE B 1 240 ? -11.641 -19.844 -21.547 1 85.69 240 ILE B CA 1
ATOM 6444 C C . ILE B 1 240 ? -10.156 -20.047 -21.812 1 85.69 240 ILE B C 1
ATOM 6446 O O . ILE B 1 240 ? -9.758 -21.109 -22.297 1 85.69 240 ILE B O 1
ATOM 6450 N N . LEU B 1 241 ? -9.398 -19.094 -21.516 1 81.81 241 LEU B N 1
ATOM 6451 C CA . LEU B 1 241 ? -7.977 -19.109 -21.859 1 81.81 241 LEU B CA 1
ATOM 6452 C C . LEU B 1 241 ? -7.25 -20.219 -21.094 1 81.81 241 LEU B C 1
ATOM 6454 O O . LEU B 1 241 ? -6.453 -20.953 -21.672 1 81.81 241 LEU B O 1
ATOM 6458 N N . THR B 1 242 ? -7.512 -20.422 -19.844 1 79.38 242 THR B N 1
ATOM 6459 C CA . THR B 1 242 ? -6.77 -21.344 -18.984 1 79.38 242 THR B CA 1
ATOM 6460 C C . THR B 1 242 ? -7.008 -22.797 -19.406 1 79.38 242 THR B C 1
ATOM 6462 O O . THR B 1 242 ? -6.059 -23.547 -19.625 1 79.38 242 THR B O 1
ATOM 6465 N N . PRO B 1 243 ? -8.266 -23.188 -19.641 1 78.19 243 PRO B N 1
ATOM 6466 C CA . PRO B 1 243 ? -8.484 -24.562 -20.125 1 78.19 243 PRO B CA 1
ATOM 6467 C C . PRO B 1 243 ? -7.914 -24.797 -21.531 1 78.19 243 PRO B C 1
ATOM 6469 O O . PRO B 1 243 ? -7.43 -25.891 -21.828 1 78.19 243 PRO B O 1
ATOM 6472 N N . LEU B 1 244 ? -7.918 -23.812 -22.312 1 77.12 244 LEU B N 1
ATOM 6473 C CA . LEU B 1 244 ? -7.398 -23.969 -23.672 1 77.12 244 LEU B CA 1
ATOM 6474 C C . LEU B 1 244 ? -5.902 -24.25 -23.656 1 77.12 244 LEU B C 1
ATOM 6476 O O . LEU B 1 244 ? -5.406 -25.062 -24.453 1 77.12 244 LEU B O 1
ATOM 6480 N N . THR B 1 245 ? -5.207 -23.672 -22.781 1 75.56 245 THR B N 1
ATOM 6481 C CA . THR B 1 245 ? -3.764 -23.891 -22.703 1 75.56 245 THR B CA 1
ATOM 6482 C C . THR B 1 245 ? -3.441 -25.25 -22.094 1 75.56 245 THR B C 1
ATOM 6484 O O . THR B 1 245 ? -2.406 -25.844 -22.406 1 75.56 245 THR B O 1
ATOM 6487 N N . ARG B 1 246 ? -4.289 -25.844 -21.344 1 72.62 246 ARG B N 1
ATOM 6488 C CA . ARG B 1 246 ? -4.023 -27.094 -20.656 1 72.62 246 ARG B CA 1
ATOM 6489 C C . ARG B 1 246 ? -4.406 -28.297 -21.531 1 72.62 246 ARG B C 1
ATOM 6491 O O . ARG B 1 246 ? -3.912 -29.406 -21.328 1 72.62 246 ARG B O 1
ATOM 6498 N N . ILE B 1 247 ? -5.191 -28.016 -22.562 1 77.5 247 ILE B N 1
ATOM 6499 C CA . ILE B 1 247 ? -5.684 -29.109 -23.391 1 77.5 247 ILE B CA 1
ATOM 6500 C C . ILE B 1 247 ? -4.723 -29.359 -24.562 1 77.5 247 ILE B C 1
ATOM 6502 O O . ILE B 1 247 ? -4.723 -30.422 -25.156 1 77.5 247 ILE B O 1
ATOM 6506 N N . ALA B 1 248 ? -3.883 -28.438 -24.812 1 76.88 248 ALA B N 1
ATOM 6507 C CA . ALA B 1 248 ? -3.016 -28.484 -25.984 1 76.88 248 ALA B CA 1
ATOM 6508 C C . ALA B 1 248 ? -2.17 -29.75 -25.984 1 76.88 248 ALA B C 1
ATOM 6510 O O . ALA B 1 248 ? -2.104 -30.453 -27 1 76.88 248 ALA B O 1
ATOM 6511 N N . PRO B 1 249 ? -1.591 -30.172 -24.844 1 77.75 249 PRO B N 1
ATOM 6512 C CA . PRO B 1 249 ? -0.762 -31.375 -24.844 1 77.75 249 PRO B CA 1
ATOM 6513 C C . PRO B 1 249 ? -1.561 -32.625 -25.172 1 77.75 249 PRO B C 1
ATOM 6515 O O . PRO B 1 249 ? -1.054 -33.531 -25.859 1 77.75 249 PRO B O 1
ATOM 6518 N N . PHE B 1 250 ? -2.705 -32.594 -24.812 1 77.38 250 PHE B N 1
ATOM 6519 C CA . PHE B 1 250 ? -3.512 -33.812 -25 1 77.38 250 PHE B CA 1
ATOM 6520 C C . PHE B 1 250 ? -3.963 -33.938 -26.453 1 77.38 250 PHE B C 1
ATOM 6522 O O . PHE B 1 250 ? -4.09 -35.031 -26.969 1 77.38 250 PHE B O 1
ATOM 6529 N N . ILE B 1 251 ? -4.172 -32.812 -27.031 1 81.12 251 ILE B N 1
ATOM 6530 C CA . ILE B 1 251 ? -4.469 -32.844 -28.453 1 81.12 251 ILE B CA 1
ATOM 6531 C C . ILE B 1 251 ? -3.254 -33.344 -29.234 1 81.12 251 ILE B C 1
ATOM 6533 O O . ILE B 1 251 ? -3.391 -34.156 -30.156 1 81.12 251 ILE B O 1
ATOM 6537 N N . CYS B 1 252 ? -2.127 -32.938 -28.828 1 84.81 252 CYS B N 1
ATOM 6538 C CA . CYS B 1 252 ? -0.899 -33.406 -29.469 1 84.81 252 CYS B CA 1
ATOM 6539 C C . CYS B 1 252 ? -0.718 -34.906 -29.266 1 84.81 252 CYS B C 1
ATOM 6541 O O . CYS B 1 252 ? -0.345 -35.625 -30.188 1 84.81 252 CYS B O 1
ATOM 6543 N N . ILE B 1 253 ? -1.007 -35.312 -28.094 1 84.06 253 ILE B N 1
ATOM 6544 C CA . ILE B 1 253 ? -0.858 -36.719 -27.766 1 84.06 253 ILE B CA 1
ATOM 6545 C C . ILE B 1 253 ? -1.836 -37.531 -28.594 1 84.06 253 ILE B C 1
ATOM 6547 O O . ILE B 1 253 ? -1.489 -38.625 -29.078 1 84.06 253 ILE B O 1
ATOM 6551 N N . SER B 1 254 ? -3.016 -37 -28.734 1 81.69 254 SER B N 1
ATOM 6552 C CA . SER B 1 254 ? -4.012 -37.688 -29.547 1 81.69 254 SER B CA 1
ATOM 6553 C C . SER B 1 254 ? -3.539 -37.875 -30.984 1 81.69 254 SER B C 1
ATOM 6555 O O . SER B 1 254 ? -3.672 -38.938 -31.562 1 81.69 254 SER B O 1
ATOM 6557 N N . ILE B 1 255 ? -2.977 -36.875 -31.516 1 85.25 255 ILE B N 1
ATOM 6558 C CA . ILE B 1 255 ? -2.451 -36.938 -32.875 1 85.25 255 ILE B CA 1
ATOM 6559 C C . ILE B 1 255 ? -1.264 -37.906 -32.938 1 85.25 255 ILE B C 1
ATOM 6561 O O . ILE B 1 255 ? -1.122 -38.656 -33.875 1 85.25 255 ILE B O 1
ATOM 6565 N N . SER B 1 256 ? -0.466 -37.844 -31.875 1 87.5 256 SER B N 1
ATOM 6566 C CA . SER B 1 256 ? 0.698 -38.719 -31.812 1 87.5 256 SER B CA 1
ATOM 6567 C C . SER B 1 256 ? 0.282 -40.188 -31.734 1 87.5 256 SER B C 1
ATOM 6569 O O . SER B 1 256 ? 0.902 -41.031 -32.375 1 87.5 256 SER B O 1
ATOM 6571 N N . ILE B 1 257 ? -0.723 -40.438 -30.953 1 83.44 257 ILE B N 1
ATOM 6572 C CA . ILE B 1 257 ? -1.203 -41.812 -30.828 1 83.44 257 ILE B CA 1
ATOM 6573 C C . ILE B 1 257 ? -1.67 -42.312 -32.188 1 83.44 257 ILE B C 1
ATOM 6575 O O . ILE B 1 257 ? -1.425 -43.469 -32.531 1 83.44 257 ILE B O 1
ATOM 6579 N N . PHE B 1 258 ? -2.268 -41.469 -32.906 1 83.06 258 PHE B N 1
ATOM 6580 C CA . PHE B 1 258 ? -2.748 -41.844 -34.25 1 83.06 258 PHE B CA 1
ATOM 6581 C C . PHE B 1 258 ? -1.58 -42.125 -35.188 1 83.06 258 PHE B C 1
ATOM 6583 O O . PHE B 1 258 ? -1.521 -43.156 -35.812 1 83.06 258 PHE B O 1
ATOM 6590 N N . ILE B 1 259 ? -0.696 -41.281 -35.281 1 87.25 259 ILE B N 1
ATOM 6591 C CA . ILE B 1 259 ? 0.402 -41.344 -36.219 1 87.25 259 ILE B CA 1
ATOM 6592 C C . ILE B 1 259 ? 1.386 -42.438 -35.781 1 87.25 259 ILE B C 1
ATOM 6594 O O . ILE B 1 259 ? 1.697 -43.344 -36.562 1 87.25 259 ILE B O 1
ATOM 6598 N N . CYS B 1 260 ? 1.84 -42.344 -34.562 1 86.81 260 CYS B N 1
ATOM 6599 C CA . CYS B 1 260 ? 2.83 -43.312 -34.062 1 86.81 260 CYS B CA 1
ATOM 6600 C C . CYS B 1 260 ? 2.217 -44.688 -33.875 1 86.81 260 CYS B C 1
ATOM 6602 O O . CYS B 1 260 ? 2.908 -45.688 -34 1 86.81 260 CYS B O 1
ATOM 6604 N N . GLY B 1 261 ? 0.949 -44.688 -33.5 1 82.75 261 GLY B N 1
ATOM 6605 C CA . GLY B 1 261 ? 0.266 -45.969 -33.406 1 82.75 261 GLY B CA 1
ATOM 6606 C C . GLY B 1 261 ? 0.258 -46.719 -34.719 1 82.75 261 GLY B C 1
ATOM 6607 O O . GLY B 1 261 ? 0.508 -47.938 -34.75 1 82.75 261 GLY B O 1
ATOM 6608 N N . HIS B 1 262 ? -0.007 -46.031 -35.844 1 83.12 262 HIS B N 1
ATOM 6609 C CA . HIS B 1 262 ? 0.01 -46.625 -37.156 1 83.12 262 HIS B CA 1
ATOM 6610 C C . HIS B 1 262 ? 1.412 -47.125 -37.531 1 83.12 262 HIS B C 1
ATOM 6612 O O . HIS B 1 262 ? 1.572 -48.188 -38.125 1 83.12 262 HIS B O 1
ATOM 6618 N N . LEU B 1 263 ? 2.369 -46.375 -37.156 1 86.5 263 LEU B N 1
ATOM 6619 C CA . LEU B 1 263 ? 3.75 -46.75 -37.438 1 86.5 263 LEU B CA 1
ATOM 6620 C C . LEU B 1 263 ? 4.152 -47.969 -36.625 1 86.5 263 LEU B C 1
ATOM 6622 O O . LEU B 1 263 ? 4.906 -48.844 -37.094 1 86.5 263 LEU B O 1
ATOM 6626 N N . ALA B 1 264 ? 3.646 -48.062 -35.469 1 83.31 264 ALA B N 1
ATOM 6627 C CA . ALA B 1 264 ? 3.938 -49.219 -34.594 1 83.31 264 ALA B CA 1
ATOM 6628 C C . ALA B 1 264 ? 3.285 -50.469 -35.156 1 83.31 264 ALA B C 1
ATOM 6630 O O . ALA B 1 264 ? 3.883 -51.562 -35.094 1 83.31 264 ALA B O 1
ATOM 6631 N N . VAL B 1 265 ? 2.059 -50.406 -35.625 1 80.44 265 VAL B N 1
ATOM 6632 C CA . VAL B 1 265 ? 1.335 -51.531 -36.188 1 80.44 265 VAL B CA 1
ATOM 6633 C C . VAL B 1 265 ? 2.037 -52.031 -37.438 1 80.44 265 VAL B C 1
ATOM 6635 O O . VAL B 1 265 ? 2.08 -53.25 -37.688 1 80.44 265 VAL B O 1
ATOM 6638 N N . GLU B 1 266 ? 2.572 -51.125 -38.156 1 83.94 266 GLU B N 1
ATOM 6639 C CA . GLU B 1 266 ? 3.285 -51.469 -39.375 1 83.94 266 GLU B CA 1
ATOM 6640 C C . GLU B 1 266 ? 4.68 -52.031 -39.062 1 83.94 266 GLU B C 1
ATOM 6642 O O . GLU B 1 266 ? 5.395 -52.469 -39.969 1 83.94 266 GLU B O 1
ATOM 6647 N N . GLY B 1 267 ? 5.141 -52 -37.75 1 82.19 267 GLY B N 1
ATOM 6648 C CA . GLY B 1 267 ? 6.422 -52.531 -37.312 1 82.19 267 GLY B CA 1
ATOM 6649 C C . GLY B 1 267 ? 7.566 -51.562 -37.5 1 82.19 267 GLY B C 1
ATOM 6650 O O . GLY B 1 267 ? 8.734 -51.938 -37.375 1 82.19 267 GLY B O 1
ATOM 6651 N N . LYS B 1 268 ? 7.254 -50.406 -37.812 1 85.81 268 LYS B N 1
ATOM 6652 C CA . LYS B 1 268 ? 8.289 -49.406 -38.031 1 85.81 268 LYS B CA 1
ATOM 6653 C C . LYS B 1 268 ? 8.734 -48.75 -36.75 1 85.81 268 LYS B C 1
ATOM 6655 O O . LYS B 1 268 ? 9.75 -48.031 -36.719 1 85.81 268 LYS B O 1
ATOM 6660 N N . MET B 1 269 ? 7.957 -48.969 -35.656 1 86.81 269 MET B N 1
ATOM 6661 C CA . MET B 1 269 ? 8.258 -48.406 -34.375 1 86.81 269 MET B CA 1
ATOM 6662 C C . MET B 1 269 ? 7.93 -49.375 -33.25 1 86.81 269 MET B C 1
ATOM 6664 O O . MET B 1 269 ? 6.969 -50.156 -33.344 1 86.81 269 MET B O 1
ATOM 6668 N N . THR B 1 270 ? 8.781 -49.344 -32.25 1 85.69 270 THR B N 1
ATOM 6669 C CA . THR B 1 270 ? 8.523 -50.25 -31.109 1 85.69 270 THR B CA 1
ATOM 6670 C C . THR B 1 270 ? 7.527 -49.594 -30.156 1 85.69 270 THR B C 1
ATOM 6672 O O . THR B 1 270 ? 7.211 -48.406 -30.266 1 85.69 270 THR B O 1
ATOM 6675 N N . ILE B 1 271 ? 7.008 -50.438 -29.219 1 81.31 271 ILE B N 1
ATOM 6676 C CA . ILE B 1 271 ? 6.078 -49.938 -28.203 1 81.31 271 ILE B CA 1
ATOM 6677 C C . ILE B 1 271 ? 6.793 -48.969 -27.281 1 81.31 271 ILE B C 1
ATOM 6679 O O . ILE B 1 271 ? 6.219 -47.938 -26.875 1 81.31 271 ILE B O 1
ATOM 6683 N N . GLY B 1 272 ? 7.992 -49.219 -26.969 1 82.5 272 GLY B N 1
ATOM 6684 C CA . GLY B 1 272 ? 8.789 -48.312 -26.156 1 82.5 272 GLY B CA 1
ATOM 6685 C C . GLY B 1 272 ? 9.016 -46.969 -26.797 1 82.5 272 GLY B C 1
ATOM 6686 O O . GLY B 1 272 ? 8.945 -45.938 -26.141 1 82.5 272 GLY B O 1
ATOM 6687 N N . GLU B 1 273 ? 9.266 -47.031 -28.094 1 85.12 273 GLU B N 1
ATOM 6688 C CA . GLU B 1 273 ? 9.453 -45.781 -28.828 1 85.12 273 GLU B CA 1
ATOM 6689 C C . GLU B 1 273 ? 8.164 -44.969 -28.859 1 85.12 273 GLU B C 1
ATOM 6691 O O . GLU B 1 273 ? 8.203 -43.719 -28.812 1 85.12 273 GLU B O 1
ATOM 6696 N N . PHE B 1 274 ? 7.098 -45.656 -28.984 1 83.88 274 PHE B N 1
ATOM 6697 C CA . PHE B 1 274 ? 5.789 -45.031 -28.953 1 83.88 274 PHE B CA 1
ATOM 6698 C C . PHE B 1 274 ? 5.578 -44.281 -27.641 1 83.88 274 PHE B C 1
ATOM 6700 O O . PHE B 1 274 ? 5.184 -43.094 -27.641 1 83.88 274 PHE B O 1
ATOM 6707 N N . VAL B 1 275 ? 5.867 -44.906 -26.516 1 82.25 275 VAL B N 1
ATOM 6708 C CA . VAL B 1 275 ? 5.695 -44.312 -25.203 1 82.25 275 VAL B CA 1
ATOM 6709 C C . VAL B 1 275 ? 6.688 -43.156 -25.016 1 82.25 275 VAL B C 1
ATOM 6711 O O . VAL B 1 275 ? 6.352 -42.125 -24.438 1 82.25 275 VAL B O 1
ATOM 6714 N N . THR B 1 276 ? 7.812 -43.344 -25.547 1 85.31 276 THR B N 1
ATOM 6715 C CA . THR B 1 276 ? 8.844 -42.312 -25.438 1 85.31 276 THR B CA 1
ATOM 6716 C C . THR B 1 276 ? 8.398 -41.031 -26.156 1 85.31 276 THR B C 1
ATOM 6718 O O . THR B 1 276 ? 8.523 -39.938 -25.609 1 85.31 276 THR B O 1
ATOM 6721 N N . ILE B 1 277 ? 7.883 -41.125 -27.328 1 86.06 277 ILE B N 1
ATOM 6722 C CA . ILE B 1 277 ? 7.477 -39.969 -28.109 1 86.06 277 ILE B CA 1
ATOM 6723 C C . ILE B 1 277 ? 6.336 -39.219 -27.406 1 86.06 277 ILE B C 1
ATOM 6725 O O . ILE B 1 277 ? 6.34 -38 -27.328 1 86.06 277 ILE B O 1
ATOM 6729 N N . ASN B 1 278 ? 5.426 -39.875 -26.844 1 82.81 278 ASN B N 1
ATOM 6730 C CA . ASN B 1 278 ? 4.309 -39.25 -26.141 1 82.81 278 ASN B CA 1
ATOM 6731 C C . ASN B 1 278 ? 4.77 -38.562 -24.875 1 82.81 278 ASN B C 1
ATOM 6733 O O . ASN B 1 278 ? 4.227 -37.5 -24.5 1 82.81 278 ASN B O 1
ATOM 6737 N N . SER B 1 279 ? 5.684 -39.156 -24.188 1 82.81 279 SER B N 1
ATOM 6738 C CA . SER B 1 279 ? 6.242 -38.5 -23.016 1 82.81 279 SER B CA 1
ATOM 6739 C C . SER B 1 279 ? 6.992 -37.219 -23.375 1 82.81 279 SER B C 1
ATOM 6741 O O . SER B 1 279 ? 6.984 -36.25 -22.609 1 82.81 279 SER B O 1
ATOM 6743 N N . PHE B 1 280 ? 7.602 -37.25 -24.531 1 83.38 280 PHE B N 1
ATOM 6744 C CA . PHE B 1 280 ? 8.328 -36.062 -25 1 83.38 280 PHE B CA 1
ATOM 6745 C C . PHE B 1 280 ? 7.367 -34.906 -25.281 1 83.38 280 PHE B C 1
ATOM 6747 O O . PHE B 1 280 ? 7.707 -33.75 -25.062 1 83.38 280 PHE B O 1
ATOM 6754 N N . ILE B 1 281 ? 6.258 -35.25 -25.781 1 84 281 ILE B N 1
ATOM 6755 C CA . ILE B 1 281 ? 5.262 -34.219 -26.078 1 84 281 ILE B CA 1
ATOM 6756 C C . ILE B 1 281 ? 4.887 -33.469 -24.797 1 84 281 ILE B C 1
ATOM 6758 O O . ILE B 1 281 ? 4.805 -32.25 -24.781 1 84 281 ILE B O 1
ATOM 6762 N N . MET B 1 282 ? 4.762 -34.188 -23.672 1 79.88 282 MET B N 1
ATOM 6763 C CA . MET B 1 282 ? 4.414 -33.594 -22.391 1 79.88 282 MET B CA 1
ATOM 6764 C C . MET B 1 282 ? 5.527 -32.656 -21.906 1 79.88 282 MET B C 1
ATOM 6766 O O . MET B 1 282 ? 5.262 -31.609 -21.312 1 79.88 282 MET B O 1
ATOM 6770 N N . LEU B 1 283 ? 6.688 -33.062 -22.109 1 79.88 283 LEU B N 1
ATOM 6771 C CA . LEU B 1 283 ? 7.84 -32.281 -21.688 1 79.88 283 LEU B CA 1
ATOM 6772 C C . LEU B 1 283 ? 7.945 -30.984 -22.484 1 79.88 283 LEU B C 1
ATOM 6774 O O . LEU B 1 283 ? 8.352 -29.953 -21.953 1 79.88 283 LEU B O 1
ATOM 6778 N N . ILE B 1 284 ? 7.574 -31.031 -23.75 1 80.12 284 ILE B N 1
ATOM 6779 C CA . ILE B 1 284 ? 7.695 -29.875 -24.641 1 80.12 284 ILE B CA 1
ATOM 6780 C C . ILE B 1 284 ? 6.562 -28.891 -24.359 1 80.12 284 ILE B C 1
ATOM 6782 O O . ILE B 1 284 ? 6.789 -27.688 -24.312 1 80.12 284 ILE B O 1
ATOM 6786 N N . VAL B 1 285 ? 5.457 -29.406 -24.125 1 77.75 285 VAL B N 1
ATOM 6787 C CA . VAL B 1 285 ? 4.281 -28.547 -24.031 1 77.75 285 VAL B CA 1
ATOM 6788 C C . VAL B 1 285 ? 4.141 -28.016 -22.609 1 77.75 285 VAL B C 1
ATOM 6790 O O . VAL B 1 285 ? 3.539 -26.969 -22.391 1 77.75 285 VAL B O 1
ATOM 6793 N N . GLY B 1 286 ? 4.719 -28.656 -21.578 1 75.44 286 GLY B N 1
ATOM 6794 C CA . GLY B 1 286 ? 4.605 -28.281 -20.172 1 75.44 286 GLY B CA 1
ATOM 6795 C C . GLY B 1 286 ? 4.98 -26.828 -19.906 1 75.44 286 GLY B C 1
ATOM 6796 O O . GLY B 1 286 ? 4.16 -26.062 -19.422 1 75.44 286 GLY B O 1
ATOM 6797 N N . PRO B 1 287 ? 6.141 -26.469 -20.266 1 73.75 287 PRO B N 1
ATOM 6798 C CA . PRO B 1 287 ? 6.605 -25.094 -20.016 1 73.75 287 PRO B CA 1
ATOM 6799 C C . PRO B 1 287 ? 5.762 -24.047 -20.719 1 73.75 287 PRO B C 1
ATOM 6801 O O . PRO B 1 287 ? 5.766 -22.875 -20.328 1 73.75 287 PRO B O 1
ATOM 6804 N N . LEU B 1 288 ? 5.062 -24.422 -21.688 1 72.88 288 LEU B N 1
ATOM 6805 C CA . LEU B 1 288 ? 4.277 -23.469 -22.469 1 72.88 288 LEU B CA 1
ATOM 6806 C C . LEU B 1 288 ? 3.086 -22.969 -21.656 1 72.88 288 LEU B C 1
ATOM 6808 O O . LEU B 1 288 ? 2.545 -21.891 -21.938 1 72.88 288 LEU B O 1
ATOM 6812 N N . ILE B 1 289 ? 2.74 -23.719 -20.625 1 70.75 289 ILE B N 1
ATOM 6813 C CA . ILE B 1 289 ? 1.643 -23.312 -19.734 1 70.75 289 ILE B CA 1
ATOM 6814 C C . ILE B 1 289 ? 2.018 -22.047 -18.984 1 70.75 289 ILE B C 1
ATOM 6816 O O . ILE B 1 289 ? 1.171 -21.172 -18.766 1 70.75 289 ILE B O 1
ATOM 6820 N N . GLY B 1 290 ? 3.275 -21.938 -18.641 1 68.88 290 GLY B N 1
ATOM 6821 C CA . GLY B 1 290 ? 3.75 -20.766 -17.922 1 68.88 290 GLY B CA 1
ATOM 6822 C C . GLY B 1 290 ? 3.975 -19.562 -18.828 1 68.88 290 GLY B C 1
ATOM 6823 O O . GLY B 1 290 ? 4.223 -18.469 -18.344 1 68.88 290 GLY B O 1
ATOM 6824 N N . PHE B 1 291 ? 3.811 -19.719 -20.078 1 70.81 291 PHE B N 1
ATOM 6825 C CA . PHE B 1 291 ? 4.16 -18.688 -21.047 1 70.81 291 PHE B CA 1
ATOM 6826 C C . PHE B 1 291 ? 3.268 -17.453 -20.891 1 70.81 291 PHE B C 1
ATOM 6828 O O . PHE B 1 291 ? 3.727 -16.328 -21.031 1 70.81 291 PHE B O 1
ATOM 6835 N N . GLY B 1 292 ? 1.987 -17.703 -20.688 1 66.38 292 GLY B N 1
ATOM 6836 C CA . GLY B 1 292 ? 1.091 -16.562 -20.5 1 66.38 292 GLY B CA 1
ATOM 6837 C C . GLY B 1 292 ? 1.506 -15.664 -19.344 1 66.38 292 GLY B C 1
ATOM 6838 O O . GLY B 1 292 ? 1.515 -14.438 -19.5 1 66.38 292 GLY B O 1
ATOM 6839 N N . GLY B 1 293 ? 1.915 -16.266 -18.188 1 72.62 293 GLY B N 1
ATOM 6840 C CA . GLY B 1 293 ? 2.379 -15.492 -17.047 1 72.62 293 GLY B CA 1
ATOM 6841 C C . GLY B 1 293 ? 3.727 -14.836 -17.281 1 72.62 293 GLY B C 1
ATOM 6842 O O . GLY B 1 293 ? 4.008 -13.773 -16.734 1 72.62 293 GLY B O 1
ATOM 6843 N N . LEU B 1 294 ? 4.523 -15.344 -18.203 1 79.56 294 LEU B N 1
ATOM 6844 C CA . LEU B 1 294 ? 5.867 -14.859 -18.5 1 79.56 294 LEU B CA 1
ATOM 6845 C C . LEU B 1 294 ? 5.82 -13.484 -19.141 1 79.56 294 LEU B C 1
ATOM 6847 O O . LEU B 1 294 ? 6.641 -12.617 -18.844 1 79.56 294 LEU B O 1
ATOM 6851 N N . ILE B 1 295 ? 4.863 -13.352 -19.953 1 75.81 295 ILE B N 1
ATOM 6852 C CA . ILE B 1 295 ? 4.766 -12.086 -20.672 1 75.81 295 ILE B CA 1
ATOM 6853 C C . ILE B 1 295 ? 4.531 -10.945 -19.688 1 75.81 295 ILE B C 1
ATOM 6855 O O . ILE B 1 295 ? 5.191 -9.906 -19.75 1 75.81 295 ILE B O 1
ATOM 6859 N N . SER B 1 296 ? 3.684 -11.156 -18.75 1 75.44 296 SER B N 1
ATOM 6860 C CA . SER B 1 296 ? 3.385 -10.148 -17.75 1 75.44 296 SER B CA 1
ATOM 6861 C C . SER B 1 296 ? 4.598 -9.875 -16.859 1 75.44 296 SER B C 1
ATOM 6863 O O . SER B 1 296 ? 4.902 -8.719 -16.562 1 75.44 296 SER B O 1
ATOM 6865 N N . ILE B 1 297 ? 5.277 -10.891 -16.516 1 84.75 297 ILE B N 1
ATOM 6866 C CA . ILE B 1 297 ? 6.445 -10.789 -15.648 1 84.75 297 ILE B CA 1
ATOM 6867 C C . ILE B 1 297 ? 7.543 -9.992 -16.359 1 84.75 297 ILE B C 1
ATOM 6869 O O . ILE B 1 297 ? 8.109 -9.055 -15.781 1 84.75 297 ILE B O 1
ATOM 6873 N N . VAL B 1 298 ? 7.75 -10.266 -17.594 1 84.25 298 VAL B N 1
ATOM 6874 C CA . VAL B 1 298 ? 8.828 -9.633 -18.359 1 84.25 298 VAL B CA 1
ATOM 6875 C C . VAL B 1 298 ? 8.469 -8.18 -18.656 1 84.25 298 VAL B C 1
ATOM 6877 O O . VAL B 1 298 ? 9.312 -7.285 -18.516 1 84.25 298 VAL B O 1
ATOM 6880 N N . GLN B 1 299 ? 7.355 -7.992 -19.016 1 80.62 299 GLN B N 1
ATOM 6881 C CA . GLN B 1 299 ? 6.938 -6.629 -19.312 1 80.62 299 GLN B CA 1
ATOM 6882 C C . GLN B 1 299 ? 7 -5.742 -18.078 1 80.62 299 GLN B C 1
ATOM 6884 O O . GLN B 1 299 ? 7.461 -4.602 -18.141 1 80.62 299 GLN B O 1
ATOM 6889 N N . LYS B 1 300 ? 6.512 -6.27 -17 1 83.75 300 LYS B N 1
ATOM 6890 C CA . LYS B 1 300 ? 6.598 -5.527 -15.75 1 83.75 300 LYS B CA 1
ATOM 6891 C C . LYS B 1 300 ? 8.047 -5.262 -15.359 1 83.75 300 LYS B C 1
ATOM 6893 O O . LYS B 1 300 ? 8.391 -4.172 -14.898 1 83.75 300 LYS B O 1
ATOM 6898 N N . GLY B 1 301 ? 8.859 -6.258 -15.539 1 88.19 301 GLY B N 1
ATOM 6899 C CA . GLY B 1 301 ? 10.281 -6.102 -15.273 1 88.19 301 GLY B CA 1
ATOM 6900 C C . GLY B 1 301 ? 10.938 -5.055 -16.141 1 88.19 301 GLY B C 1
ATOM 6901 O O . GLY B 1 301 ? 11.727 -4.238 -15.656 1 88.19 301 GLY B O 1
ATOM 6902 N N . LEU B 1 302 ? 10.586 -5.043 -17.406 1 87.06 302 LEU B N 1
ATOM 6903 C CA . LEU B 1 302 ? 11.172 -4.094 -18.359 1 87.06 302 LEU B CA 1
ATOM 6904 C C . LEU B 1 302 ? 10.711 -2.67 -18.047 1 87.06 302 LEU B C 1
ATOM 6906 O O . LEU B 1 302 ? 11.5 -1.728 -18.125 1 87.06 302 LEU B O 1
ATOM 6910 N N . ALA B 1 303 ? 9.508 -2.521 -17.75 1 86.56 303 ALA B N 1
ATOM 6911 C CA . ALA B 1 303 ? 8.992 -1.212 -17.359 1 86.56 303 ALA B CA 1
ATOM 6912 C C . ALA B 1 303 ? 9.703 -0.693 -16.109 1 86.56 303 ALA B C 1
ATOM 6914 O O . ALA B 1 303 ? 10.047 0.489 -16.031 1 86.56 303 ALA B O 1
ATOM 6915 N N . SER B 1 304 ? 9.836 -1.608 -15.125 1 90.88 304 SER B N 1
ATOM 6916 C CA . SER B 1 304 ? 10.555 -1.244 -13.906 1 90.88 304 SER B CA 1
ATOM 6917 C C . SER B 1 304 ? 12 -0.854 -14.211 1 90.88 304 SER B C 1
ATOM 6919 O O . SER B 1 304 ? 12.523 0.095 -13.625 1 90.88 304 SER B O 1
ATOM 6921 N N . LEU B 1 305 ? 12.586 -1.589 -15.094 1 90.06 305 LEU B N 1
ATOM 6922 C CA . LEU B 1 305 ? 13.953 -1.281 -15.5 1 90.06 305 LEU B CA 1
ATOM 6923 C C . LEU B 1 305 ? 14.039 0.108 -16.125 1 90.06 305 LEU B C 1
ATOM 6925 O O . LEU B 1 305 ? 14.969 0.869 -15.828 1 90.06 305 LEU B O 1
ATOM 6929 N N . ASP B 1 306 ? 13.133 0.415 -16.906 1 90.12 306 ASP B N 1
ATOM 6930 C CA . ASP B 1 306 ? 13.109 1.726 -17.547 1 90.12 306 ASP B CA 1
ATOM 6931 C C . ASP B 1 306 ? 13 2.842 -16.516 1 90.12 306 ASP B C 1
ATOM 6933 O O . ASP B 1 306 ? 13.703 3.854 -16.609 1 90.12 306 ASP B O 1
ATOM 6937 N N . ARG B 1 307 ? 12.148 2.646 -15.562 1 90.31 307 ARG B N 1
ATOM 6938 C CA . ARG B 1 307 ? 11.977 3.654 -14.516 1 90.31 307 ARG B CA 1
ATOM 6939 C C . ARG B 1 307 ? 13.25 3.795 -13.68 1 90.31 307 ARG B C 1
ATOM 6941 O O . ARG B 1 307 ? 13.648 4.91 -13.336 1 90.31 307 ARG B O 1
ATOM 6948 N N . ILE B 1 308 ? 13.805 2.709 -13.391 1 92.12 308 ILE B N 1
ATOM 6949 C CA . ILE B 1 308 ? 15.031 2.719 -12.602 1 92.12 308 ILE B CA 1
ATOM 6950 C C . ILE B 1 308 ? 16.141 3.426 -13.391 1 92.12 308 ILE B C 1
ATOM 6952 O O . ILE B 1 308 ? 16.875 4.25 -12.836 1 92.12 308 ILE B O 1
ATOM 6956 N N . MET B 1 309 ? 16.219 3.148 -14.648 1 91.25 309 MET B N 1
ATOM 6957 C CA . MET B 1 309 ? 17.25 3.756 -15.492 1 91.25 309 MET B CA 1
ATOM 6958 C C . MET B 1 309 ? 17.016 5.258 -15.625 1 91.25 309 MET B C 1
ATOM 6960 O O . MET B 1 309 ? 17.984 6.039 -15.602 1 91.25 309 MET B O 1
ATOM 6964 N N . ASP B 1 310 ? 15.789 5.641 -15.727 1 90.56 310 ASP B N 1
ATOM 6965 C CA . ASP B 1 310 ? 15.453 7.062 -15.789 1 90.56 310 ASP B CA 1
ATOM 6966 C C . ASP B 1 310 ? 15.914 7.785 -14.523 1 90.56 310 ASP B C 1
ATOM 6968 O O . ASP B 1 310 ? 16.422 8.906 -14.594 1 90.56 310 ASP B O 1
ATOM 6972 N N . PHE B 1 311 ? 15.711 7.129 -13.477 1 92.31 311 PHE B N 1
ATOM 6973 C CA . PHE B 1 311 ? 16.094 7.715 -12.203 1 92.31 311 PHE B CA 1
ATOM 6974 C C . PHE B 1 311 ? 17.609 7.797 -12.086 1 92.31 311 PHE B C 1
ATOM 6976 O O . PHE B 1 311 ? 18.156 8.797 -11.602 1 92.31 311 PHE B O 1
ATOM 6983 N N . LEU B 1 312 ? 18.312 6.805 -12.5 1 91 312 LEU B N 1
ATOM 6984 C CA . LEU B 1 312 ? 19.766 6.742 -12.383 1 91 312 LEU B CA 1
ATOM 6985 C C . LEU B 1 312 ? 20.438 7.746 -13.312 1 91 312 LEU B C 1
ATOM 6987 O O . LEU B 1 312 ? 21.578 8.125 -13.102 1 91 312 LEU B O 1
ATOM 6991 N N . HIS B 1 313 ? 19.734 8.203 -14.297 1 91.06 313 HIS B N 1
ATOM 6992 C CA . HIS B 1 313 ? 20.281 9.156 -15.25 1 91.06 313 HIS B CA 1
ATOM 6993 C C . HIS B 1 313 ? 20.078 10.594 -14.789 1 91.06 313 HIS B C 1
ATOM 6995 O O . HIS B 1 313 ? 20.594 11.531 -15.398 1 91.06 313 HIS B O 1
ATOM 7001 N N . LEU B 1 314 ? 19.422 10.695 -13.727 1 90.5 314 LEU B N 1
ATOM 7002 C CA . LEU B 1 314 ? 19.188 12.039 -13.211 1 90.5 314 LEU B CA 1
ATOM 7003 C C . LEU B 1 314 ? 20.5 12.688 -12.773 1 90.5 314 LEU B C 1
ATOM 7005 O O . LEU B 1 314 ? 21.422 12 -12.305 1 90.5 314 LEU B O 1
ATOM 7009 N N . PRO B 1 315 ? 20.547 13.969 -12.961 1 88.44 315 PRO B N 1
ATOM 7010 C CA . PRO B 1 315 ? 21.766 14.656 -12.508 1 88.44 315 PRO B CA 1
ATOM 7011 C C . PRO B 1 315 ? 21.906 14.664 -10.992 1 88.44 315 PRO B C 1
ATOM 7013 O O . PRO B 1 315 ? 20.906 14.742 -10.273 1 88.44 315 PRO B O 1
ATOM 7016 N N . THR B 1 316 ? 23.141 14.508 -10.531 1 89.56 316 THR B N 1
ATOM 7017 C CA . THR B 1 316 ? 23.453 14.461 -9.109 1 89.56 316 THR B CA 1
ATOM 7018 C C . THR B 1 316 ? 24.219 15.703 -8.68 1 89.56 316 THR B C 1
ATOM 7020 O O . THR B 1 316 ? 24.812 16.391 -9.508 1 89.56 316 THR B O 1
ATOM 7023 N N . GLU B 1 317 ? 24.016 16 -7.379 1 86.69 317 GLU B N 1
ATOM 7024 C CA . GLU B 1 317 ? 24.797 17.078 -6.781 1 86.69 317 GLU B CA 1
ATOM 7025 C C . GLU B 1 317 ? 26.172 16.594 -6.371 1 86.69 317 GLU B C 1
ATOM 7027 O O . GLU B 1 317 ? 26.344 15.43 -5.973 1 86.69 317 GLU B O 1
ATOM 7032 N N . THR B 1 318 ? 27.188 17.406 -6.672 1 78 318 THR B N 1
ATOM 7033 C CA . THR B 1 318 ? 28.547 17.062 -6.258 1 78 318 THR B CA 1
ATOM 7034 C C . THR B 1 318 ? 28.75 17.391 -4.781 1 78 318 THR B C 1
ATOM 7036 O O . THR B 1 318 ? 28.641 18.547 -4.379 1 78 318 THR B O 1
ATOM 7039 N N . ILE B 1 319 ? 28.766 16.375 -4.055 1 74.12 319 ILE B N 1
ATOM 7040 C CA . ILE B 1 319 ? 29.031 16.609 -2.639 1 74.12 319 ILE B CA 1
ATOM 7041 C C . ILE B 1 319 ? 30.484 16.312 -2.324 1 74.12 319 ILE B C 1
ATOM 7043 O O . ILE B 1 319 ? 31 15.234 -2.615 1 74.12 319 ILE B O 1
ATOM 7047 N N . ASP B 1 320 ? 31.141 17.438 -2.002 1 77.62 320 ASP B N 1
ATOM 7048 C CA . ASP B 1 320 ? 32.531 17.266 -1.569 1 77.62 320 ASP B CA 1
ATOM 7049 C C . ASP B 1 320 ? 32.594 17.047 -0.06 1 77.62 320 ASP B C 1
ATOM 7051 O O . ASP B 1 320 ? 31.734 17.516 0.687 1 77.62 320 ASP B O 1
ATOM 7055 N N . ASP B 1 321 ? 33.188 16.109 0.4 1 77.06 321 ASP B N 1
ATOM 7056 C CA . ASP B 1 321 ? 33.312 15.789 1.82 1 77.06 321 ASP B CA 1
ATOM 7057 C C . ASP B 1 321 ? 34.312 16.703 2.51 1 77.06 321 ASP B C 1
ATOM 7059 O O . ASP B 1 321 ? 35.312 16.234 3.053 1 77.06 321 ASP B O 1
ATOM 7063 N N . THR B 1 322 ? 33.969 18.016 2.496 1 83.56 322 THR B N 1
ATOM 7064 C CA . THR B 1 322 ? 34.844 18.953 3.16 1 83.56 322 THR B CA 1
ATOM 7065 C C . THR B 1 322 ? 34.312 19.359 4.531 1 83.56 322 THR B C 1
ATOM 7067 O O . THR B 1 322 ? 33.094 19.25 4.777 1 83.56 322 THR B O 1
ATOM 7070 N N . ASP B 1 323 ? 35.219 19.703 5.43 1 86.19 323 ASP B N 1
ATOM 7071 C CA . ASP B 1 323 ? 34.812 20.188 6.754 1 86.19 323 ASP B CA 1
ATOM 7072 C C . ASP B 1 323 ? 34.969 21.703 6.852 1 86.19 323 ASP B C 1
ATOM 7074 O O . ASP B 1 323 ? 34.875 22.281 7.941 1 86.19 323 ASP B O 1
ATOM 7078 N N . GLU B 1 324 ? 35.125 22.281 5.734 1 89.88 324 GLU B N 1
ATOM 7079 C CA . GLU B 1 324 ? 35.312 23.734 5.727 1 89.88 324 GLU B CA 1
ATOM 7080 C C . GLU B 1 324 ? 34 24.453 6.039 1 89.88 324 GLU B C 1
ATOM 7082 O O . GLU B 1 324 ? 32.906 23.953 5.73 1 89.88 324 GLU B O 1
ATOM 7087 N N . VAL B 1 325 ? 34.188 25.594 6.703 1 92.62 325 VAL B N 1
ATOM 7088 C CA . VAL B 1 325 ? 33.031 26.438 7.074 1 92.62 325 VAL B CA 1
ATOM 7089 C C . VAL B 1 325 ? 33.312 27.875 6.645 1 92.62 325 VAL B C 1
ATOM 7091 O O . VAL B 1 325 ? 34.438 28.328 6.668 1 92.62 325 VAL B O 1
ATOM 7094 N N . LEU B 1 326 ? 32.281 28.516 6.266 1 93.88 326 LEU B N 1
ATOM 7095 C CA . LEU B 1 326 ? 32.375 29.938 5.922 1 93.88 326 LEU B CA 1
ATOM 7096 C C . LEU B 1 326 ? 32.562 30.781 7.176 1 93.88 326 LEU B C 1
ATOM 7098 O O . LEU B 1 326 ? 31.938 30.516 8.203 1 93.88 326 LEU B O 1
ATOM 7102 N N . PRO B 1 327 ? 33.344 31.766 7.043 1 93.38 327 PRO B N 1
ATOM 7103 C CA . PRO B 1 327 ? 33.438 32.688 8.18 1 93.38 327 PRO B CA 1
ATOM 7104 C C . PRO B 1 327 ? 32.219 33.594 8.32 1 93.38 327 PRO B C 1
ATOM 7106 O O . PRO B 1 327 ? 31.469 33.781 7.348 1 93.38 327 PRO B O 1
ATOM 7109 N N . LEU B 1 328 ? 32.031 33.969 9.547 1 95.62 328 LEU B N 1
ATOM 7110 C CA . LEU B 1 328 ? 30.906 34.875 9.797 1 95.62 328 LEU B CA 1
ATOM 7111 C C . LEU B 1 328 ? 31.141 36.219 9.125 1 95.62 328 LEU B C 1
ATOM 7113 O O . LEU B 1 328 ? 32.094 36.938 9.445 1 95.62 328 LEU B O 1
ATOM 7117 N N . GLU B 1 329 ? 30.297 36.531 8.133 1 96.62 329 GLU B N 1
ATOM 7118 C CA . GLU B 1 329 ? 30.359 37.75 7.379 1 96.62 329 GLU B CA 1
ATOM 7119 C C . GLU B 1 329 ? 28.969 38.312 7.086 1 96.62 329 GLU B C 1
ATOM 7121 O O . GLU B 1 329 ? 27.969 37.656 7.426 1 96.62 329 GLU B O 1
ATOM 7126 N N . ASP B 1 330 ? 28.953 39.531 6.598 1 97.38 330 ASP B N 1
ATOM 7127 C CA . ASP B 1 330 ? 27.688 40.062 6.145 1 97.38 330 ASP B CA 1
ATOM 7128 C C . ASP B 1 330 ? 27.156 39.312 4.934 1 97.38 330 ASP B C 1
ATOM 7130 O O . ASP B 1 330 ? 27.922 38.844 4.102 1 97.38 330 ASP B O 1
ATOM 7134 N N . ILE B 1 331 ? 25.891 39.156 4.863 1 97.5 331 ILE B N 1
ATOM 7135 C CA . ILE B 1 331 ? 25.25 38.562 3.691 1 97.5 331 ILE B CA 1
ATOM 7136 C C . ILE B 1 331 ? 24.656 39.656 2.816 1 97.5 331 ILE B C 1
ATOM 7138 O O . ILE B 1 331 ? 23.844 40.469 3.283 1 97.5 331 ILE B O 1
ATOM 7142 N N . HIS B 1 332 ? 25.078 39.719 1.588 1 97.5 332 HIS B N 1
ATOM 7143 C CA . HIS B 1 332 ? 24.578 40.719 0.646 1 97.5 332 HIS B CA 1
ATOM 7144 C C . HIS B 1 332 ? 23.734 40.062 -0.437 1 97.5 332 HIS B C 1
ATOM 7146 O O . HIS B 1 332 ? 24.188 39.188 -1.157 1 97.5 332 HIS B O 1
ATOM 7152 N N . ILE B 1 333 ? 22.5 40.469 -0.498 1 97.5 333 ILE B N 1
ATOM 7153 C CA . ILE B 1 333 ? 21.594 40 -1.552 1 97.5 333 ILE B CA 1
ATOM 7154 C C . ILE B 1 333 ? 21.375 41.156 -2.551 1 97.5 333 ILE B C 1
ATOM 7156 O O . ILE B 1 333 ? 20.938 42.25 -2.172 1 97.5 333 ILE B O 1
ATOM 7160 N N . ARG B 1 334 ? 21.719 40.844 -3.791 1 95.88 334 ARG B N 1
ATOM 7161 C CA . ARG B 1 334 ? 21.672 41.875 -4.816 1 95.88 334 ARG B CA 1
ATOM 7162 C C . ARG B 1 334 ? 20.75 41.469 -5.961 1 95.88 334 ARG B C 1
ATOM 7164 O O . ARG B 1 334 ? 21.094 40.625 -6.773 1 95.88 334 ARG B O 1
ATOM 7171 N N . TYR B 1 335 ? 19.625 42.188 -6.121 1 94.62 335 TYR B N 1
ATOM 7172 C CA . TYR B 1 335 ? 18.672 42 -7.215 1 94.62 335 TYR B CA 1
ATOM 7173 C C . TYR B 1 335 ? 18.422 40.531 -7.504 1 94.62 335 TYR B C 1
ATOM 7175 O O . TYR B 1 335 ? 18.547 40.094 -8.648 1 94.62 335 TYR B O 1
ATOM 7183 N N . LEU B 1 336 ? 18.156 39.844 -6.5 1 95.69 336 LEU B N 1
ATOM 7184 C CA . LEU B 1 336 ? 17.953 38.406 -6.598 1 95.69 336 LEU B CA 1
ATOM 7185 C C . LEU B 1 336 ? 16.609 38.094 -7.242 1 95.69 336 LEU B C 1
ATOM 7187 O O . LEU B 1 336 ? 15.562 38.5 -6.746 1 95.69 336 LEU B O 1
ATOM 7191 N N . ASP B 1 337 ? 16.641 37.406 -8.391 1 94.25 337 ASP B N 1
ATOM 7192 C CA . ASP B 1 337 ? 15.477 36.844 -9.07 1 94.25 337 ASP B CA 1
ATOM 7193 C C . ASP B 1 337 ? 15.523 35.312 -9.094 1 94.25 337 ASP B C 1
ATOM 7195 O O . ASP B 1 337 ? 16.562 34.719 -9.406 1 94.25 337 ASP B O 1
ATOM 7199 N N . PHE B 1 338 ? 14.453 34.75 -8.664 1 93 338 PHE B N 1
ATOM 7200 C CA . PHE B 1 338 ? 14.445 33.281 -8.672 1 93 338 PHE B CA 1
ATOM 7201 C C . PHE B 1 338 ? 13.078 32.75 -9.086 1 93 338 PHE B C 1
ATOM 7203 O O . PHE B 1 338 ? 12.047 33.25 -8.609 1 93 338 PHE B O 1
ATOM 7210 N N . THR B 1 339 ? 13.133 31.891 -10 1 89.38 339 THR B N 1
ATOM 7211 C CA . THR B 1 339 ? 11.938 31.188 -10.453 1 89.38 339 THR B CA 1
ATOM 7212 C C . THR B 1 339 ? 12.148 29.672 -10.398 1 89.38 339 THR B C 1
ATOM 7214 O O . THR B 1 339 ? 13.188 29.172 -10.836 1 89.38 339 THR B O 1
ATOM 7217 N N . TYR B 1 340 ? 11.211 29.047 -9.758 1 83.75 340 TYR B N 1
ATOM 7218 C CA . TYR B 1 340 ? 11.281 27.594 -9.742 1 83.75 340 TYR B CA 1
ATOM 7219 C C . TYR B 1 340 ? 11.148 27.016 -11.141 1 83.75 340 TYR B C 1
ATOM 7221 O O . TYR B 1 340 ? 10.469 27.609 -11.992 1 83.75 340 TYR B O 1
ATOM 7229 N N . GLU B 1 341 ? 11.797 25.969 -11.453 1 73.69 341 GLU B N 1
ATOM 7230 C CA . GLU B 1 341 ? 11.805 25.359 -12.781 1 73.69 341 GLU B CA 1
ATOM 7231 C C . GLU B 1 341 ? 10.383 25.094 -13.273 1 73.69 341 GLU B C 1
ATOM 7233 O O . GLU B 1 341 ? 10.078 25.297 -14.453 1 73.69 341 GLU B O 1
ATOM 7238 N N . ASN B 1 342 ? 9.453 24.625 -12.477 1 66.06 342 ASN B N 1
ATOM 7239 C CA . ASN B 1 342 ? 8.125 24.234 -12.953 1 66.06 342 ASN B CA 1
ATOM 7240 C C . ASN B 1 342 ? 7.066 25.266 -12.547 1 66.06 342 ASN B C 1
ATOM 7242 O O . ASN B 1 342 ? 5.875 24.953 -12.531 1 66.06 342 ASN B O 1
ATOM 7246 N N . SER B 1 343 ? 7.551 26.453 -12.297 1 66.06 343 SER B N 1
ATOM 7247 C CA . SER B 1 343 ? 6.582 27.469 -11.898 1 66.06 343 SER B CA 1
ATOM 7248 C C . SER B 1 343 ? 6.574 28.641 -12.883 1 66.06 343 SER B C 1
ATOM 7250 O O . SER B 1 343 ? 7.586 28.922 -13.531 1 66.06 343 SER B O 1
ATOM 7252 N N . LYS B 1 344 ? 5.391 29.188 -13.305 1 63.88 344 LYS B N 1
ATOM 7253 C CA . LYS B 1 344 ? 5.246 30.281 -14.258 1 63.88 344 LYS B CA 1
ATOM 7254 C C . LYS B 1 344 ? 5.547 31.625 -13.602 1 63.88 344 LYS B C 1
ATOM 7256 O O . LYS B 1 344 ? 5.875 32.594 -14.289 1 63.88 344 LYS B O 1
ATOM 7261 N N . GLY B 1 345 ? 5.637 31.703 -12.297 1 71.75 345 GLY B N 1
ATOM 7262 C CA . GLY B 1 345 ? 5.836 33 -11.664 1 71.75 345 GLY B CA 1
ATOM 7263 C C . GLY B 1 345 ? 7.094 33.062 -10.82 1 71.75 345 GLY B C 1
ATOM 7264 O O . GLY B 1 345 ? 7.652 32.031 -10.453 1 71.75 345 GLY B O 1
ATOM 7265 N N . HIS B 1 346 ? 7.656 34.375 -10.727 1 82.25 346 HIS B N 1
ATOM 7266 C CA . HIS B 1 346 ? 8.82 34.625 -9.875 1 82.25 346 HIS B CA 1
ATOM 7267 C C . HIS B 1 346 ? 8.484 34.344 -8.406 1 82.25 346 HIS B C 1
ATOM 7269 O O . HIS B 1 346 ? 7.531 34.906 -7.875 1 82.25 346 HIS B O 1
ATOM 7275 N N . ALA B 1 347 ? 9.227 33.438 -7.883 1 87.44 347 ALA B N 1
ATOM 7276 C CA . ALA B 1 347 ? 9.102 33.25 -6.438 1 87.44 347 ALA B CA 1
ATOM 7277 C C . ALA B 1 347 ? 9.734 34.406 -5.684 1 87.44 347 ALA B C 1
ATOM 7279 O O . ALA B 1 347 ? 9.25 34.812 -4.625 1 87.44 347 ALA B O 1
ATOM 7280 N N . LEU B 1 348 ? 10.898 34.875 -6.172 1 93 348 LEU B N 1
ATOM 7281 C CA . LEU B 1 348 ? 11.578 36.094 -5.688 1 93 348 LEU B CA 1
ATOM 7282 C C . LEU B 1 348 ? 11.859 37.062 -6.832 1 93 348 LEU B C 1
ATOM 7284 O O . LEU B 1 348 ? 12.227 36.625 -7.93 1 93 348 LEU B O 1
ATOM 7288 N N . SER B 1 349 ? 11.562 38.312 -6.566 1 94.5 349 SER B N 1
ATOM 7289 C CA . SER B 1 349 ? 11.727 39.344 -7.602 1 94.5 349 SER B CA 1
ATOM 7290 C C . SER B 1 349 ? 12.555 40.5 -7.098 1 94.5 349 SER B C 1
ATOM 7292 O O . SER B 1 349 ? 12.094 41.281 -6.266 1 94.5 349 SER B O 1
ATOM 7294 N N . GLN B 1 350 ? 13.672 40.688 -7.66 1 93.62 350 GLN B N 1
ATOM 7295 C CA . GLN B 1 350 ? 14.578 41.812 -7.426 1 93.62 350 GLN B CA 1
ATOM 7296 C C . GLN B 1 350 ? 14.766 42.062 -5.934 1 93.62 350 GLN B C 1
ATOM 7298 O O . GLN B 1 350 ? 14.617 43.188 -5.465 1 93.62 350 GLN B O 1
ATOM 7303 N N . LEU B 1 351 ? 15.008 41.062 -5.242 1 95.56 351 LEU B N 1
ATOM 7304 C CA . LEU B 1 351 ? 15.219 41.156 -3.803 1 95.56 351 LEU B CA 1
ATOM 7305 C C . LEU B 1 351 ? 16.594 41.75 -3.498 1 95.56 351 LEU B C 1
ATOM 7307 O O . LEU B 1 351 ? 17.609 41.219 -3.977 1 95.56 351 LEU B O 1
ATOM 7311 N N . THR B 1 352 ? 16.609 42.844 -2.811 1 96.31 352 THR B N 1
ATOM 7312 C CA . THR B 1 352 ? 17.875 43.469 -2.436 1 96.31 352 THR B CA 1
ATOM 7313 C C . THR B 1 352 ? 17.875 43.844 -0.951 1 96.31 352 THR B C 1
ATOM 7315 O O . THR B 1 352 ? 16.953 44.469 -0.457 1 96.31 352 THR B O 1
ATOM 7318 N N . THR B 1 353 ? 18.828 43.344 -0.244 1 96.75 353 THR B N 1
ATOM 7319 C CA . THR B 1 353 ? 18.969 43.656 1.173 1 96.75 353 THR B CA 1
ATOM 7320 C C . THR B 1 353 ? 20.344 43.25 1.685 1 96.75 353 THR B C 1
ATOM 7322 O O . THR B 1 353 ? 21.078 42.531 0.995 1 96.75 353 THR B O 1
ATOM 7325 N N . THR B 1 354 ? 20.719 43.812 2.781 1 97.06 354 THR B N 1
ATOM 7326 C CA . THR B 1 354 ? 21.953 43.406 3.459 1 97.06 354 THR B CA 1
ATOM 7327 C C . THR B 1 354 ? 21.656 42.906 4.867 1 97.06 354 THR B C 1
ATOM 7329 O O . THR B 1 354 ? 20.969 43.562 5.641 1 97.06 354 THR B O 1
ATOM 7332 N N . ILE B 1 355 ? 22.219 41.781 5.172 1 96.88 355 ILE B N 1
ATOM 7333 C CA . ILE B 1 355 ? 22.094 41.156 6.496 1 96.88 355 ILE B CA 1
ATOM 7334 C C . ILE B 1 355 ? 23.406 41.312 7.254 1 96.88 355 ILE B C 1
ATOM 7336 O O . ILE B 1 355 ? 24.406 40.656 6.922 1 96.88 355 ILE B O 1
ATOM 7340 N N . PRO B 1 356 ? 23.406 42.125 8.281 1 95.81 356 PRO B N 1
ATOM 7341 C CA . PRO B 1 356 ? 24.656 42.312 9.023 1 95.81 356 PRO B CA 1
ATOM 7342 C C . PRO B 1 356 ? 25.078 41.062 9.812 1 95.81 356 PRO B C 1
ATOM 7344 O O . PRO B 1 356 ? 24.234 40.375 10.375 1 95.81 356 PRO B O 1
ATOM 7347 N N . LYS B 1 357 ? 26.406 40.844 9.891 1 95.69 357 LYS B N 1
ATOM 7348 C CA . LYS B 1 357 ? 26.922 39.719 10.672 1 95.69 357 LYS B CA 1
ATOM 7349 C C . LYS B 1 357 ? 26.562 39.875 12.148 1 95.69 357 LYS B C 1
ATOM 7351 O O . LYS B 1 357 ? 26.562 40.969 12.688 1 95.69 357 LYS B O 1
ATOM 7356 N N . GLY B 1 358 ? 26.172 38.781 12.773 1 94.75 358 GLY B N 1
ATOM 7357 C CA . GLY B 1 358 ? 25.906 38.719 14.203 1 94.75 358 GLY B CA 1
ATOM 7358 C C . GLY B 1 358 ? 24.562 39.281 14.578 1 94.75 358 GLY B C 1
ATOM 7359 O O . GLY B 1 358 ? 24.312 39.625 15.75 1 94.75 358 GLY B O 1
ATOM 7360 N N . SER B 1 359 ? 23.703 39.469 13.625 1 94.56 359 SER B N 1
ATOM 7361 C CA . SER B 1 359 ? 22.406 40.094 13.883 1 94.56 359 SER B CA 1
ATOM 7362 C C . SER B 1 359 ? 21.297 39.031 13.891 1 94.56 359 SER B C 1
ATOM 7364 O O . SER B 1 359 ? 21.453 37.938 13.328 1 94.56 359 SER B O 1
ATOM 7366 N N . PHE B 1 360 ? 20.266 39.344 14.602 1 95.69 360 PHE B N 1
ATOM 7367 C CA . PHE B 1 360 ? 19.016 38.594 14.578 1 95.69 360 PHE B CA 1
ATOM 7368 C C . PHE B 1 360 ? 18.016 39.25 13.633 1 95.69 360 PHE B C 1
ATOM 7370 O O . PHE B 1 360 ? 17.516 40.344 13.906 1 95.69 360 PHE B O 1
ATOM 7377 N N . ILE B 1 361 ? 17.734 38.562 12.5 1 95.69 361 ILE B N 1
ATOM 7378 C CA . ILE B 1 361 ? 16.875 39.125 11.469 1 95.69 361 ILE B CA 1
ATOM 7379 C C . ILE B 1 361 ? 15.531 38.375 11.461 1 95.69 361 ILE B C 1
ATOM 7381 O O . ILE B 1 361 ? 15.492 37.156 11.406 1 95.69 361 ILE B O 1
ATOM 7385 N N . GLY B 1 362 ? 14.469 39.125 11.547 1 95.25 362 GLY B N 1
ATOM 7386 C CA . GLY B 1 362 ? 13.133 38.562 11.438 1 95.25 362 GLY B CA 1
ATOM 7387 C C . GLY B 1 362 ? 12.531 38.719 10.055 1 95.25 362 GLY B C 1
ATOM 7388 O O . GLY B 1 362 ? 12.633 39.781 9.453 1 95.25 362 GLY B O 1
ATOM 7389 N N . LEU B 1 363 ? 12.062 37.656 9.523 1 94.81 363 LEU B N 1
ATOM 7390 C CA . LEU B 1 363 ? 11.344 37.688 8.25 1 94.81 363 LEU B CA 1
ATOM 7391 C C . LEU B 1 363 ? 9.852 37.469 8.469 1 94.81 363 LEU B C 1
ATOM 7393 O O . LEU B 1 363 ? 9.438 36.469 9.039 1 94.81 363 LEU B O 1
ATOM 7397 N N . VAL B 1 364 ? 9.078 38.438 7.992 1 90.81 364 VAL B N 1
ATOM 7398 C CA . VAL B 1 364 ? 7.633 38.344 8.148 1 90.81 364 VAL B CA 1
ATOM 7399 C C . VAL B 1 364 ? 6.953 38.562 6.797 1 90.81 364 VAL B C 1
ATOM 7401 O O . VAL B 1 364 ? 7.508 39.25 5.922 1 90.81 364 VAL B O 1
ATOM 7404 N N . GLY B 1 365 ? 5.852 37.969 6.668 1 84.56 365 GLY B N 1
ATOM 7405 C CA . GLY B 1 365 ? 5.078 38.125 5.445 1 84.56 365 GLY B CA 1
ATOM 7406 C C . GLY B 1 365 ? 4.035 37.031 5.277 1 84.56 365 GLY B C 1
ATOM 7407 O O . GLY B 1 365 ? 4.023 36.062 6.027 1 84.56 365 GLY B O 1
ATOM 7408 N N . LYS B 1 366 ? 3.246 37.219 4.309 1 75.12 366 LYS B N 1
ATOM 7409 C CA . LYS B 1 366 ? 2.199 36.25 4.027 1 75.12 366 LYS B CA 1
ATOM 7410 C C . LYS B 1 366 ? 2.795 34.938 3.564 1 75.12 366 LYS B C 1
ATOM 7412 O O . LYS B 1 366 ? 3.918 34.875 3.059 1 75.12 366 LYS B O 1
ATOM 7417 N N . PRO B 1 367 ? 2.08 33.844 3.893 1 72.25 367 PRO B N 1
ATOM 7418 C CA . PRO B 1 367 ? 2.533 32.594 3.32 1 72.25 367 PRO B CA 1
ATOM 7419 C C . PRO B 1 367 ? 2.701 32.656 1.804 1 72.25 367 PRO B C 1
ATOM 7421 O O . PRO B 1 367 ? 1.873 33.25 1.111 1 72.25 367 PRO B O 1
ATOM 7424 N N . GLY B 1 368 ? 3.756 32.125 1.312 1 75.31 368 GLY B N 1
ATOM 7425 C CA . GLY B 1 368 ? 4.004 32.156 -0.121 1 75.31 368 GLY B CA 1
ATOM 7426 C C . GLY B 1 368 ? 4.719 33.406 -0.591 1 75.31 368 GLY B C 1
ATOM 7427 O O . GLY B 1 368 ? 4.906 33.594 -1.793 1 75.31 368 GLY B O 1
ATOM 7428 N N . SER B 1 369 ? 5.09 34.156 0.335 1 83.38 369 SER B N 1
ATOM 7429 C CA . SER B 1 369 ? 5.695 35.438 -0.036 1 83.38 369 SER B CA 1
ATOM 7430 C C . SER B 1 369 ? 7.156 35.281 -0.427 1 83.38 369 SER B C 1
ATOM 7432 O O . SER B 1 369 ? 7.812 36.219 -0.843 1 83.38 369 SER B O 1
ATOM 7434 N N . GLY B 1 370 ? 7.73 34.062 -0.29 1 88.94 370 GLY B N 1
ATOM 7435 C CA . GLY B 1 370 ? 9.078 33.812 -0.775 1 88.94 370 GLY B CA 1
ATOM 7436 C C . GLY B 1 370 ? 10.086 33.625 0.34 1 88.94 370 GLY B C 1
ATOM 7437 O O . GLY B 1 370 ? 11.266 33.344 0.081 1 88.94 370 GLY B O 1
ATOM 7438 N N . LYS B 1 371 ? 9.711 33.688 1.527 1 91 371 LYS B N 1
ATOM 7439 C CA . LYS B 1 371 ? 10.602 33.594 2.68 1 91 371 LYS B CA 1
ATOM 7440 C C . LYS B 1 371 ? 11.352 32.25 2.686 1 91 371 LYS B C 1
ATOM 7442 O O . LYS B 1 371 ? 12.578 32.219 2.791 1 91 371 LYS B O 1
ATOM 7447 N N . SER B 1 372 ? 10.602 31.203 2.543 1 89.12 372 SER B N 1
ATOM 7448 C CA . SER B 1 372 ? 11.203 29.875 2.564 1 89.12 372 SER B CA 1
ATOM 7449 C C . SER B 1 372 ? 12.086 29.656 1.343 1 89.12 372 SER B C 1
ATOM 7451 O O . SER B 1 372 ? 13.078 28.922 1.416 1 89.12 372 SER B O 1
ATOM 7453 N N . THR B 1 373 ? 11.711 30.219 0.229 1 91.38 373 THR B N 1
ATOM 7454 C CA . THR B 1 373 ? 12.523 30.141 -0.978 1 91.38 373 THR B CA 1
ATOM 7455 C C . THR B 1 373 ? 13.914 30.734 -0.74 1 91.38 373 THR B C 1
ATOM 7457 O O . THR B 1 373 ? 14.914 30.172 -1.188 1 91.38 373 THR B O 1
ATOM 7460 N N . LEU B 1 374 ? 13.906 31.828 -0.063 1 95.38 374 LEU B N 1
ATOM 7461 C CA . LEU B 1 374 ? 15.188 32.438 0.264 1 95.38 374 LEU B CA 1
ATOM 7462 C C . LEU B 1 374 ? 16.047 31.5 1.091 1 95.38 374 LEU B C 1
ATOM 7464 O O . LEU B 1 374 ? 17.25 31.375 0.847 1 95.38 374 LEU B O 1
ATOM 7468 N N . PHE B 1 375 ? 15.484 30.812 2.045 1 95.31 375 PHE B N 1
ATOM 7469 C CA . PHE B 1 375 ? 16.203 29.859 2.879 1 95.31 375 PHE B CA 1
ATOM 7470 C C . PHE B 1 375 ? 16.75 28.703 2.043 1 95.31 375 PHE B C 1
ATOM 7472 O O . PHE B 1 375 ? 17.891 28.281 2.223 1 95.31 375 PHE B O 1
ATOM 7479 N N . LYS B 1 376 ? 15.984 28.234 1.135 1 92.56 376 LYS B N 1
ATOM 7480 C CA . LYS B 1 376 ? 16.391 27.125 0.279 1 92.56 376 LYS B CA 1
ATOM 7481 C C . LYS B 1 376 ? 17.594 27.516 -0.585 1 92.56 376 LYS B C 1
ATOM 7483 O O . LYS B 1 376 ? 18.453 26.688 -0.856 1 92.56 376 LYS B O 1
ATOM 7488 N N . LEU B 1 377 ? 17.562 28.734 -1.002 1 94.56 377 LEU B N 1
ATOM 7489 C CA . LEU B 1 377 ? 18.688 29.234 -1.782 1 94.56 377 LEU B CA 1
ATOM 7490 C C . LEU B 1 377 ? 19.938 29.375 -0.913 1 94.56 377 LEU B C 1
ATOM 7492 O O . LEU B 1 377 ? 21.031 29.016 -1.334 1 94.56 377 LEU B O 1
ATOM 7496 N N . LEU B 1 378 ? 19.719 29.844 0.285 1 95.62 378 LEU B N 1
ATOM 7497 C CA . LEU B 1 378 ? 20.844 30.078 1.185 1 95.62 378 LEU B CA 1
ATOM 7498 C C . LEU B 1 378 ? 21.516 28.766 1.582 1 95.62 378 LEU B C 1
ATOM 7500 O O . LEU B 1 378 ? 22.734 28.734 1.791 1 95.62 378 LEU B O 1
ATOM 7504 N N . ILE B 1 379 ? 20.766 27.719 1.671 1 93.31 379 ILE B N 1
ATOM 7505 C CA . ILE B 1 379 ? 21.312 26.453 2.137 1 93.31 379 ILE B CA 1
ATOM 7506 C C . ILE B 1 379 ? 21.719 25.594 0.939 1 93.31 379 ILE B C 1
ATOM 7508 O O . ILE B 1 379 ? 22.266 24.5 1.106 1 93.31 379 ILE B O 1
ATOM 7512 N N . GLY B 1 380 ? 21.375 26 -0.203 1 91.81 380 GLY B N 1
ATOM 7513 C CA . GLY B 1 380 ? 21.797 25.328 -1.413 1 91.81 380 GLY B CA 1
ATOM 7514 C C . GLY B 1 380 ? 20.875 24.188 -1.826 1 91.81 380 GLY B C 1
ATOM 7515 O O . GLY B 1 380 ? 21.297 23.266 -2.521 1 91.81 380 GLY B O 1
ATOM 7516 N N . LEU B 1 381 ? 19.719 24.203 -1.311 1 90.06 381 LEU B N 1
ATOM 7517 C CA . LEU B 1 381 ? 18.75 23.234 -1.771 1 90.06 381 LEU B CA 1
ATOM 7518 C C . LEU B 1 381 ? 18.25 23.578 -3.168 1 90.06 381 LEU B C 1
ATOM 7520 O O . LEU B 1 381 ? 17.766 22.703 -3.893 1 90.06 381 LEU B O 1
ATOM 7524 N N . GLN B 1 382 ? 18.281 24.844 -3.475 1 90 382 GLN B N 1
ATOM 7525 C CA . GLN B 1 382 ? 18.062 25.375 -4.816 1 90 382 GLN B CA 1
ATOM 7526 C C . GLN B 1 382 ? 19.297 26.094 -5.344 1 90 382 GLN B C 1
ATOM 7528 O O . GLN B 1 382 ? 20.062 26.672 -4.57 1 90 382 GLN B O 1
ATOM 7533 N N . GLU B 1 383 ? 19.438 26.016 -6.598 1 88.81 383 GLU B N 1
ATOM 7534 C CA . GLU B 1 383 ? 20.609 26.656 -7.188 1 88.81 383 GLU B CA 1
ATOM 7535 C C . GLU B 1 383 ? 20.438 28.172 -7.23 1 88.81 383 GLU B C 1
ATOM 7537 O O . GLU B 1 383 ? 19.469 28.672 -7.801 1 88.81 383 GLU B O 1
ATOM 7542 N N . CYS B 1 384 ? 21.359 28.75 -6.625 1 91.56 384 CYS B N 1
ATOM 7543 C CA . CYS B 1 384 ? 21.344 30.203 -6.578 1 91.56 384 CYS B CA 1
ATOM 7544 C C . CYS B 1 384 ? 21.938 30.797 -7.855 1 91.56 384 CYS B C 1
ATOM 7546 O O . CYS B 1 384 ? 22.969 30.344 -8.336 1 91.56 384 CYS B O 1
ATOM 7548 N N . PRO B 1 385 ? 21.25 31.812 -8.391 1 92.12 385 PRO B N 1
ATOM 7549 C CA . PRO B 1 385 ? 21.844 32.5 -9.539 1 92.12 385 PRO B CA 1
ATOM 7550 C C . PRO B 1 385 ? 23.172 33.156 -9.195 1 92.12 385 PRO B C 1
ATOM 7552 O O . PRO B 1 385 ? 23.375 33.625 -8.07 1 92.12 385 PRO B O 1
ATOM 7555 N N . GLU B 1 386 ? 24 33.312 -10.227 1 92.5 386 GLU B N 1
ATOM 7556 C CA . GLU B 1 386 ? 25.312 33.938 -10.023 1 92.5 386 GLU B CA 1
ATOM 7557 C C . GLU B 1 386 ? 25.188 35.406 -9.656 1 92.5 386 GLU B C 1
ATOM 7559 O O . GLU B 1 386 ? 24.266 36.094 -10.117 1 92.5 386 GLU B O 1
ATOM 7564 N N . LYS B 1 387 ? 26.078 35.812 -8.828 1 94.06 387 LYS B N 1
ATOM 7565 C CA . LYS B 1 387 ? 26.25 37.219 -8.445 1 94.06 387 LYS B CA 1
ATOM 7566 C C . LYS B 1 387 ? 24.969 37.781 -7.824 1 94.06 387 LYS B C 1
ATOM 7568 O O . LYS B 1 387 ? 24.625 38.938 -8.062 1 94.06 387 LYS B O 1
ATOM 7573 N N . SER B 1 388 ? 24.281 37 -7.105 1 95.44 388 SER B N 1
ATOM 7574 C CA . SER B 1 388 ? 23.031 37.438 -6.512 1 95.44 388 SER B CA 1
ATOM 7575 C C . SER B 1 388 ? 23.109 37.438 -4.988 1 95.44 388 SER B C 1
ATOM 7577 O O . SER B 1 388 ? 22.531 38.344 -4.34 1 95.44 388 SER B O 1
ATOM 7579 N N . ILE B 1 389 ? 23.781 36.469 -4.41 1 96.94 389 ILE B N 1
ATOM 7580 C CA . ILE B 1 389 ? 23.953 36.406 -2.965 1 96.94 389 ILE B CA 1
ATOM 7581 C C . ILE B 1 389 ? 25.438 36.281 -2.633 1 96.94 389 ILE B C 1
ATOM 7583 O O . ILE B 1 389 ? 26.141 35.438 -3.211 1 96.94 389 ILE B O 1
ATOM 7587 N N . TYR B 1 390 ? 25.875 37.094 -1.684 1 96.62 390 TYR B N 1
ATOM 7588 C CA . TYR B 1 390 ? 27.281 37.094 -1.276 1 96.62 390 TYR B CA 1
ATOM 7589 C C . TYR B 1 390 ? 27.406 36.906 0.23 1 96.62 390 TYR B C 1
ATOM 7591 O O . TYR B 1 390 ? 26.688 37.531 1.007 1 96.62 390 TYR B O 1
ATOM 7599 N N . PHE B 1 391 ? 28.25 36 0.598 1 96.44 391 PHE B N 1
ATOM 7600 C CA . PHE B 1 391 ? 28.75 35.938 1.969 1 96.44 391 PHE B CA 1
ATOM 7601 C C . PHE B 1 391 ? 30.078 36.688 2.1 1 96.44 391 PHE B C 1
ATOM 7603 O O . PHE B 1 391 ? 31.125 36.156 1.736 1 96.44 391 PHE B O 1
ATOM 7610 N N . GLY B 1 392 ? 29.969 37.781 2.678 1 94.81 392 GLY B N 1
ATOM 7611 C CA . GLY B 1 392 ? 31.141 38.625 2.562 1 94.81 392 GLY B CA 1
ATOM 7612 C C . GLY B 1 392 ? 31.484 39 1.129 1 94.81 392 GLY B C 1
ATOM 7613 O O . GLY B 1 392 ? 30.672 39.625 0.437 1 94.81 392 GLY B O 1
ATOM 7614 N N . SER B 1 393 ? 32.625 38.469 0.731 1 93.06 393 SER B N 1
ATOM 7615 C CA . SER B 1 393 ? 33.062 38.781 -0.632 1 93.06 393 SER B CA 1
ATOM 7616 C C . SER B 1 393 ? 32.906 37.562 -1.535 1 93.06 393 SER B C 1
ATOM 7618 O O . SER B 1 393 ? 33.062 37.656 -2.752 1 93.06 393 SER B O 1
ATOM 7620 N N . GLN B 1 394 ? 32.469 36.562 -0.978 1 94.31 394 GLN B N 1
ATOM 7621 C CA . GLN B 1 394 ? 32.375 35.312 -1.732 1 94.31 394 GLN B CA 1
ATOM 7622 C C . GLN B 1 394 ? 30.984 35.094 -2.318 1 94.31 394 GLN B C 1
ATOM 7624 O O . GLN B 1 394 ? 29.984 35.125 -1.591 1 94.31 394 GLN B O 1
ATOM 7629 N N . ASP B 1 395 ? 30.984 34.781 -3.57 1 95.69 395 ASP B N 1
ATOM 7630 C CA . ASP B 1 395 ? 29.734 34.469 -4.25 1 95.69 395 ASP B CA 1
ATOM 7631 C C . ASP B 1 395 ? 29.219 33.094 -3.863 1 95.69 395 ASP B C 1
ATOM 7633 O O . ASP B 1 395 ? 29.953 32.094 -3.951 1 95.69 395 ASP B O 1
ATOM 7637 N N . LEU B 1 396 ? 27.953 33.062 -3.449 1 94.94 396 LEU B N 1
ATOM 7638 C CA . LEU B 1 396 ? 27.344 31.812 -2.986 1 94.94 396 LEU B CA 1
ATOM 7639 C C . LEU B 1 396 ? 27.391 30.75 -4.078 1 94.94 396 LEU B C 1
ATOM 7641 O O . LEU B 1 396 ? 27.562 29.562 -3.785 1 94.94 396 LEU B O 1
ATOM 7645 N N . ALA B 1 397 ? 27.25 31.156 -5.316 1 93 397 ALA B N 1
ATOM 7646 C CA . ALA B 1 397 ? 27.203 30.219 -6.438 1 93 397 ALA B CA 1
ATOM 7647 C C . ALA B 1 397 ? 28.531 29.5 -6.613 1 93 397 ALA B C 1
ATOM 7649 O O . ALA B 1 397 ? 28.578 28.422 -7.211 1 93 397 ALA B O 1
ATOM 7650 N N . THR B 1 398 ? 29.609 30.016 -6.086 1 92.12 398 THR B N 1
ATOM 7651 C CA . THR B 1 398 ? 30.938 29.438 -6.27 1 92.12 398 THR B CA 1
ATOM 7652 C C . THR B 1 398 ? 31.344 28.625 -5.051 1 92.12 398 THR B C 1
ATOM 7654 O O . THR B 1 398 ? 32.344 27.922 -5.082 1 92.12 398 THR B O 1
ATOM 7657 N N . VAL B 1 399 ? 30.625 28.656 -4.012 1 92.25 399 VAL B N 1
ATOM 7658 C CA . VAL B 1 399 ? 30.922 27.906 -2.795 1 92.25 399 VAL B CA 1
ATOM 7659 C C . VAL B 1 399 ? 30.438 26.469 -2.936 1 92.25 399 VAL B C 1
ATOM 7661 O O . VAL B 1 399 ? 29.359 26.219 -3.475 1 92.25 399 VAL B O 1
ATOM 7664 N N . SER B 1 400 ? 31.281 25.625 -2.512 1 92.06 400 SER B N 1
ATOM 7665 C CA . SER B 1 400 ? 30.859 24.219 -2.547 1 92.06 400 SER B CA 1
ATOM 7666 C C . SER B 1 400 ? 29.672 23.984 -1.631 1 92.06 400 SER B C 1
ATOM 7668 O O . SER B 1 400 ? 29.562 24.594 -0.571 1 92.06 400 SER B O 1
ATOM 7670 N N . LEU B 1 401 ? 28.844 23.094 -1.991 1 91.81 401 LEU B N 1
ATOM 7671 C CA . LEU B 1 401 ? 27.625 22.812 -1.255 1 91.81 401 LEU B CA 1
ATOM 7672 C C . LEU B 1 401 ? 27.938 22.328 0.154 1 91.81 401 LEU B C 1
ATOM 7674 O O . LEU B 1 401 ? 27.25 22.703 1.113 1 91.81 401 LEU B O 1
ATOM 7678 N N . SER B 1 402 ? 28.922 21.5 0.27 1 91.19 402 SER B N 1
ATOM 7679 C CA . SER B 1 402 ? 29.281 20.969 1.579 1 91.19 402 SER B CA 1
ATOM 7680 C C . SER B 1 402 ? 29.734 22.078 2.521 1 91.19 402 SER B C 1
ATOM 7682 O O . SER B 1 402 ? 29.328 22.125 3.686 1 91.19 402 SER B O 1
ATOM 7684 N N . LYS B 1 403 ? 30.547 22.969 1.967 1 92.19 403 LYS B N 1
ATOM 7685 C CA . LYS B 1 403 ? 31.016 24.094 2.748 1 92.19 403 LYS B CA 1
ATOM 7686 C C . LYS B 1 403 ? 29.875 25 3.172 1 92.19 403 LYS B C 1
ATOM 7688 O O . LYS B 1 403 ? 29.812 25.453 4.32 1 92.19 403 LYS B O 1
ATOM 7693 N N . LEU B 1 404 ? 29.031 25.172 2.289 1 93.75 404 LEU B N 1
ATOM 7694 C CA . LEU B 1 404 ? 27.875 26.031 2.547 1 93.75 404 LEU B CA 1
ATOM 7695 C C . LEU B 1 404 ? 26.984 25.406 3.619 1 93.75 404 LEU B C 1
ATOM 7697 O O . LEU B 1 404 ? 26.625 26.078 4.59 1 93.75 404 LEU B O 1
ATOM 7701 N N . ARG B 1 405 ? 26.703 24.234 3.488 1 92.62 405 ARG B N 1
ATOM 7702 C CA . ARG B 1 405 ? 25.766 23.562 4.387 1 92.62 405 ARG B CA 1
ATOM 7703 C C . ARG B 1 405 ? 26.406 23.312 5.754 1 92.62 405 ARG B C 1
ATOM 7705 O O . ARG B 1 405 ? 25.703 23.328 6.773 1 92.62 405 ARG B O 1
ATOM 7712 N N . ASN B 1 406 ? 27.688 23.188 5.758 1 92.12 406 ASN B N 1
ATOM 7713 C CA . ASN B 1 406 ? 28.406 23.109 7.035 1 92.12 406 ASN B CA 1
ATOM 7714 C C . ASN B 1 406 ? 28.281 24.422 7.809 1 92.12 406 ASN B C 1
ATOM 7716 O O . ASN B 1 406 ? 28.312 24.422 9.039 1 92.12 406 ASN B O 1
ATOM 7720 N N . SER B 1 407 ? 28.078 25.438 7.105 1 94.25 407 SER B N 1
ATOM 7721 C CA . SER B 1 407 ? 28.125 26.766 7.695 1 94.25 407 SER B CA 1
ATOM 7722 C C . SER B 1 407 ? 26.734 27.219 8.148 1 94.25 407 SER B C 1
ATOM 7724 O O . SER B 1 407 ? 26.594 28.281 8.75 1 94.25 407 SER B O 1
ATOM 7726 N N . ILE B 1 408 ? 25.781 26.391 7.914 1 94.94 408 ILE B N 1
ATOM 7727 C CA . ILE B 1 408 ? 24.422 26.844 8.188 1 94.94 408 ILE B CA 1
ATOM 7728 C C . ILE B 1 408 ? 23.688 25.781 9.016 1 94.94 408 ILE B C 1
ATOM 7730 O O . ILE B 1 408 ? 23.703 24.594 8.664 1 94.94 408 ILE B O 1
ATOM 7734 N N . ALA B 1 409 ? 23.188 26.156 10.141 1 93.81 409 ALA B N 1
ATOM 7735 C CA . ALA B 1 409 ? 22.25 25.344 10.906 1 93.81 409 ALA B CA 1
ATOM 7736 C C . ALA B 1 409 ? 20.812 25.625 10.508 1 93.81 409 ALA B C 1
ATOM 7738 O O . ALA B 1 409 ? 20.297 26.719 10.734 1 93.81 409 ALA B O 1
ATOM 7739 N N . TYR B 1 410 ? 20.172 24.672 9.914 1 93.81 410 TYR B N 1
ATOM 7740 C CA . TYR B 1 410 ? 18.828 24.844 9.383 1 93.81 410 TYR B CA 1
ATOM 7741 C C . TYR B 1 410 ? 17.812 24.109 10.25 1 93.81 410 TYR B C 1
ATOM 7743 O O . TYR B 1 410 ? 17.969 22.922 10.531 1 93.81 410 TYR B O 1
ATOM 7751 N N . VAL B 1 411 ? 16.844 24.781 10.703 1 93.62 411 VAL B N 1
ATOM 7752 C CA . VAL B 1 411 ? 15.727 24.203 11.422 1 93.62 411 VAL B CA 1
ATOM 7753 C C . VAL B 1 411 ? 14.445 24.359 10.602 1 93.62 411 VAL B C 1
ATOM 7755 O O . VAL B 1 411 ? 13.859 25.453 10.562 1 93.62 411 VAL B O 1
ATOM 7758 N N . PRO B 1 412 ? 13.969 23.297 10.078 1 90.12 412 PRO B N 1
ATOM 7759 C CA . PRO B 1 412 ? 12.797 23.375 9.195 1 90.12 412 PRO B CA 1
ATOM 7760 C C . PRO B 1 412 ? 11.484 23.5 9.969 1 90.12 412 PRO B C 1
ATOM 7762 O O . PRO B 1 412 ? 11.461 23.312 11.188 1 90.12 412 PRO B O 1
ATOM 7765 N N . THR B 1 413 ? 10.516 23.891 9.164 1 83.5 413 THR B N 1
ATOM 7766 C CA . THR B 1 413 ? 9.164 24 9.711 1 83.5 413 THR B CA 1
ATOM 7767 C C . THR B 1 413 ? 8.648 22.625 10.156 1 83.5 413 THR B C 1
ATOM 7769 O O . THR B 1 413 ? 8.094 22.484 11.242 1 83.5 413 THR B O 1
ATOM 7772 N N . GLN B 1 414 ? 8.883 21.688 9.289 1 79.25 414 GLN B N 1
ATOM 7773 C CA . GLN B 1 414 ? 8.445 20.328 9.594 1 79.25 414 GLN B CA 1
ATOM 7774 C C . GLN B 1 414 ? 9.531 19.547 10.328 1 79.25 414 GLN B C 1
ATOM 7776 O O . GLN B 1 414 ? 10.68 19.5 9.875 1 79.25 414 GLN B O 1
ATOM 7781 N N . SER B 1 415 ? 9.07 18.969 11.453 1 78.88 415 SER B N 1
ATOM 7782 C CA . SER B 1 415 ? 10.031 18.219 12.258 1 78.88 415 SER B CA 1
ATOM 7783 C C . SER B 1 415 ? 10.367 16.875 11.609 1 78.88 415 SER B C 1
ATOM 7785 O O . SER B 1 415 ? 9.492 16.203 11.055 1 78.88 415 SER B O 1
ATOM 7787 N N . TYR B 1 416 ? 11.57 16.625 11.547 1 84.06 416 TYR B N 1
ATOM 7788 C CA . TYR B 1 416 ? 12.078 15.344 11.055 1 84.06 416 TYR B CA 1
ATOM 7789 C C . TYR B 1 416 ? 12.945 14.656 12.102 1 84.06 416 TYR B C 1
ATOM 7791 O O . TYR B 1 416 ? 13.961 15.203 12.539 1 84.06 416 TYR B O 1
ATOM 7799 N N . LEU B 1 417 ? 12.469 13.523 12.555 1 86.12 417 LEU B N 1
ATOM 7800 C CA . LEU B 1 417 ? 13.211 12.773 13.555 1 86.12 417 LEU B CA 1
ATOM 7801 C C . LEU B 1 417 ? 13.453 11.336 13.086 1 86.12 417 LEU B C 1
ATOM 7803 O O . LEU B 1 417 ? 12.586 10.734 12.445 1 86.12 417 LEU B O 1
ATOM 7807 N N . LEU B 1 418 ? 14.617 10.891 13.359 1 83.44 418 LEU B N 1
ATOM 7808 C CA . LEU B 1 418 ? 14.938 9.492 13.102 1 83.44 418 LEU B CA 1
ATOM 7809 C C . LEU B 1 418 ? 14.508 8.609 14.273 1 83.44 418 LEU B C 1
ATOM 7811 O O . LEU B 1 418 ? 14.375 9.094 15.398 1 83.44 418 LEU B O 1
ATOM 7815 N N . SER B 1 419 ? 14.281 7.355 13.93 1 83.12 419 SER B N 1
ATOM 7816 C CA . SER B 1 419 ? 13.93 6.402 14.977 1 83.12 419 SER B CA 1
ATOM 7817 C C . SER B 1 419 ? 15.156 5.984 15.781 1 83.12 419 SER B C 1
ATOM 7819 O O . SER B 1 419 ? 15.562 4.82 15.742 1 83.12 419 SER B O 1
ATOM 7821 N N . THR B 1 420 ? 15.695 6.809 16.422 1 85.31 420 THR B N 1
ATOM 7822 C CA . THR B 1 420 ? 16.859 6.621 17.297 1 85.31 420 THR B CA 1
ATOM 7823 C C . THR B 1 420 ? 16.688 7.41 18.594 1 85.31 420 THR B C 1
ATOM 7825 O O . THR B 1 420 ? 15.609 7.906 18.891 1 85.31 420 THR B O 1
ATOM 7828 N N . THR B 1 421 ? 17.734 7.523 19.344 1 88.81 421 THR B N 1
ATOM 7829 C CA . THR B 1 421 ? 17.656 8.234 20.609 1 88.81 421 THR B CA 1
ATOM 7830 C C . THR B 1 421 ? 17.578 9.742 20.391 1 88.81 421 THR B C 1
ATOM 7832 O O . THR B 1 421 ? 17.938 10.234 19.312 1 88.81 421 THR B O 1
ATOM 7835 N N . ILE B 1 422 ? 17.094 10.414 21.406 1 91.12 422 ILE B N 1
ATOM 7836 C CA . ILE B 1 422 ? 17 11.867 21.328 1 91.12 422 ILE B CA 1
ATOM 7837 C C . ILE B 1 422 ? 18.391 12.469 21.172 1 91.12 422 ILE B C 1
ATOM 7839 O O . ILE B 1 422 ? 18.578 13.391 20.375 1 91.12 422 ILE B O 1
ATOM 7843 N N . ALA B 1 423 ? 19.312 11.891 21.875 1 90.12 423 ALA B N 1
ATOM 7844 C CA . ALA B 1 423 ? 20.688 12.375 21.797 1 90.12 423 ALA B CA 1
ATOM 7845 C C . ALA B 1 423 ? 21.25 12.219 20.391 1 90.12 423 ALA B C 1
ATOM 7847 O O . ALA B 1 423 ? 21.922 13.109 19.875 1 90.12 423 ALA B O 1
ATOM 7848 N N . ASP B 1 424 ? 20.984 11.156 19.812 1 88.19 424 ASP B N 1
ATOM 7849 C CA . ASP B 1 424 ? 21.469 10.891 18.453 1 88.19 424 ASP B CA 1
ATOM 7850 C C . ASP B 1 424 ? 20.797 11.812 17.438 1 88.19 424 ASP B C 1
ATOM 7852 O O . ASP B 1 424 ? 21.422 12.203 16.453 1 88.19 424 ASP B O 1
ATOM 7856 N N . ASN B 1 425 ? 19.547 12.055 17.656 1 90.12 425 ASN B N 1
ATOM 7857 C CA . ASN B 1 425 ? 18.844 12.992 16.781 1 90.12 425 ASN B CA 1
ATOM 7858 C C . ASN B 1 425 ? 19.438 14.391 16.859 1 90.12 425 ASN B C 1
ATOM 7860 O O . ASN B 1 425 ? 19.516 15.102 15.859 1 90.12 425 ASN B O 1
ATOM 7864 N N . ILE B 1 426 ? 19.875 14.727 18.031 1 91.12 426 ILE B N 1
ATOM 7865 C CA . ILE B 1 426 ? 20.484 16.031 18.234 1 91.12 426 ILE B CA 1
ATOM 7866 C C . ILE B 1 426 ? 21.875 16.078 17.594 1 91.12 426 ILE B C 1
ATOM 7868 O O . ILE B 1 426 ? 22.234 17.062 16.938 1 91.12 426 ILE B O 1
ATOM 7872 N N . LYS B 1 427 ? 22.531 14.93 17.672 1 87.81 427 LYS B N 1
ATOM 7873 C CA . LYS B 1 427 ? 23.875 14.836 17.125 1 87.81 427 LYS B CA 1
ATOM 7874 C C . LYS B 1 427 ? 23.859 14.562 15.633 1 87.81 427 LYS B C 1
ATOM 7876 O O . LYS B 1 427 ? 24.891 14.25 15.039 1 87.81 427 LYS B O 1
ATOM 7881 N N . PHE B 1 428 ? 22.781 14.531 14.961 1 78 428 PHE B N 1
ATOM 7882 C CA . PHE B 1 428 ? 22.578 14.125 13.578 1 78 428 PHE B CA 1
ATOM 7883 C C . PHE B 1 428 ? 23.562 14.836 12.656 1 78 428 PHE B C 1
ATOM 7885 O O . PHE B 1 428 ? 23.969 14.289 11.625 1 78 428 PHE B O 1
ATOM 7892 N N . GLY B 1 429 ? 24.328 15.805 12.992 1 65.31 429 GLY B N 1
ATOM 7893 C CA . GLY B 1 429 ? 25.219 16.547 12.109 1 65.31 429 GLY B CA 1
ATOM 7894 C C . GLY B 1 429 ? 26.656 16.047 12.148 1 65.31 429 GLY B C 1
ATOM 7895 O O . GLY B 1 429 ? 26.984 15.156 12.93 1 65.31 429 GLY B O 1
ATOM 7896 N N . LYS B 1 430 ? 27.281 16.219 11.055 1 67.62 430 LYS B N 1
ATOM 7897 C CA . LYS B 1 430 ? 28.719 15.938 10.992 1 67.62 430 LYS B CA 1
ATOM 7898 C C . LYS B 1 430 ? 29.422 16.469 12.234 1 67.62 430 LYS B C 1
ATOM 7900 O O . LYS B 1 430 ? 29.078 17.516 12.766 1 67.62 430 LYS B O 1
ATOM 7905 N N . ASP B 1 431 ? 30.141 15.555 12.688 1 73.69 431 ASP B N 1
ATOM 7906 C CA . ASP B 1 431 ? 30.953 16 13.82 1 73.69 431 ASP B CA 1
ATOM 7907 C C . ASP B 1 431 ? 31.906 17.125 13.398 1 73.69 431 ASP B C 1
ATOM 7909 O O . ASP B 1 431 ? 32.906 16.859 12.75 1 73.69 431 ASP B O 1
ATOM 7913 N N . LEU B 1 432 ? 31.453 18.25 13.586 1 76.06 432 LEU B N 1
ATOM 7914 C CA . LEU B 1 432 ? 32.281 19.406 13.266 1 76.06 432 LEU B CA 1
ATOM 7915 C C . LEU B 1 432 ? 32.969 19.953 14.516 1 76.06 432 LEU B C 1
ATOM 7917 O O . LEU B 1 432 ? 32.531 19.672 15.641 1 76.06 432 LEU B O 1
ATOM 7921 N N . SER B 1 433 ? 34.031 20.656 14.258 1 76.06 433 SER B N 1
ATOM 7922 C CA . SER B 1 433 ? 34.844 21.141 15.367 1 76.06 433 SER B CA 1
ATOM 7923 C C . SER B 1 433 ? 34.094 22.172 16.188 1 76.06 433 SER B C 1
ATOM 7925 O O . SER B 1 433 ? 34.344 22.344 17.391 1 76.06 433 SER B O 1
ATOM 7927 N N . MET B 1 434 ? 33.188 22.766 15.578 1 77.69 434 MET B N 1
ATOM 7928 C CA . MET B 1 434 ? 32.531 23.859 16.266 1 77.69 434 MET B CA 1
ATOM 7929 C C . MET B 1 434 ? 31.281 23.391 17.016 1 77.69 434 MET B C 1
ATOM 7931 O O . MET B 1 434 ? 30.594 24.172 17.672 1 77.69 434 MET B O 1
ATOM 7935 N N . HIS B 1 435 ? 31.078 22.125 17.047 1 78.69 435 HIS B N 1
ATOM 7936 C CA . HIS B 1 435 ? 29.812 21.656 17.609 1 78.69 435 HIS B CA 1
ATOM 7937 C C . HIS B 1 435 ? 29.781 21.844 19.125 1 78.69 435 HIS B C 1
ATOM 7939 O O . HIS B 1 435 ? 30.812 21.828 19.781 1 78.69 435 HIS B O 1
ATOM 7945 N N . GLU B 1 436 ? 28.516 22.141 19.547 1 86.56 436 GLU B N 1
ATOM 7946 C CA . GLU B 1 436 ? 28.266 22.25 20.969 1 86.56 436 GLU B CA 1
ATOM 7947 C C . GLU B 1 436 ? 28.031 20.875 21.609 1 86.56 436 GLU B C 1
ATOM 7949 O O . GLU B 1 436 ? 28.219 19.844 20.953 1 86.56 436 GLU B O 1
ATOM 7954 N N . THR B 1 437 ? 27.875 20.938 22.922 1 88.25 437 THR B N 1
ATOM 7955 C CA . THR B 1 437 ? 27.5 19.703 23.594 1 88.25 437 THR B CA 1
ATOM 7956 C C . THR B 1 437 ? 26 19.469 23.516 1 88.25 437 THR B C 1
ATOM 7958 O O . THR B 1 437 ? 25.234 20.422 23.344 1 88.25 437 THR B O 1
ATOM 7961 N N . VAL B 1 438 ? 25.641 18.234 23.562 1 91.44 438 VAL B N 1
ATOM 7962 C CA . VAL B 1 438 ? 24.234 17.859 23.516 1 91.44 438 VAL B CA 1
ATOM 7963 C C . VAL B 1 438 ? 23.484 18.516 24.672 1 91.44 438 VAL B C 1
ATOM 7965 O O . VAL B 1 438 ? 22.344 18.969 24.5 1 91.44 438 VAL B O 1
ATOM 7968 N N . GLU B 1 439 ? 24.094 18.625 25.766 1 91.31 439 GLU B N 1
ATOM 7969 C CA . GLU B 1 439 ? 23.484 19.203 26.953 1 91.31 439 GLU B CA 1
ATOM 7970 C C . GLU B 1 439 ? 23.156 20.688 26.75 1 91.31 439 GLU B C 1
ATOM 7972 O O . GLU B 1 439 ? 22.062 21.141 27.078 1 91.31 439 GLU B O 1
ATOM 7977 N N . LEU B 1 440 ? 24.109 21.391 26.234 1 91.19 440 LEU B N 1
ATOM 7978 C CA . LEU B 1 440 ? 23.922 22.828 26.016 1 91.19 440 LEU B CA 1
ATOM 7979 C C . LEU B 1 440 ? 22.859 23.078 24.953 1 91.19 440 LEU B C 1
ATOM 7981 O O . LEU B 1 440 ? 22.047 24 25.094 1 91.19 440 LEU B O 1
ATOM 7985 N N . ALA B 1 441 ? 22.938 22.344 23.859 1 92.56 441 ALA B N 1
ATOM 7986 C CA . ALA B 1 441 ? 21.938 22.484 22.812 1 92.56 441 ALA B CA 1
ATOM 7987 C C . ALA B 1 441 ? 20.531 22.188 23.344 1 92.56 441 ALA B C 1
ATOM 7989 O O . ALA B 1 441 ? 19.578 22.875 22.984 1 92.56 441 ALA B O 1
ATOM 7990 N N . ALA B 1 442 ? 20.438 21.172 24.203 1 93.44 442 ALA B N 1
ATOM 7991 C CA . ALA B 1 442 ? 19.172 20.797 24.797 1 93.44 442 ALA B CA 1
ATOM 7992 C C . ALA B 1 442 ? 18.656 21.891 25.719 1 93.44 442 ALA B C 1
ATOM 7994 O O . ALA B 1 442 ? 17.438 22.125 25.797 1 93.44 442 ALA B O 1
ATOM 7995 N N . GLN B 1 443 ? 19.531 22.484 26.422 1 91.62 443 GLN B N 1
ATOM 7996 C CA . GLN B 1 443 ? 19.156 23.578 27.312 1 91.62 443 GLN B CA 1
ATOM 7997 C C . GLN B 1 443 ? 18.641 24.766 26.516 1 91.62 443 GLN B C 1
ATOM 7999 O O . GLN B 1 443 ? 17.625 25.375 26.891 1 91.62 443 GLN B O 1
ATOM 8004 N N . LYS B 1 444 ? 19.344 25.078 25.469 1 91.25 444 LYS B N 1
ATOM 8005 C CA . LYS B 1 444 ? 18.953 26.203 24.625 1 91.25 444 LYS B CA 1
ATOM 8006 C C . LYS B 1 444 ? 17.562 26 24.047 1 91.25 444 LYS B C 1
ATOM 8008 O O . LYS B 1 444 ? 16.812 26.953 23.844 1 91.25 444 LYS B O 1
ATOM 8013 N N . ALA B 1 445 ? 17.25 24.75 23.766 1 93.75 445 ALA B N 1
ATOM 8014 C CA . ALA B 1 445 ? 15.969 24.438 23.156 1 93.75 445 ALA B CA 1
ATOM 8015 C C . ALA B 1 445 ? 14.93 24.094 24.219 1 93.75 445 ALA B C 1
ATOM 8017 O O . ALA B 1 445 ? 13.828 23.641 23.906 1 93.75 445 ALA B O 1
ATOM 8018 N N . ASP B 1 446 ? 15.258 24.156 25.469 1 92 446 ASP B N 1
ATOM 8019 C CA . ASP B 1 446 ? 14.367 23.938 26.609 1 92 446 ASP B CA 1
ATOM 8020 C C . ASP B 1 446 ? 13.828 22.5 26.609 1 92 446 ASP B C 1
ATOM 8022 O O . ASP B 1 446 ? 12.641 22.281 26.859 1 92 446 ASP B O 1
ATOM 8026 N N . LEU B 1 447 ? 14.625 21.578 26.297 1 91.06 447 LEU B N 1
ATOM 8027 C CA . LEU B 1 447 ? 14.195 20.188 26.234 1 91.06 447 LEU B CA 1
ATOM 8028 C C . LEU B 1 447 ? 14.078 19.578 27.641 1 91.06 447 LEU B C 1
ATOM 8030 O O . LEU B 1 447 ? 13.297 18.656 27.859 1 91.06 447 LEU B O 1
ATOM 8034 N N . TYR B 1 448 ? 14.805 20.062 28.578 1 87.62 448 TYR B N 1
ATOM 8035 C CA . TYR B 1 448 ? 14.867 19.469 29.906 1 87.62 448 TYR B CA 1
ATOM 8036 C C . TYR B 1 448 ? 13.547 19.672 30.641 1 87.62 448 TYR B C 1
ATOM 8038 O O . TYR B 1 448 ? 13.258 18.953 31.609 1 87.62 448 TYR B O 1
ATOM 8046 N N . ARG B 1 449 ? 12.883 20.531 30.219 1 79.38 449 ARG B N 1
ATOM 8047 C CA . ARG B 1 449 ? 11.602 20.812 30.859 1 79.38 449 ARG B CA 1
ATOM 8048 C C . ARG B 1 449 ? 10.711 19.578 30.875 1 79.38 449 ARG B C 1
ATOM 8050 O O . ARG B 1 449 ? 10.023 19.312 31.859 1 79.38 449 ARG B O 1
ATOM 8057 N N . ASP B 1 450 ? 10.648 18.781 29.828 1 80.25 450 ASP B N 1
ATOM 8058 C CA . ASP B 1 450 ? 9.719 17.656 29.766 1 80.25 450 ASP B CA 1
ATOM 8059 C C . ASP B 1 450 ? 10.406 16.422 29.188 1 80.25 450 ASP B C 1
ATOM 8061 O O . ASP B 1 450 ? 9.875 15.312 29.281 1 80.25 450 ASP B O 1
ATOM 8065 N N . LEU B 1 451 ? 11.555 16.594 28.578 1 85.38 451 LEU B N 1
ATOM 8066 C CA . LEU B 1 451 ? 12.188 15.461 27.922 1 85.38 451 LEU B CA 1
ATOM 8067 C C . LEU B 1 451 ? 13.523 15.133 28.578 1 85.38 451 LEU B C 1
ATOM 8069 O O . LEU B 1 451 ? 14.352 14.422 28 1 85.38 451 LEU B O 1
ATOM 8073 N N . GLY B 1 452 ? 13.703 15.625 29.688 1 85.31 452 GLY B N 1
ATOM 8074 C CA . GLY B 1 452 ? 14.969 15.438 30.375 1 85.31 452 GLY B CA 1
ATOM 8075 C C . GLY B 1 452 ? 15.305 13.984 30.625 1 85.31 452 GLY B C 1
ATOM 8076 O O . GLY B 1 452 ? 16.422 13.539 30.328 1 85.31 452 GLY B O 1
ATOM 8077 N N . ASP B 1 453 ? 14.422 13.227 31.109 1 81.88 453 ASP B N 1
ATOM 8078 C CA . ASP B 1 453 ? 14.625 11.812 31.422 1 81.88 453 ASP B CA 1
ATOM 8079 C C . ASP B 1 453 ? 14.914 11.008 30.156 1 81.88 453 ASP B C 1
ATOM 8081 O O . ASP B 1 453 ? 15.766 10.117 30.156 1 81.88 453 ASP B O 1
ATOM 8085 N N . LEU B 1 454 ? 14.25 11.312 29.172 1 83.56 454 LEU B N 1
ATOM 8086 C CA . LEU B 1 454 ? 14.422 10.602 27.906 1 83.56 454 LEU B CA 1
ATOM 8087 C C . LEU B 1 454 ? 15.742 10.961 27.25 1 83.56 454 LEU B C 1
ATOM 8089 O O . LEU B 1 454 ? 16.359 10.133 26.578 1 83.56 454 LEU B O 1
ATOM 8093 N N . LEU B 1 455 ? 16.109 12.148 27.391 1 86.19 455 LEU B N 1
ATOM 8094 C CA . LEU B 1 455 ? 17.375 12.633 26.828 1 86.19 455 LEU B CA 1
ATOM 8095 C C . LEU B 1 455 ? 18.562 11.898 27.438 1 86.19 455 LEU B C 1
ATOM 8097 O O . LEU B 1 455 ? 19.531 11.594 26.734 1 86.19 455 LEU B O 1
ATOM 8101 N N . ASN B 1 456 ? 18.406 11.57 28.672 1 81.88 456 ASN B N 1
ATOM 8102 C CA . ASN B 1 456 ? 19.5 10.93 29.391 1 81.88 456 ASN B CA 1
ATOM 8103 C C . ASN B 1 456 ? 19.453 9.406 29.25 1 81.88 456 ASN B C 1
ATOM 8105 O O . ASN B 1 456 ? 20.359 8.703 29.688 1 81.88 456 ASN B O 1
ATOM 8109 N N . ASP B 1 457 ? 18.406 8.984 28.672 1 82.06 457 ASP B N 1
ATOM 8110 C CA . ASP B 1 457 ? 18.266 7.551 28.469 1 82.06 457 ASP B CA 1
ATOM 8111 C C . ASP B 1 457 ? 18.781 7.133 27.094 1 82.06 457 ASP B C 1
ATOM 8113 O O . ASP B 1 457 ? 18.062 7.211 26.094 1 82.06 457 ASP B O 1
ATOM 8117 N N . ASP B 1 458 ? 19.922 6.566 27.125 1 77.75 458 ASP B N 1
ATOM 8118 C CA . ASP B 1 458 ? 20.594 6.195 25.891 1 77.75 458 ASP B CA 1
ATOM 8119 C C . ASP B 1 458 ? 19.938 4.973 25.25 1 77.75 458 ASP B C 1
ATOM 8121 O O . ASP B 1 458 ? 20.219 4.625 24.109 1 77.75 458 ASP B O 1
ATOM 8125 N N . LEU B 1 459 ? 19 4.531 25.953 1 75.5 459 LEU B N 1
ATOM 8126 C CA . LEU B 1 459 ? 18.422 3.283 25.484 1 75.5 459 LEU B CA 1
ATOM 8127 C C . LEU B 1 459 ? 17.031 3.52 24.875 1 75.5 459 LEU B C 1
ATOM 8129 O O . LEU B 1 459 ? 16.516 2.67 24.156 1 75.5 459 LEU B O 1
ATOM 8133 N N . HIS B 1 460 ? 16.578 4.645 25.078 1 80.56 460 HIS B N 1
ATOM 8134 C CA . HIS B 1 460 ? 15.227 4.875 24.609 1 80.56 460 HIS B CA 1
ATOM 8135 C C . HIS B 1 460 ? 15.227 5.371 23.156 1 80.56 460 HIS B C 1
ATOM 8137 O O . HIS B 1 460 ? 15.68 6.48 22.875 1 80.56 460 HIS B O 1
ATOM 8143 N N . GLU B 1 461 ? 14.688 4.613 22.328 1 82.69 461 GLU B N 1
ATOM 8144 C CA . GLU B 1 461 ? 14.562 4.992 20.922 1 82.69 461 GLU B CA 1
ATOM 8145 C C . GLU B 1 461 ? 13.172 5.547 20.625 1 82.69 461 GLU B C 1
ATOM 8147 O O . GLU B 1 461 ? 12.172 5.051 21.156 1 82.69 461 GLU B O 1
ATOM 8152 N N . LEU B 1 462 ? 13.25 6.609 19.891 1 80.62 462 LEU B N 1
ATOM 8153 C CA . LEU B 1 462 ? 11.992 7.227 19.5 1 80.62 462 LEU B CA 1
ATOM 8154 C C . LEU B 1 462 ? 11.25 6.34 18.5 1 80.62 462 LEU B C 1
ATOM 8156 O O . LEU B 1 462 ? 11.867 5.605 17.734 1 80.62 462 LEU B O 1
ATOM 8160 N N . ALA B 1 463 ? 9.961 6.461 18.688 1 71.81 463 ALA B N 1
ATOM 8161 C CA . ALA B 1 463 ? 9.117 5.773 17.719 1 71.81 463 ALA B CA 1
ATOM 8162 C C . ALA B 1 463 ? 9.242 6.418 16.328 1 71.81 463 ALA B C 1
ATOM 8164 O O . ALA B 1 463 ? 9.812 7.5 16.203 1 71.81 463 ALA B O 1
ATOM 8165 N N . GLU B 1 464 ? 8.672 5.773 15.43 1 70.5 464 GLU B N 1
ATOM 8166 C CA . GLU B 1 464 ? 8.703 6.262 14.055 1 70.5 464 GLU B CA 1
ATOM 8167 C C . GLU B 1 464 ? 8.125 7.672 13.953 1 70.5 464 GLU B C 1
ATOM 8169 O O . GLU B 1 464 ? 7.066 7.953 14.523 1 70.5 464 GLU B O 1
ATOM 8174 N N . GLU B 1 465 ? 8.859 8.484 13.258 1 65.25 465 GLU B N 1
ATOM 8175 C CA . GLU B 1 465 ? 8.477 9.875 13.047 1 65.25 465 GLU B CA 1
ATOM 8176 C C . GLU B 1 465 ? 8.188 10.578 14.367 1 65.25 465 GLU B C 1
ATOM 8178 O O . GLU B 1 465 ? 7.5 11.602 14.398 1 65.25 465 GLU B O 1
ATOM 8183 N N . GLY B 1 466 ? 8.664 9.953 15.469 1 68 466 GLY B N 1
ATOM 8184 C CA . GLY B 1 466 ? 8.438 10.555 16.781 1 68 466 GLY B CA 1
ATOM 8185 C C . GLY B 1 466 ? 6.977 10.586 17.188 1 68 466 GLY B C 1
ATOM 8186 O O . GLY B 1 466 ? 6.512 11.555 17.781 1 68 466 GLY B O 1
ATOM 8187 N N . HIS B 1 467 ? 6.285 9.664 16.719 1 63.34 467 HIS B N 1
ATOM 8188 C CA . HIS B 1 467 ? 4.852 9.641 16.984 1 63.34 467 HIS B CA 1
ATOM 8189 C C . HIS B 1 467 ? 4.57 9.609 18.484 1 63.34 467 HIS B C 1
ATOM 8191 O O . HIS B 1 467 ? 3.473 9.961 18.922 1 63.34 467 HIS B O 1
ATOM 8197 N N . ASP B 1 468 ? 5.52 9.344 19.266 1 65.44 468 ASP B N 1
ATOM 8198 C CA . ASP B 1 468 ? 5.371 9.258 20.703 1 65.44 468 ASP B CA 1
ATOM 8199 C C . ASP B 1 468 ? 5.57 10.625 21.359 1 65.44 468 ASP B C 1
ATOM 8201 O O . ASP B 1 468 ? 5.41 10.766 22.578 1 65.44 468 ASP B O 1
ATOM 8205 N N . LEU B 1 469 ? 5.93 11.578 20.5 1 76.19 469 LEU B N 1
ATOM 8206 C CA . LEU B 1 469 ? 6.199 12.922 21 1 76.19 469 LEU B CA 1
ATOM 8207 C C . LEU B 1 469 ? 5.141 13.898 20.5 1 76.19 469 LEU B C 1
ATOM 8209 O O . LEU B 1 469 ? 4.5 13.664 19.469 1 76.19 469 LEU B O 1
ATOM 8213 N N . SER B 1 470 ? 4.992 14.891 21.25 1 70.62 470 SER B N 1
ATOM 8214 C CA . SER B 1 470 ? 4.125 15.969 20.797 1 70.62 470 SER B CA 1
ATOM 8215 C C . SER B 1 470 ? 4.805 16.797 19.703 1 70.62 470 SER B C 1
ATOM 8217 O O . SER B 1 470 ? 6.016 16.703 19.516 1 70.62 470 SER B O 1
ATOM 8219 N N . GLY B 1 471 ? 3.99 17.531 18.922 1 76.38 471 GLY B N 1
ATOM 8220 C CA . GLY B 1 471 ? 4.535 18.406 17.891 1 76.38 471 GLY B CA 1
ATOM 8221 C C . GLY B 1 471 ? 5.57 19.375 18.422 1 76.38 471 GLY B C 1
ATOM 8222 O O . GLY B 1 471 ? 6.605 19.594 17.781 1 76.38 471 GLY B O 1
ATOM 8223 N N . GLY B 1 472 ? 5.305 19.969 19.562 1 80.75 472 GLY B N 1
ATOM 8224 C CA . GLY B 1 472 ? 6.242 20.891 20.188 1 80.75 472 GLY B CA 1
ATOM 8225 C C . GLY B 1 472 ? 7.539 20.234 20.609 1 80.75 472 GLY B C 1
ATOM 8226 O O . GLY B 1 472 ? 8.617 20.828 20.484 1 80.75 472 GLY B O 1
ATOM 8227 N N . GLN B 1 473 ? 7.383 19.062 21.125 1 83 473 GLN B N 1
ATOM 8228 C CA . GLN B 1 473 ? 8.57 18.328 21.531 1 83 473 GLN B CA 1
ATOM 8229 C C . GLN B 1 473 ? 9.453 18 20.328 1 83 473 GLN B C 1
ATOM 8231 O O . GLN B 1 473 ? 10.672 18.156 20.391 1 83 473 GLN B O 1
ATOM 8236 N N . LYS B 1 474 ? 8.852 17.609 19.297 1 88.12 474 LYS B N 1
ATOM 8237 C CA . LYS B 1 474 ? 9.586 17.297 18.062 1 88.12 474 LYS B CA 1
ATOM 8238 C C . LYS B 1 474 ? 10.32 18.531 17.547 1 88.12 474 LYS B C 1
ATOM 8240 O O . LYS B 1 474 ? 11.484 18.438 17.141 1 88.12 474 LYS B O 1
ATOM 8245 N N . GLN B 1 475 ? 9.594 19.562 17.547 1 89.38 475 GLN B N 1
ATOM 8246 C CA . GLN B 1 475 ? 10.172 20.797 17.047 1 89.38 475 GLN B CA 1
ATOM 8247 C C . GLN B 1 475 ? 11.367 21.234 17.891 1 89.38 475 GLN B C 1
ATOM 8249 O O . GLN B 1 475 ? 12.367 21.719 17.375 1 89.38 475 GLN B O 1
ATOM 8254 N N . ARG B 1 476 ? 11.266 21.094 19.172 1 92.44 476 ARG B N 1
ATOM 8255 C CA . ARG B 1 476 ? 12.359 21.484 20.062 1 92.44 476 ARG B CA 1
ATOM 8256 C C . ARG B 1 476 ? 13.578 20.609 19.844 1 92.44 476 ARG B C 1
ATOM 8258 O O . ARG B 1 476 ? 14.719 21.078 19.953 1 92.44 476 ARG B O 1
ATOM 8265 N N . ILE B 1 477 ? 13.352 19.375 19.625 1 91.94 477 ILE B N 1
ATOM 8266 C CA . ILE B 1 477 ? 14.461 18.484 19.297 1 91.94 477 ILE B CA 1
ATOM 8267 C C . ILE B 1 477 ? 15.133 18.938 18.016 1 91.94 477 ILE B C 1
ATOM 8269 O O . ILE B 1 477 ? 16.359 18.938 17.906 1 91.94 477 ILE B O 1
ATOM 8273 N N . ASN B 1 478 ? 14.344 19.266 17.031 1 92.56 478 ASN B N 1
ATOM 8274 C CA . ASN B 1 478 ? 14.883 19.797 15.773 1 92.56 478 ASN B CA 1
ATOM 8275 C C . ASN B 1 478 ? 15.695 21.062 16.016 1 92.56 478 ASN B C 1
ATOM 8277 O O . ASN B 1 478 ? 16.734 21.266 15.391 1 92.56 478 ASN B O 1
ATOM 8281 N N . MET B 1 479 ? 15.156 21.875 16.859 1 94.19 479 MET B N 1
ATOM 8282 C CA . MET B 1 479 ? 15.883 23.094 17.188 1 94.19 479 MET B CA 1
ATOM 8283 C C . MET B 1 479 ? 17.203 22.766 17.875 1 94.19 479 MET B C 1
ATOM 8285 O O . MET B 1 479 ? 18.234 23.359 17.562 1 94.19 479 MET B O 1
ATOM 8289 N N . ALA B 1 480 ? 17.125 21.859 18.812 1 92.88 480 ALA B N 1
ATOM 8290 C CA . ALA B 1 480 ? 18.344 21.422 19.5 1 92.88 480 ALA B CA 1
ATOM 8291 C C . ALA B 1 480 ? 19.391 20.938 18.5 1 92.88 480 ALA B C 1
ATOM 8293 O O . ALA B 1 480 ? 20.578 21.172 18.672 1 92.88 480 ALA B O 1
ATOM 8294 N N . ARG B 1 481 ? 18.969 20.234 17.531 1 92.25 481 ARG B N 1
ATOM 8295 C CA . ARG B 1 481 ? 19.859 19.766 16.469 1 92.25 481 ARG B CA 1
ATOM 8296 C C . ARG B 1 481 ? 20.562 20.938 15.789 1 92.25 481 ARG B C 1
ATOM 8298 O O . ARG B 1 481 ? 21.766 20.891 15.539 1 92.25 481 ARG B O 1
ATOM 8305 N N . GLY B 1 482 ? 19.781 21.859 15.43 1 92.06 482 GLY B N 1
ATOM 8306 C CA . GLY B 1 482 ? 20.359 23.062 14.828 1 92.06 482 GLY B CA 1
ATOM 8307 C C . GLY B 1 482 ? 21.359 23.766 15.727 1 92.06 482 GLY B C 1
ATOM 8308 O O . GLY B 1 482 ? 22.422 24.188 15.273 1 92.06 482 GLY B O 1
ATOM 8309 N N . PHE B 1 483 ? 21.016 23.875 17.031 1 92.81 483 PHE B N 1
ATOM 8310 C CA . PHE B 1 483 ? 21.875 24.562 17.984 1 92.81 483 PHE B CA 1
ATOM 8311 C C . PHE B 1 483 ? 23.141 23.766 18.234 1 92.81 483 PHE B C 1
ATOM 8313 O O . PHE B 1 483 ? 24.203 24.344 18.5 1 92.81 483 PHE B O 1
ATOM 8320 N N . TYR B 1 484 ? 23.016 22.484 18.234 1 92.62 484 TYR B N 1
ATOM 8321 C CA . TYR B 1 484 ? 24.172 21.609 18.438 1 92.62 484 TYR B CA 1
ATOM 8322 C C . TYR B 1 484 ? 25.25 21.891 17.391 1 92.62 484 TYR B C 1
ATOM 8324 O O . TYR B 1 484 ? 26.438 21.891 17.703 1 92.62 484 TYR B O 1
ATOM 8332 N N . LYS B 1 485 ? 24.812 22.078 16.188 1 91 485 LYS B N 1
ATOM 8333 C CA . LYS B 1 485 ? 25.75 22.312 15.086 1 91 485 LYS B CA 1
ATOM 8334 C C . LYS B 1 485 ? 26.578 23.562 15.336 1 91 485 LYS B C 1
ATOM 8336 O O . LYS B 1 485 ? 27.734 23.641 14.922 1 91 485 LYS B O 1
ATOM 8341 N N . ASN B 1 486 ? 25.969 24.562 16.031 1 90.38 486 ASN B N 1
ATOM 8342 C CA . ASN B 1 486 ? 26.656 25.812 16.375 1 90.38 486 ASN B CA 1
ATOM 8343 C C . ASN B 1 486 ? 27.328 26.453 15.164 1 90.38 486 ASN B C 1
ATOM 8345 O O . ASN B 1 486 ? 28.5 26.797 15.219 1 90.38 486 ASN B O 1
ATOM 8349 N N . ALA B 1 487 ? 26.641 26.547 14.039 1 93.44 487 ALA B N 1
ATOM 8350 C CA . ALA B 1 487 ? 27.156 27.141 12.805 1 93.44 487 ALA B CA 1
ATOM 8351 C C . ALA B 1 487 ? 27.109 28.656 12.867 1 93.44 487 ALA B C 1
ATOM 8353 O O . ALA B 1 487 ? 26.344 29.234 13.656 1 93.44 487 ALA B O 1
ATOM 8354 N N . PRO B 1 488 ? 27.906 29.281 12.055 1 95.12 488 PRO B N 1
ATOM 8355 C CA . PRO B 1 488 ? 27.906 30.734 12.055 1 95.12 488 PRO B CA 1
ATOM 8356 C C . PRO B 1 488 ? 26.578 31.344 11.625 1 95.12 488 PRO B C 1
ATOM 8358 O O . PRO B 1 488 ? 26.234 32.438 12.031 1 95.12 488 PRO B O 1
ATOM 8361 N N . TYR B 1 489 ? 25.906 30.609 10.82 1 96.44 489 TYR B N 1
ATOM 8362 C CA . TYR B 1 489 ? 24.594 31.078 10.359 1 96.44 489 TYR B CA 1
ATOM 8363 C C . TYR B 1 489 ? 23.484 30.125 10.773 1 96.44 489 TYR B C 1
ATOM 8365 O O . TYR B 1 489 ? 23.656 28.906 10.688 1 96.44 489 TYR B O 1
ATOM 8373 N N . VAL B 1 490 ? 22.406 30.641 11.281 1 95.88 490 VAL B N 1
ATOM 8374 C CA . VAL B 1 490 ? 21.281 29.828 11.742 1 95.88 490 VAL B CA 1
ATOM 8375 C C . VAL B 1 490 ? 20 30.25 11.023 1 95.88 490 VAL B C 1
ATOM 8377 O O . VAL B 1 490 ? 19.656 31.438 11.008 1 95.88 490 VAL B O 1
ATOM 8380 N N . LEU B 1 491 ? 19.391 29.344 10.375 1 96.75 491 LEU B N 1
ATOM 8381 C CA . LEU B 1 491 ? 18.125 29.578 9.703 1 96.75 491 LEU B CA 1
ATOM 8382 C C . LEU B 1 491 ? 16.969 28.875 10.422 1 96.75 491 LEU B C 1
ATOM 8384 O O . LEU B 1 491 ? 16.922 27.641 10.453 1 96.75 491 LEU B O 1
ATOM 8388 N N . LEU B 1 492 ? 16.062 29.641 10.953 1 95.81 492 LEU B N 1
ATOM 8389 C CA . LEU B 1 492 ? 14.883 29.125 11.641 1 95.81 492 LEU B CA 1
ATOM 8390 C C . LEU B 1 492 ? 13.633 29.312 10.797 1 95.81 492 LEU B C 1
ATOM 8392 O O . LEU B 1 492 ? 13.109 30.438 10.703 1 95.81 492 LEU B O 1
ATOM 8396 N N . ASP B 1 493 ? 13.102 28.297 10.258 1 93.31 493 ASP B N 1
ATOM 8397 C CA . ASP B 1 493 ? 11.977 28.375 9.328 1 93.31 493 ASP B CA 1
ATOM 8398 C C . ASP B 1 493 ? 10.664 28.047 10.023 1 93.31 493 ASP B C 1
ATOM 8400 O O . ASP B 1 493 ? 10.195 26.906 10 1 93.31 493 ASP B O 1
ATOM 8404 N N . ASP B 1 494 ? 10.055 29.031 10.586 1 89.69 494 ASP B N 1
ATOM 8405 C CA . ASP B 1 494 ? 8.766 28.969 11.266 1 89.69 494 ASP B CA 1
ATOM 8406 C C . ASP B 1 494 ? 8.742 27.844 12.305 1 89.69 494 ASP B C 1
ATOM 8408 O O . ASP B 1 494 ? 7.758 27.109 12.406 1 89.69 494 ASP B O 1
ATOM 8412 N N . CYS B 1 495 ? 9.75 27.734 12.984 1 88.5 495 CYS B N 1
ATOM 8413 C CA . CYS B 1 495 ? 9.906 26.609 13.898 1 88.5 495 CYS B CA 1
ATOM 8414 C C . CYS B 1 495 ? 9.281 26.906 15.25 1 88.5 495 CYS B C 1
ATOM 8416 O O . CYS B 1 495 ? 9.188 26.016 16.109 1 88.5 495 CYS B O 1
ATOM 8418 N N . PHE B 1 496 ? 8.758 28.125 15.469 1 87.38 496 PHE B N 1
ATOM 8419 C CA . PHE B 1 496 ? 8.172 28.5 16.75 1 87.38 496 PHE B CA 1
ATOM 8420 C C . PHE B 1 496 ? 6.656 28.297 16.734 1 87.38 496 PHE B C 1
ATOM 8422 O O . PHE B 1 496 ? 5.992 28.453 17.766 1 87.38 496 PHE B O 1
ATOM 8429 N N . SER B 1 497 ? 6.152 27.953 15.641 1 74.75 497 SER B N 1
ATOM 8430 C CA . SER B 1 497 ? 4.711 27.953 15.43 1 74.75 497 SER B CA 1
ATOM 8431 C C . SER B 1 497 ? 4.016 26.969 16.375 1 74.75 497 SER B C 1
ATOM 8433 O O . SER B 1 497 ? 2.9 27.219 16.828 1 74.75 497 SER B O 1
ATOM 8435 N N . ALA B 1 498 ? 4.605 25.844 16.703 1 68.5 498 ALA B N 1
ATOM 8436 C CA . ALA B 1 498 ? 3.953 24.797 17.484 1 68.5 498 ALA B CA 1
ATOM 8437 C C . ALA B 1 498 ? 4.355 24.891 18.953 1 68.5 498 ALA B C 1
ATOM 8439 O O . ALA B 1 498 ? 3.982 24.047 19.766 1 68.5 498 ALA B O 1
ATOM 8440 N N . LEU B 1 499 ? 5.016 25.984 19.328 1 79.12 499 LEU B N 1
ATOM 8441 C CA . LEU B 1 499 ? 5.539 26.078 20.688 1 79.12 499 LEU B CA 1
ATOM 8442 C C . LEU B 1 499 ? 4.672 27.016 21.531 1 79.12 499 LEU B C 1
ATOM 8444 O O . LEU B 1 499 ? 4.02 27.906 21 1 79.12 499 LEU B O 1
ATOM 8448 N N . ASP B 1 500 ? 4.641 26.719 22.797 1 72.44 500 ASP B N 1
ATOM 8449 C CA . ASP B 1 500 ? 3.947 27.594 23.719 1 72.44 500 ASP B CA 1
ATOM 8450 C C . ASP B 1 500 ? 4.77 28.859 24.016 1 72.44 500 ASP B C 1
ATOM 8452 O O . ASP B 1 500 ? 5.977 28.875 23.766 1 72.44 500 ASP B O 1
ATOM 8456 N N . ALA B 1 501 ? 4.102 29.844 24.547 1 72.31 501 ALA B N 1
ATOM 8457 C CA . ALA B 1 501 ? 4.684 31.172 24.734 1 72.31 501 ALA B CA 1
ATOM 8458 C C . ALA B 1 501 ? 5.879 31.125 25.672 1 72.31 501 ALA B C 1
ATOM 8460 O O . ALA B 1 501 ? 6.875 31.812 25.469 1 72.31 501 ALA B O 1
ATOM 8461 N N . VAL B 1 502 ? 5.781 30.312 26.719 1 75 502 VAL B N 1
ATOM 8462 C CA . VAL B 1 502 ? 6.852 30.219 27.703 1 75 502 VAL B CA 1
ATOM 8463 C C . VAL B 1 502 ? 8.102 29.641 27.062 1 75 502 VAL B C 1
ATOM 8465 O O . VAL B 1 502 ? 9.211 30.156 27.25 1 75 502 VAL B O 1
ATOM 8468 N N . THR B 1 503 ? 7.957 28.641 26.359 1 83.81 503 THR B N 1
ATOM 8469 C CA . THR B 1 503 ? 9.062 28 25.672 1 83.81 503 THR B CA 1
ATOM 8470 C C . THR B 1 503 ? 9.688 28.938 24.641 1 83.81 503 THR B C 1
ATOM 8472 O O . THR B 1 503 ? 10.914 29.016 24.516 1 83.81 503 THR B O 1
ATOM 8475 N N . VAL B 1 504 ? 8.812 29.641 23.922 1 86.94 504 VAL B N 1
ATOM 8476 C CA . VAL B 1 504 ? 9.281 30.594 22.922 1 86.94 504 VAL B CA 1
ATOM 8477 C C . VAL B 1 504 ? 10.172 31.641 23.594 1 86.94 504 VAL B C 1
ATOM 8479 O O . VAL B 1 504 ? 11.266 31.938 23.094 1 86.94 504 VAL B O 1
ATOM 8482 N N . THR B 1 505 ? 9.68 32.156 24.703 1 83.25 505 THR B N 1
ATOM 8483 C CA . THR B 1 505 ? 10.43 33.188 25.406 1 83.25 505 THR B CA 1
ATOM 8484 C C . THR B 1 505 ? 11.773 32.656 25.891 1 83.25 505 THR B C 1
ATOM 8486 O O . THR B 1 505 ? 12.797 33.344 25.781 1 83.25 505 THR B O 1
ATOM 8489 N N . THR B 1 506 ? 11.812 31.5 26.406 1 86.38 506 THR B N 1
ATOM 8490 C CA . THR B 1 506 ? 13.039 30.891 26.891 1 86.38 506 THR B CA 1
ATOM 8491 C C . THR B 1 506 ? 14.055 30.734 25.766 1 86.38 506 THR B C 1
ATOM 8493 O O . THR B 1 506 ? 15.227 31.078 25.922 1 86.38 506 THR B O 1
ATOM 8496 N N . ILE B 1 507 ? 13.609 30.25 24.688 1 91.62 507 ILE B N 1
ATOM 8497 C CA . ILE B 1 507 ? 14.492 30 23.562 1 91.62 507 ILE B CA 1
ATOM 8498 C C . ILE B 1 507 ? 14.977 31.328 22.984 1 91.62 507 ILE B C 1
ATOM 8500 O O . ILE B 1 507 ? 16.156 31.484 22.656 1 91.62 507 ILE B O 1
ATOM 8504 N N . LEU B 1 508 ? 14.055 32.25 22.906 1 90 508 LEU B N 1
ATOM 8505 C CA . LEU B 1 508 ? 14.406 33.562 22.359 1 90 508 LEU B CA 1
ATOM 8506 C C . LEU B 1 508 ? 15.453 34.25 23.234 1 90 508 LEU B C 1
ATOM 8508 O O . LEU B 1 508 ? 16.328 34.938 22.719 1 90 508 LEU B O 1
ATOM 8512 N N . ASN B 1 509 ? 15.328 34.094 24.516 1 87.06 509 ASN B N 1
ATOM 8513 C CA . ASN B 1 509 ? 16.297 34.656 25.422 1 87.06 509 ASN B CA 1
ATOM 8514 C C . ASN B 1 509 ? 17.703 34.094 25.203 1 87.06 509 ASN B C 1
ATOM 8516 O O . ASN B 1 509 ? 18.703 34.781 25.391 1 87.06 509 ASN B O 1
ATOM 8520 N N . SER B 1 510 ? 17.734 32.906 24.828 1 86.69 510 SER B N 1
ATOM 8521 C CA . SER B 1 510 ? 19.016 32.25 24.562 1 86.69 510 SER B CA 1
ATOM 8522 C C . SER B 1 510 ? 19.594 32.688 23.234 1 86.69 510 SER B C 1
ATOM 8524 O O . SER B 1 510 ? 20.812 32.625 23.016 1 86.69 510 SER B O 1
ATOM 8526 N N . LEU B 1 511 ? 18.797 33.125 22.312 1 87.12 511 LEU B N 1
ATOM 8527 C CA . LEU B 1 511 ? 19.219 33.5 20.969 1 87.12 511 LEU B CA 1
ATOM 8528 C C . LEU B 1 511 ? 19.531 34.969 20.891 1 87.12 511 LEU B C 1
ATOM 8530 O O . LEU B 1 511 ? 20.375 35.406 20.078 1 87.12 511 LEU B O 1
ATOM 8534 N N . HIS B 1 512 ? 18.797 35.812 21.531 1 77.12 512 HIS B N 1
ATOM 8535 C CA . HIS B 1 512 ? 18.859 37.25 21.391 1 77.12 512 HIS B CA 1
ATOM 8536 C C . HIS B 1 512 ? 20.25 37.781 21.781 1 77.12 512 HIS B C 1
ATOM 8538 O O . HIS B 1 512 ? 20.719 38.781 21.219 1 77.12 512 HIS B O 1
ATOM 8544 N N . ASN B 1 513 ? 20.969 37.125 22.625 1 72.81 513 ASN B N 1
ATOM 8545 C CA . ASN B 1 513 ? 22.219 37.719 23.078 1 72.81 513 ASN B CA 1
ATOM 8546 C C . ASN B 1 513 ? 23.438 37.062 22.438 1 72.81 513 ASN B C 1
ATOM 8548 O O . ASN B 1 513 ? 24.562 37.312 22.844 1 72.81 513 ASN B O 1
ATOM 8552 N N . VAL B 1 514 ? 23.141 36.469 21.312 1 78.81 514 VAL B N 1
ATOM 8553 C CA . VAL B 1 514 ? 24.234 35.781 20.656 1 78.81 514 VAL B CA 1
ATOM 8554 C C . VAL B 1 514 ? 24.781 36.656 19.531 1 78.81 514 VAL B C 1
ATOM 8556 O O . VAL B 1 514 ? 24.062 37 18.594 1 78.81 514 VAL B O 1
ATOM 8559 N N . LYS B 1 515 ? 26.062 37.062 19.641 1 85.19 515 LYS B N 1
ATOM 8560 C CA . LYS B 1 515 ? 26.656 37.938 18.625 1 85.19 515 LYS B CA 1
ATOM 8561 C C . LYS B 1 515 ? 27.625 37.156 17.734 1 85.19 515 LYS B C 1
ATOM 8563 O O . LYS B 1 515 ? 28.094 37.656 16.719 1 85.19 515 LYS B O 1
ATOM 8568 N N . ASP B 1 516 ? 27.75 35.938 18.062 1 91.06 516 ASP B N 1
ATOM 8569 C CA . ASP B 1 516 ? 28.703 35.125 17.328 1 91.06 516 ASP B CA 1
ATOM 8570 C C . ASP B 1 516 ? 28.016 34.344 16.219 1 91.06 516 ASP B C 1
ATOM 8572 O O . ASP B 1 516 ? 28.656 33.594 15.492 1 91.06 516 ASP B O 1
ATOM 8576 N N . GLN B 1 517 ? 26.828 34.562 15.992 1 94.81 517 GLN B N 1
ATOM 8577 C CA . GLN B 1 517 ? 26.062 33.906 14.93 1 94.81 517 GLN B CA 1
ATOM 8578 C C . GLN B 1 517 ? 25.062 34.875 14.297 1 94.81 517 GLN B C 1
ATOM 8580 O O . GLN B 1 517 ? 24.578 35.812 14.961 1 94.81 517 GLN B O 1
ATOM 8585 N N . THR B 1 518 ? 24.844 34.781 13.031 1 96.38 518 THR B N 1
ATOM 8586 C CA . THR B 1 518 ? 23.75 35.5 12.352 1 96.38 518 THR B CA 1
ATOM 8587 C C . THR B 1 518 ? 22.5 34.625 12.281 1 96.38 518 THR B C 1
ATOM 8589 O O . THR B 1 518 ? 22.547 33.5 11.75 1 96.38 518 THR B O 1
ATOM 8592 N N . ILE B 1 519 ? 21.422 35.062 12.805 1 96.38 519 ILE B N 1
ATOM 8593 C CA . ILE B 1 519 ? 20.219 34.281 12.883 1 96.38 519 ILE B CA 1
ATOM 8594 C C . ILE B 1 519 ? 19.125 34.875 11.992 1 96.38 519 ILE B C 1
ATOM 8596 O O . ILE B 1 519 ? 18.828 36.062 12.102 1 96.38 519 ILE B O 1
ATOM 8600 N N . LEU B 1 520 ? 18.641 34.125 11.047 1 96.75 520 LEU B N 1
ATOM 8601 C CA . LEU B 1 520 ? 17.469 34.5 10.25 1 96.75 520 LEU B CA 1
ATOM 8602 C C . LEU B 1 520 ? 16.266 33.656 10.68 1 96.75 520 LEU B C 1
ATOM 8604 O O . LEU B 1 520 ? 16.297 32.438 10.648 1 96.75 520 LEU B O 1
ATOM 8608 N N . CYS B 1 521 ? 15.211 34.312 11.039 1 95.81 521 CYS B N 1
ATOM 8609 C CA . CYS B 1 521 ? 14.062 33.625 11.609 1 95.81 521 CYS B CA 1
ATOM 8610 C C . CYS B 1 521 ? 12.773 34.031 10.898 1 95.81 521 CYS B C 1
ATOM 8612 O O . CYS B 1 521 ? 12.391 35.188 10.898 1 95.81 521 CYS B O 1
ATOM 8614 N N . ILE B 1 522 ? 12.219 33.062 10.258 1 94 522 ILE B N 1
ATOM 8615 C CA . ILE B 1 522 ? 10.875 33.25 9.719 1 94 522 ILE B CA 1
ATOM 8616 C C . ILE B 1 522 ? 9.844 32.938 10.797 1 94 522 ILE B C 1
ATOM 8618 O O . ILE B 1 522 ? 9.852 31.859 11.383 1 94 522 ILE B O 1
ATOM 8622 N N . SER B 1 523 ? 9 33.812 11.141 1 88.75 523 SER B N 1
ATOM 8623 C CA . SER B 1 523 ? 7.957 33.562 12.125 1 88.75 523 SER B CA 1
ATOM 8624 C C . SER B 1 523 ? 6.766 34.5 11.922 1 88.75 523 SER B C 1
ATOM 8626 O O . SER B 1 523 ? 6.93 35.625 11.484 1 88.75 523 SER B O 1
ATOM 8628 N N . GLN B 1 524 ? 5.727 34.031 12.25 1 74.38 524 GLN B N 1
ATOM 8629 C CA . GLN B 1 524 ? 4.527 34.844 12.242 1 74.38 524 GLN B CA 1
ATOM 8630 C C . GLN B 1 524 ? 4.176 35.312 13.648 1 74.38 524 GLN B C 1
ATOM 8632 O O . GLN B 1 524 ? 3.271 36.125 13.836 1 74.38 524 GLN B O 1
ATOM 8637 N N . ARG B 1 525 ? 4.91 34.875 14.516 1 75.88 525 ARG B N 1
ATOM 8638 C CA . ARG B 1 525 ? 4.668 35.25 15.906 1 75.88 525 ARG B CA 1
ATOM 8639 C C . ARG B 1 525 ? 5.277 36.594 16.219 1 75.88 525 ARG B C 1
ATOM 8641 O O . ARG B 1 525 ? 6.473 36.812 16.016 1 75.88 525 ARG B O 1
ATOM 8648 N N . LEU B 1 526 ? 4.492 37.406 16.781 1 73.44 526 LEU B N 1
ATOM 8649 C CA . LEU B 1 526 ? 4.91 38.781 17.062 1 73.44 526 LEU B CA 1
ATOM 8650 C C . LEU B 1 526 ? 6.023 38.812 18.094 1 73.44 526 LEU B C 1
ATOM 8652 O O . LEU B 1 526 ? 6.949 39.625 18 1 73.44 526 LEU B O 1
ATOM 8656 N N . GLU B 1 527 ? 5.91 37.969 19.094 1 76.88 527 GLU B N 1
ATOM 8657 C CA . GLU B 1 527 ? 6.898 37.969 20.172 1 76.88 527 GLU B CA 1
ATOM 8658 C C . GLU B 1 527 ? 8.297 37.656 19.625 1 76.88 527 GLU B C 1
ATOM 8660 O O . GLU B 1 527 ? 9.289 38.125 20.188 1 76.88 527 GLU B O 1
ATOM 8665 N N . VAL B 1 528 ? 8.406 36.969 18.578 1 85.69 528 VAL B N 1
ATOM 8666 C CA . VAL B 1 528 ? 9.68 36.594 17.969 1 85.69 528 VAL B CA 1
ATOM 8667 C C . VAL B 1 528 ? 10.203 37.719 17.109 1 85.69 528 VAL B C 1
ATOM 8669 O O . VAL B 1 528 ? 11.375 38.094 17.203 1 85.69 528 VAL B O 1
ATOM 8672 N N . VAL B 1 529 ? 9.367 38.281 16.406 1 84.12 529 VAL B N 1
ATOM 8673 C CA . VAL B 1 529 ? 9.734 39.312 15.43 1 84.12 529 VAL B CA 1
ATOM 8674 C C . VAL B 1 529 ? 10.117 40.594 16.141 1 84.12 529 VAL B C 1
ATOM 8676 O O . VAL B 1 529 ? 11 41.312 15.688 1 84.12 529 VAL B O 1
ATOM 8679 N N . GLU B 1 530 ? 9.461 40.844 17.25 1 86.69 530 GLU B N 1
ATOM 8680 C CA . GLU B 1 530 ? 9.711 42.062 18 1 86.69 530 GLU B CA 1
ATOM 8681 C C . GLU B 1 530 ? 11.141 42.125 18.547 1 86.69 530 GLU B C 1
ATOM 8683 O O . GLU B 1 530 ? 11.695 43.188 18.766 1 86.69 530 GLU B O 1
ATOM 8688 N N . LYS B 1 531 ? 11.758 41.031 18.719 1 86.94 531 LYS B N 1
ATOM 8689 C CA . LYS B 1 531 ? 13.094 40.938 19.312 1 86.94 531 LYS B CA 1
ATOM 8690 C C . LYS B 1 531 ? 14.18 41.031 18.234 1 86.94 531 LYS B C 1
ATOM 8692 O O . LYS B 1 531 ? 15.367 41.125 18.562 1 86.94 531 LYS B O 1
ATOM 8697 N N . ALA B 1 532 ? 13.82 41.062 17.062 1 92.62 532 ALA B N 1
ATOM 8698 C CA . ALA B 1 532 ? 14.789 41.062 15.961 1 92.62 532 ALA B CA 1
ATOM 8699 C C . ALA B 1 532 ? 15.469 42.438 15.852 1 92.62 532 ALA B C 1
ATOM 8701 O O . ALA B 1 532 ? 14.852 43.469 16.125 1 92.62 532 ALA B O 1
ATOM 8702 N N . ASP B 1 533 ? 16.734 42.406 15.477 1 93 533 ASP B N 1
ATOM 8703 C CA . ASP B 1 533 ? 17.484 43.625 15.234 1 93 533 ASP B CA 1
ATOM 8704 C C . ASP B 1 533 ? 16.984 44.344 13.977 1 93 533 ASP B C 1
ATOM 8706 O O . ASP B 1 533 ? 17.031 45.562 13.891 1 93 533 ASP B O 1
ATOM 8710 N N . LYS B 1 534 ? 16.641 43.594 13.055 1 94.69 534 LYS B N 1
ATOM 8711 C CA . LYS B 1 534 ? 16.094 44.062 11.781 1 94.69 534 LYS B CA 1
ATOM 8712 C C . LYS B 1 534 ? 14.992 43.125 11.281 1 94.69 534 LYS B C 1
ATOM 8714 O O . LYS B 1 534 ? 15.094 41.906 11.43 1 94.69 534 LYS B O 1
ATOM 8719 N N . ILE B 1 535 ? 13.93 43.719 10.797 1 95.81 535 ILE B N 1
ATOM 8720 C CA . ILE B 1 535 ? 12.797 42.969 10.289 1 95.81 535 ILE B CA 1
ATOM 8721 C C . ILE B 1 535 ? 12.648 43.188 8.781 1 95.81 535 ILE B C 1
ATOM 8723 O O . ILE B 1 535 ? 12.703 44.344 8.32 1 95.81 535 ILE B O 1
ATOM 8727 N N . LEU B 1 536 ? 12.555 42.156 8.078 1 96.06 536 LEU B N 1
ATOM 8728 C CA . LEU B 1 536 ? 12.281 42.188 6.645 1 96.06 536 LEU B CA 1
ATOM 8729 C C . LEU B 1 536 ? 10.852 41.781 6.352 1 96.06 536 LEU B C 1
ATOM 8731 O O . LEU B 1 536 ? 10.453 40.656 6.664 1 96.06 536 LEU B O 1
ATOM 8735 N N . VAL B 1 537 ? 10.094 42.625 5.73 1 94.94 537 VAL B N 1
ATOM 8736 C CA . VAL B 1 537 ? 8.703 42.312 5.402 1 94.94 537 VAL B CA 1
ATOM 8737 C C . VAL B 1 537 ? 8.594 41.906 3.938 1 94.94 537 VAL B C 1
ATOM 8739 O O . VAL B 1 537 ? 8.906 42.688 3.037 1 94.94 537 VAL B O 1
ATOM 8742 N N . PHE B 1 538 ? 8.172 40.688 3.797 1 92.75 538 PHE B N 1
ATOM 8743 C CA . PHE B 1 538 ? 8.062 40.094 2.465 1 92.75 538 PHE B CA 1
ATOM 8744 C C . PHE B 1 538 ? 6.637 40.219 1.939 1 92.75 538 PHE B C 1
ATOM 8746 O O . PHE B 1 538 ? 5.676 40.031 2.691 1 92.75 538 PHE B O 1
ATOM 8753 N N . ASP B 1 539 ? 6.52 40.531 0.699 1 90.62 539 ASP B N 1
ATOM 8754 C CA . ASP B 1 539 ? 5.238 40.562 -0.002 1 90.62 539 ASP B CA 1
ATOM 8755 C C . ASP B 1 539 ? 5.414 40.188 -1.477 1 90.62 539 ASP B C 1
ATOM 8757 O O . ASP B 1 539 ? 6.156 40.875 -2.197 1 90.62 539 ASP B O 1
ATOM 8761 N N . GLU B 1 540 ? 4.754 39.188 -1.895 1 88.5 540 GLU B N 1
ATOM 8762 C CA . GLU B 1 540 ? 4.73 38.75 -3.283 1 88.5 540 GLU B CA 1
ATOM 8763 C C . GLU B 1 540 ? 6.141 38.625 -3.852 1 88.5 540 GLU B C 1
ATOM 8765 O O . GLU B 1 540 ? 6.426 39.156 -4.93 1 88.5 540 GLU B O 1
ATOM 8770 N N . GLY B 1 541 ? 7.055 38.188 -3.059 1 91.81 541 GLY B N 1
ATOM 8771 C CA . GLY B 1 541 ? 8.391 37.875 -3.533 1 91.81 541 GLY B CA 1
ATOM 8772 C C . GLY B 1 541 ? 9.352 39.031 -3.418 1 91.81 541 GLY B C 1
ATOM 8773 O O . GLY B 1 541 ? 10.492 38.938 -3.885 1 91.81 541 GLY B O 1
ATOM 8774 N N . ARG B 1 542 ? 8.883 40.125 -2.824 1 94.44 542 ARG B N 1
ATOM 8775 C CA . ARG B 1 542 ? 9.719 41.312 -2.66 1 94.44 542 ARG B CA 1
ATOM 8776 C C . ARG B 1 542 ? 9.773 41.75 -1.198 1 94.44 542 ARG B C 1
ATOM 8778 O O . ARG B 1 542 ? 8.891 41.406 -0.409 1 94.44 542 ARG B O 1
ATOM 8785 N N . ILE B 1 543 ? 10.859 42.406 -0.905 1 95.69 543 ILE B N 1
ATOM 8786 C CA . ILE B 1 543 ? 10.922 43.062 0.397 1 95.69 543 ILE B CA 1
ATOM 8787 C C . ILE B 1 543 ? 10.336 44.469 0.297 1 95.69 543 ILE B C 1
ATOM 8789 O O . ILE B 1 543 ? 10.891 45.344 -0.384 1 95.69 543 ILE B O 1
ATOM 8793 N N . VAL B 1 544 ? 9.312 44.719 1.001 1 94.19 544 VAL B N 1
ATOM 8794 C CA . VAL B 1 544 ? 8.57 45.969 0.844 1 94.19 544 VAL B CA 1
ATOM 8795 C C . VAL B 1 544 ? 8.961 46.969 1.953 1 94.19 544 VAL B C 1
ATOM 8797 O O . VAL B 1 544 ? 8.812 48.156 1.803 1 94.19 544 VAL B O 1
ATOM 8800 N N . GLU B 1 545 ? 9.188 46.375 3.121 1 94.69 545 GLU B N 1
ATOM 8801 C CA . GLU B 1 545 ? 9.609 47.188 4.266 1 94.69 545 GLU B CA 1
ATOM 8802 C C . GLU B 1 545 ? 10.781 46.531 4.992 1 94.69 545 GLU B C 1
ATOM 8804 O O . GLU B 1 545 ? 10.891 45.312 5.023 1 94.69 545 GLU B O 1
ATOM 8809 N N . GLU B 1 546 ? 11.719 47.344 5.504 1 95.44 546 GLU B N 1
ATOM 8810 C CA . GLU B 1 546 ? 12.805 46.844 6.344 1 95.44 546 GLU B CA 1
ATOM 8811 C C . GLU B 1 546 ? 13.125 47.844 7.461 1 95.44 546 GLU B C 1
ATOM 8813 O O . GLU B 1 546 ? 13.086 49.062 7.258 1 95.44 546 GLU B O 1
ATOM 8818 N N . GLY B 1 547 ? 13.32 47.344 8.602 1 94.62 547 GLY B N 1
ATOM 8819 C CA . GLY B 1 547 ? 13.648 48.188 9.75 1 94.62 547 GLY B CA 1
ATOM 8820 C C . GLY B 1 547 ? 13.414 47.5 11.078 1 94.62 547 GLY B C 1
ATOM 8821 O O . GLY B 1 547 ? 13.273 46.281 11.133 1 94.62 547 GLY B O 1
ATOM 8822 N N . THR B 1 548 ? 13.516 48.219 12.148 1 93.81 548 THR B N 1
ATOM 8823 C CA . THR B 1 548 ? 13.25 47.688 13.484 1 93.81 548 THR B CA 1
ATOM 8824 C C . THR B 1 548 ? 11.75 47.656 13.758 1 93.81 548 THR B C 1
ATOM 8826 O O . THR B 1 548 ? 10.961 48.25 13.016 1 93.81 548 THR B O 1
ATOM 8829 N N . HIS B 1 549 ? 11.461 47 14.812 1 91.56 549 HIS B N 1
ATOM 8830 C CA . HIS B 1 549 ? 10.062 46.906 15.203 1 91.56 549 HIS B CA 1
ATOM 8831 C C . HIS B 1 549 ? 9.438 48.281 15.391 1 91.56 549 HIS B C 1
ATOM 8833 O O . HIS B 1 549 ? 8.375 48.562 14.836 1 91.56 549 HIS B O 1
ATOM 8839 N N . GLU B 1 550 ? 10.164 49.156 16.062 1 90.56 550 GLU B N 1
ATOM 8840 C CA . GLU B 1 550 ? 9.664 50.5 16.375 1 90.56 550 GLU B CA 1
ATOM 8841 C C . GLU B 1 550 ? 9.547 51.344 15.109 1 90.56 550 GLU B C 1
ATOM 8843 O O . GLU B 1 550 ? 8.555 52.062 14.922 1 90.56 550 GLU B O 1
ATOM 8848 N N . GLU B 1 551 ? 10.484 51.219 14.273 1 93.19 551 GLU B N 1
ATOM 8849 C CA . GLU B 1 551 ? 10.492 51.969 13.031 1 93.19 551 GLU B CA 1
ATOM 8850 C C . GLU B 1 551 ? 9.352 51.562 12.109 1 93.19 551 GLU B C 1
ATOM 8852 O O . GLU B 1 551 ? 8.68 52.406 11.516 1 93.19 551 GLU B O 1
ATOM 8857 N N . LEU B 1 552 ? 9.141 50.312 12.07 1 92.06 552 LEU B N 1
ATOM 8858 C CA . LEU B 1 552 ? 8.148 49.781 11.133 1 92.06 552 LEU B CA 1
ATOM 8859 C C . LEU B 1 552 ? 6.734 50.031 11.633 1 92.06 552 LEU B C 1
ATOM 8861 O O . LEU B 1 552 ? 5.809 50.219 10.836 1 92.06 552 LEU B O 1
ATOM 8865 N N . LEU B 1 553 ? 6.613 50.031 12.906 1 88.81 553 LEU B N 1
ATOM 8866 C CA . LEU B 1 553 ? 5.309 50.344 13.477 1 88.81 553 LEU B CA 1
ATOM 8867 C C . LEU B 1 553 ? 4.953 51.812 13.211 1 88.81 553 LEU B C 1
ATOM 8869 O O . LEU B 1 553 ? 3.775 52.156 13.07 1 88.81 553 LEU B O 1
ATOM 8873 N N . GLY B 1 554 ? 5.953 52.594 13.242 1 87.19 554 GLY B N 1
ATOM 8874 C CA . GLY B 1 554 ? 5.75 54 12.984 1 87.19 554 GLY B CA 1
ATOM 8875 C C . GLY B 1 554 ? 5.418 54.312 11.539 1 87.19 554 GLY B C 1
ATOM 8876 O O . GLY B 1 554 ? 4.781 55.312 11.242 1 87.19 554 GLY B O 1
ATOM 8877 N N . ASN B 1 555 ? 5.719 53.312 10.781 1 84.06 555 ASN B N 1
ATOM 8878 C CA . ASN B 1 555 ? 5.449 53.469 9.359 1 84.06 555 ASN B CA 1
ATOM 8879 C C . ASN B 1 555 ? 4.074 52.938 8.977 1 84.06 555 ASN B C 1
ATOM 8881 O O . ASN B 1 555 ? 3.557 52.031 9.641 1 84.06 555 ASN B O 1
ATOM 8885 N N . ASN B 1 556 ? 3.232 53.625 8.234 1 81.88 556 ASN B N 1
ATOM 8886 C CA . ASN B 1 556 ? 1.92 53.156 7.797 1 81.88 556 ASN B CA 1
ATOM 8887 C C . ASN B 1 556 ? 2.033 52.125 6.66 1 81.88 556 ASN B C 1
ATOM 8889 O O . ASN B 1 556 ? 1.439 52.312 5.594 1 81.88 556 ASN B O 1
ATOM 8893 N N . GLY B 1 557 ? 2.783 51.062 6.996 1 87.19 557 GLY B N 1
ATOM 8894 C CA . GLY B 1 557 ? 2.98 50.062 5.934 1 87.19 557 GLY B CA 1
ATOM 8895 C C . GLY B 1 557 ? 2.355 48.719 6.23 1 87.19 557 GLY B C 1
ATOM 8896 O O . GLY B 1 557 ? 1.404 48.625 7.012 1 87.19 557 GLY B O 1
ATOM 8897 N N . LEU B 1 558 ? 2.828 47.688 5.527 1 86.19 558 LEU B N 1
ATOM 8898 C CA . LEU B 1 558 ? 2.281 46.344 5.625 1 86.19 558 LEU B CA 1
ATOM 8899 C C . LEU B 1 558 ? 2.543 45.75 7.004 1 86.19 558 LEU B C 1
ATOM 8901 O O . LEU B 1 558 ? 1.705 45.031 7.543 1 86.19 558 LEU B O 1
ATOM 8905 N N . TYR B 1 559 ? 3.609 46.062 7.566 1 89.38 559 TYR B N 1
ATOM 8906 C CA . TYR B 1 559 ? 3.971 45.562 8.883 1 89.38 559 TYR B CA 1
ATOM 8907 C C . TYR B 1 559 ? 2.955 45.969 9.938 1 89.38 559 TYR B C 1
ATOM 8909 O O . TYR B 1 559 ? 2.525 45.156 10.758 1 89.38 559 TYR B O 1
ATOM 8917 N N . ARG B 1 560 ? 2.688 47.219 9.93 1 85.19 560 ARG B N 1
ATOM 8918 C CA . ARG B 1 560 ? 1.71 47.75 10.875 1 85.19 560 ARG B CA 1
ATOM 8919 C C . ARG B 1 560 ? 0.357 47.062 10.711 1 85.19 560 ARG B C 1
ATOM 8921 O O . ARG B 1 560 ? -0.303 46.75 11.695 1 85.19 560 ARG B O 1
ATOM 8928 N N . THR B 1 561 ? 0.032 46.906 9.516 1 78.69 561 THR B N 1
ATOM 8929 C CA . THR B 1 561 ? -1.238 46.25 9.227 1 78.69 561 THR B CA 1
ATOM 8930 C C . THR B 1 561 ? -1.254 44.812 9.789 1 78.69 561 THR B C 1
ATOM 8932 O O . THR B 1 561 ? -2.248 44.406 10.383 1 78.69 561 THR B O 1
ATOM 8935 N N . LEU B 1 562 ? -0.172 44.156 9.555 1 76.25 562 LEU B N 1
ATOM 8936 C CA . LEU B 1 562 ? -0.068 42.781 10.047 1 76.25 562 LEU B CA 1
ATOM 8937 C C . LEU B 1 562 ? -0.062 42.75 11.57 1 76.25 562 LEU B C 1
ATOM 8939 O O . LEU B 1 562 ? -0.683 41.875 12.188 1 76.25 562 LEU B O 1
ATOM 8943 N N . TYR B 1 563 ? 0.59 43.719 12.117 1 75.31 563 TYR B N 1
ATOM 8944 C CA . TYR B 1 563 ? 0.709 43.844 13.562 1 75.31 563 TYR B CA 1
ATOM 8945 C C . TYR B 1 563 ? -0.64 44.156 14.203 1 75.31 563 TYR B C 1
ATOM 8947 O O . TYR B 1 563 ? -1.015 43.562 15.203 1 75.31 563 TYR B O 1
ATOM 8955 N N . GLU B 1 564 ? -1.317 45.156 13.633 1 68.06 564 GLU B N 1
ATOM 8956 C CA . GLU B 1 564 ? -2.617 45.562 14.156 1 68.06 564 GLU B CA 1
ATOM 8957 C C . GLU B 1 564 ? -3.648 44.438 14.008 1 68.06 564 GLU B C 1
ATOM 8959 O O . GLU B 1 564 ? -4.516 44.281 14.859 1 68.06 564 GLU B O 1
ATOM 8964 N N . ALA B 1 565 ? -3.496 43.906 12.898 1 61.09 565 ALA B N 1
ATOM 8965 C CA . ALA B 1 565 ? -4.41 42.781 12.68 1 61.09 565 ALA B CA 1
ATOM 8966 C C . ALA B 1 565 ? -4.238 41.719 13.75 1 61.09 565 ALA B C 1
ATOM 8968 O O . ALA B 1 565 ? -5.211 41.062 14.156 1 61.09 565 ALA B O 1
ATOM 8969 N N . GLN B 1 566 ? -3.064 41.594 14.078 1 59.28 566 GLN B N 1
ATOM 8970 C CA . GLN B 1 566 ? -2.781 40.594 15.094 1 59.28 566 GLN B CA 1
ATOM 8971 C C . GLN B 1 566 ? -3.131 41.125 16.484 1 59.28 566 GLN B C 1
ATOM 8973 O O . GLN B 1 566 ? -3.621 40.375 17.328 1 59.28 566 GLN B O 1
ATOM 8978 N N . ASN B 1 567 ? -2.787 42.656 16.688 1 51.78 567 ASN B N 1
ATOM 8979 C CA . ASN B 1 567 ? -3.066 43.25 17.984 1 51.78 567 ASN B CA 1
ATOM 8980 C C . ASN B 1 567 ? -4.504 43.75 18.062 1 51.78 567 ASN B C 1
ATOM 8982 O O . ASN B 1 567 ? -5.09 43.781 19.156 1 51.78 567 ASN B O 1
ATOM 8986 N N . GLY B 1 568 ? -4.926 45 17.031 1 46.75 568 GLY B N 1
ATOM 8987 C CA . GLY B 1 568 ? -6.027 45.969 17.062 1 46.75 568 GLY B CA 1
ATOM 8988 C C . GLY B 1 568 ? -7.387 45.312 16.922 1 46.75 568 GLY B C 1
ATOM 8989 O O . GLY B 1 568 ? -8.383 45.969 16.656 1 46.75 568 GLY B O 1
ATOM 8990 N N . GLY B 1 569 ? -8.109 44.375 16.922 1 38.53 569 GLY B N 1
ATOM 8991 C CA . GLY B 1 569 ? -9.523 44.688 16.828 1 38.53 569 GLY B CA 1
ATOM 8992 C C . GLY B 1 569 ? -9.93 45.875 17.656 1 38.53 569 GLY B C 1
ATOM 8993 O O . GLY B 1 569 ? -11.117 46.219 17.734 1 38.53 569 GLY B O 1
ATOM 8994 N N . GLY B 1 570 ? -9.203 46.531 18.609 1 33.84 570 GLY B N 1
ATOM 8995 C CA . GLY B 1 570 ? -9.898 47.469 19.484 1 33.84 570 GLY B CA 1
ATOM 8996 C C . GLY B 1 570 ? -9.867 48.875 18.953 1 33.84 570 GLY B C 1
ATOM 8997 O O . GLY B 1 570 ? -10.508 49.781 19.516 1 33.84 570 GLY B O 1
ATOM 8998 N N . HIS B 1 571 ? -8.852 49.531 18.375 1 33.22 571 HIS B N 1
ATOM 8999 C CA . HIS B 1 571 ? -8.867 51 18.422 1 33.22 571 HIS B CA 1
ATOM 9000 C C . HIS B 1 571 ? -9.664 51.562 17.25 1 33.22 571 HIS B C 1
ATOM 9002 O O . HIS B 1 571 ? -9.219 51.531 16.109 1 33.22 571 HIS B O 1
ATOM 9008 N N . HIS B 1 572 ? -11.094 51.5 17.25 1 30.56 572 HIS B N 1
ATOM 9009 C CA . HIS B 1 572 ? -11.867 52.469 16.5 1 30.56 572 HIS B CA 1
ATOM 9010 C C . HIS B 1 572 ? -11.312 53.875 16.703 1 30.56 572 HIS B C 1
ATOM 9012 O O . HIS B 1 572 ? -10.961 54.25 17.828 1 30.56 572 HIS B O 1
ATOM 9018 N N . GLU B 1 573 ? -10.867 54.625 15.727 1 28.16 573 GLU B N 1
ATOM 9019 C CA . GLU B 1 573 ? -10.719 56.094 15.664 1 28.16 573 GLU B CA 1
ATOM 9020 C C . GLU B 1 573 ? -11.961 56.781 16.203 1 28.16 573 GLU B C 1
ATOM 9022 O O . GLU B 1 573 ? -13.086 56.406 15.875 1 28.16 573 GLU B O 1
ATOM 9027 N N . GLU B 1 574 ? -11.977 57.562 17.344 1 25.77 574 GLU B N 1
ATOM 9028 C CA . GLU B 1 574 ? -12.781 58.719 17.672 1 25.77 574 GLU B CA 1
ATOM 9029 C C . GLU B 1 574 ? -12.828 59.719 16.5 1 25.77 574 GLU B C 1
ATOM 9031 O O . GLU B 1 574 ? -13.445 60.781 16.609 1 25.77 574 GLU B O 1
ATOM 9036 N N . ALA B 1 575 ? -12.867 59.406 15.188 1 28.67 575 ALA B N 1
ATOM 9037 C CA . ALA B 1 575 ? -13.398 60.531 14.422 1 28.67 575 ALA B CA 1
ATOM 9038 C C . ALA B 1 575 ? -14.93 60.5 14.406 1 28.67 575 ALA B C 1
ATOM 9040 O O . ALA B 1 575 ? -15.539 59.438 14.32 1 28.67 575 ALA B O 1
#

Secondary structure (DSSP, 8-state):
--HHHHHHHHHHHHHHHHHHHHHHHHHHHHHHHHHHHHHHHHHHHHHTT-STHHHHHHHHHHHHHHHHHHHHHHHHHHHHHHHHHHHHHHHHHHHHHTTB-HHHHHHH-HHHHHHIIIIIHHHHHHIIIIIHHHHHHHHHHHHHHHHHHHHHS-HHHHHHHHHHHHHHHHHHHHHHHHHHHHHHHHHHHHHHHHHHHHHHHHTHHHHHHTT-HHHHHHHHHHHHHHHHHHHHHHHHHHHHHHHHHHHHHHHHHHHHHHHHHHHHHTTSS-HHHHHHHHHHHHHHHGGGGGHHHHHHHHHHHHHHHHHHHHHHTS-B--------------EEEEEEEEE-TT-SSEEEEEEEEEE-TT-EEEEEE-TTSSHHHHHHHHHTSSPPPTTSEEETTEEGGGS-HHHHHHTEEEE-SS----SS-HHHHHT-S---TT---HHHHHHHTT-HHHHHHHHS-TT-PPPGGGTTS-HHHHHHHHHHHHHHH--SEEEEESTTTTS-HHHHHHHHHHHHT--SSEEEEE---HHHHTT-SEEEEEETTEEEEEE-HHHHHHTTSHHHHHHHHHH-TT-----/--HHHHHHHHHHHHHHHHHHHHHHHHHHHHHHHHHHHHHHHHHHHHHTT-STHHHHHHHHHHHHHHHHHHHHHHHHHHHHHHHHHHHHHHHHHHHHHTTB-HHHHHHH-HHHHHHIIIIIHHHHHHIIIIIHHHHHHHHHHHHHHHHHHHHHS-HHHHHHHHHHHHHHHHHHHHHHHHHHHHHHHHHHHHHHHHHHHHHHHHTHHHHHHTT-HHHHHHHHHHHHHHHHHHHHHHHHHHHHHHHHHHHHHHHHHHHHHHHHHHHHHTTSS-HHHHHHHHHHHHHHHGGGGGHHHHHHHHHHHHHHHHHHHHHHTS-B--------------EEEEEEEEE-TT-SSEEEEEEEEEE-TT-EEEEEE-TTSSHHHHHHHHHTSSPPPTTSEEETTEEGGGS-HHHHHHTEEEE-SS----SS-HHHHHT-S---TT---HHHHHHHTT-HHHHHHHHT-TT-PPPGGGTTS-HHHHHHHHHHHHHHH--SEEEEESTTTTS-HHHHHHHHHHHHT--SSEEEEE---HHHHTT-SEEEEEETTEEEEEE-HHHHHHTTSHHHHHHHHHH-SS-----

Foldseek 3Di:
DDLVVLVVVLCVVLVVLQVLLLVLLLVLLVLVLCQLLLQLVLVLCVVVVHPCNVVSVVVNVVSVVSSVVSNVSSLCSNLVSLVVSLVVLLVLLVVLVVFFFCLVCVVPNPVLSVCLNPVLSVLLSCCSRVLVSLVSLQVSLQVVLLVVLCVLPHPVLSCVLCVLVVVLLVVLVVLLVVLVVLVVVLVVLVVVLVVLVVVCVVCVVVCVVVVPPPVSVVVSVVSVVVSVVSVVVSVVSCVPSLVSLVCSLVSSLVSLCVVVVVCVVVVNDPPSSSSSNSVSSCSNSVSVSCVSVSVVSNVSNVVSSVSSVVSSPGDTADADPDLAADAFAKKWFAQFWDDRPPDPDTLAGGAGDIFGGLFFEEEEEDPSLNQVVVVCCQLVSDQGDWPGMDGHPHTPNPDGNNRSNLQEQEQAQAFAADQAALLCRLVVDPPHPQFDHLVVLLQLLVLCVPCVVRNPDRPDTADVRNPVDDLSNRLSSSSSSSVRSVHQEYEAHQSCVRPDPVSVVSNLVSSLPGRSHYYYHYHLDPVNNQSGQKYFYGGNNYGDDMDHPVVVCVDPDPSVVSVCVVVDPPDDPPD/DDLVVLVVVLCVVLVVLQVLLLVLLLVLLVLVLCQLLLQLVLVLCVVVVHPCNVVSVVVNVVSVVSSVVSNVSSLCSNLVSLVVSLVVLLVLLVVLVVFFFCLVCVVPNPVLSVCLNPVLSVLLSCCSRVLVSLVSLQVSLQVVLLVVLCVLPHPVLSCQLCVLVVVLLVVLVVLLVVLVVLVVVLVVLVVVLVVLVVVCVVCVVVCVVVVPPPVSVVVSVVSVVVSVVSVVVSVVSCVPSLVSLVCSLVSSLVSLCVVVVVCVVVVNDPPSSSSSNSVSSCSNSVSVSCVSVSVVSNVSNVVSSVSSVVSSPGDTADADPDLAADAFAKKWFAQFWDDRPPDPDTLAGGAGDIFGGLFFEEEEEDPSLNQVVVVCCQLVSDQGDWPGMDGHPDTPNPDGNNRSNLQEQEQAQDFAADQAALLCRLVVDPPHPQFDHLVVLLQLLVLCVPCVVRNPDRPDTADVRNPVDDLSNRLSSSSSSSVRSVHQEYEAHQSCVRPDPVSVVSNLVSSLPGRSHYYYHYHLDPVNQQSGQKYFYGGNNYGDDMGHPVVVCVDPDPSVVSVCVVVDPPDDDPD

Organism: Veillonella parvula (NCBI:txid29466)

Radius of gyration: 38.08 Å; Cα contacts (8 Å, |Δi|>4): 1805; chains: 2; bounding box: 74×123×80 Å

Nearest PDB structures (foldseek):
  6quz-assembly1_B  TM=7.944E-01  e=2.497E-31  Thermotoga maritima MSB8
  8vsi-assembly1_B  TM=8.015E-01  e=8.385E-27  Escherichia coli
  9g2s-assembly1_B  TM=7.745E-01  e=4.483E-27  Mycolicibacterium thermoresistibile ATCC 19527
  9fw3-assembly1_B  TM=7.565E-01  e=2.346E-26  Mycolicibacterium thermoresistibile ATCC 19527
  9g2t-assembly1_B  TM=7.729E-01  e=2.195E-25  Mycolicibacterium thermoresistibile ATCC 19527

Sequence (1150 aa):
MKPIDLFMQFFRREGWIYAIGLTMLMAIDVAFLFVPQFIGNAIDTLSNNKEGLVTYIFYFILLFIIITILKVISRRTLLGSIRRMEYLFREILCSKALQVKTTYYEANGPGKVMALMTNDVTSLRVALGLGVMIIVDIIFYSIVGSIILIQKINTVLAFKIMTPVFLIIVAIFVLGRKLRIKQRSAQATYSDLTEFGQELFQGMDVIRAFNRESIISNSFEKINKLNYKKNMDVALLDAILTPLTRIAPFICISISIFICGHLAVEGKMTIGEFVTINSFIMLIVGPLIGFGGLISIVQKGLASLDRIMDFLHLPTETIDDTDEVLPLEDIHIRYLDFTYENSKGHALSQLTTTIPKGSFIGLVGKPGSGKSTLFKLLIGLQECPEKSIYFGSQDLATVSLSKLRNSIAYVPTQSYLLSTTIADNIKFGKDLSMHETVELAAQKADLYRDLGDLLNDDLHELAEEGHDLSGGQKQRINMARGFYKNAPYVLLDDCFSALDAVTVTTILNSLHNVKDQTILCISQRLEVVEKADKILVFDEGRIVEEGTHEELLGNNGLYRTLYEAQNGGGHHEEAMKPIDLFMQFFRREGWIYAIGLTMLMAIDVAFLFVPQFIGNAIDTLSNNKEGLVTYIFYFILLFIIITILKVISRRTLLGSIRRMEYLFREILCSKALQVKTTYYEANGPGKVMALMTNDVTSLRVALGLGVMIIVDIIFYSIVGSIILIQKINTVLAFKIMTPVFLIIVAIFVLGRKLRIKQRSAQATYSDLTEFGQELFQGMDVIRAFNRESIISNSFEKINKLNYKKNMDVALLDAILTPLTRIAPFICISISIFICGHLAVEGKMTIGEFVTINSFIMLIVGPLIGFGGLISIVQKGLASLDRIMDFLHLPTETIDDTDEVLPLEDIHIRYLDFTYENSKGHALSQLTTTIPKGSFIGLVGKPGSGKSTLFKLLIGLQECPEKSIYFGSQDLATVSLSKLRNSIAYVPTQSYLLSTTIADNIKFGKDLSMHETVELAAQKADLYRDLGDLLNDDLHELAEEGHDLSGGQKQRINMARGFYKNAPYVLLDDCFSALDAVTVTTILNSLHNVKDQTILCISQRLEVVEKADKILVFDEGRIVEEGTHEELLGNNGLYRTLYEAQNGGGHHEEA

pLDDT: mean 84.9, std 9.76, range [25.69, 97.5]